Protein AF-0000000068236338 (afdb_homodimer)

Foldseek 3Di:
DPDDPPPDPPDPPPPVVVVVVVVVVVVVVVVVVVVVCCVVCVVVVVVVVVLLVVLLVLVVVLQVLLVVQVCVVPVVQVVLLVLQQVLQQVVVCVVCVVVVNNDPGDRVCVVDQPQQSTFQEFEWEAEFLVVQQVVQLLLVLNQWHWADKADCVLQQAQKIWTKTFHQAPVSCSSYNYIYIYIYGNLVLFDPVLSVLLVVQNVPADLADPLLVVLSVVCVVVVHDDPVSSVVNSVRVSSQAHDDQEWSAAPVSLVVQVLRPLVSSQHRTHRHRHIQEIEREHQDVVSSQVVCVVVPFQKDPDWDDADDALQDAAKIKIWGFFDKDWHWGQYPVRDTDIDIGGGHIYMYMYWGFAFAPQLVVLRLVLVQVLLVVCPPHDPVVSNVSRVVSCVVPDRDPVCCVVVRGTFKFKDFDPPAPLQVAAPAAEDEPVVCVVSSRMDIDGDIHSGHDHDRSRDNPPPSHPPPPPSPPRSVPPPDDDDQVVVCVSNVHHHHHSNVSSVVNRVVSQVVRCVVSNYNHYD/DPPDPPDDPPDPPPPVPVVVVVVVVVVVVVVVVVVVCCVVCVVVVVVVVVLLVVLLVLVVVLQVVLVVQVCVVPVVQVVLLVLQQVLQQVVVCVVCVVVVNNDPRDRVCVVDQVQQSTFQEFEWEAEFLVVQQVVQLLLVLNQWHWADKADCVLLQAQKIWTKTFHQAPVSCSSYNYIYIYIYGNLVLFDPVLSVLQVVQNVPADLADPLLVVLSVVCVVVVHDDPVSSVVNSVRVSSQAHDDQEWSAAPVSLVVQVLRPLVSSQHRTHRHRHIQEIEREHQDVVSSQVVCVVVPFQKDPDWDDADDALADAAKIKIWGFFDKDWHWGQHPVRDTDIDIGGGHIYMYMYWGFAFAPQLVVLRLVLVQVLLVVCPPHDPVVSNVSRVVSCVVPDRDPVCCVVVRGTFKFKDFDPPAPLVVAAPAAEDEPVVCVVSSRMDIDGDIHSGHDHDRSRDNPPPSHPPPPPSPPRSVPPPDDDDQVVVCVSNVHHHHHSNVSSVVNRVVSQVVRCVVSNYNHYD

Organism: Aspergillus fumigatus (strain ATCC MYA-4609 / CBS 101355 / FGSC A1100 / Af293) (NCBI:txid330879)

Radius of gyration: 33.31 Å; Cα contacts (8 Å, |Δi|>4): 1660; chains: 2; bounding box: 136×101×77 Å

pLDDT: mean 82.78, std 21.79, range [19.61, 98.62]

Sequence (1036 aa):
MNLLATGLCLVYSLRLQGVIDDLLAHRVVVARRVSNRLVYMSTVDTVKGKMTQDQDNLRARFCHALSEMYKAEVPLYGDLVDLVWQADAEALQTSQRQHGNTTPIINPDDILPARNRVERHGAIRLGTARELSTIRRMFAVMGMLPVGYYDLSVAGFPMHATAFRPRTREALARHPFRVFTTVLRMELLSERTRALAERALAQREIFTPRLLELLELAETNGSLSCKECDEFIAEGLETFRWHSRAAVTLEEYRILKAEHPLVADIVSFPSCHINHLTPRTIDIDLVQRMMRERGMPVKERIEGPPCRVNPILLRQTSFKALEETVYFRDAGGEYVRGSHTARFGEVEQRGYALTRKGRRLYDQILARVNREAAGLEPVEYERILRKCFEEFPDDLVQLQTQKLAFFCYRVAPYALQRKYQGVESVSLAQLLKDNVLDYEPITYEDFLPLSAGGIFNSNLANMSQSKQPIMEADADADLDGFQRMLGAPVLDEFYLYEQIQQESLETCCQQLGIGSIDMNLLATGLCLVYSLRLQGVIDDLLAHRVVVARRVSNRLVYMSTVDTVKGKMTQDQDNLRARFCHALSEMYKAEVPLYGDLVDLVWQADAEALQTSQRQHGNTTPIINPDDILPARNRVERHGAIRLGTARELSTIRRMFAVMGMLPVGYYDLSVAGFPMHATAFRPRTREALARHPFRVFTTVLRMELLSERTRALAERALAQREIFTPRLLELLELAETNGSLSCKECDEFIAEGLETFRWHSRAAVTLEEYRILKAEHPLVADIVSFPSCHINHLTPRTIDIDLVQRMMRERGMPVKERIEGPPCRVNPILLRQTSFKALEETVYFRDAGGEYVRGSHTARFGEVEQRGYALTRKGRRLYDQILARVNREAAGLEPVEYERILRKCFEEFPDDLVQLQTQKLAFFCYRVAPYALQRKYQGVESVSLAQLLKDNVLDYEPITYEDFLPLSAGGIFNSNLANMSQSKQPIMEADADADLDGFQRMLGAPVLDEFYLYEQIQQESLETCCQQLGIGSID

Nearest PDB structures (foldseek):
  2rjb-assembly2_B  TM=9.260E-01  e=5.428E-50  Shigella flexneri
  6w1h-assembly1_A  TM=8.866E-01  e=2.968E-51  Pseudomonas putida
  2rjb-assembly1_A  TM=9.172E-01  e=5.882E-49  Shigella flexneri
  2rjb-assembly3_C  TM=9.557E-01  e=1.728E-44  Shigella flexneri
  2rjb-assembly4_D  TM=9.381E-01  e=9.534E-43  Shigella flexneri

Solvent-accessible surface area (backbone atoms only — not comparable to full-atom values): 55378 Å² total; per-residue (Å²): 146,82,76,78,87,72,71,86,76,68,75,81,66,63,74,62,54,63,62,52,53,60,54,50,54,59,46,46,58,49,46,52,57,46,48,53,46,46,50,51,49,39,44,54,47,40,50,55,47,50,53,46,51,48,13,41,50,48,36,48,52,39,50,50,54,49,51,54,52,47,30,69,74,35,55,69,42,45,53,48,55,52,46,39,54,51,38,37,23,51,51,50,46,53,53,35,47,74,69,67,46,76,71,79,90,62,58,47,79,77,71,45,60,76,57,52,79,33,59,38,33,34,32,36,43,36,66,46,45,67,55,44,30,49,48,50,55,55,36,42,67,35,53,21,45,50,35,37,80,44,60,35,49,68,58,55,37,58,30,35,32,32,32,31,25,52,78,47,72,68,46,36,62,73,37,53,50,28,36,40,40,34,35,49,39,63,87,65,44,54,70,70,52,33,55,52,41,52,56,46,50,69,72,49,67,45,66,49,73,65,41,55,50,52,50,53,44,27,70,72,66,71,52,67,53,75,68,50,46,54,47,43,44,58,40,50,46,57,28,38,39,84,69,50,52,40,71,38,34,54,70,53,42,52,52,29,35,70,76,31,60,66,52,25,61,38,45,32,33,53,34,50,18,57,38,30,49,20,41,47,38,88,46,54,68,55,36,53,52,52,38,50,74,71,66,48,61,54,54,94,60,72,43,61,62,66,94,54,89,59,46,52,39,41,31,38,42,35,40,49,40,44,79,34,74,26,32,20,31,44,97,85,67,48,74,39,86,46,75,44,67,63,44,38,35,36,40,32,27,68,16,26,26,51,29,74,65,27,45,50,52,50,50,54,44,49,44,50,35,42,63,72,35,57,93,54,51,73,69,56,34,52,51,46,42,50,58,55,48,66,74,50,76,68,39,73,65,53,29,55,75,67,47,28,39,39,42,37,43,40,66,32,90,86,33,72,48,72,81,42,47,73,38,58,68,45,48,49,67,55,37,45,72,67,49,34,40,42,73,46,72,33,68,31,84,75,74,74,78,77,46,85,60,48,82,65,70,67,65,54,80,78,65,86,60,70,74,78,51,62,61,72,54,83,72,68,81,52,65,67,62,48,29,61,34,42,70,46,81,62,40,59,58,62,57,49,52,48,47,53,25,49,52,24,46,51,52,35,22,63,74,34,40,30,66,40,76,87,143,86,78,78,87,76,74,88,73,71,76,82,67,65,76,63,56,64,62,51,52,60,54,51,55,60,47,49,59,50,48,52,55,46,47,53,45,46,49,50,48,39,44,54,48,40,51,53,46,50,53,45,52,48,13,42,50,49,37,48,51,39,51,52,53,49,50,54,52,46,32,70,74,36,54,68,44,45,52,46,56,52,46,40,53,52,38,38,24,52,52,51,46,54,54,34,49,73,69,67,46,76,71,78,90,62,59,47,78,78,71,44,61,77,58,52,79,35,58,38,33,35,33,38,44,35,65,45,44,67,55,43,29,50,48,49,55,55,38,42,66,34,50,22,43,50,35,38,79,43,61,35,50,67,58,54,36,60,29,36,31,32,32,31,26,50,76,46,71,66,47,36,62,74,39,55,51,28,36,39,40,34,35,50,40,61,87,65,45,55,71,71,51,34,54,52,41,52,57,46,51,70,72,48,68,46,67,49,71,66,40,54,51,50,49,51,44,28,70,73,66,70,53,66,54,74,69,51,45,55,48,43,44,60,41,50,47,58,27,39,39,83,69,50,53,40,70,37,35,54,68,54,42,50,51,30,36,69,75,32,60,66,52,26,61,38,45,31,34,53,34,53,17,58,38,29,49,21,42,48,38,90,45,54,68,56,37,53,51,51,38,50,75,70,65,48,62,54,54,93,62,70,42,62,64,65,94,54,90,58,46,53,38,41,31,38,42,32,40,49,40,44,81,36,74,27,31,20,32,44,96,86,66,48,76,41,86,46,73,46,65,65,44,38,35,37,40,32,29,68,16,27,26,53,28,73,64,27,45,50,52,49,50,54,44,50,44,50,34,41,64,72,34,57,93,54,52,72,69,56,35,51,53,45,42,48,60,53,47,64,75,50,76,68,40,72,66,53,30,56,76,66,47,28,39,38,43,38,41,38,65,31,91,84,32,72,48,73,80,43,48,73,37,58,67,45,48,49,68,55,36,44,73,67,49,33,40,43,75,45,70,33,71,31,84,75,75,75,76,76,46,84,60,46,81,66,69,67,64,54,75,81,65,84,59,71,74,80,50,61,62,70,54,84,72,67,83,52,66,67,61,50,29,59,36,42,72,47,81,63,40,61,57,63,57,47,52,50,48,53,25,50,52,24,46,52,52,34,21,63,75,35,41,29,67,40,74,87

InterPro domains:
  IPR009770 2-oxoadipate dioxygenase/decarboxylase [PF07063] (62-459)
  IPR009770 2-oxoadipate dioxygenase/decarboxylase [SM01150] (59-460)
  IPR047869 2-oxoadipate dioxygenase/decarboxylase, bacterial-type [cd16348] (56-369)

Structure (mmCIF, N/CA/C/O backbone):
data_AF-0000000068236338-model_v1
#
loop_
_entity.id
_entity.type
_entity.pdbx_description
1 polymer '2-oxoadipate dioxygenase/decarboxylase'
#
loop_
_atom_site.group_PDB
_atom_site.id
_atom_site.type_symbol
_atom_site.label_atom_id
_atom_site.label_alt_id
_atom_site.label_comp_id
_atom_site.label_asym_id
_atom_site.label_entity_id
_atom_site.label_seq_id
_atom_site.pdbx_PDB_ins_code
_atom_site.Cartn_x
_atom_site.Cartn_y
_atom_site.Cartn_z
_atom_site.occupancy
_atom_site.B_iso_or_equiv
_atom_site.auth_seq_id
_atom_site.auth_comp_id
_atom_site.auth_asym_id
_atom_site.auth_atom_id
_atom_site.pdbx_PDB_model_num
ATOM 1 N N . MET A 1 1 ? 74.188 29.094 33.812 1 21.8 1 MET A N 1
ATOM 2 C CA . MET A 1 1 ? 73.312 29.531 34.906 1 21.8 1 MET A CA 1
ATOM 3 C C . MET A 1 1 ? 71.938 28.938 34.781 1 21.8 1 MET A C 1
ATOM 5 O O . MET A 1 1 ? 71.062 29.469 34.062 1 21.8 1 MET A O 1
ATOM 9 N N . ASN A 1 2 ? 71.688 27.578 34.594 1 20.39 2 ASN A N 1
ATOM 10 C CA . ASN A 1 2 ? 70.938 26.516 33.875 1 20.39 2 ASN A CA 1
ATOM 11 C C . ASN A 1 2 ? 69.688 26.141 34.594 1 20.39 2 ASN A C 1
ATOM 13 O O . ASN A 1 2 ? 68.75 25.594 33.969 1 20.39 2 ASN A O 1
ATOM 17 N N . LEU A 1 3 ? 69.562 26 35.938 1 22.28 3 LEU A N 1
ATOM 18 C CA . LEU A 1 3 ? 68.938 24.953 36.719 1 22.28 3 LEU A CA 1
ATOM 19 C C . LEU A 1 3 ? 67.5 25.234 36.938 1 22.28 3 LEU A C 1
ATOM 21 O O . LEU A 1 3 ? 66.75 24.375 37.375 1 22.28 3 LEU A O 1
ATOM 25 N N . LEU A 1 4 ? 67 26.438 37.094 1 21.3 4 LEU A N 1
ATOM 26 C CA . LEU A 1 4 ? 66 26.891 38 1 21.3 4 LEU A CA 1
ATOM 27 C C . LEU A 1 4 ? 64.625 26.5 37.5 1 21.3 4 LEU A C 1
ATOM 29 O O . LEU A 1 4 ? 63.594 26.828 38.156 1 21.3 4 LEU A O 1
ATOM 33 N N . ALA A 1 5 ? 64.438 26.125 36.219 1 23.14 5 ALA A N 1
ATOM 34 C CA . ALA A 1 5 ? 63.156 26.375 35.562 1 23.14 5 ALA A CA 1
ATOM 35 C C . ALA A 1 5 ? 62.125 25.344 35.969 1 23.14 5 ALA A C 1
ATOM 37 O O . ALA A 1 5 ? 61.094 25.172 35.281 1 23.14 5 ALA A O 1
ATOM 38 N N . THR A 1 6 ? 62.344 24.5 37.125 1 22.7 6 THR A N 1
ATOM 39 C CA . THR A 1 6 ? 61.75 23.203 37.406 1 22.7 6 THR A CA 1
ATOM 40 C C . THR A 1 6 ? 60.281 23.344 37.844 1 22.7 6 THR A C 1
ATOM 42 O O . THR A 1 6 ? 59.5 22.406 37.719 1 22.7 6 THR A O 1
ATOM 45 N N . GLY A 1 7 ? 59.938 24.344 38.625 1 21.58 7 GLY A N 1
ATOM 46 C CA . GLY A 1 7 ? 59 24.172 39.719 1 21.58 7 GLY A CA 1
ATOM 47 C C . GLY A 1 7 ? 57.562 24.047 39.281 1 21.58 7 GLY A C 1
ATOM 48 O O . GLY A 1 7 ? 56.719 23.406 39.938 1 21.58 7 GLY A O 1
ATOM 49 N N . LEU A 1 8 ? 57.031 24.953 38.469 1 22.42 8 LEU A N 1
ATOM 50 C CA . LEU A 1 8 ? 55.688 25.453 38.562 1 22.42 8 LEU A CA 1
ATOM 51 C C . LEU A 1 8 ? 54.688 24.438 38 1 22.42 8 LEU A C 1
ATOM 53 O O . LEU A 1 8 ? 53.625 24.812 37.531 1 22.42 8 LEU A O 1
ATOM 57 N N . CYS A 1 9 ? 55.094 23.188 37.5 1 21.08 9 CYS A N 1
ATOM 58 C CA . CYS A 1 9 ? 54.281 22.391 36.594 1 21.08 9 CYS A CA 1
ATOM 59 C C . CYS A 1 9 ? 53.125 21.703 37.344 1 21.08 9 CYS A C 1
ATOM 61 O O . CYS A 1 9 ? 52.344 20.969 36.75 1 21.08 9 CYS A O 1
ATOM 63 N N . LEU A 1 10 ? 53.125 21.562 38.688 1 22.12 10 LEU A N 1
ATOM 64 C CA . LEU A 1 10 ? 52.469 20.469 39.375 1 22.12 10 LEU A CA 1
ATOM 65 C C . LEU A 1 10 ? 50.969 20.688 39.438 1 22.12 10 LEU A C 1
ATOM 67 O O . LEU A 1 10 ? 50.188 19.734 39.562 1 22.12 10 LEU A O 1
ATOM 71 N N . VAL A 1 11 ? 50.469 21.875 39.688 1 22.98 11 VAL A N 1
ATOM 72 C CA . VAL A 1 11 ? 49.219 22.016 40.438 1 22.98 11 VAL A CA 1
ATOM 73 C C . VAL A 1 11 ? 48.062 21.594 39.562 1 22.98 11 VAL A C 1
ATOM 75 O O . VAL A 1 11 ? 47 21.188 40.062 1 22.98 11 VAL A O 1
ATOM 78 N N . TYR A 1 12 ? 48.062 21.859 38.25 1 21.38 12 TYR A N 1
ATOM 79 C CA . TYR A 1 12 ? 46.781 21.938 37.562 1 21.38 12 TYR A CA 1
ATOM 80 C C . TYR A 1 12 ? 46.156 20.547 37.375 1 21.38 12 TYR A C 1
ATOM 82 O O . TYR A 1 12 ? 45.156 20.391 36.656 1 21.38 12 TYR A O 1
ATOM 90 N N . SER A 1 13 ? 46.719 19.453 37.844 1 22.83 13 SER A N 1
ATOM 91 C CA . SER A 1 13 ? 46.344 18.078 37.469 1 22.83 13 SER A CA 1
ATOM 92 C C . SER A 1 13 ? 45.031 17.672 38.094 1 22.83 13 SER A C 1
ATOM 94 O O . SER A 1 13 ? 44.469 16.625 37.75 1 22.83 13 SER A O 1
ATOM 96 N N . LEU A 1 14 ? 44.656 18.141 39.25 1 24.2 14 LEU A N 1
ATOM 97 C CA . LEU A 1 14 ? 43.656 17.422 40.062 1 24.2 14 LEU A CA 1
ATOM 98 C C . LEU A 1 14 ? 42.281 17.562 39.5 1 24.2 14 LEU A C 1
ATOM 100 O O . LEU A 1 14 ? 41.406 16.703 39.719 1 24.2 14 LEU A O 1
ATOM 104 N N . ARG A 1 15 ? 41.906 18.797 39.094 1 24.98 15 ARG A N 1
ATOM 105 C CA . ARG A 1 15 ? 40.469 19.047 38.875 1 24.98 15 ARG A CA 1
ATOM 106 C C . ARG A 1 15 ? 39.938 18.266 37.688 1 24.98 15 ARG A C 1
ATOM 108 O O . ARG A 1 15 ? 38.781 18.359 37.344 1 24.98 15 ARG A O 1
ATOM 115 N N . LEU A 1 16 ? 40.875 17.766 36.812 1 25.41 16 LEU A N 1
ATOM 116 C CA . LEU A 1 16 ? 40.312 17.109 35.625 1 25.41 16 LEU A CA 1
ATOM 117 C C . LEU A 1 16 ? 39.719 15.758 35.969 1 25.41 16 LEU A C 1
ATOM 119 O O . LEU A 1 16 ? 39.094 15.109 35.125 1 25.41 16 LEU A O 1
ATOM 123 N N . GLN A 1 17 ? 40 15.164 37.125 1 28 17 GLN A N 1
ATOM 124 C CA . GLN A 1 17 ? 39.562 13.797 37.375 1 28 17 GLN A CA 1
ATOM 125 C C . GLN A 1 17 ? 38.062 13.734 37.594 1 28 17 GLN A C 1
ATOM 127 O O . GLN A 1 17 ? 37.438 12.727 37.25 1 28 17 GLN A O 1
ATOM 132 N N . GLY A 1 18 ? 37.469 14.727 38.219 1 28.27 18 GLY A N 1
ATOM 133 C CA . GLY A 1 18 ? 36.062 14.594 38.594 1 28.27 18 GLY A CA 1
ATOM 134 C C . GLY A 1 18 ? 35.156 14.492 37.375 1 28.27 18 GLY A C 1
ATOM 135 O O . GLY A 1 18 ? 34.031 13.953 37.5 1 28.27 18 GLY A O 1
ATOM 136 N N . VAL A 1 19 ? 35.469 15.32 36.344 1 29.52 19 VAL A N 1
ATOM 137 C CA . VAL A 1 19 ? 34.562 15.328 35.219 1 29.52 19 VAL A CA 1
ATOM 138 C C . VAL A 1 19 ? 34.625 13.984 34.5 1 29.52 19 VAL A C 1
ATOM 140 O O . VAL A 1 19 ? 33.688 13.594 33.812 1 29.52 19 VAL A O 1
ATOM 143 N N . ILE A 1 20 ? 35.781 13.266 34.5 1 32.22 20 ILE A N 1
ATOM 144 C CA . ILE A 1 20 ? 35.844 11.977 33.812 1 32.22 20 ILE A CA 1
ATOM 145 C C . ILE A 1 20 ? 34.938 10.977 34.531 1 32.22 20 ILE A C 1
ATOM 147 O O . ILE A 1 20 ? 34.281 10.156 33.844 1 32.22 20 ILE A O 1
ATOM 151 N N . ASP A 1 21 ? 34.875 10.984 35.812 1 31.08 21 ASP A N 1
ATOM 152 C CA . ASP A 1 21 ? 34.094 9.961 36.469 1 31.08 21 ASP A CA 1
ATOM 153 C C . ASP A 1 21 ? 32.594 10.117 36.156 1 31.08 21 ASP A C 1
ATOM 155 O O . ASP A 1 21 ? 31.875 9.125 36.031 1 31.08 21 ASP A O 1
ATOM 159 N N . ASP A 1 22 ? 32.094 11.32 36.094 1 30.88 22 ASP A N 1
ATOM 160 C CA . ASP A 1 22 ? 30.703 11.484 35.781 1 30.88 22 ASP A CA 1
ATOM 161 C C . ASP A 1 22 ? 30.422 11.062 34.344 1 30.88 22 ASP A C 1
ATOM 163 O O . ASP A 1 22 ? 29.266 10.781 33.969 1 30.88 22 ASP A O 1
ATOM 167 N N . LEU A 1 23 ? 31.406 11.273 33.406 1 29.5 23 LEU A N 1
ATOM 168 C CA . LEU A 1 23 ? 31.203 10.75 32.062 1 29.5 23 LEU A CA 1
ATOM 169 C C . LEU A 1 23 ? 31.188 9.227 32.062 1 29.5 23 LEU A C 1
ATOM 171 O O . LEU A 1 23 ? 30.484 8.609 31.266 1 29.5 23 LEU A O 1
ATOM 175 N N . LEU A 1 24 ? 32 8.539 32.844 1 31.47 24 LEU A N 1
ATOM 176 C CA . LEU A 1 24 ? 32 7.078 32.844 1 31.47 24 LEU A CA 1
ATOM 177 C C . LEU A 1 24 ? 30.719 6.547 33.5 1 31.47 24 LEU A C 1
ATOM 179 O O . LEU A 1 24 ? 30.281 5.434 33.188 1 31.47 24 LEU A O 1
ATOM 183 N N . ALA A 1 25 ? 30.188 7.133 34.531 1 31.75 25 ALA A N 1
ATOM 184 C CA . ALA A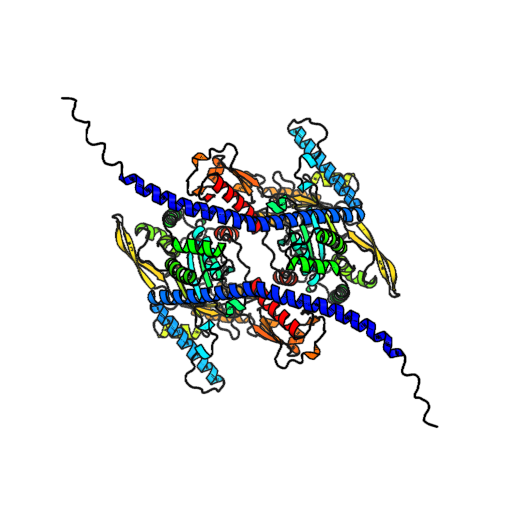 1 25 ? 28.953 6.637 35.156 1 31.75 25 ALA A CA 1
ATOM 185 C C . ALA A 1 25 ? 27.781 6.719 34.188 1 31.75 25 ALA A C 1
ATOM 187 O O . ALA A 1 25 ? 26.859 5.895 34.219 1 31.75 25 ALA A O 1
ATOM 188 N N . HIS A 1 26 ? 27.688 7.809 33.344 1 28.94 26 HIS A N 1
ATOM 189 C CA . HIS A 1 26 ? 26.625 7.828 32.375 1 28.94 26 HIS A CA 1
ATOM 190 C C . HIS A 1 26 ? 26.859 6.793 31.281 1 28.94 26 HIS A C 1
ATOM 192 O O . HIS A 1 26 ? 25.969 6.52 30.469 1 28.94 26 HIS A O 1
ATOM 198 N N . ARG A 1 27 ? 28.078 6.375 31 1 28.78 27 ARG A N 1
ATOM 199 C CA . ARG A 1 27 ? 28.328 5.289 30.062 1 28.78 27 ARG A CA 1
ATOM 200 C C . ARG A 1 27 ? 27.891 3.949 30.641 1 28.78 27 ARG A C 1
ATOM 202 O O . ARG A 1 27 ? 27.547 3.023 29.906 1 28.78 27 ARG A O 1
ATOM 209 N N . VAL A 1 28 ? 28.141 3.693 31.984 1 28.94 28 VAL A N 1
ATOM 210 C CA . VAL A 1 28 ? 27.828 2.379 32.531 1 28.94 28 VAL A CA 1
ATOM 211 C C . VAL A 1 28 ? 26.328 2.168 32.531 1 28.94 28 VAL A C 1
ATOM 213 O O . VAL A 1 28 ? 25.844 1.056 32.312 1 28.94 28 VAL A O 1
ATOM 216 N N . VAL A 1 29 ? 25.547 3.184 33.031 1 27.55 29 VAL A N 1
ATOM 217 C CA . VAL A 1 29 ? 24.109 2.947 33 1 27.55 29 VAL A CA 1
ATOM 218 C C . VAL A 1 29 ? 23.625 2.766 31.562 1 27.55 29 VAL A C 1
ATOM 220 O O . VAL A 1 29 ? 22.641 2.074 31.312 1 27.55 29 VAL A O 1
ATOM 223 N N . VAL A 1 30 ? 24.328 3.447 30.609 1 26.14 30 VAL A N 1
ATOM 224 C CA . VAL A 1 30 ? 23.953 3.156 29.219 1 26.14 30 VAL A CA 1
ATOM 225 C C . VAL A 1 30 ? 24.438 1.764 28.828 1 26.14 30 VAL A C 1
ATOM 227 O O . VAL A 1 30 ? 23.781 1.055 28.078 1 26.14 30 VAL A O 1
ATOM 230 N N . ALA A 1 31 ? 25.578 1.246 29.328 1 28.44 31 ALA A N 1
ATOM 231 C CA . ALA A 1 31 ? 26.047 -0.082 28.938 1 28.44 31 ALA A CA 1
ATOM 232 C C . ALA A 1 31 ? 25.188 -1.174 29.578 1 28.44 31 ALA A C 1
ATOM 234 O O . ALA A 1 31 ? 24.922 -2.201 28.938 1 28.44 31 ALA A O 1
ATOM 235 N N . ARG A 1 32 ? 24.922 -1.09 30.906 1 27.95 32 ARG A N 1
ATOM 236 C CA . ARG A 1 32 ? 24.125 -2.17 31.469 1 27.95 32 ARG A CA 1
ATOM 237 C C . ARG A 1 32 ? 22.719 -2.191 30.844 1 27.95 32 ARG A C 1
ATOM 239 O O . ARG A 1 32 ? 22.109 -3.254 30.719 1 27.95 32 ARG A O 1
ATOM 246 N N . ARG A 1 33 ? 22.109 -1.023 30.672 1 25.95 33 ARG A N 1
ATOM 247 C CA . ARG A 1 33 ? 20.797 -0.982 30.031 1 25.95 33 ARG A CA 1
ATOM 248 C C . ARG A 1 33 ? 20.906 -1.357 28.562 1 25.95 33 ARG A C 1
ATOM 250 O O . ARG A 1 33 ? 19.891 -1.643 27.906 1 25.95 33 ARG A O 1
ATOM 257 N N . VAL A 1 34 ? 22.078 -1.172 27.906 1 29.16 34 VAL A N 1
ATOM 258 C CA . VAL A 1 34 ? 22.328 -1.793 26.609 1 29.16 34 VAL A CA 1
ATOM 259 C C . VAL A 1 34 ? 22.453 -3.307 26.781 1 29.16 34 VAL A C 1
ATOM 261 O O . VAL A 1 34 ? 21.984 -4.066 25.938 1 29.16 34 VAL A O 1
ATOM 264 N N . SER A 1 35 ? 23.031 -3.852 27.859 1 29.23 35 SER A N 1
ATOM 265 C CA . SER A 1 35 ? 23.156 -5.297 28 1 29.23 35 SER A CA 1
ATOM 266 C C . SER A 1 35 ? 21.797 -5.953 28.203 1 29.23 35 SER A C 1
ATOM 268 O O . SER A 1 35 ? 21.516 -7.004 27.625 1 29.23 35 SER A O 1
ATOM 270 N N . ASN A 1 36 ? 21.031 -5.391 29.188 1 27.53 36 ASN A N 1
ATOM 271 C CA . ASN A 1 36 ? 19.734 -6.062 29.375 1 27.53 36 ASN A CA 1
ATOM 272 C C . ASN A 1 36 ? 18.812 -5.824 28.188 1 27.53 36 ASN A C 1
ATOM 274 O O . ASN A 1 36 ? 17.812 -6.52 28.016 1 27.53 36 ASN A O 1
ATOM 278 N N . ARG A 1 37 ? 18.875 -4.75 27.469 1 29.36 37 ARG A N 1
ATOM 279 C CA . ARG A 1 37 ? 18.141 -4.551 26.219 1 29.36 37 ARG A CA 1
ATOM 280 C C . ARG A 1 37 ? 18.688 -5.465 25.125 1 29.36 37 ARG A C 1
ATOM 282 O O . ARG A 1 37 ? 17.953 -5.832 24.203 1 29.36 37 ARG A O 1
ATOM 289 N N . LEU A 1 38 ? 19.953 -5.785 25.062 1 31.31 38 LEU A N 1
ATOM 290 C CA . LEU A 1 38 ? 20.5 -6.82 24.188 1 31.31 38 LEU A CA 1
ATOM 291 C C . LEU A 1 38 ? 19.969 -8.195 24.594 1 31.31 38 LEU A C 1
ATOM 293 O O . LEU A 1 38 ? 19.672 -9.023 23.734 1 31.31 38 LEU A O 1
ATOM 297 N N . VAL A 1 39 ? 19.922 -8.469 25.906 1 31.06 39 VAL A N 1
ATOM 298 C CA . VAL A 1 39 ? 19.406 -9.781 26.266 1 31.06 39 VAL A CA 1
ATOM 299 C C . VAL A 1 39 ? 17.906 -9.859 25.984 1 31.06 39 VAL A C 1
ATOM 301 O O . VAL A 1 39 ? 17.422 -10.859 25.453 1 31.06 39 VAL A O 1
ATOM 304 N N . TYR A 1 40 ? 17.062 -8.922 26.359 1 29.56 40 TYR A N 1
ATOM 305 C CA . TYR A 1 40 ? 15.641 -8.953 26.062 1 29.56 40 TYR A CA 1
ATOM 306 C C . TYR A 1 40 ? 15.383 -8.648 24.594 1 29.56 40 TYR A C 1
ATOM 308 O O . TYR A 1 40 ? 14.484 -9.234 23.984 1 29.56 40 TYR A O 1
ATOM 316 N N . MET A 1 41 ? 16 -7.766 23.938 1 32.06 41 MET A N 1
ATOM 317 C CA . MET A 1 41 ? 15.992 -7.664 22.484 1 32.06 41 MET A CA 1
ATOM 318 C C . MET A 1 41 ? 16.578 -8.922 21.844 1 32.06 41 MET A C 1
ATOM 320 O O . MET A 1 41 ? 16.141 -9.336 20.781 1 32.06 41 MET A O 1
ATOM 324 N N . SER A 1 42 ? 17.469 -9.5 22.469 1 35.19 42 SER A N 1
ATOM 325 C CA . SER A 1 42 ? 18.031 -10.781 22.047 1 35.19 42 SER A CA 1
ATOM 326 C C . SER A 1 42 ? 17.016 -11.914 22.219 1 35.19 42 SER A C 1
ATOM 328 O O . SER A 1 42 ? 16.922 -12.797 21.375 1 35.19 42 SER A O 1
ATOM 330 N N . THR A 1 43 ? 16.266 -11.867 23.312 1 36.69 43 THR A N 1
ATOM 331 C CA . THR A 1 43 ? 15.297 -12.938 23.5 1 36.69 43 THR A CA 1
ATOM 332 C C . THR A 1 43 ? 14.102 -12.742 22.562 1 36.69 43 THR A C 1
ATOM 334 O O . THR A 1 43 ? 13.609 -13.703 21.969 1 36.69 43 THR A O 1
ATOM 337 N N . VAL A 1 44 ? 13.477 -11.594 22.516 1 36.25 44 VAL A N 1
ATOM 338 C CA . VAL A 1 44 ? 12.406 -11.352 21.562 1 36.25 44 VAL A CA 1
ATOM 339 C C . VAL A 1 44 ? 12.953 -11.43 20.141 1 36.25 44 VAL A C 1
ATOM 341 O O . VAL A 1 44 ? 12.312 -11.992 19.25 1 36.25 44 VAL A O 1
ATOM 344 N N . ASP A 1 45 ? 14.078 -10.875 19.891 1 39.97 45 ASP A N 1
ATOM 345 C CA . ASP A 1 45 ? 14.766 -11.047 18.609 1 39.97 45 ASP A CA 1
ATOM 346 C C . ASP A 1 45 ? 15.164 -12.5 18.391 1 39.97 45 ASP A C 1
ATOM 348 O O . ASP A 1 45 ? 15.102 -13 17.266 1 39.97 45 ASP A O 1
ATOM 352 N N . THR A 1 46 ? 15.484 -13.125 19.531 1 38.28 46 THR A N 1
ATOM 353 C CA . THR A 1 46 ? 15.805 -14.547 19.438 1 38.28 46 THR A CA 1
ATOM 354 C C . THR A 1 46 ? 14.547 -15.367 19.188 1 38.28 46 THR A C 1
ATOM 356 O O . THR A 1 46 ? 14.562 -16.297 18.375 1 38.28 46 THR A O 1
ATOM 359 N N . VAL A 1 47 ? 13.5 -15.039 19.984 1 39.03 47 VAL A N 1
ATOM 360 C CA . VAL A 1 47 ? 12.258 -15.773 19.781 1 39.03 47 VAL A CA 1
ATOM 361 C C . VAL A 1 47 ? 11.695 -15.445 18.391 1 39.03 47 VAL A C 1
ATOM 363 O O . VAL A 1 47 ? 11.258 -16.344 17.672 1 39.03 47 VAL A O 1
ATOM 366 N N . LYS A 1 48 ? 11.734 -14.219 18 1 51.16 48 LYS A N 1
ATOM 367 C CA . LYS A 1 48 ? 11.328 -13.836 16.641 1 51.16 48 LYS A CA 1
ATOM 368 C C . LYS A 1 48 ? 12.258 -14.453 15.602 1 51.16 48 LYS A C 1
ATOM 370 O O . LYS A 1 48 ? 11.805 -14.891 14.547 1 51.16 48 LYS A O 1
ATOM 375 N N . GLY A 1 49 ? 13.602 -14.5 16.016 1 49.56 49 GLY A N 1
ATOM 376 C CA . GLY A 1 49 ? 14.562 -15.164 15.141 1 49.56 49 GLY A CA 1
ATOM 377 C C . GLY A 1 49 ? 14.312 -16.656 15 1 49.56 49 GLY A C 1
ATOM 378 O O . GLY A 1 49 ? 14.344 -17.203 13.898 1 49.56 49 GLY A O 1
ATOM 379 N N . LYS A 1 50 ? 13.969 -17.312 16.109 1 48.97 50 LYS A N 1
ATOM 380 C CA . LYS A 1 50 ? 13.711 -18.75 16.109 1 48.97 50 LYS A CA 1
ATOM 381 C C . LYS A 1 50 ? 12.422 -19.078 15.352 1 48.97 50 LYS A C 1
ATOM 383 O O . LYS A 1 50 ? 12.359 -20.062 14.602 1 48.97 50 LYS A O 1
ATOM 388 N N . MET A 1 51 ? 11.469 -18.25 15.586 1 59.12 51 MET A N 1
ATOM 389 C CA . MET A 1 51 ? 10.203 -18.453 14.898 1 59.12 51 MET A CA 1
ATOM 390 C C . MET A 1 51 ? 10.375 -18.312 13.391 1 59.12 51 MET A C 1
ATOM 392 O O . MET A 1 51 ? 9.812 -19.109 12.617 1 59.12 51 MET A O 1
ATOM 396 N N . THR A 1 52 ? 11.203 -17.469 13.039 1 65.69 52 THR A N 1
ATOM 397 C CA . THR A 1 52 ? 11.461 -17.266 11.617 1 65.69 52 THR A CA 1
ATOM 398 C C . THR A 1 52 ? 12.242 -18.438 11.031 1 65.69 52 THR A C 1
ATOM 400 O O . THR A 1 52 ? 11.969 -18.875 9.914 1 65.69 52 THR A O 1
ATOM 403 N N . GLN A 1 53 ? 13.133 -18.938 11.781 1 69.62 53 GLN A N 1
ATOM 404 C CA . GLN A 1 53 ? 13.906 -20.078 11.281 1 69.62 53 GLN A CA 1
ATOM 405 C C . GLN A 1 53 ? 13.016 -21.312 11.109 1 69.62 53 GLN A C 1
ATOM 407 O O . GLN A 1 53 ? 13.203 -22.078 10.164 1 69.62 53 GLN A O 1
ATOM 412 N N . ASP A 1 54 ? 12.133 -21.203 11.891 1 83.62 54 ASP A N 1
ATOM 413 C CA . ASP A 1 54 ? 11.203 -22.328 11.805 1 83.62 54 ASP A CA 1
ATOM 414 C C . ASP A 1 54 ? 10.305 -22.203 10.578 1 83.62 54 ASP A C 1
ATOM 416 O O . ASP A 1 54 ? 10.062 -23.188 9.875 1 83.62 54 ASP A O 1
ATOM 420 N N . GLN A 1 55 ? 9.984 -21.031 10.25 1 92.94 55 GLN A N 1
ATOM 421 C CA . GLN A 1 55 ? 9.141 -20.812 9.086 1 92.94 55 GLN A CA 1
ATOM 422 C C . GLN A 1 55 ? 9.898 -21.094 7.789 1 92.94 55 GLN A C 1
ATOM 424 O O . GLN A 1 55 ? 9.352 -21.688 6.855 1 92.94 55 GLN A O 1
ATOM 429 N N . ASP A 1 56 ? 11.188 -20.75 7.789 1 93.44 56 ASP A N 1
ATOM 430 C CA . ASP A 1 56 ? 12.023 -20.984 6.617 1 93.44 56 ASP A CA 1
ATOM 431 C C . ASP A 1 56 ? 12.227 -22.469 6.375 1 93.44 56 ASP A C 1
ATOM 433 O O . ASP A 1 56 ? 12.195 -22.938 5.23 1 93.44 56 ASP A O 1
ATOM 437 N N . ASN A 1 57 ? 12.438 -23.109 7.445 1 93.31 57 ASN A N 1
ATOM 438 C CA . ASN A 1 57 ? 12.625 -24.547 7.344 1 93.31 57 ASN A CA 1
ATOM 439 C C . ASN A 1 57 ? 11.352 -25.25 6.883 1 93.31 57 ASN A C 1
ATOM 441 O O . ASN A 1 57 ? 11.414 -26.188 6.074 1 93.31 57 ASN A O 1
ATOM 445 N N . LEU A 1 58 ? 10.266 -24.844 7.453 1 96.12 58 LEU A N 1
ATOM 446 C CA . LEU A 1 58 ? 9 -25.438 7.039 1 96.12 58 LEU A CA 1
ATOM 447 C C . LEU A 1 58 ? 8.727 -25.156 5.566 1 96.12 58 LEU A C 1
ATOM 449 O O . LEU A 1 58 ? 8.25 -26.047 4.844 1 96.12 58 LEU A O 1
ATOM 453 N N . ARG A 1 59 ? 9.031 -24 5.16 1 96.38 59 ARG A N 1
ATOM 454 C CA . ARG A 1 59 ? 8.883 -23.609 3.758 1 96.38 59 ARG A CA 1
ATOM 455 C C . ARG A 1 59 ? 9.75 -24.484 2.859 1 96.38 59 ARG A C 1
ATOM 457 O O . ARG A 1 59 ? 9.297 -24.969 1.817 1 96.38 59 ARG A O 1
ATOM 464 N N . ALA A 1 60 ? 10.984 -24.672 3.238 1 94.12 60 ALA A N 1
ATOM 465 C CA . ALA A 1 60 ? 11.914 -25.5 2.479 1 94.12 60 ALA A CA 1
ATOM 466 C C . ALA A 1 60 ? 11.406 -26.938 2.377 1 94.12 60 ALA A C 1
ATOM 468 O O . ALA A 1 60 ? 11.453 -27.547 1.304 1 94.12 60 ALA A O 1
ATOM 469 N N . ARG A 1 61 ? 10.953 -27.453 3.486 1 94.94 61 ARG A N 1
ATOM 470 C CA . ARG A 1 61 ? 10.453 -28.828 3.514 1 94.94 61 ARG A CA 1
ATOM 471 C C . ARG A 1 61 ? 9.195 -28.969 2.662 1 94.94 61 ARG A C 1
ATOM 473 O O . ARG A 1 61 ? 9.016 -29.969 1.967 1 94.94 61 ARG A O 1
ATOM 480 N N . PHE A 1 62 ? 8.359 -28.016 2.777 1 96.81 62 PHE A N 1
ATOM 481 C CA . PHE A 1 62 ? 7.141 -28.031 1.979 1 96.81 62 PHE A CA 1
ATOM 482 C C . PHE A 1 62 ? 7.469 -28 0.491 1 96.81 62 PHE A C 1
ATOM 484 O O . PHE A 1 62 ? 6.891 -28.75 -0.297 1 96.81 62 PHE A O 1
ATOM 491 N N . CYS A 1 63 ? 8.336 -27.078 0.122 1 95.5 63 CYS A N 1
ATOM 492 C CA . CYS A 1 63 ? 8.75 -26.969 -1.272 1 95.5 63 CYS A CA 1
ATOM 493 C C . CYS A 1 63 ? 9.328 -28.266 -1.789 1 95.5 63 CYS A C 1
ATOM 495 O O . CYS A 1 63 ? 9.031 -28.688 -2.91 1 95.5 63 CYS A O 1
ATOM 497 N N . HIS A 1 64 ? 10.102 -28.875 -1.016 1 93.31 64 HIS A N 1
ATOM 498 C CA . HIS A 1 64 ? 10.695 -30.156 -1.399 1 93.31 64 HIS A CA 1
ATOM 499 C C . HIS A 1 64 ? 9.625 -31.203 -1.631 1 93.31 64 HIS A C 1
ATOM 501 O O . HIS A 1 64 ? 9.656 -31.922 -2.637 1 93.31 64 HIS A O 1
ATOM 507 N N . ALA A 1 65 ? 8.727 -31.312 -0.699 1 95.44 65 ALA A N 1
ATOM 508 C CA . ALA A 1 65 ? 7.648 -32.281 -0.813 1 95.44 65 ALA A CA 1
ATOM 509 C C . ALA A 1 65 ? 6.777 -32 -2.035 1 95.44 65 ALA A C 1
ATOM 511 O O . ALA A 1 65 ? 6.352 -32.906 -2.73 1 95.44 65 ALA A O 1
ATOM 512 N N . LEU A 1 66 ? 6.543 -30.781 -2.24 1 95.94 66 LEU A N 1
ATOM 513 C CA . LEU A 1 66 ? 5.754 -30.359 -3.393 1 95.94 66 LEU A CA 1
ATOM 514 C C . LEU A 1 66 ? 6.457 -30.719 -4.695 1 95.94 66 LEU A C 1
ATOM 516 O O . LEU A 1 66 ? 5.82 -31.188 -5.645 1 95.94 66 LEU A O 1
ATOM 520 N N . SER A 1 67 ? 7.711 -30.469 -4.766 1 93.38 67 SER A N 1
ATOM 521 C CA . SER A 1 67 ? 8.516 -30.781 -5.938 1 93.38 67 SER A CA 1
ATOM 522 C C . SER A 1 67 ? 8.484 -32.281 -6.234 1 93.38 67 SER A C 1
ATOM 524 O O . SER A 1 67 ? 8.312 -32.688 -7.387 1 93.38 67 SER A O 1
ATOM 526 N N . GLU A 1 68 ? 8.633 -33.062 -5.223 1 93.62 68 GLU A N 1
ATOM 527 C CA . GLU A 1 68 ? 8.594 -34.5 -5.402 1 93.62 68 GLU A CA 1
ATOM 528 C C . GLU A 1 68 ? 7.234 -34.969 -5.914 1 93.62 68 GLU A C 1
ATOM 530 O O . GLU A 1 68 ? 7.152 -35.812 -6.809 1 93.62 68 GLU A O 1
ATOM 535 N N . MET A 1 69 ? 6.258 -34.406 -5.312 1 94.19 69 MET A N 1
ATOM 536 C CA . MET A 1 69 ? 4.902 -34.75 -5.746 1 94.19 69 MET A CA 1
ATOM 537 C C . MET A 1 69 ? 4.695 -34.375 -7.211 1 94.19 69 MET A C 1
ATOM 539 O O . MET A 1 69 ? 4.18 -35.156 -7.996 1 94.19 69 MET A O 1
ATOM 543 N N . TYR A 1 70 ? 5.121 -33.219 -7.566 1 94.12 70 TYR A N 1
ATOM 544 C CA . TYR A 1 70 ? 4.883 -32.719 -8.914 1 94.12 70 TYR A CA 1
ATOM 545 C C . TYR A 1 70 ? 5.695 -33.5 -9.938 1 94.12 70 TYR A C 1
ATOM 547 O O . TYR A 1 70 ? 5.207 -33.781 -11.039 1 94.12 70 TYR A O 1
ATOM 555 N N . LYS A 1 71 ? 6.871 -33.906 -9.656 1 92.62 71 LYS A N 1
ATOM 556 C CA . LYS A 1 71 ? 7.699 -34.719 -10.531 1 92.62 71 LYS A CA 1
ATOM 557 C C . LYS A 1 71 ? 7.043 -36.062 -10.797 1 92.62 71 LYS A C 1
ATOM 559 O O . LYS A 1 71 ? 7.141 -36.625 -11.898 1 92.62 71 LYS A O 1
ATOM 564 N N . ALA A 1 72 ? 6.457 -36.531 -9.766 1 92.81 72 ALA A N 1
ATOM 565 C CA . ALA A 1 72 ? 5.77 -37.812 -9.906 1 92.81 72 ALA A CA 1
ATOM 566 C C . ALA A 1 72 ? 4.539 -37.688 -10.789 1 92.81 72 ALA A C 1
ATOM 568 O O . ALA A 1 72 ? 4.223 -38.594 -11.57 1 92.81 72 ALA A O 1
ATOM 569 N N . GLU A 1 73 ? 3.916 -36.594 -10.695 1 91.19 73 GLU A N 1
ATOM 570 C CA . GLU A 1 73 ? 2.686 -36.375 -11.445 1 91.19 73 GLU A CA 1
ATOM 571 C C . GLU A 1 73 ? 2.986 -35.938 -12.883 1 91.19 73 GLU A C 1
ATOM 573 O O . GLU A 1 73 ? 2.205 -36.25 -13.797 1 91.19 73 GLU A O 1
ATOM 578 N N . VAL A 1 74 ? 4.023 -35.25 -13.078 1 91.12 74 VAL A N 1
ATOM 579 C CA . VAL A 1 74 ? 4.426 -34.75 -14.383 1 91.12 74 VAL A CA 1
ATOM 580 C C . VAL A 1 74 ? 5.871 -35.125 -14.672 1 91.12 74 VAL A C 1
ATOM 582 O O . VAL A 1 74 ? 6.781 -34.312 -14.547 1 91.12 74 VAL A O 1
ATOM 585 N N . PRO A 1 75 ? 6.086 -36.25 -15.188 1 90.75 75 PRO A N 1
ATOM 586 C CA . PRO A 1 75 ? 7.449 -36.719 -15.406 1 90.75 75 PRO A CA 1
ATOM 587 C C . PRO A 1 75 ? 8.273 -35.781 -16.281 1 90.75 75 PRO A C 1
ATOM 589 O O . PRO A 1 75 ? 9.484 -35.656 -16.094 1 90.75 75 PRO A O 1
ATOM 592 N N . LEU A 1 76 ? 7.609 -35.188 -17.203 1 91.31 76 LEU A N 1
ATOM 593 C CA . LEU A 1 76 ? 8.312 -34.25 -18.078 1 91.31 76 LEU A CA 1
ATOM 594 C C . LEU A 1 76 ? 8.938 -33.094 -17.266 1 91.31 76 LEU A C 1
ATOM 596 O O . LEU A 1 76 ? 9.945 -32.531 -17.688 1 91.31 76 LEU A O 1
ATOM 600 N N . TYR A 1 77 ? 8.359 -32.812 -16.156 1 92.69 77 TYR A N 1
ATOM 601 C CA . TYR A 1 77 ? 8.938 -31.797 -15.289 1 92.69 77 TYR A CA 1
ATOM 602 C C . TYR A 1 77 ? 10.258 -32.25 -14.695 1 92.69 77 TYR A C 1
ATOM 604 O O . TYR A 1 77 ? 11.188 -31.469 -14.531 1 92.69 77 TYR A O 1
ATOM 612 N N . GLY A 1 78 ? 10.281 -33.438 -14.32 1 91.88 78 GLY A N 1
ATOM 613 C CA . GLY A 1 78 ? 11.555 -34 -13.891 1 91.88 78 GLY A CA 1
ATOM 614 C C . GLY A 1 78 ? 12.648 -33.844 -14.93 1 91.88 78 GLY A C 1
ATOM 615 O O . GLY A 1 78 ? 13.789 -33.5 -14.594 1 91.88 78 GLY A O 1
ATOM 616 N N . ASP A 1 79 ? 12.273 -34.156 -16.172 1 93.38 79 ASP A N 1
ATOM 617 C CA . ASP A 1 79 ? 13.211 -33.969 -17.281 1 93.38 79 ASP A CA 1
ATOM 618 C C . ASP A 1 79 ? 13.672 -32.531 -17.391 1 93.38 79 ASP A C 1
ATOM 620 O O . ASP A 1 79 ? 14.844 -32.25 -17.672 1 93.38 79 ASP A O 1
ATOM 624 N N . LEU A 1 80 ? 12.742 -31.703 -17.219 1 93.94 80 LEU A N 1
ATOM 625 C CA . LEU A 1 80 ? 13.047 -30.281 -17.297 1 93.94 80 LEU A CA 1
ATOM 626 C C . LEU A 1 80 ? 14.055 -29.875 -16.219 1 93.94 80 LEU A C 1
ATOM 628 O O . LEU A 1 80 ? 14.992 -29.125 -16.484 1 93.94 80 LEU A O 1
ATOM 632 N N . VAL A 1 81 ? 13.82 -30.328 -15.023 1 92.56 81 VAL A N 1
ATOM 633 C CA . VAL A 1 81 ? 14.703 -30 -13.914 1 92.56 81 VAL A CA 1
ATOM 634 C C . VAL A 1 81 ? 16.109 -30.5 -14.203 1 92.56 81 VAL A C 1
ATOM 636 O O . VAL A 1 81 ? 17.094 -29.812 -13.938 1 92.56 81 VAL A O 1
ATOM 639 N N . ASP A 1 82 ? 16.172 -31.656 -14.758 1 91.81 82 ASP A N 1
ATOM 640 C CA . ASP A 1 82 ? 17.469 -32.219 -15.133 1 91.81 82 ASP A CA 1
ATOM 641 C C . ASP A 1 82 ? 18.125 -31.375 -16.234 1 91.81 82 ASP A C 1
ATOM 643 O O . ASP A 1 82 ? 19.344 -31.141 -16.188 1 91.81 82 ASP A O 1
ATOM 647 N N . LEU A 1 83 ? 17.328 -31.062 -17.125 1 94.5 83 LEU A N 1
ATOM 648 C CA . LEU A 1 83 ? 17.828 -30.266 -18.234 1 94.5 83 LEU A CA 1
ATOM 649 C C . LEU A 1 83 ? 18.375 -28.922 -17.75 1 94.5 83 LEU A C 1
ATOM 651 O O . LEU A 1 83 ? 19.406 -28.453 -18.234 1 94.5 83 LEU A O 1
ATOM 655 N N . VAL A 1 84 ? 17.703 -28.266 -16.844 1 93.88 84 VAL A N 1
ATOM 656 C CA . VAL A 1 84 ? 18.109 -26.984 -16.281 1 93.88 84 VAL A CA 1
ATOM 657 C C . VAL A 1 84 ? 19.469 -27.141 -15.578 1 93.88 84 VAL A C 1
ATOM 659 O O . VAL A 1 84 ? 20.344 -26.297 -15.711 1 93.88 84 VAL A O 1
ATOM 662 N N . TRP A 1 85 ? 19.562 -28.188 -14.852 1 91.06 85 TRP A N 1
ATOM 663 C CA . TRP A 1 85 ? 20.812 -28.469 -14.172 1 91.06 85 TRP A CA 1
ATOM 664 C C . TRP A 1 85 ? 21.953 -28.594 -15.18 1 91.06 85 TRP A C 1
ATOM 666 O O . TRP A 1 85 ? 23.047 -28.078 -14.953 1 91.06 85 TRP A O 1
ATOM 676 N N . GLN A 1 86 ? 21.734 -29.297 -16.25 1 92.19 86 GLN A N 1
ATOM 677 C CA . GLN A 1 86 ? 22.734 -29.484 -17.297 1 92.19 86 GLN A CA 1
ATOM 678 C C . GLN A 1 86 ? 23.109 -28.156 -17.938 1 92.19 86 GLN A C 1
ATOM 680 O O . GLN A 1 86 ? 24.281 -27.891 -18.219 1 92.19 86 GLN A O 1
ATOM 685 N N . ALA A 1 87 ? 22.062 -27.438 -18.203 1 93.56 87 ALA A N 1
ATOM 686 C CA . ALA A 1 87 ? 22.297 -26.141 -18.812 1 93.56 87 ALA A CA 1
ATOM 687 C C . ALA A 1 87 ? 23.172 -25.266 -17.906 1 93.56 87 ALA A C 1
ATOM 689 O O . ALA A 1 87 ? 24.078 -24.578 -18.375 1 93.56 87 ALA A O 1
ATOM 690 N N . ASP A 1 88 ? 22.844 -25.234 -16.656 1 92.12 88 ASP A N 1
ATOM 691 C CA . ASP A 1 88 ? 23.609 -24.438 -15.703 1 92.12 88 ASP A CA 1
ATOM 692 C C . ASP A 1 88 ? 25.062 -24.922 -15.617 1 92.12 88 ASP A C 1
ATOM 694 O O . ASP A 1 88 ? 25.984 -24.109 -15.516 1 92.12 88 ASP A O 1
ATOM 698 N N . ALA A 1 89 ? 25.25 -26.172 -15.617 1 88.75 89 ALA A N 1
ATOM 699 C CA . ALA A 1 89 ? 26.594 -26.75 -15.617 1 88.75 89 ALA A CA 1
ATOM 700 C C . ALA A 1 89 ? 27.391 -26.281 -16.828 1 88.75 89 ALA A C 1
ATOM 702 O O . ALA A 1 89 ? 28.562 -25.906 -16.703 1 88.75 89 ALA A O 1
ATOM 703 N N . GLU A 1 90 ? 26.766 -26.406 -17.906 1 90.62 90 GLU A N 1
ATOM 704 C CA . GLU A 1 90 ? 27.422 -26 -19.156 1 90.62 90 GLU A CA 1
ATOM 705 C C . GLU A 1 90 ? 27.75 -24.5 -19.141 1 90.62 90 GLU A C 1
ATOM 707 O O . GLU A 1 90 ? 28.812 -24.094 -19.594 1 90.62 90 GLU A O 1
ATOM 712 N N . ALA A 1 91 ? 26.797 -23.734 -18.719 1 90.44 91 ALA A N 1
ATOM 713 C CA . ALA A 1 91 ? 27 -22.297 -18.656 1 90.44 91 ALA A CA 1
ATOM 714 C C . ALA A 1 91 ? 28.188 -21.938 -17.75 1 90.44 91 ALA A C 1
ATOM 716 O O . ALA A 1 91 ? 28.969 -21.047 -18.078 1 90.44 91 ALA A O 1
ATOM 717 N N . LEU A 1 92 ? 28.25 -22.547 -16.641 1 87.62 92 LEU A N 1
ATOM 718 C CA . LEU A 1 92 ? 29.344 -22.312 -15.688 1 87.62 92 LEU A CA 1
ATOM 719 C C . LEU A 1 92 ? 30.672 -22.75 -16.281 1 87.62 92 LEU A C 1
ATOM 721 O O . LEU A 1 92 ? 31.703 -22.094 -16.062 1 87.62 92 LEU A O 1
ATOM 725 N N . GLN A 1 93 ? 30.703 -23.797 -16.906 1 86.31 93 GLN A N 1
ATOM 726 C CA . GLN A 1 93 ? 31.906 -24.297 -17.547 1 86.31 93 GLN A CA 1
ATOM 727 C C . GLN A 1 93 ? 32.438 -23.328 -18.609 1 86.31 93 GLN A C 1
ATOM 729 O O . GLN A 1 93 ? 33.625 -23.094 -18.703 1 86.31 93 GLN A O 1
ATOM 734 N N . THR A 1 94 ? 31.531 -22.938 -19.359 1 86.06 94 THR A N 1
ATOM 735 C CA . THR A 1 94 ? 31.891 -21.984 -20.391 1 86.06 94 THR A CA 1
ATOM 736 C C . THR A 1 94 ? 32.469 -20.703 -19.781 1 86.06 94 THR A C 1
ATOM 738 O O . THR A 1 94 ? 33.438 -20.156 -20.297 1 86.06 94 THR A O 1
ATOM 741 N N . SER A 1 95 ? 31.859 -20.281 -18.75 1 81.94 95 SER A N 1
ATOM 742 C CA . SER A 1 95 ? 32.344 -19.078 -18.062 1 81.94 95 SER A CA 1
ATOM 743 C C . SER A 1 95 ? 33.719 -19.297 -17.469 1 81.94 95 SER A C 1
ATOM 745 O O . SER A 1 95 ? 34.562 -18.375 -17.484 1 81.94 95 SER A O 1
ATOM 747 N N . GLN A 1 96 ? 33.938 -20.375 -16.875 1 77.75 96 GLN A N 1
ATOM 748 C CA . GLN A 1 96 ? 35.219 -20.703 -16.281 1 77.75 96 GLN A CA 1
ATOM 749 C C . GLN A 1 96 ? 36.312 -20.812 -17.359 1 77.75 96 GLN A C 1
ATOM 751 O O . GLN A 1 96 ? 37.438 -20.391 -17.141 1 77.75 96 GLN A O 1
ATOM 756 N N . ARG A 1 97 ? 36 -21.391 -18.406 1 78.94 97 ARG A N 1
ATOM 757 C CA . ARG A 1 97 ? 36.969 -21.484 -19.5 1 78.94 97 ARG A CA 1
ATOM 758 C C . ARG A 1 97 ? 37.375 -20.109 -20 1 78.94 97 ARG A C 1
ATOM 760 O O . ARG A 1 97 ? 38.531 -19.875 -20.344 1 78.94 97 ARG A O 1
ATOM 767 N N . GLN A 1 98 ? 36.406 -19.344 -20.062 1 77.69 98 GLN A N 1
ATOM 768 C CA . GLN A 1 98 ? 36.688 -17.984 -20.5 1 77.69 98 GLN A CA 1
ATOM 769 C C . GLN A 1 98 ? 37.625 -17.266 -19.531 1 77.69 98 GLN A C 1
ATOM 771 O O . GLN A 1 98 ? 38.375 -16.375 -19.922 1 77.69 98 GLN A O 1
ATOM 776 N N . HIS A 1 99 ? 37.562 -17.703 -18.281 1 74.31 99 HIS A N 1
ATOM 777 C CA . HIS A 1 99 ? 38.406 -17.078 -17.281 1 74.31 99 HIS A CA 1
ATOM 778 C C . HIS A 1 99 ? 39.688 -17.891 -17.047 1 74.31 99 HIS A C 1
ATOM 780 O O . HIS A 1 99 ? 40.406 -17.656 -16.078 1 74.31 99 HIS A O 1
ATOM 786 N N . GLY A 1 100 ? 39.906 -18.844 -17.906 1 70.94 100 GLY A N 1
ATOM 787 C CA . GLY A 1 100 ? 41.188 -19.547 -17.922 1 70.94 100 GLY A CA 1
ATOM 788 C C . GLY A 1 100 ? 41.219 -20.766 -17 1 70.94 100 GLY A C 1
ATOM 789 O O . GLY A 1 100 ? 42.25 -21.406 -16.844 1 70.94 100 GLY A O 1
ATOM 790 N N . ASN A 1 101 ? 40.188 -20.938 -16.25 1 62.31 101 ASN A N 1
ATOM 791 C CA . ASN A 1 101 ? 40.156 -22.062 -15.336 1 62.31 101 ASN A CA 1
ATOM 792 C C . ASN A 1 101 ? 39.75 -23.344 -16.047 1 62.31 101 ASN A C 1
ATOM 794 O O . ASN A 1 101 ? 38.688 -23.406 -16.672 1 62.31 101 ASN A O 1
ATOM 798 N N . THR A 1 102 ? 40.75 -24.219 -16.312 1 59.62 102 THR A N 1
ATOM 799 C CA . THR A 1 102 ? 40.531 -25.438 -17.062 1 59.62 102 THR A CA 1
ATOM 800 C C . THR A 1 102 ? 40.031 -26.547 -16.156 1 59.62 102 THR A C 1
ATOM 802 O O . THR A 1 102 ? 40.094 -27.734 -16.516 1 59.62 102 THR A O 1
ATOM 805 N N . THR A 1 103 ? 39.531 -26.266 -15.039 1 57.09 103 THR A N 1
ATOM 806 C CA . THR A 1 103 ? 39.125 -27.359 -14.18 1 57.09 103 THR A CA 1
ATOM 807 C C . THR A 1 103 ? 37.969 -28.141 -14.828 1 57.09 103 THR A C 1
ATOM 809 O O . THR A 1 103 ? 37.094 -27.562 -15.445 1 57.09 103 THR A O 1
ATOM 812 N N . PRO A 1 104 ? 38.125 -29.531 -14.781 1 58.22 104 PRO A N 1
ATOM 813 C CA . PRO A 1 104 ? 37.156 -30.422 -15.453 1 58.22 104 PRO A CA 1
ATOM 814 C C . PRO A 1 104 ? 35.719 -30.094 -15.102 1 58.22 104 PRO A C 1
ATOM 816 O O . PRO A 1 104 ? 35.156 -29.141 -15.641 1 58.22 104 PRO A O 1
ATOM 819 N N . ILE A 1 105 ? 34.938 -31.172 -14.539 1 57.25 105 ILE A N 1
ATOM 820 C CA . ILE A 1 105 ? 33.5 -31.297 -14.422 1 57.25 105 ILE A CA 1
ATOM 821 C C . ILE A 1 105 ? 33 -30.406 -13.281 1 57.25 105 ILE A C 1
ATOM 823 O O . ILE A 1 105 ? 33.406 -30.594 -12.125 1 57.25 105 ILE A O 1
ATOM 827 N N . ILE A 1 106 ? 32.344 -29.219 -13.617 1 66.56 106 ILE A N 1
ATOM 828 C CA . ILE A 1 106 ? 31.781 -28.281 -12.641 1 66.56 106 ILE A CA 1
ATOM 829 C C . ILE A 1 106 ? 30.422 -28.766 -12.18 1 66.56 106 ILE A C 1
ATOM 831 O O . ILE A 1 106 ? 29.562 -29.094 -13.008 1 66.56 106 ILE A O 1
ATOM 835 N N . ASN A 1 107 ? 30.344 -29.062 -10.891 1 70.19 107 ASN A N 1
ATOM 836 C CA . ASN A 1 107 ? 29.047 -29.25 -10.273 1 70.19 107 ASN A CA 1
ATOM 837 C C . ASN A 1 107 ? 28.422 -27.922 -9.883 1 70.19 107 ASN A C 1
ATOM 839 O O . ASN A 1 107 ? 28.891 -27.25 -8.961 1 70.19 107 ASN A O 1
ATOM 843 N N . PRO A 1 108 ? 27.344 -27.516 -10.648 1 73.44 108 PRO A N 1
ATOM 844 C CA . PRO A 1 108 ? 26.719 -26.219 -10.367 1 73.44 108 PRO A CA 1
ATOM 845 C C . PRO A 1 108 ? 26.344 -26.062 -8.898 1 73.44 108 PRO A C 1
ATOM 847 O O . PRO A 1 108 ? 26.344 -24.953 -8.375 1 73.44 108 PRO A O 1
ATOM 850 N N . ASP A 1 109 ? 26.047 -27.125 -8.211 1 71.94 109 ASP A N 1
ATOM 851 C CA . ASP A 1 109 ? 25.594 -27.062 -6.832 1 71.94 109 ASP A CA 1
ATOM 852 C C . ASP A 1 109 ? 26.688 -26.578 -5.902 1 71.94 109 ASP A C 1
ATOM 854 O O . ASP A 1 109 ? 26.422 -26.094 -4.797 1 71.94 109 ASP A O 1
ATOM 858 N N . ASP A 1 110 ? 27.859 -26.688 -6.398 1 67.94 110 ASP A N 1
ATOM 859 C CA . ASP A 1 110 ? 29 -26.266 -5.586 1 67.94 110 ASP A CA 1
ATOM 860 C C . ASP A 1 110 ? 29.281 -24.781 -5.77 1 67.94 110 ASP A C 1
ATOM 862 O O . ASP A 1 110 ? 29.953 -24.156 -4.945 1 67.94 110 ASP A O 1
ATOM 866 N N . ILE A 1 111 ? 28.766 -24.297 -6.809 1 66.06 111 ILE A N 1
ATOM 867 C CA . ILE A 1 111 ? 29.125 -22.938 -7.188 1 66.06 111 ILE A CA 1
ATOM 868 C C . ILE A 1 111 ? 27.953 -22 -6.938 1 66.06 111 ILE A C 1
ATOM 870 O O . ILE A 1 111 ? 28.109 -20.922 -6.371 1 66.06 111 ILE A O 1
ATOM 874 N N . LEU A 1 112 ? 26.875 -22.484 -7.301 1 72.12 112 LEU A N 1
ATOM 875 C CA . LEU A 1 112 ? 25.688 -21.641 -7.203 1 72.12 112 LEU A CA 1
ATOM 876 C C . LEU A 1 112 ? 25.125 -21.656 -5.785 1 72.12 112 LEU A C 1
ATOM 878 O O . LEU A 1 112 ? 25.25 -22.656 -5.074 1 72.12 112 LEU A O 1
ATOM 882 N N . PRO A 1 113 ? 24.5 -20.562 -5.414 1 65.38 113 PRO A N 1
ATOM 883 C CA . PRO A 1 113 ? 23.844 -20.578 -4.105 1 65.38 113 PRO A CA 1
ATOM 884 C C . PRO A 1 113 ? 22.797 -21.688 -3.982 1 65.38 113 PRO A C 1
ATOM 886 O O . PRO A 1 113 ? 22.203 -22.094 -4.984 1 65.38 113 PRO A O 1
ATOM 889 N N . ALA A 1 114 ? 22.656 -22.156 -2.791 1 63.41 114 ALA A N 1
ATOM 890 C CA . ALA A 1 114 ? 21.734 -23.234 -2.496 1 63.41 114 ALA A CA 1
ATOM 891 C C . ALA A 1 114 ? 20.328 -22.938 -3.027 1 63.41 114 ALA A C 1
ATOM 893 O O . ALA A 1 114 ? 19.609 -23.844 -3.459 1 63.41 114 ALA A O 1
ATOM 894 N N . ARG A 1 115 ? 20.109 -21.766 -3.139 1 70.81 115 ARG A N 1
ATOM 895 C CA . ARG A 1 115 ? 18.766 -21.375 -3.535 1 70.81 115 ARG A CA 1
ATOM 896 C C . ARG A 1 115 ? 18.547 -21.594 -5.027 1 70.81 115 ARG A C 1
ATOM 898 O O . ARG A 1 115 ? 17.406 -21.562 -5.508 1 70.81 115 ARG A O 1
ATOM 905 N N . ASN A 1 116 ? 19.531 -21.844 -5.762 1 71.69 116 ASN A N 1
ATOM 906 C CA . ASN A 1 116 ? 19.391 -22.031 -7.203 1 71.69 116 ASN A CA 1
ATOM 907 C C . ASN A 1 116 ? 18.953 -23.469 -7.539 1 71.69 116 ASN A C 1
ATOM 909 O O . ASN A 1 116 ? 18.516 -23.734 -8.656 1 71.69 116 ASN A O 1
ATOM 913 N N . ARG A 1 117 ? 18.984 -24.328 -6.629 1 69.5 117 ARG A N 1
ATOM 914 C CA . ARG A 1 117 ? 18.719 -25.734 -6.918 1 69.5 117 ARG A CA 1
ATOM 915 C C . ARG A 1 117 ? 17.281 -26.094 -6.578 1 69.5 117 ARG A C 1
ATOM 917 O O . ARG A 1 117 ? 16.828 -27.219 -6.863 1 69.5 117 ARG A O 1
ATOM 924 N N . VAL A 1 118 ? 16.719 -25.125 -6.09 1 77.38 118 VAL A N 1
ATOM 925 C CA . VAL A 1 118 ? 15.352 -25.438 -5.66 1 77.38 118 VAL A CA 1
ATOM 926 C C . VAL A 1 118 ? 14.352 -24.656 -6.508 1 77.38 118 VAL A C 1
ATOM 928 O O . VAL A 1 118 ? 14.711 -23.688 -7.172 1 77.38 118 VAL A O 1
ATOM 931 N N . GLU A 1 119 ? 13.156 -25.203 -6.512 1 83 119 GLU A N 1
ATOM 932 C CA . GLU A 1 119 ? 12.102 -24.484 -7.215 1 83 119 GLU A CA 1
ATOM 933 C C . GLU A 1 119 ? 11.945 -23.078 -6.672 1 83 119 GLU A C 1
ATOM 935 O O . GLU A 1 119 ? 12.023 -22.844 -5.461 1 83 119 GLU A O 1
ATOM 940 N N . ARG A 1 120 ? 11.75 -22.219 -7.637 1 80 120 ARG A N 1
ATOM 941 C CA . ARG A 1 120 ? 11.625 -20.812 -7.27 1 80 120 ARG A CA 1
ATOM 942 C C . ARG A 1 120 ? 10.172 -20.438 -7.004 1 80 120 ARG A C 1
ATOM 944 O O . ARG A 1 120 ? 9.883 -19.656 -6.09 1 80 120 ARG A O 1
ATOM 951 N N . HIS A 1 121 ? 9.344 -20.953 -7.871 1 90.44 121 HIS A N 1
ATOM 952 C CA . HIS A 1 121 ? 7.961 -20.594 -7.582 1 90.44 121 HIS A CA 1
ATOM 953 C C . HIS A 1 121 ? 6.996 -21.641 -8.141 1 90.44 121 HIS A C 1
ATOM 955 O O . HIS A 1 121 ? 7.383 -22.469 -8.969 1 90.44 121 HIS A O 1
ATOM 961 N N . GLY A 1 122 ? 5.844 -21.75 -7.551 1 95.06 122 GLY A N 1
ATOM 962 C CA . GLY A 1 122 ? 4.668 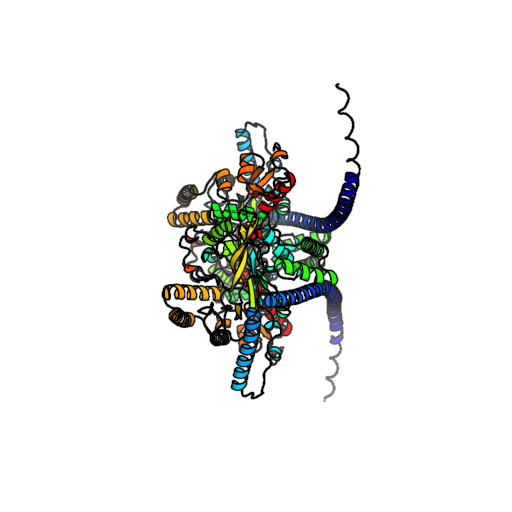-22.422 -8.078 1 95.06 122 GLY A CA 1
ATOM 963 C C . GLY A 1 122 ? 3.518 -21.469 -8.367 1 95.06 122 GLY A C 1
ATOM 964 O O . GLY A 1 122 ? 3.582 -20.281 -8.023 1 95.06 122 GLY A O 1
ATOM 965 N N . ALA A 1 123 ? 2.598 -22.031 -9.086 1 95.19 123 ALA A N 1
ATOM 966 C CA . ALA A 1 123 ? 1.395 -21.25 -9.344 1 95.19 123 ALA A CA 1
ATOM 967 C C . ALA A 1 123 ? 0.135 -22.062 -9.078 1 95.19 123 ALA A C 1
ATOM 969 O O . ALA A 1 123 ? 0.087 -23.266 -9.391 1 95.19 123 ALA A O 1
ATOM 970 N N . ILE A 1 124 ? -0.859 -21.406 -8.508 1 96.56 124 ILE A N 1
ATOM 971 C CA . ILE A 1 124 ? -2.154 -22.047 -8.289 1 96.56 124 ILE A CA 1
ATOM 972 C C . ILE A 1 124 ? -3.273 -21.094 -8.703 1 96.56 124 ILE A C 1
ATOM 974 O O . ILE A 1 124 ? -3.064 -19.875 -8.789 1 96.56 124 ILE A O 1
ATOM 978 N N . ARG A 1 125 ? -4.418 -21.672 -8.992 1 96.25 125 ARG A N 1
ATOM 979 C CA . ARG A 1 125 ? -5.605 -20.922 -9.367 1 96.25 125 ARG A CA 1
ATOM 980 C C . ARG A 1 125 ? -6.789 -21.266 -8.469 1 96.25 125 ARG A C 1
ATOM 982 O O . ARG A 1 125 ? -7.137 -22.438 -8.312 1 96.25 125 ARG A O 1
ATOM 989 N N . LEU A 1 126 ? -7.336 -20.219 -7.895 1 98.06 126 LEU A N 1
ATOM 990 C CA . LEU A 1 126 ? -8.414 -20.406 -6.934 1 98.06 126 LEU A CA 1
ATOM 991 C C . LEU A 1 126 ? -9.734 -19.859 -7.48 1 98.06 126 LEU A C 1
ATOM 993 O O . LEU A 1 126 ? -9.734 -19.078 -8.43 1 98.06 126 LEU A O 1
ATOM 997 N N . GLY A 1 127 ? -10.812 -20.344 -6.801 1 97.19 127 GLY A N 1
ATOM 998 C CA . GLY A 1 127 ? -12.125 -19.969 -7.316 1 97.19 127 GLY A CA 1
ATOM 999 C C . GLY A 1 127 ? -12.891 -19.062 -6.379 1 97.19 127 GLY A C 1
ATOM 1000 O O . GLY A 1 127 ? -13.797 -18.344 -6.809 1 97.19 127 GLY A O 1
ATOM 1001 N N . THR A 1 128 ? -12.57 -19.109 -5.062 1 95.88 128 THR A N 1
ATOM 1002 C CA . THR A 1 128 ? -13.438 -18.406 -4.117 1 95.88 128 THR A CA 1
ATOM 1003 C C . THR A 1 128 ? -12.617 -17.562 -3.146 1 95.88 128 THR A C 1
ATOM 1005 O O . THR A 1 128 ? -11.414 -17.781 -3.004 1 95.88 128 THR A O 1
ATOM 1008 N N . ALA A 1 129 ? -13.352 -16.641 -2.482 1 94.38 129 ALA A N 1
ATOM 1009 C CA . ALA A 1 129 ? -12.742 -15.812 -1.445 1 94.38 129 ALA A CA 1
ATOM 1010 C C . ALA A 1 129 ? -12.242 -16.672 -0.284 1 94.38 129 ALA A C 1
ATOM 1012 O O . ALA A 1 129 ? -11.172 -16.406 0.272 1 94.38 129 ALA A O 1
ATOM 1013 N N . ARG A 1 130 ? -12.992 -17.656 0.091 1 94.25 130 ARG A N 1
ATOM 1014 C CA . ARG A 1 130 ? -12.617 -18.547 1.189 1 94.25 130 ARG A CA 1
ATOM 1015 C C . ARG A 1 130 ? -11.312 -19.266 0.877 1 94.25 130 ARG A C 1
ATOM 1017 O O . ARG A 1 130 ? -10.445 -19.406 1.745 1 94.25 130 ARG A O 1
ATOM 1024 N N . GLU A 1 131 ? -11.234 -19.719 -0.359 1 97.81 131 GLU A N 1
ATOM 1025 C CA . GLU A 1 131 ? -10.008 -20.406 -0.764 1 97.81 131 GLU A CA 1
ATOM 1026 C C . GLU A 1 131 ? -8.805 -19.469 -0.673 1 97.81 131 GLU A C 1
ATOM 1028 O O . GLU A 1 131 ? -7.754 -19.859 -0.149 1 97.81 131 GLU A O 1
ATOM 1033 N N . LEU A 1 132 ? -8.984 -18.281 -1.132 1 98.31 132 LEU A N 1
ATOM 1034 C CA . LEU A 1 132 ? -7.887 -17.328 -1.14 1 98.31 132 LEU A CA 1
ATOM 1035 C C . LEU A 1 132 ? -7.469 -16.969 0.282 1 98.31 132 LEU A C 1
ATOM 1037 O O . LEU A 1 132 ? -6.273 -16.922 0.59 1 98.31 132 LEU A O 1
ATOM 1041 N N . SER A 1 133 ? -8.398 -16.656 1.131 1 97.38 133 SER A N 1
ATOM 1042 C CA . SER A 1 133 ? -8.094 -16.281 2.51 1 97.38 133 SER A CA 1
ATOM 1043 C C . SER A 1 133 ? -7.449 -17.438 3.262 1 97.38 133 SER A C 1
ATOM 1045 O O . SER A 1 133 ? -6.566 -17.234 4.098 1 97.38 133 SER A O 1
ATOM 1047 N N . THR A 1 134 ? -7.883 -18.641 3 1 98.12 134 THR A N 1
ATOM 1048 C CA . THR A 1 134 ? -7.309 -19.812 3.66 1 98.12 134 THR A CA 1
ATOM 1049 C C . THR A 1 134 ? -5.883 -20.062 3.176 1 98.12 134 THR A C 1
ATOM 1051 O O . THR A 1 134 ? -5.004 -20.406 3.969 1 98.12 134 THR A O 1
ATOM 1054 N N . ILE A 1 135 ? -5.699 -19.906 1.868 1 98.62 135 ILE A N 1
ATOM 1055 C CA . ILE A 1 135 ? -4.359 -20.047 1.313 1 98.62 135 ILE A CA 1
ATOM 1056 C C . ILE A 1 135 ? -3.426 -19.016 1.941 1 98.62 135 ILE A C 1
ATOM 1058 O O . ILE A 1 135 ? -2.26 -19.312 2.217 1 98.62 135 ILE A O 1
ATOM 1062 N N . ARG A 1 136 ? -3.926 -17.812 2.096 1 98.5 136 ARG A N 1
ATOM 1063 C CA . ARG A 1 136 ? -3.139 -16.797 2.777 1 98.5 136 ARG A CA 1
ATOM 1064 C C . ARG A 1 136 ? -2.697 -17.266 4.156 1 98.5 136 ARG A C 1
ATOM 1066 O O . ARG A 1 136 ? -1.535 -17.109 4.531 1 98.5 136 ARG A O 1
ATOM 1073 N N . ARG A 1 137 ? -3.631 -17.844 4.918 1 98.06 137 ARG A N 1
ATOM 1074 C CA . ARG A 1 137 ? -3.336 -18.359 6.246 1 98.06 137 ARG A CA 1
ATOM 1075 C C . ARG A 1 137 ? -2.295 -19.469 6.18 1 98.06 137 ARG A C 1
ATOM 1077 O O . ARG A 1 137 ? -1.365 -19.516 6.988 1 98.06 137 ARG A O 1
ATOM 1084 N N . MET A 1 138 ? -2.473 -20.297 5.215 1 98.25 138 MET A N 1
ATOM 1085 C CA . MET A 1 138 ? -1.559 -21.438 5.051 1 98.25 138 MET A CA 1
ATOM 1086 C C . MET A 1 138 ? -0.142 -20.938 4.766 1 98.25 138 MET A C 1
ATOM 1088 O O . MET A 1 138 ? 0.813 -21.391 5.398 1 98.25 138 MET A O 1
ATOM 1092 N N . PHE A 1 139 ? 0.013 -20.062 3.846 1 98.31 139 PHE A N 1
ATOM 1093 C CA . PHE A 1 139 ? 1.331 -19.594 3.434 1 98.31 139 PHE A CA 1
ATOM 1094 C C . PHE A 1 139 ? 1.966 -18.734 4.523 1 98.31 139 PHE A C 1
ATOM 1096 O O . PHE A 1 139 ? 3.191 -18.703 4.656 1 98.31 139 PHE A O 1
ATOM 1103 N N . ALA A 1 140 ? 1.139 -18.109 5.332 1 97.5 140 ALA A N 1
ATOM 1104 C CA . ALA A 1 140 ? 1.661 -17.344 6.457 1 97.5 140 ALA A CA 1
ATOM 1105 C C . ALA A 1 140 ? 2.396 -18.234 7.445 1 97.5 140 ALA A C 1
ATOM 1107 O O . ALA A 1 140 ? 3.381 -17.828 8.062 1 97.5 140 ALA A O 1
ATOM 1108 N N . VAL A 1 141 ? 1.926 -19.438 7.625 1 97.31 141 VAL A N 1
ATOM 1109 C CA . VAL A 1 141 ? 2.57 -20.391 8.516 1 97.31 141 VAL A CA 1
ATOM 1110 C C . VAL A 1 141 ? 4.008 -20.641 8.062 1 97.31 141 VAL A C 1
ATOM 1112 O O . VAL A 1 141 ? 4.887 -20.906 8.883 1 97.31 141 VAL A O 1
ATOM 1115 N N . MET A 1 142 ? 4.238 -20.453 6.809 1 97.06 142 MET A N 1
ATOM 1116 C CA . MET A 1 142 ? 5.555 -20.688 6.219 1 97.06 142 MET A CA 1
ATOM 1117 C C . MET A 1 142 ? 6.301 -19.375 5.996 1 97.06 142 MET A C 1
ATOM 1119 O O . MET A 1 142 ? 7.281 -19.328 5.258 1 97.06 142 MET A O 1
ATOM 1123 N N . GLY A 1 143 ? 5.797 -18.344 6.484 1 96.62 143 GLY A N 1
ATOM 1124 C CA . GLY A 1 143 ? 6.461 -17.062 6.43 1 96.62 143 GLY A CA 1
ATOM 1125 C C . GLY A 1 143 ? 6.312 -16.359 5.09 1 96.62 143 GLY A C 1
ATOM 1126 O O . GLY A 1 143 ? 7.145 -15.539 4.715 1 96.62 143 GLY A O 1
ATOM 1127 N N . MET A 1 144 ? 5.312 -16.75 4.348 1 97.88 144 MET A N 1
ATOM 1128 C CA . MET A 1 144 ? 5.055 -16.125 3.057 1 97.88 144 MET A CA 1
ATOM 1129 C C . MET A 1 144 ? 3.869 -15.164 3.145 1 97.88 144 MET A C 1
ATOM 1131 O O . MET A 1 144 ? 2.814 -15.516 3.672 1 97.88 144 MET A O 1
ATOM 1135 N N . LEU A 1 145 ? 4.066 -13.953 2.645 1 97.69 145 LEU A N 1
ATOM 1136 C CA . LEU A 1 145 ? 3.039 -12.922 2.682 1 97.69 145 LEU A CA 1
ATOM 1137 C C . LEU A 1 145 ? 2.686 -12.453 1.272 1 97.69 145 LEU A C 1
ATOM 1139 O O . LEU A 1 145 ? 3.496 -12.578 0.351 1 97.69 145 LEU A O 1
ATOM 1143 N N . PRO A 1 146 ? 1.444 -11.984 1.082 1 98.06 146 PRO A N 1
ATOM 1144 C CA . PRO A 1 146 ? 1.043 -11.508 -0.247 1 98.06 146 PRO A CA 1
ATOM 1145 C C . PRO A 1 146 ? 1.751 -10.219 -0.655 1 98.06 146 PRO A C 1
ATOM 1147 O O . PRO A 1 146 ? 1.649 -9.211 0.043 1 98.06 146 PRO A O 1
ATOM 1150 N N . VAL A 1 147 ? 2.463 -10.258 -1.76 1 97.06 147 VAL A N 1
ATOM 1151 C CA . VAL A 1 147 ? 3.225 -9.117 -2.252 1 97.06 147 VAL A CA 1
ATOM 1152 C C . VAL A 1 147 ? 2.795 -8.781 -3.68 1 97.06 147 VAL A C 1
ATOM 1154 O O . VAL A 1 147 ? 2.898 -9.625 -4.578 1 97.06 147 VAL A O 1
ATOM 1157 N N . GLY A 1 148 ? 2.295 -7.59 -3.857 1 93.56 148 GLY A N 1
ATOM 1158 C CA . GLY A 1 148 ? 1.929 -7.133 -5.188 1 93.56 148 GLY A CA 1
ATOM 1159 C C . GLY A 1 148 ? 0.522 -7.535 -5.59 1 93.56 148 GLY A C 1
ATOM 1160 O O . GLY A 1 148 ? -0.022 -8.508 -5.074 1 93.56 148 GLY A O 1
ATOM 1161 N N . TYR A 1 149 ? -0.083 -6.766 -6.438 1 94 149 TYR A N 1
ATOM 1162 C CA . TYR A 1 149 ? -1.369 -7.016 -7.074 1 94 149 TYR A CA 1
ATOM 1163 C C . TYR A 1 149 ? -1.215 -7.121 -8.586 1 94 149 TYR A C 1
ATOM 1165 O O . TYR A 1 149 ? -0.615 -6.25 -9.219 1 94 149 TYR A O 1
ATOM 1173 N N . TYR A 1 150 ? -1.686 -8.203 -9.141 1 92.81 150 TYR A N 1
ATOM 1174 C CA . TYR A 1 150 ? -1.601 -8.453 -10.57 1 92.81 150 TYR A CA 1
ATOM 1175 C C . TYR A 1 150 ? -2.99 -8.531 -11.195 1 92.81 150 TYR A C 1
ATOM 1177 O O . TYR A 1 150 ? -3.727 -9.492 -10.969 1 92.81 150 TYR A O 1
ATOM 1185 N N . ASP A 1 151 ? -3.359 -7.516 -11.93 1 90.69 151 ASP A N 1
ATOM 1186 C CA . ASP A 1 151 ? -4.617 -7.523 -12.672 1 90.69 151 ASP A CA 1
ATOM 1187 C C . ASP A 1 151 ? -4.473 -8.273 -13.992 1 90.69 151 ASP A C 1
ATOM 1189 O O . ASP A 1 151 ? -3.941 -7.734 -14.961 1 90.69 151 ASP A O 1
ATOM 1193 N N . LEU A 1 152 ? -4.996 -9.422 -14.039 1 90.75 152 LEU A N 1
ATOM 1194 C CA . LEU A 1 152 ? -4.824 -10.25 -15.227 1 90.75 152 LEU A CA 1
ATOM 1195 C C . LEU A 1 152 ? -5.938 -9.992 -16.234 1 90.75 152 LEU A C 1
ATOM 1197 O O . LEU A 1 152 ? -5.863 -10.445 -17.375 1 90.75 152 LEU A O 1
ATOM 1201 N N . SER A 1 153 ? -6.934 -9.227 -15.828 1 88.31 153 SER A N 1
ATOM 1202 C CA . SER A 1 153 ? -8.023 -8.906 -16.75 1 88.31 153 SER A CA 1
ATOM 1203 C C . SER A 1 153 ? -7.531 -8.086 -17.938 1 88.31 153 SER A C 1
ATOM 1205 O O . SER A 1 153 ? -8.102 -8.156 -19.016 1 88.31 153 SER A O 1
ATOM 1207 N N . VAL A 1 154 ? -6.488 -7.395 -17.75 1 81.5 154 VAL A N 1
ATOM 1208 C CA . VAL A 1 154 ? -5.914 -6.578 -18.812 1 81.5 154 VAL A CA 1
ATOM 1209 C C . VAL A 1 154 ? -5.445 -7.473 -19.953 1 81.5 154 VAL A C 1
ATOM 1211 O O . VAL A 1 154 ? -5.406 -7.047 -21.109 1 81.5 154 VAL A O 1
ATOM 1214 N N . ALA A 1 155 ? -5.133 -8.711 -19.578 1 80.31 155 ALA A N 1
ATOM 1215 C CA . ALA A 1 155 ? -4.688 -9.672 -20.578 1 80.31 155 ALA A CA 1
ATOM 1216 C C . ALA A 1 155 ? -5.836 -10.578 -21.031 1 80.31 155 ALA A C 1
ATOM 1218 O O . ALA A 1 155 ? -5.617 -11.586 -21.703 1 80.31 155 ALA A O 1
ATOM 1219 N N . GLY A 1 156 ? -7.004 -10.289 -20.578 1 83.31 156 GLY A N 1
ATOM 1220 C CA . GLY A 1 156 ? -8.172 -11.047 -21 1 83.31 156 GLY A CA 1
ATOM 1221 C C . GLY A 1 156 ? -8.461 -12.234 -20.094 1 83.31 156 GLY A C 1
ATOM 1222 O O . GLY A 1 156 ? -9.305 -13.07 -20.422 1 83.31 156 GLY A O 1
ATOM 1223 N N . PHE A 1 157 ? -7.773 -12.359 -19.016 1 88.5 157 PHE A N 1
ATOM 1224 C CA . PHE A 1 157 ? -8.023 -13.438 -18.078 1 88.5 157 PHE A CA 1
ATOM 1225 C C . PHE A 1 157 ? -8.977 -12.977 -16.969 1 88.5 157 PHE A C 1
ATOM 1227 O O . PHE A 1 157 ? -8.766 -11.93 -16.359 1 88.5 157 PHE A O 1
ATOM 1234 N N . PRO A 1 158 ? -9.984 -13.727 -16.766 1 93.12 158 PRO A N 1
ATOM 1235 C CA . PRO A 1 158 ? -10.961 -13.297 -15.766 1 93.12 158 PRO A CA 1
ATOM 1236 C C . PRO A 1 158 ? -10.508 -13.586 -14.336 1 93.12 158 PRO A C 1
ATOM 1238 O O . PRO A 1 158 ? -11.242 -14.211 -13.57 1 93.12 158 PRO A O 1
ATOM 1241 N N . MET A 1 159 ? -9.281 -13.109 -13.984 1 94.31 159 MET A N 1
ATOM 1242 C CA . MET A 1 159 ? -8.695 -13.375 -12.672 1 94.31 159 MET A CA 1
ATOM 1243 C C . MET A 1 159 ? -7.77 -12.242 -12.25 1 94.31 159 MET A C 1
ATOM 1245 O O . MET A 1 159 ? -7.402 -11.391 -13.07 1 94.31 159 MET A O 1
ATOM 1249 N N . HIS A 1 160 ? -7.5 -12.156 -11.047 1 94.44 160 HIS A N 1
ATOM 1250 C CA . HIS A 1 160 ? -6.418 -11.359 -10.484 1 94.44 160 HIS A CA 1
ATOM 1251 C C . HIS A 1 160 ? -5.605 -12.148 -9.477 1 94.44 160 HIS A C 1
ATOM 1253 O O . HIS A 1 160 ? -5.961 -13.281 -9.133 1 94.44 160 HIS A O 1
ATOM 1259 N N . ALA A 1 161 ? -4.391 -11.539 -9.117 1 96.12 161 ALA A N 1
ATOM 1260 C CA . ALA A 1 161 ? -3.451 -12.414 -8.414 1 96.12 161 ALA A CA 1
ATOM 1261 C C . ALA A 1 161 ? -2.568 -11.609 -7.461 1 96.12 161 ALA A C 1
ATOM 1263 O O . ALA A 1 161 ? -2.605 -10.375 -7.461 1 96.12 161 ALA A O 1
ATOM 1264 N N . THR A 1 162 ? -1.915 -12.312 -6.613 1 97 162 THR A N 1
ATOM 1265 C CA . THR A 1 162 ? -0.792 -11.844 -5.809 1 97 162 THR A CA 1
ATOM 1266 C C . THR A 1 162 ? 0.315 -12.898 -5.766 1 97 162 THR A C 1
ATOM 1268 O O . THR A 1 162 ? 0.163 -13.984 -6.316 1 97 162 THR A O 1
ATOM 1271 N N . ALA A 1 163 ? 1.455 -12.5 -5.258 1 97.44 163 ALA A N 1
ATOM 1272 C CA . ALA A 1 163 ? 2.58 -13.406 -5.055 1 97.44 163 ALA A CA 1
ATOM 1273 C C . ALA A 1 163 ? 2.848 -13.625 -3.566 1 97.44 163 ALA A C 1
ATOM 1275 O O . ALA A 1 163 ? 3.236 -12.688 -2.857 1 97.44 163 ALA A O 1
ATOM 1276 N N . PHE A 1 164 ? 2.598 -14.82 -3.088 1 98.38 164 PHE A N 1
ATOM 1277 C CA . PHE A 1 164 ? 2.986 -15.125 -1.717 1 98.38 164 PHE A CA 1
ATOM 1278 C C . PHE A 1 164 ? 4.469 -15.469 -1.637 1 98.38 164 PHE A C 1
ATOM 1280 O O . PHE A 1 164 ? 4.922 -16.438 -2.242 1 98.38 164 PHE A O 1
ATOM 1287 N N . ARG A 1 165 ? 5.25 -14.688 -0.882 1 97.94 165 ARG A N 1
ATOM 1288 C CA . ARG A 1 165 ? 6.691 -14.906 -0.802 1 97.94 165 ARG A CA 1
ATOM 1289 C C . ARG A 1 165 ? 7.262 -14.305 0.479 1 97.94 165 ARG A C 1
ATOM 1291 O O . ARG A 1 165 ? 6.59 -13.531 1.162 1 97.94 165 ARG A O 1
ATOM 1298 N N . PRO A 1 166 ? 8.5 -14.711 0.815 1 96 166 PRO A N 1
ATOM 1299 C CA . PRO A 1 166 ? 9.172 -14.086 1.954 1 96 166 PRO A CA 1
ATOM 1300 C C . PRO A 1 166 ? 9.43 -12.594 1.733 1 96 166 PRO A C 1
ATOM 1302 O O . PRO A 1 166 ? 9.57 -12.148 0.59 1 96 166 PRO A O 1
ATOM 1305 N N . ARG A 1 167 ? 9.586 -11.922 2.836 1 92.81 167 ARG A N 1
ATOM 1306 C CA . ARG A 1 167 ? 9.695 -10.469 2.738 1 92.81 167 ARG A CA 1
ATOM 1307 C C . ARG A 1 167 ? 11.141 -10.023 2.889 1 92.81 167 ARG A C 1
ATOM 1309 O O . ARG A 1 167 ? 11.586 -9.094 2.209 1 92.81 167 ARG A O 1
ATOM 1316 N N . THR A 1 168 ? 11.898 -10.703 3.748 1 91.81 168 THR A N 1
ATOM 1317 C CA . THR A 1 168 ? 13.211 -10.188 4.129 1 91.81 168 THR A CA 1
ATOM 1318 C C . THR A 1 168 ? 14.312 -10.828 3.291 1 91.81 168 THR A C 1
ATOM 1320 O O . THR A 1 168 ? 14.141 -11.938 2.773 1 91.81 168 THR A O 1
ATOM 1323 N N . ARG A 1 169 ? 15.375 -10.125 3.232 1 90.75 169 ARG A N 1
ATOM 1324 C CA . ARG A 1 169 ? 16.531 -10.641 2.525 1 90.75 169 ARG A CA 1
ATOM 1325 C C . ARG A 1 169 ? 17 -11.961 3.137 1 90.75 169 ARG A C 1
ATOM 1327 O O . ARG A 1 169 ? 17.375 -12.883 2.416 1 90.75 169 ARG A O 1
ATOM 1334 N N . GLU A 1 170 ? 16.984 -12.016 4.426 1 90.5 170 GLU A N 1
ATOM 1335 C CA . GLU A 1 170 ? 17.438 -13.203 5.141 1 90.5 170 GLU A CA 1
ATOM 1336 C C . GLU A 1 170 ? 16.547 -14.406 4.836 1 90.5 170 GLU A C 1
ATOM 1338 O O . GLU A 1 170 ? 17.047 -15.5 4.574 1 90.5 170 GLU A O 1
ATOM 1343 N N . ALA A 1 171 ? 15.289 -14.203 4.895 1 93.06 171 ALA A N 1
ATOM 1344 C CA . ALA A 1 171 ? 14.352 -15.289 4.617 1 93.06 171 ALA A CA 1
ATOM 1345 C C . ALA A 1 171 ? 14.484 -15.773 3.176 1 93.06 171 ALA A C 1
ATOM 1347 O O . ALA A 1 171 ? 14.445 -16.984 2.91 1 93.06 171 ALA A O 1
ATOM 1348 N N . LEU A 1 172 ? 14.656 -14.836 2.262 1 92.06 172 LEU A N 1
ATOM 1349 C CA . LEU A 1 172 ? 14.82 -15.164 0.849 1 92.06 172 LEU A CA 1
ATOM 1350 C C . LEU A 1 172 ? 16.109 -15.945 0.617 1 92.06 172 LEU A C 1
ATOM 1352 O O . LEU A 1 172 ? 16.156 -16.828 -0.245 1 92.06 172 LEU A O 1
ATOM 1356 N N . ALA A 1 173 ? 17.094 -15.594 1.338 1 89.31 173 ALA A N 1
ATOM 1357 C CA . ALA A 1 173 ? 18.375 -16.281 1.211 1 89.31 173 ALA A CA 1
ATOM 1358 C C . ALA A 1 173 ? 18.281 -17.703 1.742 1 89.31 173 ALA A C 1
ATOM 1360 O O . ALA A 1 173 ? 18.938 -18.625 1.21 1 89.31 173 ALA A O 1
ATOM 1361 N N . ARG A 1 174 ? 17.562 -17.906 2.754 1 90 174 ARG A N 1
ATOM 1362 C CA . ARG A 1 174 ? 17.406 -19.234 3.336 1 90 174 ARG A CA 1
ATOM 1363 C C . ARG A 1 174 ? 16.594 -20.141 2.42 1 90 174 ARG A C 1
ATOM 1365 O O . ARG A 1 174 ? 16.969 -21.297 2.201 1 90 174 ARG A O 1
ATOM 1372 N N . HIS A 1 175 ? 15.516 -19.609 1.984 1 92.56 175 HIS A N 1
ATOM 1373 C CA . HIS A 1 175 ? 14.734 -20.344 1.001 1 92.56 175 HIS A CA 1
ATOM 1374 C C . HIS A 1 175 ? 13.812 -19.422 0.215 1 92.56 175 HIS A C 1
ATOM 1376 O O . HIS A 1 175 ? 12.938 -18.766 0.793 1 92.56 175 HIS A O 1
ATOM 1382 N N . PRO A 1 176 ? 13.859 -19.422 -1.049 1 93.5 176 PRO A N 1
ATOM 1383 C CA . PRO A 1 176 ? 13.227 -18.391 -1.863 1 93.5 176 PRO A CA 1
ATOM 1384 C C . PRO A 1 176 ? 11.852 -18.797 -2.387 1 93.5 176 PRO A C 1
ATOM 1386 O O . PRO A 1 176 ? 11.234 -18.062 -3.164 1 93.5 176 PRO A O 1
ATOM 1389 N N . PHE A 1 177 ? 11.328 -19.891 -2.002 1 95.88 177 PHE A N 1
ATOM 1390 C CA . PHE A 1 177 ? 10.094 -20.422 -2.578 1 95.88 177 PHE A CA 1
ATOM 1391 C C . PHE A 1 177 ? 8.961 -19.406 -2.455 1 95.88 177 PHE A C 1
ATOM 1393 O O . PHE A 1 177 ? 8.844 -18.719 -1.438 1 95.88 177 PHE A O 1
ATOM 1400 N N . ARG A 1 178 ? 8.172 -19.281 -3.506 1 97.06 178 ARG A N 1
ATOM 1401 C CA . ARG A 1 178 ? 7.008 -18.406 -3.57 1 97.06 178 ARG A CA 1
ATOM 1402 C C . ARG A 1 178 ? 5.914 -19 -4.449 1 97.06 178 ARG A C 1
ATOM 1404 O O . ARG A 1 178 ? 6.168 -19.938 -5.219 1 97.06 178 ARG A O 1
ATOM 1411 N N . VAL A 1 179 ? 4.723 -18.547 -4.285 1 97.75 179 VAL A N 1
ATOM 1412 C CA . VAL A 1 179 ? 3.6 -19.094 -5.039 1 97.75 179 VAL A CA 1
ATOM 1413 C C . VAL A 1 179 ? 2.764 -17.969 -5.625 1 97.75 179 VAL A C 1
ATOM 1415 O O . VAL A 1 179 ? 2.258 -17.109 -4.891 1 97.75 179 VAL A O 1
ATOM 1418 N N . PHE A 1 180 ? 2.717 -17.953 -6.941 1 96.44 180 PHE A N 1
ATOM 1419 C CA . PHE A 1 180 ? 1.794 -17.062 -7.633 1 96.44 180 PHE A CA 1
ATOM 1420 C C . PHE A 1 180 ? 0.362 -17.562 -7.527 1 96.44 180 PHE A C 1
ATOM 1422 O O . PHE A 1 180 ? 0.056 -18.672 -7.98 1 96.44 180 PHE A O 1
ATOM 1429 N N . THR A 1 181 ? -0.515 -16.812 -6.957 1 97.88 181 THR A N 1
ATOM 1430 C CA . THR A 1 181 ? -1.859 -17.281 -6.656 1 97.88 181 THR A CA 1
ATOM 1431 C C . THR A 1 181 ? -2.91 -16.406 -7.324 1 97.88 181 THR A C 1
ATOM 1433 O O . THR A 1 181 ? -2.992 -15.203 -7.047 1 97.88 181 THR A O 1
ATOM 1436 N N . THR A 1 182 ? -3.672 -17.016 -8.203 1 96.31 182 THR A N 1
ATOM 1437 C CA . THR A 1 182 ? -4.754 -16.312 -8.875 1 96.31 182 THR A CA 1
ATOM 1438 C C . THR A 1 182 ? -6.105 -16.703 -8.289 1 96.31 182 THR A C 1
ATOM 1440 O O . THR A 1 182 ? -6.242 -17.781 -7.703 1 96.31 182 THR A O 1
ATOM 1443 N N . VAL A 1 183 ? -7.055 -15.82 -8.367 1 97.81 183 VAL A N 1
ATOM 1444 C CA . VAL A 1 183 ? -8.43 -16.125 -7.973 1 97.81 183 VAL A CA 1
ATOM 1445 C C . VAL A 1 183 ? -9.398 -15.578 -9.023 1 97.81 183 VAL A C 1
ATOM 1447 O O . VAL A 1 183 ? -9.172 -14.508 -9.586 1 97.81 183 VAL A O 1
ATOM 1450 N N . LEU A 1 184 ? -10.398 -16.344 -9.227 1 96.75 184 LEU A N 1
ATOM 1451 C CA . LEU A 1 184 ? -11.391 -16.062 -10.258 1 96.75 184 LEU A CA 1
ATOM 1452 C C . LEU A 1 184 ? -12.164 -14.789 -9.922 1 96.75 184 LEU A C 1
ATOM 1454 O O . LEU A 1 184 ? -12.547 -14.57 -8.773 1 96.75 184 LEU A O 1
ATOM 1458 N N . ARG A 1 185 ? -12.359 -13.945 -10.898 1 95.25 185 ARG A N 1
ATOM 1459 C CA . ARG A 1 185 ? -13.258 -12.805 -10.836 1 95.25 185 ARG A CA 1
ATOM 1460 C C . ARG A 1 185 ? -14.617 -13.141 -11.438 1 95.25 185 ARG A C 1
ATOM 1462 O O . ARG A 1 185 ? -14.797 -13.062 -12.656 1 95.25 185 ARG A O 1
ATOM 1469 N N . MET A 1 186 ? -15.578 -13.422 -10.633 1 93.81 186 MET A N 1
ATOM 1470 C CA . MET A 1 186 ? -16.875 -13.953 -11.047 1 93.81 186 MET A CA 1
ATOM 1471 C C . MET A 1 186 ? -17.625 -12.938 -11.898 1 93.81 186 MET A C 1
ATOM 1473 O O . MET A 1 186 ? -18.375 -13.32 -12.797 1 93.81 186 MET A O 1
ATOM 1477 N N . GLU A 1 187 ? -17.422 -11.688 -11.594 1 90.12 187 GLU A N 1
ATOM 1478 C CA . GLU A 1 187 ? -18.188 -10.633 -12.266 1 90.12 187 GLU A CA 1
ATOM 1479 C C . GLU A 1 187 ? -17.781 -10.508 -13.734 1 90.12 187 GLU A C 1
ATOM 1481 O O . GLU A 1 187 ? -18.484 -9.883 -14.523 1 90.12 187 GLU A O 1
ATOM 1486 N N . LEU A 1 188 ? -16.703 -11.133 -14.094 1 92.88 188 LEU A N 1
ATOM 1487 C CA . LEU A 1 188 ? -16.219 -11.039 -15.469 1 92.88 188 LEU A CA 1
ATOM 1488 C C . LEU A 1 188 ? -16.75 -12.203 -16.312 1 92.88 188 LEU A C 1
ATOM 1490 O O . LEU A 1 188 ? -16.516 -12.258 -17.516 1 92.88 188 LEU A O 1
ATOM 1494 N N . LEU A 1 189 ? -17.516 -13.094 -15.703 1 95.19 189 LEU A N 1
ATOM 1495 C CA . LEU A 1 189 ? -18.062 -14.25 -16.391 1 95.19 189 LEU A CA 1
ATOM 1496 C C . LEU A 1 189 ? -19.469 -13.961 -16.906 1 95.19 189 LEU A C 1
ATOM 1498 O O . LEU A 1 189 ? -20.188 -13.125 -16.344 1 95.19 189 LEU A O 1
ATOM 1502 N N . SER A 1 190 ? -19.828 -14.672 -18 1 94.81 190 SER A N 1
ATOM 1503 C CA . SER A 1 190 ? -21.219 -14.609 -18.453 1 94.81 190 SER A CA 1
ATOM 1504 C C . SER A 1 190 ? -22.156 -15.133 -17.375 1 94.81 190 SER A C 1
ATOM 1506 O O . SER A 1 190 ? -21.75 -15.891 -16.484 1 94.81 190 SER A O 1
ATOM 1508 N N . GLU A 1 191 ? -23.375 -14.773 -17.469 1 93.88 191 GLU A N 1
ATOM 1509 C CA . GLU A 1 191 ? -24.375 -15.141 -16.453 1 93.88 191 GLU A CA 1
ATOM 1510 C C . GLU A 1 191 ? -24.484 -16.656 -16.328 1 93.88 191 GLU A C 1
ATOM 1512 O O . GLU A 1 191 ? -24.531 -17.188 -15.219 1 93.88 191 GLU A O 1
ATOM 1517 N N . ARG A 1 192 ? -24.578 -17.281 -17.453 1 94.5 192 ARG A N 1
ATOM 1518 C CA . ARG A 1 192 ? -24.719 -18.734 -17.469 1 94.5 192 ARG A CA 1
ATOM 1519 C C . ARG A 1 192 ? -23.5 -19.406 -16.844 1 94.5 192 ARG A C 1
ATOM 1521 O O . ARG A 1 192 ? -23.641 -20.297 -16 1 94.5 192 ARG A O 1
ATOM 1528 N N . THR A 1 193 ? -22.328 -19 -17.203 1 96.31 193 THR A N 1
ATOM 1529 C CA . THR A 1 193 ? -21.094 -19.562 -16.672 1 96.31 193 THR A CA 1
ATOM 1530 C C . THR A 1 193 ? -20.938 -19.234 -15.195 1 96.31 193 THR A C 1
ATOM 1532 O O . THR A 1 193 ? -20.469 -20.062 -14.414 1 96.31 193 THR A O 1
ATOM 1535 N N . ARG A 1 194 ? -21.312 -18.109 -14.875 1 95.69 194 ARG A N 1
ATOM 1536 C CA . ARG A 1 194 ? -21.234 -17.672 -13.484 1 95.69 194 ARG A CA 1
ATOM 1537 C C . ARG A 1 194 ? -22.078 -18.547 -12.578 1 95.69 194 ARG A C 1
ATOM 1539 O O . ARG A 1 194 ? -21.625 -19 -11.531 1 95.69 194 ARG A O 1
ATOM 1546 N N . ALA A 1 195 ? -23.266 -18.766 -12.961 1 94.88 195 ALA A N 1
ATOM 1547 C CA . ALA A 1 195 ? -24.172 -19.594 -12.18 1 94.88 195 ALA A CA 1
ATOM 1548 C C . ALA A 1 195 ? -23.609 -21.016 -12.023 1 94.88 195 ALA A C 1
ATOM 1550 O O . ALA A 1 195 ? -23.656 -21.594 -10.938 1 94.88 195 ALA A O 1
ATOM 1551 N N . LEU A 1 196 ? -23.141 -21.516 -13.117 1 95.94 196 LEU A N 1
ATOM 1552 C CA . LEU A 1 196 ? -22.562 -22.844 -13.102 1 95.94 196 LEU A CA 1
ATOM 1553 C C . LEU A 1 196 ? -21.328 -22.891 -12.203 1 95.94 196 LEU A C 1
ATOM 1555 O O . LEU A 1 196 ? -21.156 -23.828 -11.422 1 95.94 196 LEU A O 1
ATOM 1559 N N . ALA A 1 197 ? -20.469 -21.906 -12.297 1 96.94 197 ALA A N 1
ATOM 1560 C CA . ALA A 1 197 ? -19.25 -21.844 -11.5 1 96.94 197 ALA A CA 1
ATOM 1561 C C . ALA A 1 197 ? -19.578 -21.734 -10.008 1 96.94 197 ALA A C 1
ATOM 1563 O O . ALA A 1 197 ? -18.953 -22.406 -9.188 1 96.94 197 ALA A O 1
ATOM 1564 N N . GLU A 1 198 ? -20.516 -20.891 -9.703 1 94 198 GLU A N 1
ATOM 1565 C CA . GLU A 1 198 ? -20.906 -20.719 -8.312 1 94 198 GLU A CA 1
ATOM 1566 C C . GLU A 1 198 ? -21.422 -22.031 -7.711 1 94 198 GLU A C 1
ATOM 1568 O O . GLU A 1 198 ? -21.047 -22.391 -6.59 1 94 198 GLU A O 1
ATOM 1573 N N . ARG A 1 199 ? -22.219 -22.672 -8.445 1 93.5 199 ARG A N 1
ATOM 1574 C CA . ARG A 1 199 ? -22.766 -23.953 -7.984 1 93.5 199 ARG A CA 1
ATOM 1575 C C . ARG A 1 199 ? -21.656 -24.984 -7.793 1 93.5 199 ARG A C 1
ATOM 1577 O O . ARG A 1 199 ? -21.609 -25.672 -6.77 1 93.5 199 ARG A O 1
ATOM 1584 N N . ALA A 1 200 ? -20.812 -25.141 -8.758 1 94.5 200 ALA A N 1
ATOM 1585 C CA . ALA A 1 200 ? -19.734 -26.125 -8.727 1 94.5 200 ALA A CA 1
ATOM 1586 C C . ALA A 1 200 ? -18.75 -25.844 -7.598 1 94.5 200 ALA A C 1
ATOM 1588 O O . ALA A 1 200 ? -18.359 -26.75 -6.867 1 94.5 200 ALA A O 1
ATOM 1589 N N . LEU A 1 201 ? -18.391 -24.594 -7.414 1 95.5 201 LEU A N 1
ATOM 1590 C CA . LEU A 1 201 ? -17.391 -24.203 -6.426 1 95.5 201 LEU A CA 1
ATOM 1591 C C . LEU A 1 201 ? -17.953 -24.312 -5.012 1 95.5 201 LEU A C 1
ATOM 1593 O O . LEU A 1 201 ? -17.203 -24.547 -4.059 1 95.5 201 LEU A O 1
ATOM 1597 N N . ALA A 1 202 ? -19.219 -24.109 -4.887 1 89.88 202 ALA A N 1
ATOM 1598 C CA . ALA A 1 202 ? -19.859 -24.219 -3.576 1 89.88 202 ALA A CA 1
ATOM 1599 C C . ALA A 1 202 ? -19.812 -25.641 -3.053 1 89.88 202 ALA A C 1
ATOM 1601 O O . ALA A 1 202 ? -19.859 -25.875 -1.843 1 89.88 202 ALA A O 1
ATOM 1602 N N . GLN A 1 203 ? -19.656 -26.562 -3.932 1 89 203 GLN A N 1
ATOM 1603 C CA . GLN A 1 203 ? -19.719 -27.984 -3.561 1 89 203 GLN A CA 1
ATOM 1604 C C . GLN A 1 203 ? -18.344 -28.547 -3.277 1 89 203 GLN A C 1
ATOM 1606 O O . GLN A 1 203 ? -18.219 -29.641 -2.713 1 89 203 GLN A O 1
ATOM 1611 N N . ARG A 1 204 ? -17.297 -27.781 -3.576 1 90.62 204 ARG A N 1
ATOM 1612 C CA . ARG A 1 204 ? -15.977 -28.391 -3.406 1 90.62 204 ARG A CA 1
ATOM 1613 C C . ARG A 1 204 ? -15.312 -27.891 -2.131 1 90.62 204 ARG A C 1
ATOM 1615 O O . ARG A 1 204 ? -15.633 -26.797 -1.639 1 90.62 204 ARG A O 1
ATOM 1622 N N . GLU A 1 205 ? -14.484 -28.734 -1.561 1 92.38 205 GLU A N 1
ATOM 1623 C CA . GLU A 1 205 ? -13.609 -28.422 -0.438 1 92.38 205 GLU A CA 1
ATOM 1624 C C . GLU A 1 205 ? -12.164 -28.797 -0.747 1 92.38 205 GLU A C 1
ATOM 1626 O O . GLU A 1 205 ? -11.805 -29.969 -0.746 1 92.38 205 GLU A O 1
ATOM 1631 N N . ILE A 1 206 ? -11.352 -27.766 -0.861 1 95.44 206 ILE A N 1
ATOM 1632 C CA . ILE A 1 206 ? -10.016 -28.078 -1.346 1 95.44 206 ILE A CA 1
ATOM 1633 C C . ILE A 1 206 ? -9.062 -28.234 -0.164 1 95.44 206 ILE A C 1
ATOM 1635 O O . ILE A 1 206 ? -7.906 -28.641 -0.335 1 95.44 206 ILE A O 1
ATOM 1639 N N . PHE A 1 207 ? -9.523 -27.906 1.031 1 97.75 207 PHE A N 1
ATOM 1640 C CA . PHE A 1 207 ? -8.695 -28.047 2.223 1 97.75 207 PHE A CA 1
ATOM 1641 C C . PHE A 1 207 ? -9.188 -29.203 3.092 1 97.75 207 PHE A C 1
ATOM 1643 O O . PHE A 1 207 ? -10.391 -29.312 3.359 1 97.75 207 PHE A O 1
ATOM 1650 N N . THR A 1 208 ? -8.297 -30.047 3.564 1 97.25 208 THR A N 1
ATOM 1651 C CA . THR A 1 208 ? -8.688 -31.094 4.488 1 97.25 208 THR A CA 1
ATOM 1652 C C . THR A 1 208 ? -9.07 -30.516 5.848 1 97.25 208 THR A C 1
ATOM 1654 O O . THR A 1 208 ? -8.531 -29.484 6.258 1 97.25 208 THR A O 1
ATOM 1657 N N . PRO A 1 209 ? -9.984 -31.219 6.52 1 97.56 209 PRO A N 1
ATOM 1658 C CA . PRO A 1 209 ? -10.336 -30.766 7.863 1 97.56 209 PRO A CA 1
ATOM 1659 C C . PRO A 1 209 ? -9.125 -30.656 8.789 1 97.56 209 PRO A C 1
ATOM 1661 O O . PRO A 1 209 ? -9.031 -29.719 9.586 1 97.56 209 PRO A O 1
ATOM 1664 N N . ARG A 1 210 ? -8.266 -31.547 8.648 1 98 210 ARG A N 1
ATOM 1665 C CA . ARG A 1 210 ? -7.086 -31.547 9.5 1 98 210 ARG A CA 1
ATOM 1666 C C . ARG A 1 210 ? -6.191 -30.344 9.195 1 98 210 ARG A C 1
ATOM 1668 O O . ARG A 1 210 ? -5.594 -29.766 10.109 1 98 210 ARG A O 1
ATOM 1675 N N . LEU A 1 211 ? -6.012 -30 7.98 1 98.19 211 LEU A N 1
ATOM 1676 C CA . LEU A 1 211 ? -5.234 -28.828 7.633 1 98.19 211 LEU A CA 1
ATOM 1677 C C . LEU A 1 211 ? -5.805 -27.578 8.305 1 98.19 211 LEU A C 1
ATOM 1679 O O . LEU A 1 211 ? -5.055 -26.75 8.828 1 98.19 211 LEU A O 1
ATOM 1683 N N . LEU A 1 212 ? -7.098 -27.484 8.258 1 98.19 212 LEU A N 1
ATOM 1684 C CA . LEU A 1 212 ? -7.762 -26.328 8.859 1 98.19 212 LEU A CA 1
ATOM 1685 C C . LEU A 1 212 ? -7.516 -26.281 10.367 1 98.19 212 LEU A C 1
ATOM 1687 O O . LEU A 1 212 ? -7.312 -25.203 10.93 1 98.19 212 LEU A O 1
ATOM 1691 N N . GLU A 1 213 ? -7.523 -27.406 10.953 1 97.81 213 GLU A N 1
ATOM 1692 C CA . GLU A 1 213 ? -7.211 -27.484 12.383 1 97.81 213 GLU A CA 1
ATOM 1693 C C . GLU A 1 213 ? -5.785 -27.031 12.664 1 97.81 213 GLU A C 1
ATOM 1695 O O . GLU A 1 213 ? -5.535 -26.328 13.641 1 97.81 213 GLU A O 1
ATOM 1700 N N . LEU A 1 214 ? -4.914 -27.484 11.852 1 97.88 214 LEU A N 1
ATOM 1701 C CA . LEU A 1 214 ? -3.508 -27.141 12.023 1 97.88 214 LEU A CA 1
ATOM 1702 C C . LEU A 1 214 ? -3.299 -25.625 11.859 1 97.88 214 LEU A C 1
ATOM 1704 O O . LEU A 1 214 ? -2.457 -25.047 12.539 1 97.88 214 LEU A O 1
ATOM 1708 N N . LEU A 1 215 ? -4.039 -25.031 10.961 1 97.88 215 LEU A N 1
ATOM 1709 C CA . LEU A 1 215 ? -3.959 -23.594 10.773 1 97.88 215 LEU A CA 1
ATOM 1710 C C . LEU A 1 215 ? -4.406 -22.859 12.031 1 97.88 215 LEU A C 1
ATOM 1712 O O . LEU A 1 215 ? -3.76 -21.891 12.453 1 97.88 215 LEU A O 1
ATOM 1716 N N . GLU A 1 216 ? -5.445 -23.297 12.586 1 96.69 216 GLU A N 1
ATOM 1717 C CA . GLU A 1 216 ? -5.938 -22.703 13.82 1 96.69 216 GLU A CA 1
ATOM 1718 C C . GLU A 1 216 ? -4.91 -22.828 14.945 1 96.69 216 GLU A C 1
ATOM 1720 O O . GLU A 1 216 ? -4.707 -21.891 15.719 1 96.69 216 GLU A O 1
ATOM 1725 N N . LEU A 1 217 ? -4.336 -23.969 15.008 1 95.31 217 LEU A N 1
ATOM 1726 C CA . LEU A 1 217 ? -3.314 -24.203 16.016 1 95.31 217 LEU A CA 1
ATOM 1727 C C . LEU A 1 217 ? -2.127 -23.266 15.836 1 95.31 217 LEU A C 1
ATOM 1729 O O . LEU A 1 217 ? -1.608 -22.719 16.812 1 95.31 217 LEU A O 1
ATOM 1733 N N . ALA A 1 218 ? -1.704 -23.141 14.609 1 95.62 218 ALA A N 1
ATOM 1734 C CA . ALA A 1 218 ? -0.576 -22.25 14.312 1 95.62 218 ALA A CA 1
ATOM 1735 C C . ALA A 1 218 ? -0.89 -20.812 14.695 1 95.62 218 ALA A C 1
ATOM 1737 O O . ALA A 1 218 ? -0.027 -20.094 15.211 1 95.62 218 ALA A O 1
ATOM 1738 N N . GLU A 1 219 ? -2.088 -20.406 14.383 1 93.69 219 GLU A N 1
ATOM 1739 C CA . GLU A 1 219 ? -2.508 -19.031 14.648 1 93.69 219 GLU A CA 1
ATOM 1740 C C . GLU A 1 219 ? -2.65 -18.781 16.156 1 93.69 219 GLU A C 1
ATOM 1742 O O . GLU A 1 219 ? -2.348 -17.688 16.641 1 93.69 219 GLU A O 1
ATOM 1747 N N . THR A 1 220 ? -3.023 -19.734 16.875 1 92.25 220 THR A N 1
ATOM 1748 C CA . THR A 1 220 ? -3.24 -19.594 18.312 1 92.25 220 THR A CA 1
ATOM 1749 C C . THR A 1 220 ? -1.919 -19.688 19.078 1 92.25 220 THR A C 1
ATOM 1751 O O . THR A 1 220 ? -1.668 -18.906 20 1 92.25 220 THR A O 1
ATOM 1754 N N . ASN A 1 221 ? -1.118 -20.641 18.656 1 89.44 221 ASN A N 1
ATOM 1755 C CA . ASN A 1 221 ? 0.106 -20.938 19.391 1 89.44 221 ASN A CA 1
ATOM 1756 C C . ASN A 1 221 ? 1.298 -20.172 18.828 1 89.44 221 ASN A C 1
ATOM 1758 O O . ASN A 1 221 ? 2.346 -20.078 19.469 1 89.44 221 ASN A O 1
ATOM 1762 N N . GLY A 1 222 ? 1.116 -19.719 17.656 1 86.69 222 GLY A N 1
ATOM 1763 C CA . GLY A 1 222 ? 2.209 -19.016 17 1 86.69 222 GLY A CA 1
ATOM 1764 C C . GLY A 1 222 ? 3.15 -19.938 16.25 1 86.69 222 GLY A C 1
ATOM 1765 O O . GLY A 1 222 ? 3.961 -19.469 15.445 1 86.69 222 GLY A O 1
ATOM 1766 N N . SER A 1 223 ? 3.109 -21.234 16.641 1 87.75 223 SER A N 1
ATOM 1767 C CA . SER A 1 223 ? 3.967 -22.203 15.984 1 87.75 223 SER A CA 1
ATOM 1768 C C . SER A 1 223 ? 3.357 -23.609 16.031 1 87.75 223 SER A C 1
ATOM 1770 O O . SER A 1 223 ? 2.389 -23.844 16.766 1 87.75 223 SER A O 1
ATOM 1772 N N . LEU A 1 224 ? 3.955 -24.469 15.195 1 94.44 224 LEU A N 1
ATOM 1773 C CA . LEU A 1 224 ? 3.578 -25.875 15.172 1 94.44 224 LEU A CA 1
ATOM 1774 C C . LEU A 1 224 ? 4.703 -26.75 15.727 1 94.44 224 LEU A C 1
ATOM 1776 O O . LEU A 1 224 ? 5.883 -26.422 15.562 1 94.44 224 LEU A O 1
ATOM 1780 N N . SER A 1 225 ? 4.32 -27.797 16.406 1 93.12 225 SER A N 1
ATOM 1781 C CA . SER A 1 225 ? 5.316 -28.781 16.797 1 93.12 225 SER A CA 1
ATOM 1782 C C . SER A 1 225 ? 5.895 -29.516 15.594 1 93.12 225 SER A C 1
ATOM 1784 O O . SER A 1 225 ? 5.363 -29.406 14.484 1 93.12 225 SER A O 1
ATOM 1786 N N . CYS A 1 226 ? 6.98 -30.266 15.789 1 92.81 226 CYS A N 1
ATOM 1787 C CA . CYS A 1 226 ? 7.621 -31 14.703 1 92.81 226 CYS A CA 1
ATOM 1788 C C . CYS A 1 226 ? 6.648 -31.969 14.055 1 92.81 226 CYS A C 1
ATOM 1790 O O . CYS A 1 226 ? 6.582 -32.062 12.828 1 92.81 226 CYS A O 1
ATOM 1792 N N . LYS A 1 227 ? 5.934 -32.625 14.898 1 95 227 LYS A N 1
ATOM 1793 C CA . LYS A 1 227 ? 4.953 -33.594 14.391 1 95 227 LYS A CA 1
ATOM 1794 C C . LYS A 1 227 ? 3.842 -32.875 13.617 1 95 227 LYS A C 1
ATOM 1796 O O . LYS A 1 227 ? 3.4 -33.344 12.578 1 95 227 LYS A O 1
ATOM 1801 N N . GLU A 1 228 ? 3.416 -31.781 14.172 1 95.94 228 GLU A N 1
ATOM 1802 C CA . GLU A 1 228 ? 2.371 -31 13.516 1 95.94 228 GLU A CA 1
ATOM 1803 C C . GLU A 1 228 ? 2.855 -30.438 12.188 1 95.94 228 GLU A C 1
ATOM 1805 O O . GLU A 1 228 ? 2.078 -30.312 11.234 1 95.94 228 GLU A O 1
ATOM 1810 N N . CYS A 1 229 ? 4.113 -30.109 12.094 1 96.81 229 CYS A N 1
ATOM 1811 C CA . CYS A 1 229 ? 4.695 -29.641 10.836 1 96.81 229 CYS A CA 1
ATOM 1812 C C . CYS A 1 229 ? 4.641 -30.734 9.773 1 96.81 229 CYS A C 1
ATOM 1814 O O . CYS A 1 229 ? 4.328 -30.453 8.617 1 96.81 229 CYS A O 1
ATOM 1816 N N . ASP A 1 230 ? 4.988 -31.938 10.164 1 97 230 ASP A N 1
ATOM 1817 C CA . ASP A 1 230 ? 4.91 -33.062 9.234 1 97 230 ASP A CA 1
ATOM 1818 C C . ASP A 1 230 ? 3.484 -33.25 8.711 1 97 230 ASP A C 1
ATOM 1820 O O . ASP A 1 230 ? 3.279 -33.469 7.52 1 97 230 ASP A O 1
ATOM 1824 N N . GLU A 1 231 ? 2.549 -33.125 9.625 1 97.94 231 GLU A N 1
ATOM 1825 C CA . GLU A 1 231 ? 1.145 -33.25 9.242 1 97.94 231 GLU A CA 1
ATOM 1826 C C . GLU A 1 231 ? 0.725 -32.094 8.328 1 97.94 231 GLU A C 1
ATOM 1828 O O . GLU A 1 231 ? -0.03 -32.312 7.375 1 97.94 231 GLU A O 1
ATOM 1833 N N . PHE A 1 232 ? 1.215 -30.984 8.688 1 98.06 232 PHE A N 1
ATOM 1834 C CA . PHE A 1 232 ? 0.915 -29.797 7.902 1 98.06 232 PHE A CA 1
ATOM 1835 C C . PHE A 1 232 ? 1.354 -29.969 6.453 1 98.06 232 PHE A C 1
ATOM 1837 O O . PHE A 1 232 ? 0.612 -29.625 5.527 1 98.06 232 PHE A O 1
ATOM 1844 N N . ILE A 1 233 ? 2.527 -30.469 6.273 1 97.88 233 ILE A N 1
ATOM 1845 C CA . ILE A 1 233 ? 3.064 -30.688 4.934 1 97.88 233 ILE A CA 1
ATOM 1846 C C . ILE A 1 233 ? 2.217 -31.734 4.207 1 97.88 233 ILE A C 1
ATOM 1848 O O . ILE A 1 233 ? 1.786 -31.5 3.072 1 97.88 233 ILE A O 1
ATOM 1852 N N . ALA A 1 234 ? 1.936 -32.781 4.852 1 97.75 234 ALA A N 1
ATOM 1853 C CA . ALA A 1 234 ? 1.186 -33.875 4.238 1 97.75 234 ALA A CA 1
ATOM 1854 C C . ALA A 1 234 ? -0.217 -33.438 3.842 1 97.75 234 ALA A C 1
ATOM 1856 O O . ALA A 1 234 ? -0.671 -33.688 2.727 1 97.75 234 ALA A O 1
ATOM 1857 N N . GLU A 1 235 ? -0.888 -32.75 4.773 1 97.81 235 GLU A N 1
ATOM 1858 C CA . GLU A 1 235 ? -2.248 -32.281 4.523 1 97.81 235 GLU A CA 1
ATOM 1859 C C . GLU A 1 235 ? -2.262 -31.172 3.486 1 97.81 235 GLU A C 1
ATOM 1861 O O . GLU A 1 235 ? -3.188 -31.078 2.676 1 97.81 235 GLU A O 1
ATOM 1866 N N . GLY A 1 236 ? -1.238 -30.344 3.574 1 97.5 236 GLY A N 1
ATOM 1867 C CA . GLY A 1 236 ? -1.145 -29.266 2.605 1 97.5 236 GLY A CA 1
ATOM 1868 C C . GLY A 1 236 ? -0.992 -29.75 1.178 1 97.5 236 GLY A C 1
ATOM 1869 O O . GLY A 1 236 ? -1.555 -29.172 0.25 1 97.5 236 GLY A O 1
ATOM 1870 N N . LEU A 1 237 ? -0.256 -30.781 0.986 1 97.25 237 LEU A N 1
ATOM 1871 C CA . LEU A 1 237 ? -0.009 -31.328 -0.341 1 97.25 237 LEU A CA 1
ATOM 1872 C C . LEU A 1 237 ? -1.306 -31.812 -0.976 1 97.25 237 LEU A C 1
ATOM 1874 O O . LEU A 1 237 ? -1.444 -31.812 -2.201 1 97.25 237 LEU A O 1
ATOM 1878 N N . GLU A 1 238 ? -2.27 -32.156 -0.175 1 96.19 238 GLU A N 1
ATOM 1879 C CA . GLU A 1 238 ? -3.545 -32.625 -0.703 1 96.19 238 GLU A CA 1
ATOM 1880 C C . GLU A 1 238 ? -4.289 -31.531 -1.439 1 96.19 238 GLU A C 1
ATOM 1882 O O . GLU A 1 238 ? -5.012 -31.797 -2.402 1 96.19 238 GLU A O 1
ATOM 1887 N N . THR A 1 239 ? -4.098 -30.328 -0.999 1 96.38 239 THR A N 1
ATOM 1888 C CA . THR A 1 239 ? -4.711 -29.172 -1.64 1 96.38 239 THR A CA 1
ATOM 1889 C C . THR A 1 239 ? -4.164 -28.984 -3.053 1 96.38 239 THR A C 1
ATOM 1891 O O . THR A 1 239 ? -4.883 -28.516 -3.945 1 96.38 239 THR A O 1
ATOM 1894 N N . PHE A 1 240 ? -2.93 -29.438 -3.262 1 96 240 PHE A N 1
ATOM 1895 C CA . PHE A 1 240 ? -2.219 -29.109 -4.488 1 96 240 PHE A CA 1
ATOM 1896 C C . PHE A 1 240 ? -2.105 -30.312 -5.402 1 96 240 PHE A C 1
ATOM 1898 O O . PHE A 1 240 ? -1.581 -30.219 -6.512 1 96 240 PHE A O 1
ATOM 1905 N N . ARG A 1 241 ? -2.631 -31.391 -4.969 1 94 241 ARG A N 1
ATOM 1906 C CA . ARG A 1 241 ? -2.539 -32.625 -5.715 1 94 241 ARG A CA 1
ATOM 1907 C C . ARG A 1 241 ? -3.508 -32.656 -6.891 1 94 241 ARG A C 1
ATOM 1909 O O . ARG A 1 241 ? -4.637 -32.156 -6.777 1 94 241 ARG A O 1
ATOM 1916 N N . TRP A 1 242 ? -3.115 -33.25 -7.973 1 91.69 242 TRP A N 1
ATOM 1917 C CA . TRP A 1 242 ? -3.938 -33.406 -9.172 1 91.69 242 TRP A CA 1
ATOM 1918 C C . TRP A 1 242 ? -4.938 -34.531 -9.008 1 91.69 242 TRP A C 1
ATOM 1920 O O . TRP A 1 242 ? -4.605 -35.594 -8.461 1 91.69 242 TRP A O 1
ATOM 1930 N N . HIS A 1 243 ? -6.164 -34.25 -9.422 1 88.94 243 HIS A N 1
ATOM 1931 C CA . HIS A 1 243 ? -7.207 -35.281 -9.484 1 88.94 243 HIS A CA 1
ATOM 1932 C C . HIS A 1 243 ? -7.777 -35.406 -10.891 1 88.94 243 HIS A C 1
ATOM 1934 O O . HIS A 1 243 ? -8.219 -34.406 -11.477 1 88.94 243 HIS A O 1
ATOM 1940 N N . SER A 1 244 ? -7.91 -36.625 -11.352 1 89.62 244 SER A N 1
ATOM 1941 C CA . SER A 1 244 ? -8.336 -36.844 -12.727 1 89.62 244 SER A CA 1
ATOM 1942 C C . SER A 1 244 ? -9.859 -36.906 -12.828 1 89.62 244 SER A C 1
ATOM 1944 O O . SER A 1 244 ? -10.406 -36.906 -13.938 1 89.62 244 SER A O 1
ATOM 1946 N N . ARG A 1 245 ? -10.516 -36.906 -11.789 1 90.69 245 ARG A N 1
ATOM 1947 C CA . ARG A 1 245 ? -11.969 -36.906 -11.82 1 90.69 245 ARG A CA 1
ATOM 1948 C C . ARG A 1 245 ? -12.523 -35.5 -11.625 1 90.69 245 ARG A C 1
ATOM 1950 O O . ARG A 1 245 ? -12.266 -34.875 -10.602 1 90.69 245 ARG A O 1
ATOM 1957 N N . ALA A 1 246 ? -13.273 -35.188 -12.602 1 92.25 246 ALA A N 1
ATOM 1958 C CA . ALA A 1 246 ? -13.844 -33.844 -12.555 1 92.25 246 ALA A CA 1
ATOM 1959 C C . ALA A 1 246 ? -15.039 -33.781 -11.602 1 92.25 246 ALA A C 1
ATOM 1961 O O . ALA A 1 246 ? -15.641 -34.812 -11.297 1 92.25 246 ALA A O 1
ATOM 1962 N N . ALA A 1 247 ? -15.336 -32.625 -11.141 1 91.31 247 ALA A N 1
ATOM 1963 C CA . ALA A 1 247 ? -16.469 -32.375 -10.242 1 91.31 247 ALA A CA 1
ATOM 1964 C C . ALA A 1 247 ? -17.703 -31.938 -11.016 1 91.31 247 ALA A C 1
ATOM 1966 O O . ALA A 1 247 ? -18.766 -31.75 -10.438 1 91.31 247 ALA A O 1
ATOM 1967 N N . VAL A 1 248 ? -17.562 -31.781 -12.352 1 92.88 248 VAL A N 1
ATOM 1968 C CA . VAL A 1 248 ? -18.656 -31.344 -13.195 1 92.88 248 VAL A CA 1
ATOM 1969 C C . VAL A 1 248 ? -18.906 -32.375 -14.305 1 92.88 248 VAL A C 1
ATOM 1971 O O . VAL A 1 248 ? -18.062 -33.25 -14.539 1 92.88 248 VAL A O 1
ATOM 1974 N N . THR A 1 249 ? -20.062 -32.188 -14.961 1 92.94 249 THR A N 1
ATOM 1975 C CA . THR A 1 249 ? -20.359 -33.062 -16.094 1 92.94 249 THR A CA 1
ATOM 1976 C C . THR A 1 249 ? -19.578 -32.594 -17.344 1 92.94 249 THR A C 1
ATOM 1978 O O . THR A 1 249 ? -19.062 -31.484 -17.375 1 92.94 249 THR A O 1
ATOM 1981 N N . LEU A 1 250 ? -19.562 -33.5 -18.297 1 92.94 250 LEU A N 1
ATOM 1982 C CA . LEU A 1 250 ? -18.891 -33.156 -19.547 1 92.94 250 LEU A CA 1
ATOM 1983 C C . LEU A 1 250 ? -19.562 -31.953 -20.203 1 92.94 250 LEU A C 1
ATOM 1985 O O . LEU A 1 250 ? -18.891 -31.094 -20.781 1 92.94 250 LEU A O 1
ATOM 1989 N N . GLU A 1 251 ? -20.859 -31.906 -20.125 1 92.38 251 GLU A N 1
ATOM 1990 C CA . GLU A 1 251 ? -21.594 -30.781 -20.703 1 92.38 251 GLU A CA 1
ATOM 1991 C C . GLU A 1 251 ? -21.25 -29.484 -20 1 92.38 251 GLU A C 1
ATOM 1993 O O . GLU A 1 251 ? -21.047 -28.453 -20.641 1 92.38 251 GLU A O 1
ATOM 1998 N N . GLU A 1 252 ? -21.188 -29.547 -18.734 1 94.56 252 GLU A N 1
ATOM 1999 C CA . GLU A 1 252 ? -20.812 -28.375 -17.953 1 94.56 252 GLU A CA 1
ATOM 2000 C C . GLU A 1 252 ? -19.391 -27.938 -18.25 1 94.56 252 GLU A C 1
ATOM 2002 O O . GLU A 1 252 ? -19.109 -26.75 -18.375 1 94.56 252 GLU A O 1
ATOM 2007 N N . TYR A 1 253 ? -18.578 -28.906 -18.359 1 94.94 253 TYR A N 1
ATOM 2008 C CA . TYR A 1 253 ? -17.188 -28.641 -18.688 1 94.94 253 TYR A CA 1
ATOM 2009 C C . TYR A 1 253 ? -17.078 -27.891 -20.016 1 94.94 253 TYR A C 1
ATOM 2011 O O . TYR A 1 253 ? -16.297 -26.938 -20.141 1 94.94 253 TYR A O 1
ATOM 2019 N N . ARG A 1 254 ? -17.812 -28.297 -20.953 1 93.81 254 ARG A N 1
ATOM 2020 C CA . ARG A 1 254 ? -17.781 -27.656 -22.266 1 93.81 254 ARG A CA 1
ATOM 2021 C C . ARG A 1 254 ? -18.25 -26.203 -22.188 1 93.81 254 ARG A C 1
ATOM 2023 O O . ARG A 1 254 ? -17.703 -25.344 -22.875 1 93.81 254 ARG A O 1
ATOM 2030 N N . ILE A 1 255 ? -19.172 -25.984 -21.344 1 94.81 255 ILE A N 1
ATOM 2031 C CA . ILE A 1 255 ? -19.672 -24.625 -21.141 1 94.81 255 ILE A CA 1
ATOM 2032 C C . ILE A 1 255 ? -18.578 -23.766 -20.516 1 94.81 255 ILE A C 1
ATOM 2034 O O . ILE A 1 255 ? -18.328 -22.641 -20.984 1 94.81 255 ILE A O 1
ATOM 2038 N N . LEU A 1 256 ? -17.953 -24.266 -19.531 1 96.12 256 LEU A N 1
ATOM 2039 C CA . LEU A 1 256 ? -16.906 -23.547 -18.828 1 96.12 256 LEU A CA 1
ATOM 2040 C C . LEU A 1 256 ? -15.711 -23.281 -19.734 1 96.12 256 LEU A C 1
ATOM 2042 O O . LEU A 1 256 ? -15.172 -22.172 -19.766 1 96.12 256 LEU A O 1
ATOM 2046 N N . LYS A 1 257 ? -15.312 -24.266 -20.438 1 93.69 257 LYS A N 1
ATOM 2047 C CA . LYS A 1 257 ? -14.172 -24.156 -21.344 1 93.69 257 LYS A CA 1
ATOM 2048 C C . LYS A 1 257 ? -14.445 -23.156 -22.469 1 93.69 257 LYS A C 1
ATOM 2050 O O . LYS A 1 257 ? -13.539 -22.438 -22.906 1 93.69 257 LYS A O 1
ATOM 2055 N N . ALA A 1 258 ? -15.711 -23.188 -22.922 1 93.38 258 ALA A N 1
ATOM 2056 C CA . ALA A 1 258 ? -16.094 -22.25 -23.984 1 93.38 258 ALA A CA 1
ATOM 2057 C C . ALA A 1 258 ? -15.977 -20.797 -23.5 1 93.38 258 ALA A C 1
ATOM 2059 O O . ALA A 1 258 ? -15.648 -19.906 -24.281 1 93.38 258 ALA A O 1
ATOM 2060 N N . GLU A 1 259 ? -16.281 -20.594 -22.188 1 93.5 259 GLU A N 1
ATOM 2061 C CA . GLU A 1 259 ? -16.062 -19.281 -21.609 1 93.5 259 GLU A CA 1
ATOM 2062 C C . GLU A 1 259 ? -14.578 -18.922 -21.594 1 93.5 259 GLU A C 1
ATOM 2064 O O . GLU A 1 259 ? -14.18 -17.844 -22.062 1 93.5 259 GLU A O 1
ATOM 2069 N N . HIS A 1 260 ? -13.852 -19.781 -21.062 1 91.31 260 HIS A N 1
ATOM 2070 C CA . HIS A 1 260 ? -12.398 -19.672 -21 1 91.31 260 HIS A CA 1
ATOM 2071 C C . HIS A 1 260 ? -11.766 -20.953 -20.453 1 91.31 260 HIS A C 1
ATOM 2073 O O . HIS A 1 260 ? -12.219 -21.5 -19.453 1 91.31 260 HIS A O 1
ATOM 2079 N N . PRO A 1 261 ? -10.672 -21.375 -21.031 1 90.31 261 PRO A N 1
ATOM 2080 C CA . PRO A 1 261 ? -10.031 -22.594 -20.547 1 90.31 261 PRO A CA 1
ATOM 2081 C C . PRO A 1 261 ? -9.617 -22.516 -19.078 1 90.31 261 PRO A C 1
ATOM 2083 O O . PRO A 1 261 ? -9.68 -23.516 -18.359 1 90.31 261 PRO A O 1
ATOM 2086 N N . LEU A 1 262 ? -9.227 -21.375 -18.656 1 91.62 262 LEU A N 1
ATOM 2087 C CA . LEU A 1 262 ? -8.805 -21.203 -17.266 1 91.62 262 LEU A CA 1
ATOM 2088 C C . LEU A 1 262 ? -9.992 -21.344 -16.328 1 91.62 262 LEU A C 1
ATOM 2090 O O . LEU A 1 262 ? -9.836 -21.797 -15.188 1 91.62 262 LEU A O 1
ATOM 2094 N N . VAL A 1 263 ? -11.109 -20.906 -16.781 1 94.62 263 VAL A N 1
ATOM 2095 C CA . VAL A 1 263 ? -12.312 -21.062 -15.969 1 94.62 263 VAL A CA 1
ATOM 2096 C C . VAL A 1 263 ? -12.625 -22.547 -15.789 1 94.62 263 VAL A C 1
ATOM 2098 O O . VAL A 1 263 ? -12.961 -22.984 -14.688 1 94.62 263 VAL A O 1
ATOM 2101 N N . ALA A 1 264 ? -12.5 -23.25 -16.906 1 94.31 264 ALA A N 1
ATOM 2102 C CA . ALA A 1 264 ? -12.703 -24.688 -16.828 1 94.31 264 ALA A CA 1
ATOM 2103 C C . ALA A 1 264 ? -11.703 -25.344 -15.875 1 94.31 264 ALA A C 1
ATOM 2105 O O . ALA A 1 264 ? -12.07 -26.234 -15.102 1 94.31 264 ALA A O 1
ATOM 2106 N N . ASP A 1 265 ? -10.484 -24.906 -15.898 1 92.94 265 ASP A N 1
ATOM 2107 C CA . ASP A 1 265 ? -9.438 -25.438 -15.039 1 92.94 265 ASP A CA 1
ATOM 2108 C C . ASP A 1 265 ? -9.742 -25.188 -13.57 1 92.94 265 ASP A C 1
ATOM 2110 O O . ASP A 1 265 ? -9.453 -26.031 -12.711 1 92.94 265 ASP A O 1
ATOM 2114 N N . ILE A 1 266 ? -10.25 -24.062 -13.266 1 95.19 266 ILE A N 1
ATOM 2115 C CA . ILE A 1 266 ? -10.477 -23.641 -11.883 1 95.19 266 ILE A CA 1
ATOM 2116 C C . ILE A 1 266 ? -11.711 -24.359 -11.328 1 95.19 266 ILE A C 1
ATOM 2118 O O . ILE A 1 266 ? -11.695 -24.859 -10.203 1 95.19 266 ILE A O 1
ATOM 2122 N N . VAL A 1 267 ? -12.727 -24.469 -12.109 1 96.25 267 VAL A N 1
ATOM 2123 C CA . VAL A 1 267 ? -14.055 -24.797 -11.602 1 96.25 267 VAL A CA 1
ATOM 2124 C C . VAL A 1 267 ? -14.297 -26.297 -11.688 1 96.25 267 VAL A C 1
ATOM 2126 O O . VAL A 1 267 ? -15.023 -26.875 -10.867 1 96.25 267 VAL A O 1
ATOM 2129 N N . SER A 1 268 ? -13.672 -26.953 -12.57 1 94.38 268 SER A N 1
ATOM 2130 C CA . SER A 1 268 ? -14.109 -28.297 -12.969 1 94.38 268 SER A CA 1
ATOM 2131 C C . SER A 1 268 ? -13.523 -29.359 -12.055 1 94.38 268 SER A C 1
ATOM 2133 O O . SER A 1 268 ? -13.906 -30.531 -12.133 1 94.38 268 SER A O 1
ATOM 2135 N N . PHE A 1 269 ? -12.648 -29.031 -11.164 1 92.31 269 PHE A N 1
ATOM 2136 C CA . PHE A 1 269 ? -11.922 -30.078 -10.438 1 92.31 269 PHE A CA 1
ATOM 2137 C C . PHE A 1 269 ? -12.07 -29.875 -8.93 1 92.31 269 PHE A C 1
ATOM 2139 O O . PHE A 1 269 ? -12.344 -28.766 -8.461 1 92.31 269 PHE A O 1
ATOM 2146 N N . PRO A 1 270 ? -11.867 -30.938 -8.164 1 90.62 270 PRO A N 1
ATOM 2147 C CA . PRO A 1 270 ? -12.117 -30.891 -6.727 1 90.62 270 PRO A CA 1
ATOM 2148 C C . PRO A 1 270 ? -10.984 -30.203 -5.953 1 90.62 270 PRO A C 1
ATOM 2150 O O . PRO A 1 270 ? -11.156 -29.859 -4.781 1 90.62 270 PRO A O 1
ATOM 2153 N N . SER A 1 271 ? -9.852 -30.078 -6.539 1 87.94 271 SER A N 1
ATOM 2154 C CA . SER A 1 271 ? -8.719 -29.391 -5.91 1 87.94 271 SER A CA 1
ATOM 2155 C C . SER A 1 271 ? -8.188 -28.281 -6.793 1 87.94 271 SER A C 1
ATOM 2157 O O . SER A 1 271 ? -8.562 -28.172 -7.965 1 87.94 271 SER A O 1
ATOM 2159 N N . CYS A 1 272 ? -7.43 -27.359 -6.293 1 89 272 CYS A N 1
ATOM 2160 C CA . CYS A 1 272 ? -6.824 -26.297 -7.094 1 89 272 CYS A CA 1
ATOM 2161 C C . CYS A 1 272 ? -5.57 -26.797 -7.801 1 89 272 CYS A C 1
ATOM 2163 O O . CYS A 1 272 ? -5.215 -26.297 -8.867 1 89 272 CYS A O 1
ATOM 2165 N N . HIS A 1 273 ? -4.953 -27.844 -7.297 1 88.94 273 HIS A N 1
ATOM 2166 C CA . HIS A 1 273 ? -3.73 -28.469 -7.781 1 88.94 273 HIS A CA 1
ATOM 2167 C C . HIS A 1 273 ? -2.672 -27.438 -8.125 1 88.94 273 HIS A C 1
ATOM 2169 O O . HIS A 1 273 ? -2.998 -26.266 -8.359 1 88.94 273 HIS A O 1
ATOM 2175 N N . ILE A 1 274 ? -1.46 -27.766 -8.172 1 93.88 274 ILE A N 1
ATOM 2176 C CA . ILE A 1 274 ? -0.352 -26.922 -8.617 1 93.88 274 ILE A CA 1
ATOM 2177 C C . ILE A 1 274 ? -0.289 -26.922 -10.148 1 93.88 274 ILE A C 1
ATOM 2179 O O . ILE A 1 274 ? -0.185 -27.984 -10.766 1 93.88 274 ILE A O 1
ATOM 2183 N N . ASN A 1 275 ? -0.354 -25.766 -10.773 1 92 275 ASN A N 1
ATOM 2184 C CA . ASN A 1 275 ? -0.328 -25.641 -12.227 1 92 275 ASN A CA 1
ATOM 2185 C C . ASN A 1 275 ? 1.065 -25.906 -12.789 1 92 275 ASN A C 1
ATOM 2187 O O . ASN A 1 275 ? 1.205 -26.484 -13.867 1 92 275 ASN A O 1
ATOM 2191 N N . HIS A 1 276 ? 2.006 -25.328 -12.133 1 92.25 276 HIS A N 1
ATOM 2192 C CA . HIS A 1 276 ? 3.391 -25.578 -12.516 1 92.25 276 HIS A CA 1
ATOM 2193 C C . HIS A 1 276 ? 4.348 -25.234 -11.383 1 92.25 276 HIS A C 1
ATOM 2195 O O . HIS A 1 276 ? 3.973 -24.547 -10.438 1 92.25 276 HIS A O 1
ATOM 2201 N N . LEU A 1 277 ? 5.43 -25.781 -11.414 1 94.12 277 LEU A N 1
ATOM 2202 C CA . LEU A 1 277 ? 6.598 -25.375 -10.641 1 94.12 277 LEU A CA 1
ATOM 2203 C C . LEU A 1 277 ? 7.691 -24.844 -11.562 1 94.12 277 LEU A C 1
ATOM 2205 O O . LEU A 1 277 ? 7.688 -25.109 -12.766 1 94.12 277 LEU A O 1
ATOM 2209 N N . THR A 1 278 ? 8.547 -24.016 -11.031 1 94.69 278 THR A N 1
ATOM 2210 C CA . THR A 1 278 ? 9.484 -23.297 -11.875 1 94.69 278 THR A CA 1
ATOM 2211 C C . THR A 1 278 ? 10.883 -23.312 -11.273 1 94.69 278 THR A C 1
ATOM 2213 O O . THR A 1 278 ? 11.156 -22.578 -10.312 1 94.69 278 THR A O 1
ATOM 2216 N N . PRO A 1 279 ? 11.789 -24.109 -11.844 1 93.19 279 PRO A N 1
ATOM 2217 C CA . PRO A 1 279 ? 13.188 -23.969 -11.445 1 93.19 279 PRO A CA 1
ATOM 2218 C C . PRO A 1 279 ? 13.828 -22.688 -11.984 1 93.19 279 PRO A C 1
ATOM 2220 O O . PRO A 1 279 ? 13.305 -22.078 -12.922 1 93.19 279 PRO A O 1
ATOM 2223 N N . ARG A 1 280 ? 14.891 -22.328 -11.336 1 93.75 280 ARG A N 1
ATOM 2224 C CA . ARG A 1 280 ? 15.656 -21.156 -11.766 1 93.75 280 ARG A CA 1
ATOM 2225 C C . ARG A 1 280 ? 16.906 -21.562 -12.531 1 93.75 280 ARG A C 1
ATOM 2227 O O . ARG A 1 280 ? 17.531 -22.578 -12.211 1 93.75 280 ARG A O 1
ATOM 2234 N N . THR A 1 281 ? 17.266 -20.812 -13.555 1 94.5 281 THR A N 1
ATOM 2235 C CA . THR A 1 281 ? 18.484 -21.047 -14.32 1 94.5 281 THR A CA 1
ATOM 2236 C C . THR A 1 281 ? 19.297 -19.766 -14.438 1 94.5 281 THR A C 1
ATOM 2238 O O . THR A 1 281 ? 18.797 -18.672 -14.211 1 94.5 281 THR A O 1
ATOM 2241 N N . ILE A 1 282 ? 20.562 -19.922 -14.648 1 92.44 282 ILE A N 1
ATOM 2242 C CA . ILE A 1 282 ? 21.438 -18.766 -14.844 1 92.44 282 ILE A CA 1
ATOM 2243 C C . ILE A 1 282 ? 21.516 -18.438 -16.328 1 92.44 282 ILE A C 1
ATOM 2245 O O . ILE A 1 282 ? 22 -17.359 -16.703 1 92.44 282 ILE A O 1
ATOM 2249 N N . ASP A 1 283 ? 20.969 -19.359 -17.188 1 94.75 283 ASP A N 1
ATOM 2250 C CA . ASP A 1 283 ? 21 -19.141 -18.641 1 94.75 283 ASP A CA 1
ATOM 2251 C C . ASP A 1 283 ? 19.75 -19.703 -19.297 1 94.75 283 ASP A C 1
ATOM 2253 O O . ASP A 1 283 ? 19.781 -20.797 -19.875 1 94.75 283 ASP A O 1
ATOM 2257 N N . ILE A 1 284 ? 18.797 -18.891 -19.406 1 96.75 284 ILE A N 1
ATOM 2258 C CA . ILE A 1 284 ? 17.5 -19.344 -19.891 1 96.75 284 ILE A CA 1
ATOM 2259 C C . ILE A 1 284 ? 17.531 -19.547 -21.406 1 96.75 284 ILE A C 1
ATOM 2261 O O . ILE A 1 284 ? 16.781 -20.344 -21.953 1 96.75 284 ILE A O 1
ATOM 2265 N N . ASP A 1 285 ? 18.375 -18.797 -22.109 1 96.56 285 ASP A N 1
ATOM 2266 C CA . ASP A 1 285 ? 18.516 -18.984 -23.547 1 96.56 285 ASP A CA 1
ATOM 2267 C C . ASP A 1 285 ? 19.047 -20.375 -23.875 1 96.56 285 ASP A C 1
ATOM 2269 O O . ASP A 1 285 ? 18.594 -21.016 -24.828 1 96.56 285 ASP A O 1
ATOM 2273 N N . LEU A 1 286 ? 20.016 -20.766 -23.078 1 96.31 286 LEU A N 1
ATOM 2274 C CA . LEU A 1 286 ? 20.562 -22.109 -23.25 1 96.31 286 LEU A CA 1
ATOM 2275 C C . LEU A 1 286 ? 19.5 -23.156 -22.953 1 96.31 286 LEU A C 1
ATOM 2277 O O . LEU A 1 286 ? 19.406 -24.156 -23.656 1 96.31 286 LEU A O 1
ATOM 2281 N N . VAL A 1 287 ? 18.719 -23 -21.922 1 96.56 287 VAL A N 1
ATOM 2282 C CA . VAL A 1 287 ? 17.656 -23.938 -21.562 1 96.56 287 VAL A CA 1
ATOM 2283 C C . VAL A 1 287 ? 16.656 -24.031 -22.719 1 96.56 287 VAL A C 1
ATOM 2285 O O . VAL A 1 287 ? 16.234 -25.141 -23.078 1 96.56 287 VAL A O 1
ATOM 2288 N N . GLN A 1 288 ? 16.312 -22.891 -23.219 1 95.94 288 GLN A N 1
ATOM 2289 C CA . GLN A 1 288 ? 15.375 -22.844 -24.328 1 95.94 288 GLN A CA 1
ATOM 2290 C C . GLN A 1 288 ? 15.891 -23.672 -25.516 1 95.94 288 GLN A C 1
ATOM 2292 O O . GLN A 1 288 ? 15.141 -24.453 -26.109 1 95.94 288 GLN A O 1
ATOM 2297 N N . ARG A 1 289 ? 17.094 -23.484 -25.875 1 96.06 289 ARG A N 1
ATOM 2298 C CA . ARG A 1 289 ? 17.703 -24.203 -26.984 1 96.06 289 ARG A CA 1
ATOM 2299 C C . ARG A 1 289 ? 17.734 -25.703 -26.703 1 96.06 289 ARG A C 1
ATOM 2301 O O . ARG A 1 289 ? 17.406 -26.516 -27.562 1 96.06 289 ARG A O 1
ATOM 2308 N N . MET A 1 290 ? 18.125 -26.047 -25.516 1 96.75 290 MET A N 1
ATOM 2309 C CA . MET A 1 290 ? 18.25 -27.453 -25.156 1 96.75 290 MET A CA 1
ATOM 2310 C C . MET A 1 290 ? 16.891 -28.141 -25.125 1 96.75 290 MET A C 1
ATOM 2312 O O . MET A 1 290 ? 16.781 -29.312 -25.5 1 96.75 290 MET A O 1
ATOM 2316 N N . MET A 1 291 ? 15.891 -27.453 -24.656 1 96.31 291 MET A N 1
ATOM 2317 C CA . MET A 1 291 ? 14.539 -28.016 -24.688 1 96.31 291 MET A CA 1
ATOM 2318 C C . MET A 1 291 ? 14.117 -28.344 -26.109 1 96.31 291 MET A C 1
ATOM 2320 O O . MET A 1 291 ? 13.578 -29.422 -26.375 1 96.31 291 MET A O 1
ATOM 2324 N N . ARG A 1 292 ? 14.383 -27.438 -27 1 94.31 292 ARG A N 1
ATOM 2325 C CA . ARG A 1 292 ? 14.039 -27.625 -28.406 1 94.31 292 ARG A CA 1
ATOM 2326 C C . ARG A 1 292 ? 14.797 -28.812 -29 1 94.31 292 ARG A C 1
ATOM 2328 O O . ARG A 1 292 ? 14.219 -29.625 -29.719 1 94.31 292 ARG A O 1
ATOM 2335 N N . GLU A 1 293 ? 15.992 -28.859 -28.719 1 95.88 293 GLU A N 1
ATOM 2336 C CA . GLU A 1 293 ? 16.859 -29.922 -29.25 1 95.88 293 GLU A CA 1
ATOM 2337 C C . GLU A 1 293 ? 16.406 -31.297 -28.734 1 95.88 293 GLU A C 1
ATOM 2339 O O . GLU A 1 293 ? 16.578 -32.312 -29.422 1 95.88 293 GLU A O 1
ATOM 2344 N N . ARG A 1 294 ? 15.883 -31.297 -27.625 1 94.06 294 ARG A N 1
ATOM 2345 C CA . ARG A 1 294 ? 15.453 -32.562 -27.016 1 94.06 294 ARG A CA 1
ATOM 2346 C C . ARG A 1 294 ? 14.008 -32.875 -27.391 1 94.06 294 ARG A C 1
ATOM 2348 O O . ARG A 1 294 ? 13.438 -33.844 -26.891 1 94.06 294 ARG A O 1
ATOM 2355 N N . GLY A 1 295 ? 13.359 -32 -28.125 1 91.19 295 GLY A N 1
ATOM 2356 C CA . GLY A 1 295 ? 12.039 -32.281 -28.656 1 91.19 295 GLY A CA 1
ATOM 2357 C C . GLY A 1 295 ? 10.922 -31.906 -27.703 1 91.19 295 GLY A C 1
ATOM 2358 O O . GLY A 1 295 ? 9.789 -32.375 -27.859 1 91.19 295 GLY A O 1
ATOM 2359 N N . MET A 1 296 ? 11.188 -31.188 -26.656 1 90.06 296 MET A N 1
ATOM 2360 C CA . MET A 1 296 ? 10.125 -30.719 -25.766 1 90.06 296 MET A CA 1
ATOM 2361 C C . MET A 1 296 ? 9.242 -29.688 -26.484 1 90.06 296 MET A C 1
ATOM 2363 O O . MET A 1 296 ? 9.711 -28.938 -27.328 1 90.06 296 MET A O 1
ATOM 2367 N N . PRO A 1 297 ? 7.926 -29.688 -26.219 1 89.19 297 PRO A N 1
ATOM 2368 C CA . PRO A 1 297 ? 7.047 -28.656 -26.781 1 89.19 297 PRO A CA 1
ATOM 2369 C C . PRO A 1 297 ? 7.219 -27.297 -26.125 1 89.19 297 PRO A C 1
ATOM 2371 O O . PRO A 1 297 ? 6.379 -26.891 -25.312 1 89.19 297 PRO A O 1
ATOM 2374 N N . VAL A 1 298 ? 8.164 -26.578 -26.531 1 89.38 298 VAL A N 1
ATOM 2375 C CA . VAL A 1 298 ? 8.586 -25.359 -25.875 1 89.38 298 VAL A CA 1
ATOM 2376 C C . VAL A 1 298 ? 7.824 -24.172 -26.438 1 89.38 298 VAL A C 1
ATOM 2378 O O . VAL A 1 298 ? 7.461 -24.156 -27.625 1 89.38 298 VAL A O 1
ATOM 2381 N N . LYS A 1 299 ? 7.598 -23.188 -25.578 1 87.19 299 LYS A N 1
ATOM 2382 C CA . LYS A 1 299 ? 7.031 -21.906 -26 1 87.19 299 LYS A CA 1
ATOM 2383 C C . LYS A 1 299 ? 7.879 -21.281 -27.109 1 87.19 299 LYS A C 1
ATOM 2385 O O . LYS A 1 299 ? 9.094 -21.484 -27.156 1 87.19 299 LYS A O 1
ATOM 2390 N N . GLU A 1 300 ? 7.242 -20.453 -27.859 1 83.5 300 GLU A N 1
ATOM 2391 C CA . GLU A 1 300 ? 7.887 -19.906 -29.047 1 83.5 300 GLU A CA 1
ATOM 2392 C C . GLU A 1 300 ? 8.984 -18.906 -28.672 1 83.5 300 GLU A C 1
ATOM 2394 O O . GLU A 1 300 ? 10.016 -18.828 -29.344 1 83.5 300 GLU A O 1
ATOM 2399 N N . ARG A 1 301 ? 8.664 -18.219 -27.609 1 88.5 301 ARG A N 1
ATOM 2400 C CA . ARG A 1 301 ? 9.656 -17.219 -27.234 1 88.5 301 ARG A CA 1
ATOM 2401 C C . ARG A 1 301 ? 9.75 -17.094 -25.719 1 88.5 301 ARG A C 1
ATOM 2403 O O . ARG A 1 301 ? 8.789 -17.406 -25 1 88.5 301 ARG A O 1
ATOM 2410 N N . ILE A 1 302 ? 10.883 -16.609 -25.281 1 92.25 302 ILE A N 1
ATOM 2411 C CA . ILE A 1 302 ? 11.078 -16.281 -23.875 1 92.25 302 ILE A CA 1
ATOM 2412 C C . ILE A 1 302 ? 10.375 -14.969 -23.547 1 92.25 302 ILE A C 1
ATOM 2414 O O . ILE A 1 302 ? 10.508 -13.984 -24.281 1 92.25 302 ILE A O 1
ATOM 2418 N N . GLU A 1 303 ? 9.625 -14.953 -22.516 1 90.69 303 GLU A N 1
ATOM 2419 C CA . GLU A 1 303 ? 8.914 -13.75 -22.094 1 90.69 303 GLU A CA 1
ATOM 2420 C C . GLU A 1 303 ? 9.773 -12.891 -21.172 1 90.69 303 GLU A C 1
ATOM 2422 O O . GLU A 1 303 ? 10.578 -13.414 -20.391 1 90.69 303 GLU A O 1
ATOM 2427 N N . GLY A 1 304 ? 9.555 -11.586 -21.219 1 93.12 304 GLY A N 1
ATOM 2428 C CA . GLY A 1 304 ? 10.312 -10.656 -20.391 1 93.12 304 GLY A CA 1
ATOM 2429 C C . GLY A 1 304 ? 11.312 -9.836 -21.172 1 93.12 304 GLY A C 1
ATOM 2430 O O . GLY A 1 304 ? 11.234 -9.773 -22.406 1 93.12 304 GLY A O 1
ATOM 2431 N N . PRO A 1 305 ? 12.219 -9.164 -20.484 1 95.12 305 PRO A N 1
ATOM 2432 C CA . PRO A 1 305 ? 13.242 -8.383 -21.172 1 95.12 305 PRO A CA 1
ATOM 2433 C C . PRO A 1 305 ? 14.188 -9.242 -22.016 1 95.12 305 PRO A C 1
ATOM 2435 O O . PRO A 1 305 ? 14.312 -10.445 -21.766 1 95.12 305 PRO A O 1
ATOM 2438 N N . PRO A 1 306 ? 14.781 -8.609 -23.047 1 96.19 306 PRO A N 1
ATOM 2439 C CA . PRO A 1 306 ? 15.75 -9.367 -23.828 1 96.19 306 PRO A CA 1
ATOM 2440 C C . PRO A 1 306 ? 17 -9.734 -23.031 1 96.19 306 PRO A C 1
ATOM 2442 O O . PRO A 1 306 ? 17.172 -9.273 -21.906 1 96.19 306 PRO A O 1
ATOM 2445 N N . CYS A 1 307 ? 17.766 -10.609 -23.578 1 95.88 307 CYS A N 1
ATOM 2446 C CA . CYS A 1 307 ? 19.062 -10.914 -22.969 1 95.88 307 CYS A CA 1
ATOM 2447 C C . CYS A 1 307 ? 19.922 -9.664 -22.844 1 95.88 307 CYS A C 1
ATOM 2449 O O . CYS A 1 307 ? 20.047 -8.898 -23.812 1 95.88 307 CYS A O 1
ATOM 2451 N N . ARG A 1 308 ? 20.469 -9.508 -21.688 1 95.94 308 ARG A N 1
ATOM 2452 C CA . ARG A 1 308 ? 21.266 -8.328 -21.375 1 95.94 308 ARG A CA 1
ATOM 2453 C C . ARG A 1 308 ? 22.5 -8.719 -20.562 1 95.94 308 ARG A C 1
ATOM 2455 O O . ARG A 1 308 ? 22.531 -9.789 -19.953 1 95.94 308 ARG A O 1
ATOM 2462 N N . VAL A 1 309 ? 23.484 -7.816 -20.578 1 95.62 309 VAL A N 1
ATOM 2463 C CA . VAL A 1 309 ? 24.641 -8.008 -19.719 1 95.62 309 VAL A CA 1
ATOM 2464 C C . VAL A 1 309 ? 24.219 -7.891 -18.25 1 95.62 309 VAL A C 1
ATOM 2466 O O . VAL A 1 309 ? 24.641 -8.688 -17.422 1 95.62 309 VAL A O 1
ATOM 2469 N N . ASN A 1 310 ? 23.406 -6.957 -17.969 1 97.75 310 ASN A N 1
ATOM 2470 C CA . ASN A 1 310 ? 22.781 -6.762 -16.656 1 97.75 310 ASN A CA 1
ATOM 2471 C C . ASN A 1 310 ? 21.281 -7.047 -16.703 1 97.75 310 ASN A C 1
ATOM 2473 O O . ASN A 1 310 ? 20.484 -6.141 -16.938 1 97.75 310 ASN A O 1
ATOM 2477 N N . PRO A 1 311 ? 21.016 -8.32 -16.406 1 97.5 311 PRO A N 1
ATOM 2478 C CA . PRO A 1 311 ? 19.609 -8.719 -16.547 1 97.5 311 PRO A CA 1
ATOM 2479 C C . PRO A 1 311 ? 18.688 -7.961 -15.586 1 97.5 311 PRO A C 1
ATOM 2481 O O . PRO A 1 311 ? 19.062 -7.668 -14.453 1 97.5 311 PRO A O 1
ATOM 2484 N N . ILE A 1 312 ? 17.453 -7.652 -16.062 1 97.69 312 ILE A N 1
ATOM 2485 C CA . ILE A 1 312 ? 16.484 -6.953 -15.227 1 97.69 312 ILE A CA 1
ATOM 2486 C C . ILE A 1 312 ? 15.195 -7.762 -15.156 1 97.69 312 ILE A C 1
ATOM 2488 O O . ILE A 1 312 ? 14.82 -8.438 -16.109 1 97.69 312 ILE A O 1
ATOM 2492 N N . LEU A 1 313 ? 14.531 -7.707 -14.023 1 96.75 313 LEU A N 1
ATOM 2493 C CA . LEU A 1 313 ? 13.234 -8.305 -13.75 1 96.75 313 LEU A CA 1
ATOM 2494 C C . LEU A 1 313 ? 13.273 -9.812 -13.953 1 96.75 313 LEU A C 1
ATOM 2496 O O . LEU A 1 313 ? 14.047 -10.516 -13.297 1 96.75 313 LEU A O 1
ATOM 2500 N N . LEU A 1 314 ? 12.391 -10.281 -14.805 1 95.62 314 LEU A N 1
ATOM 2501 C CA . LEU A 1 314 ? 12.203 -11.727 -14.93 1 95.62 314 LEU A CA 1
ATOM 2502 C C . LEU A 1 314 ? 12.086 -12.133 -16.391 1 95.62 314 LEU A C 1
ATOM 2504 O O . LEU A 1 314 ? 11.422 -11.453 -17.188 1 95.62 314 LEU A O 1
ATOM 2508 N N . ARG A 1 315 ? 12.828 -13.195 -16.766 1 94.56 315 ARG A N 1
ATOM 2509 C CA . ARG A 1 315 ? 12.617 -13.898 -18.031 1 94.56 315 ARG A CA 1
ATOM 2510 C C . ARG A 1 315 ? 12.102 -15.312 -17.781 1 94.56 315 ARG A C 1
ATOM 2512 O O . ARG A 1 315 ? 12.531 -15.984 -16.844 1 94.56 315 ARG A O 1
ATOM 2519 N N . GLN A 1 316 ? 11.109 -15.711 -18.609 1 93.56 316 GLN A N 1
ATOM 2520 C CA . GLN A 1 316 ? 10.523 -17.031 -18.344 1 93.56 316 GLN A CA 1
ATOM 2521 C C . GLN A 1 316 ? 10.117 -17.719 -19.641 1 93.56 316 GLN A C 1
ATOM 2523 O O . GLN A 1 316 ? 9.875 -17.062 -20.656 1 93.56 316 GLN A O 1
ATOM 2528 N N . THR A 1 317 ? 10.227 -18.969 -19.656 1 93.12 317 THR A N 1
ATOM 2529 C CA . THR A 1 317 ? 9.75 -19.844 -20.719 1 93.12 317 THR A CA 1
ATOM 2530 C C . THR A 1 317 ? 9.172 -21.125 -20.141 1 93.12 317 THR A C 1
ATOM 2532 O O . THR A 1 317 ? 9.109 -21.297 -18.906 1 93.12 317 THR A O 1
ATOM 2535 N N . SER A 1 318 ? 8.578 -21.938 -20.984 1 91.56 318 SER A N 1
ATOM 2536 C CA . SER A 1 318 ? 7.938 -23.156 -20.5 1 91.56 318 SER A CA 1
ATOM 2537 C C . SER A 1 318 ? 7.75 -24.156 -21.641 1 91.56 318 SER A C 1
ATOM 2539 O O . SER A 1 318 ? 7.871 -23.812 -22.812 1 91.56 318 SER A O 1
ATOM 2541 N N . PHE A 1 319 ? 7.602 -25.375 -21.266 1 90.06 319 PHE A N 1
ATOM 2542 C CA . PHE A 1 319 ? 6.965 -26.266 -22.234 1 90.06 319 PHE A CA 1
ATOM 2543 C C . PHE A 1 319 ? 5.445 -26.172 -22.141 1 90.06 319 PHE A C 1
ATOM 2545 O O . PHE A 1 319 ? 4.906 -25.797 -21.094 1 90.06 319 PHE A O 1
ATOM 2552 N N . LYS A 1 320 ? 4.84 -26.422 -23.156 1 82.75 320 LYS A N 1
ATOM 2553 C CA . LYS A 1 320 ? 3.387 -26.312 -23.234 1 82.75 320 LYS A CA 1
ATOM 2554 C C . LYS A 1 320 ? 2.703 -27.375 -22.391 1 82.75 320 LYS A C 1
ATOM 2556 O O . LYS A 1 320 ? 3.254 -28.453 -22.188 1 82.75 320 LYS A O 1
ATOM 2561 N N . ALA A 1 321 ? 1.518 -27 -21.953 1 81.19 321 ALA A N 1
ATOM 2562 C CA . ALA A 1 321 ? 0.752 -27.906 -21.109 1 81.19 321 ALA A CA 1
ATOM 2563 C C . ALA A 1 321 ? 0.403 -29.188 -21.859 1 81.19 321 ALA A C 1
ATOM 2565 O O . ALA A 1 321 ? 0.104 -29.156 -23.062 1 81.19 321 ALA A O 1
ATOM 2566 N N . LEU A 1 322 ? 0.459 -30.219 -21.094 1 77.94 322 LEU A N 1
ATOM 2567 C CA . LEU A 1 322 ? 0.152 -31.547 -21.625 1 77.94 322 LEU A CA 1
ATOM 2568 C C . LEU A 1 322 ? -1.343 -31.828 -21.531 1 77.94 322 LEU A C 1
ATOM 2570 O O . LEU A 1 322 ? -2.008 -31.391 -20.594 1 77.94 322 LEU A O 1
ATOM 2574 N N . GLU A 1 323 ? -1.789 -32.469 -22.562 1 82.25 323 GLU A N 1
ATOM 2575 C CA . GLU A 1 323 ? -3.164 -32.938 -22.484 1 82.25 323 GLU A CA 1
ATOM 2576 C C . GLU A 1 323 ? -3.275 -34.156 -21.531 1 82.25 323 GLU A C 1
ATOM 2578 O O . GLU A 1 323 ? -2.602 -35.156 -21.719 1 82.25 323 GLU A O 1
ATOM 2583 N N . GLU A 1 324 ? -4.117 -33.969 -20.516 1 85.12 324 GLU A N 1
ATOM 2584 C CA . GLU A 1 324 ? -4.305 -35.031 -19.516 1 85.12 324 GLU A CA 1
ATOM 2585 C C . GLU A 1 324 ? -5.672 -35.688 -19.656 1 85.12 324 GLU A C 1
ATOM 2587 O O . GLU A 1 324 ? -6.66 -35.031 -19.984 1 85.12 324 GLU A O 1
ATOM 2592 N N . THR A 1 325 ? -5.617 -36.969 -19.406 1 89.62 325 THR A N 1
ATOM 2593 C CA . THR A 1 325 ? -6.883 -37.688 -19.375 1 89.62 325 THR A CA 1
ATOM 2594 C C . THR A 1 325 ? -7.672 -37.344 -18.109 1 89.62 325 THR A C 1
ATOM 2596 O O . THR A 1 325 ? -7.141 -37.438 -17 1 89.62 325 THR A O 1
ATOM 2599 N N . VAL A 1 326 ? -8.883 -36.969 -18.328 1 92.81 326 VAL A N 1
ATOM 2600 C CA . VAL A 1 326 ? -9.773 -36.625 -17.219 1 92.81 326 VAL A CA 1
ATOM 2601 C C . VAL A 1 326 ? -11.109 -37.344 -17.406 1 92.81 326 VAL A C 1
ATOM 2603 O O . VAL A 1 326 ? -11.516 -37.656 -18.531 1 92.81 326 VAL A O 1
ATOM 2606 N N . TYR A 1 327 ? -11.711 -37.594 -16.281 1 93.69 327 TYR A N 1
ATOM 2607 C CA . TYR A 1 327 ? -13 -38.281 -16.297 1 93.69 327 TYR A CA 1
ATOM 2608 C C . TYR A 1 327 ? -14.109 -37.375 -15.812 1 93.69 327 TYR A C 1
ATOM 2610 O O . TYR A 1 327 ? -13.992 -36.75 -14.75 1 93.69 327 TYR A O 1
ATOM 2618 N N . PHE A 1 328 ? -15.156 -37.375 -16.594 1 93.38 328 PHE A N 1
ATOM 2619 C CA . PHE A 1 328 ? -16.312 -36.531 -16.281 1 93.38 328 PHE A CA 1
ATOM 2620 C C . PHE A 1 328 ? -17.547 -37.406 -16 1 93.38 328 PHE A C 1
ATOM 2622 O O . PHE A 1 328 ? -17.656 -38.5 -16.562 1 93.38 328 PHE A O 1
ATOM 2629 N N . ARG A 1 329 ? -18.359 -36.844 -15.219 1 86.5 329 ARG A N 1
ATOM 2630 C CA . ARG A 1 329 ? -19.625 -37.562 -15.016 1 86.5 329 ARG A CA 1
ATOM 2631 C C . ARG A 1 329 ? -20.609 -37.281 -16.141 1 86.5 329 ARG A C 1
ATOM 2633 O O . ARG A 1 329 ? -20.719 -36.125 -16.594 1 86.5 329 ARG A O 1
ATOM 2640 N N . ASP A 1 330 ? -21.266 -38.312 -16.625 1 83.44 330 ASP A N 1
ATOM 2641 C CA . ASP A 1 330 ? -22.312 -38.125 -17.625 1 83.44 330 ASP A CA 1
ATOM 2642 C C . ASP A 1 330 ? -23.688 -38.062 -16.984 1 83.44 330 ASP A C 1
ATOM 2644 O O . ASP A 1 330 ? -23.812 -38.031 -15.758 1 83.44 330 ASP A O 1
ATOM 2648 N N . ALA A 1 331 ? -24.719 -37.875 -17.781 1 76.81 331 ALA A N 1
ATOM 2649 C CA . ALA A 1 331 ? -26.109 -37.719 -17.312 1 76.81 331 ALA A CA 1
ATOM 2650 C C . ALA A 1 331 ? -26.531 -38.938 -16.5 1 76.81 331 ALA A C 1
ATOM 2652 O O . ALA A 1 331 ? -27.359 -38.844 -15.594 1 76.81 331 ALA A O 1
ATOM 2653 N N . GLY A 1 332 ? -25.984 -40.062 -16.797 1 78.94 332 GLY A N 1
ATOM 2654 C CA . GLY A 1 332 ? -26.328 -41.281 -16.094 1 78.94 332 GLY A CA 1
ATOM 2655 C C . GLY A 1 332 ? -25.5 -41.5 -14.852 1 78.94 332 GLY A C 1
ATOM 2656 O O . GLY A 1 332 ? -25.688 -42.5 -14.148 1 78.94 332 GLY A O 1
ATOM 2657 N N . GLY A 1 333 ? -24.562 -40.625 -14.617 1 79.88 333 GLY A N 1
ATOM 2658 C CA . GLY A 1 333 ? -23.719 -40.75 -13.438 1 79.88 333 GLY A CA 1
ATOM 2659 C C . GLY A 1 333 ? -22.453 -41.531 -13.672 1 79.88 333 GLY A C 1
ATOM 2660 O O . GLY A 1 333 ? -21.641 -41.688 -12.766 1 79.88 333 GLY A O 1
ATOM 2661 N N . GLU A 1 334 ? -22.312 -42.062 -14.906 1 86.06 334 GLU A N 1
ATOM 2662 C CA . GLU A 1 334 ? -21.109 -42.812 -15.242 1 86.06 334 GLU A CA 1
ATOM 2663 C C . GLU A 1 334 ? -19.984 -41.906 -15.711 1 86.06 334 GLU A C 1
ATOM 2665 O O . GLU A 1 334 ? -20.25 -40.812 -16.281 1 86.06 334 GLU A O 1
ATOM 2670 N N . TYR A 1 335 ? -18.75 -42.344 -15.453 1 90 335 TYR A N 1
ATOM 2671 C CA . TYR A 1 335 ? -17.609 -41.531 -15.852 1 90 335 TYR A CA 1
ATOM 2672 C C . TYR A 1 335 ? -17.266 -41.781 -17.312 1 90 335 TYR A C 1
ATOM 2674 O O . TYR A 1 335 ? -17.219 -42.906 -17.766 1 90 335 TYR A O 1
ATOM 2682 N N . VAL A 1 336 ? -17.125 -40.656 -18 1 91.75 336 VAL A N 1
ATOM 2683 C CA . VAL A 1 336 ? -16.703 -40.688 -19.391 1 91.75 336 VAL A CA 1
ATOM 2684 C C . VAL A 1 336 ? -15.32 -40.031 -19.516 1 91.75 336 VAL A C 1
ATOM 2686 O O . VAL A 1 336 ? -15.039 -39.062 -18.859 1 91.75 336 VAL A O 1
ATOM 2689 N N . ARG A 1 337 ? -14.594 -40.656 -20.406 1 91 337 ARG A N 1
ATOM 2690 C CA . ARG A 1 337 ? -13.227 -40.188 -20.609 1 91 337 ARG A CA 1
ATOM 2691 C C . ARG A 1 337 ? -13.203 -38.906 -21.422 1 91 337 ARG A C 1
ATOM 2693 O O . ARG A 1 337 ? -13.945 -38.75 -22.406 1 91 337 ARG A O 1
ATOM 2700 N N . GLY A 1 338 ? -12.461 -37.906 -20.922 1 90.38 338 GLY A N 1
ATOM 2701 C CA . GLY A 1 338 ? -12.164 -36.688 -21.625 1 90.38 338 GLY A CA 1
ATOM 2702 C C . GLY A 1 338 ? -10.734 -36.219 -21.438 1 90.38 338 GLY A C 1
ATOM 2703 O O . GLY A 1 338 ? -9.844 -37.031 -21.172 1 90.38 338 GLY A O 1
ATOM 2704 N N . SER A 1 339 ? -10.539 -34.969 -21.891 1 89.06 339 SER A N 1
ATOM 2705 C CA . SER A 1 339 ? -9.188 -34.469 -21.781 1 89.06 339 SER A CA 1
ATOM 2706 C C . SER A 1 339 ? -9.195 -33.031 -21.25 1 89.06 339 SER A C 1
ATOM 2708 O O . SER A 1 339 ? -10.188 -32.312 -21.422 1 89.06 339 SER A O 1
ATOM 2710 N N . HIS A 1 340 ? -8.141 -32.719 -20.547 1 88.12 340 HIS A N 1
ATOM 2711 C CA . HIS A 1 340 ? -7.922 -31.359 -20.047 1 88.12 340 HIS A CA 1
ATOM 2712 C C . HIS A 1 340 ? -6.441 -31 -20.062 1 88.12 340 HIS A C 1
ATOM 2714 O O . HIS A 1 340 ? -5.586 -31.844 -19.766 1 88.12 340 HIS A O 1
ATOM 2720 N N . THR A 1 341 ? -6.133 -29.797 -20.531 1 80.25 341 THR A N 1
ATOM 2721 C CA . THR A 1 341 ? -4.766 -29.297 -20.531 1 80.25 341 THR A CA 1
ATOM 2722 C C . THR A 1 341 ? -4.512 -28.438 -19.297 1 80.25 341 THR A C 1
ATOM 2724 O O . THR A 1 341 ? -5.113 -27.375 -19.125 1 80.25 341 THR A O 1
ATOM 2727 N N . ALA A 1 342 ? -3.73 -28.938 -18.438 1 76.06 342 ALA A N 1
ATOM 2728 C CA . ALA A 1 342 ? -3.678 -28.234 -17.156 1 76.06 342 ALA A CA 1
ATOM 2729 C C . ALA A 1 342 ? -2.236 -27.938 -16.75 1 76.06 342 ALA A C 1
ATOM 2731 O O . ALA A 1 342 ? -1.874 -26.781 -16.516 1 76.06 342 ALA A O 1
ATOM 2732 N N . ARG A 1 343 ? -1.346 -28.938 -16.672 1 83 343 ARG A N 1
ATOM 2733 C CA . ARG A 1 343 ? -0.072 -28.844 -15.961 1 83 343 ARG A CA 1
ATOM 2734 C C . ARG A 1 343 ? 1.09 -28.734 -16.938 1 83 343 ARG A C 1
ATOM 2736 O O . ARG A 1 343 ? 1.037 -29.297 -18.047 1 83 343 ARG A O 1
ATOM 2743 N N . PHE A 1 344 ? 1.977 -27.953 -16.625 1 87.75 344 PHE A N 1
ATOM 2744 C CA . PHE A 1 344 ? 3.176 -27.734 -17.422 1 87.75 344 PHE A CA 1
ATOM 2745 C C . PHE A 1 344 ? 4.375 -27.438 -16.531 1 87.75 344 PHE A C 1
ATOM 2747 O O . PHE A 1 344 ? 4.359 -27.734 -15.336 1 87.75 344 PHE A O 1
ATOM 2754 N N . GLY A 1 345 ? 5.488 -27.109 -17.109 1 89.25 345 GLY A N 1
ATOM 2755 C CA . GLY A 1 345 ? 6.695 -26.688 -16.406 1 89.25 345 GLY A CA 1
ATOM 2756 C C . GLY A 1 345 ? 7.277 -25.391 -16.953 1 89.25 345 GLY A C 1
ATOM 2757 O O . GLY A 1 345 ? 7.242 -25.141 -18.156 1 89.25 345 GLY A O 1
ATOM 2758 N N . GLU A 1 346 ? 7.762 -24.641 -15.992 1 91.5 346 GLU A N 1
ATOM 2759 C CA . GLU A 1 346 ? 8.305 -23.328 -16.344 1 91.5 346 GLU A CA 1
ATOM 2760 C C . GLU A 1 346 ? 9.75 -23.188 -15.867 1 91.5 346 GLU A C 1
ATOM 2762 O O . GLU A 1 346 ? 10.188 -23.906 -14.969 1 91.5 346 GLU A O 1
ATOM 2767 N N . VAL A 1 347 ? 10.5 -22.422 -16.578 1 94.88 347 VAL A N 1
ATOM 2768 C CA . VAL A 1 347 ? 11.852 -22.062 -16.172 1 94.88 347 VAL A CA 1
ATOM 2769 C C . VAL A 1 347 ? 11.992 -20.547 -16.125 1 94.88 347 VAL A C 1
ATOM 2771 O O . VAL A 1 347 ? 11.406 -19.844 -16.953 1 94.88 347 VAL A O 1
ATOM 2774 N N . GLU A 1 348 ? 12.75 -20.125 -15.102 1 95.19 348 GLU A N 1
ATOM 2775 C CA . GLU A 1 348 ? 12.891 -18.672 -14.977 1 95.19 348 GLU A CA 1
ATOM 2776 C C . GLU A 1 348 ? 14.352 -18.281 -14.789 1 95.19 348 GLU A C 1
ATOM 2778 O O . GLU A 1 348 ? 15.164 -19.078 -14.312 1 95.19 348 GLU A O 1
ATOM 2783 N N . GLN A 1 349 ? 14.68 -17.125 -15.273 1 95.56 349 GLN A N 1
ATOM 2784 C CA . GLN A 1 349 ? 15.922 -16.406 -14.969 1 95.56 349 GLN A CA 1
ATOM 2785 C C . GLN A 1 349 ? 15.633 -15.031 -14.383 1 95.56 349 GLN A C 1
ATOM 2787 O O . GLN A 1 349 ? 14.922 -14.227 -14.992 1 95.56 349 GLN A O 1
ATOM 2792 N N . ARG A 1 350 ? 16.141 -14.805 -13.234 1 95.06 350 ARG A N 1
ATOM 2793 C CA . ARG A 1 350 ? 15.82 -13.562 -12.531 1 95.06 350 ARG A CA 1
ATOM 2794 C C . ARG A 1 350 ? 16.953 -12.555 -12.656 1 95.06 350 ARG A C 1
ATOM 2796 O O . ARG A 1 350 ? 18.125 -12.922 -12.602 1 95.06 350 ARG A O 1
ATOM 2803 N N . GLY A 1 351 ? 16.578 -11.336 -12.898 1 96.94 351 GLY A N 1
ATOM 2804 C CA . GLY A 1 351 ? 17.5 -10.219 -12.945 1 96.94 351 GLY A CA 1
ATOM 2805 C C . GLY A 1 351 ? 17.359 -9.273 -11.773 1 96.94 351 GLY A C 1
ATOM 2806 O O . GLY A 1 351 ? 17.078 -9.703 -10.648 1 96.94 351 GLY A O 1
ATOM 2807 N N . TYR A 1 352 ? 17.594 -8.055 -12.055 1 98.25 352 TYR A N 1
ATOM 2808 C CA . TYR A 1 352 ? 17.641 -7.055 -11 1 98.25 352 TYR A CA 1
ATOM 2809 C C . TYR A 1 352 ? 16.266 -6.469 -10.727 1 98.25 352 TYR A C 1
ATOM 2811 O O . TYR A 1 352 ? 15.477 -6.266 -11.648 1 98.25 352 TYR A O 1
ATOM 2819 N N . ALA A 1 353 ? 16.031 -6.227 -9.398 1 98.06 353 ALA A N 1
ATOM 2820 C CA . ALA A 1 353 ? 14.844 -5.473 -9.016 1 98.06 353 ALA A CA 1
ATOM 2821 C C . ALA A 1 353 ? 14.961 -4.012 -9.438 1 98.06 353 ALA A C 1
ATOM 2823 O O . ALA A 1 353 ? 15.977 -3.361 -9.18 1 98.06 353 ALA A O 1
ATOM 2824 N N . LEU A 1 354 ? 13.938 -3.549 -10.094 1 97.56 354 LEU A N 1
ATOM 2825 C CA . LEU A 1 354 ? 13.938 -2.172 -10.57 1 97.56 354 LEU A CA 1
ATOM 2826 C C . LEU A 1 354 ? 13.211 -1.256 -9.594 1 97.56 354 LEU A C 1
ATOM 2828 O O . LEU A 1 354 ? 12.266 -1.68 -8.922 1 97.56 354 LEU A O 1
ATOM 2832 N N . THR A 1 355 ? 13.688 -0.007 -9.555 1 96 355 THR A N 1
ATOM 2833 C CA . THR A 1 355 ? 12.938 1.034 -8.859 1 96 355 THR A CA 1
ATOM 2834 C C . THR A 1 355 ? 11.664 1.385 -9.617 1 96 355 THR A C 1
ATOM 2836 O O . THR A 1 355 ? 11.453 0.913 -10.734 1 96 355 THR A O 1
ATOM 2839 N N . ARG A 1 356 ? 10.836 2.207 -8.969 1 92.56 356 ARG A N 1
ATOM 2840 C CA . ARG A 1 356 ? 9.648 2.658 -9.68 1 92.56 356 ARG A CA 1
ATOM 2841 C C . ARG A 1 356 ? 10.023 3.393 -10.961 1 92.56 356 ARG A C 1
ATOM 2843 O O . ARG A 1 356 ? 9.312 3.303 -11.961 1 92.56 356 ARG A O 1
ATOM 2850 N N . LYS A 1 357 ? 11.094 4.184 -10.898 1 92.38 357 LYS A N 1
ATOM 2851 C CA . LYS A 1 357 ? 11.602 4.875 -12.078 1 92.38 357 LYS A CA 1
ATOM 2852 C C . LYS A 1 357 ? 12.039 3.881 -13.148 1 92.38 357 LYS A C 1
ATOM 2854 O O . LYS A 1 357 ? 11.695 4.035 -14.32 1 92.38 357 LYS A O 1
ATOM 2859 N N . GLY A 1 358 ? 12.789 2.91 -12.727 1 96.25 358 GLY A N 1
ATOM 2860 C CA . GLY A 1 358 ? 13.219 1.879 -13.656 1 96.25 358 GLY A CA 1
ATOM 2861 C C . GLY A 1 358 ? 12.062 1.092 -14.25 1 96.25 358 GLY A C 1
ATOM 2862 O O . GLY A 1 358 ? 12.07 0.771 -15.438 1 96.25 358 GLY A O 1
ATOM 2863 N N . ARG A 1 359 ? 11.094 0.785 -13.477 1 94.94 359 ARG A N 1
ATOM 2864 C CA . ARG A 1 359 ? 9.922 0.039 -13.93 1 94.94 359 ARG A CA 1
ATOM 2865 C C . ARG A 1 359 ? 9.117 0.849 -14.945 1 94.94 359 ARG A C 1
ATOM 2867 O O . ARG A 1 359 ? 8.617 0.299 -15.93 1 94.94 359 ARG A O 1
ATOM 2874 N N . ARG A 1 360 ? 8.977 2.123 -14.68 1 91.75 360 ARG A N 1
ATOM 2875 C CA . ARG A 1 360 ? 8.273 2.992 -15.617 1 91.75 360 ARG A CA 1
ATOM 2876 C C . ARG A 1 360 ? 8.969 3.002 -16.984 1 91.75 360 ARG A C 1
ATOM 2878 O O . ARG A 1 360 ? 8.312 2.947 -18.016 1 91.75 360 ARG A O 1
ATOM 2885 N N . LEU A 1 361 ? 10.273 3.111 -16.922 1 95.38 361 LEU A N 1
ATOM 2886 C CA . LEU A 1 361 ? 11.039 3.082 -18.156 1 95.38 361 LEU A CA 1
ATOM 2887 C C . LEU A 1 361 ? 10.844 1.759 -18.891 1 95.38 361 LEU A C 1
ATOM 2889 O O . LEU A 1 361 ? 10.641 1.742 -20.109 1 95.38 361 LEU A O 1
ATOM 2893 N N . TYR A 1 362 ? 10.914 0.691 -18.172 1 95.25 362 TYR A N 1
ATOM 2894 C CA . TYR A 1 362 ? 10.68 -0.631 -18.75 1 95.25 362 TYR A CA 1
ATOM 2895 C C . TYR A 1 362 ? 9.312 -0.7 -19.422 1 95.25 362 TYR A C 1
ATOM 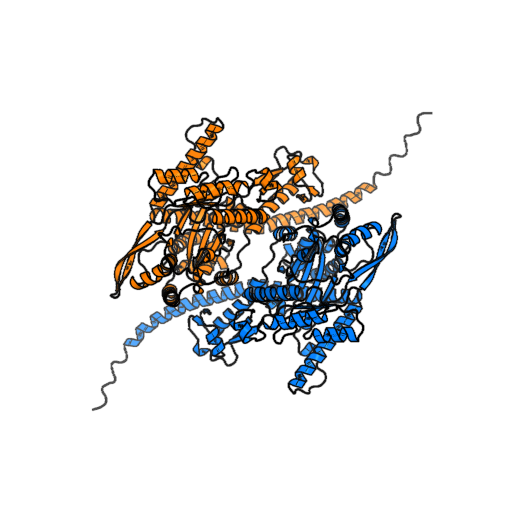2897 O O . TYR A 1 362 ? 9.203 -1.155 -20.562 1 95.25 362 TYR A O 1
ATOM 2905 N N . ASP A 1 363 ? 8.312 -0.266 -18.719 1 91.62 363 ASP A N 1
ATOM 2906 C CA . ASP A 1 363 ? 6.949 -0.338 -19.234 1 91.62 363 ASP A CA 1
ATOM 2907 C C . ASP A 1 363 ? 6.785 0.518 -20.484 1 91.62 363 ASP A C 1
ATOM 2909 O O . ASP A 1 363 ? 6.07 0.135 -21.406 1 91.62 363 ASP A O 1
ATOM 2913 N N . GLN A 1 364 ? 7.371 1.667 -20.438 1 92.94 364 GLN A N 1
ATOM 2914 C CA . GLN A 1 364 ? 7.309 2.551 -21.609 1 92.94 364 GLN A CA 1
ATOM 2915 C C . GLN A 1 364 ? 7.941 1.897 -22.828 1 92.94 364 GLN A C 1
ATOM 2917 O O . GLN A 1 364 ? 7.391 1.963 -23.922 1 92.94 364 GLN A O 1
ATOM 2922 N N . ILE A 1 365 ? 9.062 1.302 -22.609 1 95.38 365 ILE A N 1
ATOM 2923 C CA . ILE A 1 365 ? 9.766 0.641 -23.703 1 95.38 365 ILE A CA 1
ATOM 2924 C C . ILE A 1 365 ? 8.945 -0.545 -24.203 1 95.38 365 ILE A C 1
ATOM 2926 O O . ILE A 1 365 ? 8.781 -0.732 -25.422 1 95.38 365 ILE A O 1
ATOM 2930 N N . LEU A 1 366 ? 8.43 -1.321 -23.297 1 92.38 366 LEU A N 1
ATOM 2931 C CA . LEU A 1 366 ? 7.645 -2.492 -23.656 1 92.38 366 LEU A CA 1
ATOM 2932 C C . LEU A 1 366 ? 6.398 -2.082 -24.438 1 92.38 366 LEU A C 1
ATOM 2934 O O . LEU A 1 366 ? 5.988 -2.771 -25.375 1 92.38 366 LEU A O 1
ATOM 2938 N N . ALA A 1 367 ? 5.781 -1.021 -24.016 1 88.81 367 ALA A N 1
ATOM 2939 C CA . ALA A 1 367 ? 4.613 -0.516 -24.734 1 88.81 367 ALA A CA 1
ATOM 2940 C C . ALA A 1 367 ? 4.957 -0.181 -26.188 1 88.81 367 ALA A C 1
ATOM 2942 O O . ALA A 1 367 ? 4.168 -0.447 -27.094 1 88.81 367 ALA A O 1
ATOM 2943 N N . ARG A 1 368 ? 6.062 0.388 -26.406 1 92.25 368 ARG A N 1
ATOM 2944 C CA . ARG A 1 368 ? 6.52 0.705 -27.766 1 92.25 368 ARG A CA 1
ATOM 2945 C C . ARG A 1 368 ? 6.777 -0.566 -28.562 1 92.25 368 ARG A C 1
ATOM 2947 O O . ARG A 1 368 ? 6.418 -0.645 -29.734 1 92.25 368 ARG A O 1
ATOM 2954 N N . VAL A 1 369 ? 7.41 -1.521 -27.953 1 92.38 369 VAL A N 1
ATOM 2955 C CA . VAL A 1 369 ? 7.664 -2.801 -28.609 1 92.38 369 VAL A CA 1
ATOM 2956 C C . VAL A 1 369 ? 6.344 -3.416 -29.078 1 92.38 369 VAL A C 1
ATOM 2958 O O . VAL A 1 369 ? 6.23 -3.865 -30.219 1 92.38 369 VAL A O 1
ATOM 2961 N N . ASN A 1 370 ? 5.406 -3.42 -28.156 1 87.25 370 ASN A N 1
ATOM 2962 C CA . ASN A 1 370 ? 4.117 -4.035 -28.469 1 87.25 370 ASN A CA 1
ATOM 2963 C C . ASN A 1 370 ? 3.408 -3.318 -29.609 1 87.25 370 ASN A C 1
ATOM 2965 O O . ASN A 1 370 ? 2.727 -3.951 -30.422 1 87.25 370 ASN A O 1
ATOM 2969 N N . ARG A 1 371 ? 3.594 -2.051 -29.688 1 89.94 371 ARG A N 1
ATOM 2970 C CA . ARG A 1 371 ? 3.002 -1.277 -30.766 1 89.94 371 ARG A CA 1
ATOM 2971 C C . ARG A 1 371 ? 3.713 -1.558 -32.094 1 89.94 371 ARG A C 1
ATOM 2973 O O . ARG A 1 371 ? 3.066 -1.784 -33.125 1 89.94 371 ARG A O 1
ATOM 2980 N N . GLU A 1 372 ? 4.938 -1.609 -32.062 1 91.62 372 GLU A N 1
ATOM 2981 C CA . GLU A 1 372 ? 5.742 -1.747 -33.25 1 91.62 372 GLU A CA 1
ATOM 2982 C C . GLU A 1 372 ? 5.723 -3.184 -33.781 1 91.62 372 GLU A C 1
ATOM 2984 O O . GLU A 1 372 ? 5.816 -3.416 -35 1 91.62 372 GLU A O 1
ATOM 2989 N N . ALA A 1 373 ? 5.645 -4.078 -32.875 1 90 373 ALA A N 1
ATOM 2990 C CA . ALA A 1 373 ? 5.746 -5.484 -33.25 1 90 373 ALA A CA 1
ATOM 2991 C C . ALA A 1 373 ? 4.363 -6.109 -33.406 1 90 373 ALA A C 1
ATOM 2993 O O . ALA A 1 373 ? 4.238 -7.324 -33.594 1 90 373 ALA A O 1
ATOM 2994 N N . ALA A 1 374 ? 3.412 -5.305 -33.375 1 83.88 374 ALA A N 1
ATOM 2995 C CA . ALA A 1 374 ? 2.053 -5.832 -33.469 1 83.88 374 ALA A CA 1
ATOM 2996 C C . ALA A 1 374 ? 1.856 -6.625 -34.75 1 83.88 374 ALA A C 1
ATOM 2998 O O . ALA A 1 374 ? 2.125 -6.117 -35.844 1 83.88 374 ALA A O 1
ATOM 2999 N N . GLY A 1 375 ? 1.447 -7.871 -34.625 1 80.81 375 GLY A N 1
ATOM 3000 C CA . GLY A 1 375 ? 1.108 -8.68 -35.781 1 80.81 375 GLY A CA 1
ATOM 3001 C C . GLY A 1 375 ? 2.318 -9.312 -36.469 1 80.81 375 GLY A C 1
ATOM 3002 O O . GLY A 1 375 ? 2.188 -10.023 -37.438 1 80.81 375 GLY A O 1
ATOM 3003 N N . LEU A 1 376 ? 3.447 -9.109 -35.906 1 85.75 376 LEU A N 1
ATOM 3004 C CA . LEU A 1 376 ? 4.656 -9.641 -36.531 1 85.75 376 LEU A CA 1
ATOM 3005 C C . LEU A 1 376 ? 5 -11.016 -35.938 1 85.75 376 LEU A C 1
ATOM 3007 O O . LEU A 1 376 ? 4.457 -11.414 -34.906 1 85.75 376 LEU A O 1
ATOM 3011 N N . GLU A 1 377 ? 5.883 -11.664 -36.625 1 86.25 377 GLU A N 1
ATOM 3012 C CA . GLU A 1 377 ? 6.34 -12.984 -36.188 1 86.25 377 GLU A CA 1
ATOM 3013 C C . GLU A 1 377 ? 7.258 -12.891 -35 1 86.25 377 GLU A C 1
ATOM 3015 O O . GLU A 1 377 ? 7.875 -11.852 -34.75 1 86.25 377 GLU A O 1
ATOM 3020 N N . PRO A 1 378 ? 7.395 -14.008 -34.312 1 85.31 378 PRO A N 1
ATOM 3021 C CA . PRO A 1 378 ? 8.195 -14.023 -33.062 1 85.31 378 PRO A CA 1
ATOM 3022 C C . PRO A 1 378 ? 9.633 -13.57 -33.312 1 85.31 378 PRO A C 1
ATOM 3024 O O . PRO A 1 378 ? 10.219 -12.883 -32.469 1 85.31 378 PRO A O 1
ATOM 3027 N N . VAL A 1 379 ? 10.125 -13.922 -34.344 1 88.56 379 VAL A N 1
ATOM 3028 C CA . VAL A 1 379 ? 11.516 -13.578 -34.625 1 88.56 379 VAL A CA 1
ATOM 3029 C C . VAL A 1 379 ? 11.648 -12.062 -34.781 1 88.56 379 VAL A C 1
ATOM 3031 O O . VAL A 1 379 ? 12.617 -11.469 -34.312 1 88.56 379 VAL A O 1
ATOM 3034 N N . GLU A 1 380 ? 10.727 -11.477 -35.469 1 91.69 380 GLU A N 1
ATOM 3035 C CA . GLU A 1 380 ? 10.742 -10.031 -35.656 1 91.69 380 GLU A CA 1
ATOM 3036 C C . GLU A 1 380 ? 10.469 -9.305 -34.344 1 91.69 380 GLU A C 1
ATOM 3038 O O . GLU A 1 380 ? 10.984 -8.211 -34.125 1 91.69 380 GLU A O 1
ATOM 3043 N N . TYR A 1 381 ? 9.617 -9.891 -33.594 1 91.75 381 TYR A N 1
ATOM 3044 C CA . TYR A 1 381 ? 9.352 -9.328 -32.281 1 91.75 381 TYR A CA 1
ATOM 3045 C C . TYR A 1 381 ? 10.633 -9.227 -31.453 1 91.75 381 TYR A C 1
ATOM 3047 O O . TYR A 1 381 ? 10.898 -8.188 -30.828 1 91.75 381 TYR A O 1
ATOM 3055 N N . GLU A 1 382 ? 11.367 -10.266 -31.453 1 92.56 382 GLU A N 1
ATOM 3056 C CA . GLU A 1 382 ? 12.594 -10.305 -30.688 1 92.56 382 GLU A CA 1
ATOM 3057 C C . GLU A 1 382 ? 13.586 -9.25 -31.156 1 92.56 382 GLU A C 1
ATOM 3059 O O . GLU A 1 382 ? 14.336 -8.68 -30.359 1 92.56 382 GLU A O 1
ATOM 3064 N N . ARG A 1 383 ? 13.602 -9.133 -32.438 1 94.88 383 ARG A N 1
ATOM 3065 C CA . ARG A 1 383 ? 14.492 -8.125 -33 1 94.88 383 ARG A CA 1
ATOM 3066 C C . ARG A 1 383 ? 14.102 -6.727 -32.531 1 94.88 383 ARG A C 1
ATOM 3068 O O . ARG A 1 383 ? 14.953 -5.938 -32.125 1 94.88 383 ARG A O 1
ATOM 3075 N N . ILE A 1 384 ? 12.836 -6.438 -32.594 1 95.81 384 ILE A N 1
ATOM 3076 C CA . ILE A 1 384 ? 12.328 -5.133 -32.188 1 95.81 384 ILE A CA 1
ATOM 3077 C C . ILE A 1 384 ? 12.531 -4.938 -30.688 1 95.81 384 ILE A C 1
ATOM 3079 O O . ILE A 1 384 ? 12.898 -3.85 -30.25 1 95.81 384 ILE A O 1
ATOM 3083 N N . LEU A 1 385 ? 12.312 -6.004 -29.922 1 95.75 385 LEU A N 1
ATOM 3084 C CA . LEU A 1 385 ? 12.523 -5.973 -28.484 1 95.75 385 LEU A CA 1
ATOM 3085 C C . LEU A 1 385 ? 13.953 -5.566 -28.141 1 95.75 385 LEU A C 1
ATOM 3087 O O . LEU A 1 385 ? 14.172 -4.648 -27.359 1 95.75 385 LEU A O 1
ATOM 3091 N N . ARG A 1 386 ? 14.883 -6.164 -28.75 1 96.56 386 ARG A N 1
ATOM 3092 C CA . ARG A 1 386 ? 16.297 -5.887 -28.5 1 96.56 386 ARG A CA 1
ATOM 3093 C C . ARG A 1 386 ? 16.656 -4.453 -28.875 1 96.56 386 ARG A C 1
ATOM 3095 O O . ARG A 1 386 ? 17.359 -3.766 -28.141 1 96.56 386 ARG A O 1
ATOM 3102 N N . LYS A 1 387 ? 16.141 -4.078 -29.969 1 97.06 387 LYS A N 1
ATOM 3103 C CA . LYS A 1 387 ? 16.438 -2.734 -30.453 1 97.06 387 LYS A CA 1
ATOM 3104 C C . LYS A 1 387 ? 15.883 -1.672 -29.5 1 97.06 387 LYS A C 1
ATOM 3106 O O . LYS A 1 387 ? 16.594 -0.733 -29.141 1 97.06 387 LYS A O 1
ATOM 3111 N N . CYS A 1 388 ? 14.633 -1.843 -29.141 1 96.94 388 CYS A N 1
ATOM 3112 C CA . CYS A 1 388 ? 13.992 -0.854 -28.281 1 96.94 388 CYS A CA 1
ATOM 3113 C C . CYS A 1 388 ? 14.656 -0.809 -26.906 1 96.94 388 CYS A C 1
ATOM 3115 O O . CYS A 1 388 ? 14.781 0.261 -26.312 1 96.94 388 CYS A O 1
ATOM 3117 N N . PHE A 1 389 ? 15.109 -1.923 -26.438 1 97.31 389 PHE A N 1
ATOM 3118 C CA . PHE A 1 389 ? 15.648 -1.997 -25.078 1 97.31 389 PHE A CA 1
ATOM 3119 C C . PHE A 1 389 ? 17.062 -1.429 -25.031 1 97.31 389 PHE A C 1
ATOM 3121 O O . PHE A 1 389 ? 17.641 -1.293 -23.953 1 97.31 389 PHE A O 1
ATOM 3128 N N . GLU A 1 390 ? 17.609 -1.04 -26.188 1 97 390 GLU A N 1
ATOM 3129 C CA . GLU A 1 390 ? 18.859 -0.288 -26.188 1 97 390 GLU A CA 1
ATOM 3130 C C . GLU A 1 390 ? 18.703 1.021 -25.406 1 97 390 GLU A C 1
ATOM 3132 O O . GLU A 1 390 ? 19.703 1.579 -24.938 1 97 390 GLU A O 1
ATOM 3137 N N . GLU A 1 391 ? 17.516 1.406 -25.281 1 96.94 391 GLU A N 1
ATOM 3138 C CA . GLU A 1 391 ? 17.234 2.639 -24.547 1 96.94 391 GLU A CA 1
ATOM 3139 C C . GLU A 1 391 ? 17.391 2.441 -23.047 1 96.94 391 GLU A C 1
ATOM 3141 O O . GLU A 1 391 ? 17.562 3.41 -22.297 1 96.94 391 GLU A O 1
ATOM 3146 N N . PHE A 1 392 ? 17.281 1.259 -22.594 1 98.06 392 PHE A N 1
ATOM 3147 C CA . PHE A 1 392 ? 17.484 0.964 -21.172 1 98.06 392 PHE A CA 1
ATOM 3148 C C . PHE A 1 392 ? 18.953 0.71 -20.875 1 98.06 392 PHE A C 1
ATOM 3150 O O . PHE A 1 392 ? 19.562 -0.197 -21.453 1 98.06 392 PHE A O 1
ATOM 3157 N N . PRO A 1 393 ? 19.547 1.437 -20 1 98 393 PRO A N 1
ATOM 3158 C CA . PRO A 1 393 ? 20.984 1.25 -19.734 1 98 393 PRO A CA 1
ATOM 3159 C C . PRO A 1 393 ? 21.328 -0.194 -19.391 1 98 393 PRO A C 1
ATOM 3161 O O . PRO A 1 393 ? 20.625 -0.839 -18.609 1 98 393 PRO A O 1
ATOM 3164 N N . ASP A 1 394 ? 22.359 -0.715 -20 1 98.12 394 ASP A N 1
ATOM 3165 C CA . ASP A 1 394 ? 22.875 -2.053 -19.719 1 98.12 394 ASP A CA 1
ATOM 3166 C C . ASP A 1 394 ? 24.281 -1.99 -19.109 1 98.12 394 ASP A C 1
ATOM 3168 O O . ASP A 1 394 ? 25.203 -2.656 -19.594 1 98.12 394 ASP A O 1
ATOM 3172 N N . ASP A 1 395 ? 24.359 -1.095 -18.188 1 97.56 395 ASP A N 1
ATOM 3173 C CA . ASP A 1 395 ? 25.578 -0.8 -17.438 1 97.56 395 ASP A CA 1
ATOM 3174 C C . ASP A 1 395 ? 25.281 -0.604 -15.945 1 97.56 395 ASP A C 1
ATOM 3176 O O . ASP A 1 395 ? 24.406 0.183 -15.586 1 97.56 395 ASP A O 1
ATOM 3180 N N . LEU A 1 396 ? 26.078 -1.323 -15.188 1 97 396 LEU A N 1
ATOM 3181 C CA . LEU A 1 396 ? 25.797 -1.355 -13.758 1 97 396 LEU A CA 1
ATOM 3182 C C . LEU A 1 396 ? 25.922 0.038 -13.148 1 97 396 LEU A C 1
ATOM 3184 O O . LEU A 1 396 ? 25.125 0.413 -12.281 1 97 396 LEU A O 1
ATOM 3188 N N . VAL A 1 397 ? 26.891 0.772 -13.555 1 96.69 397 VAL A N 1
ATOM 3189 C CA . VAL A 1 397 ? 27.125 2.109 -13.023 1 96.69 397 VAL A CA 1
ATOM 3190 C C . VAL A 1 397 ? 25.969 3.033 -13.398 1 96.69 397 VAL A C 1
ATOM 3192 O O . VAL A 1 397 ? 25.5 3.82 -12.57 1 96.69 397 VAL A O 1
ATOM 3195 N N . GLN A 1 398 ? 25.531 2.883 -14.578 1 97.44 398 GLN A N 1
ATOM 3196 C CA . GLN A 1 398 ? 24.422 3.719 -15.039 1 97.44 398 GLN A CA 1
ATOM 3197 C C . GLN A 1 398 ? 23.125 3.369 -14.305 1 97.44 398 GLN A C 1
ATOM 3199 O O . GLN A 1 398 ? 22.344 4.258 -13.961 1 97.44 398 GLN A O 1
ATOM 3204 N N . LEU A 1 399 ? 22.906 2.041 -14.117 1 98.25 399 LEU A N 1
ATOM 3205 C CA . LEU A 1 399 ? 21.719 1.617 -13.383 1 98.25 399 LEU A CA 1
ATOM 3206 C C . LEU A 1 399 ? 21.734 2.193 -11.969 1 98.25 399 LEU A C 1
ATOM 3208 O O . LEU A 1 399 ? 20.688 2.604 -11.461 1 98.25 399 LEU A O 1
ATOM 3212 N N . GLN A 1 400 ? 22.875 2.211 -11.367 1 97.38 400 GLN A N 1
ATOM 3213 C CA . GLN A 1 400 ? 23.031 2.693 -9.992 1 97.38 400 GLN A CA 1
ATOM 3214 C C . GLN A 1 400 ? 22.922 4.215 -9.938 1 97.38 400 GLN A C 1
ATOM 3216 O O . GLN A 1 400 ? 22.188 4.758 -9.109 1 97.38 400 GLN A O 1
ATOM 3221 N N . THR A 1 401 ? 23.609 4.945 -10.859 1 95.81 401 THR A N 1
ATOM 3222 C CA . THR A 1 401 ? 23.688 6.398 -10.812 1 95.81 401 THR A CA 1
ATOM 3223 C C . THR A 1 401 ? 22.344 7.02 -11.203 1 95.81 401 THR A C 1
ATOM 3225 O O . THR A 1 401 ? 21.969 8.07 -10.688 1 95.81 401 THR A O 1
ATOM 3228 N N . GLN A 1 402 ? 21.672 6.309 -12.102 1 95.62 402 GLN A N 1
ATOM 3229 C CA . GLN A 1 402 ? 20.391 6.824 -12.555 1 95.62 402 GLN A CA 1
ATOM 3230 C C . GLN A 1 402 ? 19.25 6.309 -11.68 1 95.62 402 GLN A C 1
ATOM 3232 O O . GLN A 1 402 ? 18.078 6.625 -11.914 1 95.62 402 GLN A O 1
ATOM 3237 N N . LYS A 1 403 ? 19.547 5.512 -10.695 1 95.19 403 LYS A N 1
ATOM 3238 C CA . LYS A 1 403 ? 18.578 4.988 -9.734 1 95.19 403 LYS A CA 1
ATOM 3239 C C . LYS A 1 403 ? 17.469 4.203 -10.438 1 95.19 403 LYS A C 1
ATOM 3241 O O . LYS A 1 403 ? 16.297 4.414 -10.172 1 95.19 403 LYS A O 1
ATOM 3246 N N . LEU A 1 404 ? 17.875 3.297 -11.312 1 97.62 404 LEU A N 1
ATOM 3247 C CA . LEU A 1 404 ? 16.922 2.518 -12.094 1 97.62 404 LEU A CA 1
ATOM 3248 C C . LEU A 1 404 ? 16.703 1.14 -11.469 1 97.62 404 LEU A C 1
ATOM 3250 O O . LEU A 1 404 ? 15.727 0.457 -11.781 1 97.62 404 LEU A O 1
ATOM 3254 N N . ALA A 1 405 ? 17.625 0.748 -10.594 1 98.5 405 ALA A N 1
ATOM 3255 C CA . ALA A 1 405 ? 17.562 -0.538 -9.906 1 98.5 405 ALA A CA 1
ATOM 3256 C C . ALA A 1 405 ? 17.922 -0.393 -8.43 1 98.5 405 ALA A C 1
ATOM 3258 O O . ALA A 1 405 ? 18.422 0.65 -8.016 1 98.5 405 ALA A O 1
ATOM 3259 N N . PHE A 1 406 ? 17.562 -1.378 -7.668 1 98 406 PHE A N 1
ATOM 3260 C CA . PHE A 1 406 ? 17.938 -1.405 -6.258 1 98 406 PHE A CA 1
ATOM 3261 C C . PHE A 1 406 ? 19.25 -2.131 -6.055 1 98 406 PHE A C 1
ATOM 3263 O O . PHE A 1 406 ? 19.562 -3.096 -6.762 1 98 406 PHE A O 1
ATOM 3270 N N . PHE A 1 407 ? 20 -1.703 -5.023 1 98 407 PHE A N 1
ATOM 3271 C CA . PHE A 1 407 ? 21.312 -2.275 -4.773 1 98 407 PHE A CA 1
ATOM 3272 C C . PHE A 1 407 ? 21.531 -2.531 -3.287 1 98 407 PHE A C 1
ATOM 3274 O O . PHE A 1 407 ? 20.953 -1.839 -2.445 1 98 407 PHE A O 1
ATOM 3281 N N . CYS A 1 408 ? 22.266 -3.521 -3.021 1 97.19 408 CYS A N 1
ATOM 3282 C CA . CYS A 1 408 ? 22.828 -3.721 -1.69 1 97.19 408 CYS A CA 1
ATOM 3283 C C . CYS A 1 408 ? 24.25 -3.188 -1.614 1 97.19 408 CYS A C 1
ATOM 3285 O O . CYS A 1 408 ? 25.078 -3.465 -2.492 1 97.19 408 CYS A O 1
ATOM 3287 N N . TYR A 1 409 ? 24.484 -2.428 -0.602 1 96.38 409 TYR A N 1
ATOM 3288 C CA . TYR A 1 409 ? 25.797 -1.825 -0.403 1 96.38 409 TYR A CA 1
ATOM 3289 C C . TYR A 1 409 ? 26.547 -2.508 0.737 1 96.38 409 TYR A C 1
ATOM 3291 O O . TYR A 1 409 ? 25.938 -3.004 1.683 1 96.38 409 TYR A O 1
ATOM 3299 N N . ARG A 1 410 ? 27.875 -2.568 0.587 1 95.81 410 ARG A N 1
ATOM 3300 C CA . ARG A 1 410 ? 28.766 -3.119 1.614 1 95.81 410 ARG A CA 1
ATOM 3301 C C . ARG A 1 410 ? 30.078 -2.354 1.678 1 95.81 410 ARG A C 1
ATOM 3303 O O . 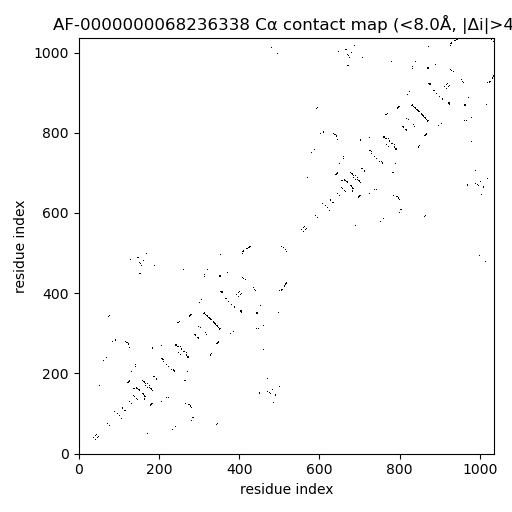ARG A 1 410 ? 30.516 -1.782 0.678 1 95.81 410 ARG A O 1
ATOM 3310 N N . VAL A 1 411 ? 30.578 -2.328 2.867 1 94.94 411 VAL A N 1
ATOM 3311 C CA . VAL A 1 411 ? 31.891 -1.707 3.016 1 94.94 411 VAL A CA 1
ATOM 3312 C C . VAL A 1 411 ? 32.938 -2.541 2.289 1 94.94 411 VAL A C 1
ATOM 3314 O O . VAL A 1 411 ? 33 -3.76 2.465 1 94.94 411 VAL A O 1
ATOM 3317 N N . ALA A 1 412 ? 33.719 -1.818 1.491 1 93.12 412 ALA A N 1
ATOM 3318 C CA . ALA A 1 412 ? 34.781 -2.512 0.746 1 93.12 412 ALA A CA 1
ATOM 3319 C C . ALA A 1 412 ? 35.844 -3.061 1.687 1 93.12 412 ALA A C 1
ATOM 3321 O O . ALA A 1 412 ? 36.156 -2.439 2.701 1 93.12 412 ALA A O 1
ATOM 3322 N N . PRO A 1 413 ? 36.406 -4.273 1.465 1 86.06 413 PRO A N 1
ATOM 3323 C CA . PRO A 1 413 ? 37.406 -4.906 2.348 1 86.06 413 PRO A CA 1
ATOM 3324 C C . PRO A 1 413 ? 38.594 -4.008 2.627 1 86.06 413 PRO A C 1
ATOM 3326 O O . PRO A 1 413 ? 39.125 -3.992 3.746 1 86.06 413 PRO A O 1
ATOM 3329 N N . TYR A 1 414 ? 39.125 -3.24 1.709 1 77.75 414 TYR A N 1
ATOM 3330 C CA . TYR A 1 414 ? 40.344 -2.465 1.911 1 77.75 414 TYR A CA 1
ATOM 3331 C C . TYR A 1 414 ? 40 -0.986 2.094 1 77.75 414 TYR A C 1
ATOM 3333 O O . TYR A 1 414 ? 40.906 -0.134 1.948 1 77.75 414 TYR A O 1
ATOM 3341 N N . ALA A 1 415 ? 38.812 -0.81 2.533 1 73.44 415 ALA A N 1
ATOM 3342 C CA . ALA A 1 415 ? 38.406 0.584 2.666 1 73.44 415 ALA A CA 1
ATOM 3343 C C . ALA A 1 415 ? 39.062 1.241 3.875 1 73.44 415 ALA A C 1
ATOM 3345 O O . ALA A 1 415 ? 39.25 0.6 4.91 1 73.44 415 ALA A O 1
ATOM 3346 N N . LEU A 1 416 ? 39.594 2.377 3.604 1 67.5 416 LEU A N 1
ATOM 3347 C CA . LEU A 1 416 ? 40.156 3.176 4.695 1 67.5 416 LEU A CA 1
ATOM 3348 C C . LEU A 1 416 ? 39.031 3.727 5.578 1 67.5 416 LEU A C 1
ATOM 3350 O O . LEU A 1 416 ? 38.531 4.824 5.332 1 67.5 416 LEU A O 1
ATOM 3354 N N . GLN A 1 417 ? 38.594 3.045 6.527 1 66.75 417 GLN A N 1
ATOM 3355 C CA . GLN A 1 417 ? 37.438 3.326 7.391 1 66.75 417 GLN A CA 1
ATOM 3356 C C . GLN A 1 417 ? 37.688 4.547 8.266 1 66.75 417 GLN A C 1
ATOM 3358 O O . GLN A 1 417 ? 36.781 5.316 8.562 1 66.75 417 GLN A O 1
ATOM 3363 N N . ARG A 1 418 ? 38.875 4.773 8.477 1 75.44 418 ARG A N 1
ATOM 3364 C CA . ARG A 1 418 ? 39.219 5.805 9.438 1 75.44 418 ARG A CA 1
ATOM 3365 C C . ARG A 1 418 ? 38.938 7.199 8.891 1 75.44 418 ARG A C 1
ATOM 3367 O O . ARG A 1 418 ? 38.625 8.117 9.648 1 75.44 418 ARG A O 1
ATOM 3374 N N . LYS A 1 419 ? 38.938 7.258 7.609 1 80.81 419 LYS A N 1
ATOM 3375 C CA . LYS A 1 419 ? 38.75 8.555 6.973 1 80.81 419 LYS A CA 1
ATOM 3376 C C . LYS A 1 419 ? 37.344 9.117 7.258 1 80.81 419 LYS A C 1
ATOM 3378 O O . LYS A 1 419 ? 37.188 10.336 7.355 1 80.81 419 LYS A O 1
ATOM 3383 N N . TYR A 1 420 ? 36.438 8.281 7.492 1 84.69 420 TYR A N 1
ATOM 3384 C CA . TYR A 1 420 ? 35.094 8.766 7.562 1 84.69 420 TYR A CA 1
ATOM 3385 C C . TYR A 1 420 ? 34.5 8.602 8.969 1 84.69 420 TYR A C 1
ATOM 3387 O O . TYR A 1 420 ? 33.375 8.984 9.234 1 84.69 420 TYR A O 1
ATOM 3395 N N . GLN A 1 421 ? 35.281 8.188 9.797 1 85 421 GLN A N 1
ATOM 3396 C CA . GLN A 1 421 ? 34.812 7.969 11.164 1 85 421 GLN A CA 1
ATOM 3397 C C . GLN A 1 421 ? 34.406 9.281 11.82 1 85 421 GLN A C 1
ATOM 3399 O O . GLN A 1 421 ? 35.156 10.25 11.836 1 85 421 GLN A O 1
ATOM 3404 N N . GLY A 1 422 ? 33.219 9.32 12.281 1 83.19 422 GLY A N 1
ATOM 3405 C CA . GLY A 1 422 ? 32.75 10.477 13.016 1 83.19 422 GLY A CA 1
ATOM 3406 C C . GLY A 1 422 ? 32.062 11.508 12.141 1 83.19 422 GLY A C 1
ATOM 3407 O O . GLY A 1 422 ? 31.5 12.492 12.641 1 83.19 422 GLY A O 1
ATOM 3408 N N . VAL A 1 423 ? 32.188 11.273 10.82 1 83.06 423 VAL A N 1
ATOM 3409 C CA . VAL A 1 423 ? 31.531 12.211 9.914 1 83.06 423 VAL A CA 1
ATOM 3410 C C . VAL A 1 423 ? 30.016 12.07 10.016 1 83.06 423 VAL A C 1
ATOM 3412 O O . VAL A 1 423 ? 29.5 10.953 10.117 1 83.06 423 VAL A O 1
ATOM 3415 N N . GLU A 1 424 ? 29.312 13.148 10.023 1 80.56 424 GLU A N 1
ATOM 3416 C CA . GLU A 1 424 ? 27.875 13.141 10.234 1 80.56 424 GLU A CA 1
ATOM 3417 C C . GLU A 1 424 ? 27.141 12.641 9 1 80.56 424 GLU A C 1
ATOM 3419 O O . GLU A 1 424 ? 26.188 11.852 9.102 1 80.56 424 GLU A O 1
ATOM 3424 N N . SER A 1 425 ? 27.516 13.172 7.871 1 85.75 425 SER A N 1
ATOM 3425 C CA . SER A 1 425 ? 26.844 12.789 6.637 1 85.75 425 SER A CA 1
ATOM 3426 C C . SER A 1 425 ? 27.812 12.766 5.461 1 85.75 425 SER A C 1
ATOM 3428 O O . SER A 1 425 ? 28.688 13.633 5.355 1 85.75 425 SER A O 1
ATOM 3430 N N . VAL A 1 426 ? 27.812 11.711 4.75 1 87.88 426 VAL A N 1
ATOM 3431 C CA . VAL A 1 426 ? 28.641 11.578 3.555 1 87.88 426 VAL A CA 1
ATOM 3432 C C . VAL A 1 426 ? 27.781 11.164 2.367 1 87.88 426 VAL A C 1
ATOM 3434 O O . VAL A 1 426 ? 26.812 10.422 2.525 1 87.88 426 VAL A O 1
ATOM 3437 N N . SER A 1 427 ? 28.078 11.672 1.251 1 89.94 427 SER A N 1
ATOM 3438 C CA . SER A 1 427 ? 27.344 11.297 0.053 1 89.94 427 SER A CA 1
ATOM 3439 C C . SER A 1 427 ? 27.688 9.891 -0.404 1 89.94 427 SER A C 1
ATOM 3441 O O . SER A 1 427 ? 28.859 9.484 -0.338 1 89.94 427 SER A O 1
ATOM 3443 N N . LEU A 1 428 ? 26.703 9.219 -0.881 1 92.88 428 LEU A N 1
ATOM 3444 C CA . LEU A 1 428 ? 26.906 7.879 -1.422 1 92.88 428 LEU A CA 1
ATOM 3445 C C . LEU A 1 428 ? 27.875 7.91 -2.602 1 92.88 428 LEU A C 1
ATOM 3447 O O . LEU A 1 428 ? 28.75 7.039 -2.725 1 92.88 428 LEU A O 1
ATOM 3451 N N . ALA A 1 429 ? 27.703 8.922 -3.422 1 92.06 429 ALA A N 1
ATOM 3452 C CA . ALA A 1 429 ? 28.547 9.062 -4.605 1 92.06 429 ALA A CA 1
ATOM 3453 C C . ALA A 1 429 ? 30.016 9.164 -4.223 1 92.06 429 ALA A C 1
ATOM 3455 O O . ALA A 1 429 ? 30.875 8.586 -4.891 1 92.06 429 ALA A O 1
ATOM 3456 N N . GLN A 1 430 ? 30.234 9.859 -3.154 1 91.44 430 GLN A N 1
ATOM 3457 C CA . GLN A 1 430 ? 31.594 10.039 -2.697 1 91.44 430 GLN A CA 1
ATOM 3458 C C . GLN A 1 430 ? 32.188 8.727 -2.178 1 91.44 430 GLN A C 1
ATOM 3460 O O . GLN A 1 430 ? 33.344 8.406 -2.459 1 91.44 430 GLN A O 1
ATOM 3465 N N . LEU A 1 431 ? 31.391 8.039 -1.413 1 93.69 431 LEU A N 1
ATOM 3466 C CA . LEU A 1 431 ? 31.859 6.773 -0.856 1 93.69 431 LEU A CA 1
ATOM 3467 C C . LEU A 1 431 ? 32.156 5.766 -1.964 1 93.69 431 LEU A C 1
ATOM 3469 O O . LEU A 1 431 ? 33.094 4.961 -1.848 1 93.69 431 LEU A O 1
ATOM 3473 N N . LEU A 1 432 ? 31.391 5.805 -3.035 1 93.69 432 LEU A N 1
ATOM 3474 C CA . LEU A 1 432 ? 31.609 4.91 -4.168 1 93.69 432 LEU A CA 1
ATOM 3475 C C . LEU A 1 432 ? 32.844 5.324 -4.973 1 93.69 432 LEU A C 1
ATOM 3477 O O . LEU A 1 432 ? 33.625 4.477 -5.391 1 93.69 432 LEU A O 1
ATOM 3481 N N . LYS A 1 433 ? 32.969 6.609 -5.129 1 91.56 433 LYS A N 1
ATOM 3482 C CA . LYS A 1 433 ? 34.125 7.137 -5.852 1 91.56 433 LYS A CA 1
ATOM 3483 C C . LYS A 1 433 ? 35.406 6.801 -5.133 1 91.56 433 LYS A C 1
ATOM 3485 O O . LYS A 1 433 ? 36.438 6.5 -5.773 1 91.56 433 LYS A O 1
ATOM 3490 N N . ASP A 1 434 ? 35.344 6.852 -3.83 1 91.62 434 ASP A N 1
ATOM 3491 C CA . ASP A 1 434 ? 36.531 6.594 -3.01 1 91.62 434 ASP A CA 1
ATOM 3492 C C . ASP A 1 434 ? 36.719 5.094 -2.795 1 91.62 434 ASP A C 1
ATOM 3494 O O . ASP A 1 434 ? 37.625 4.684 -2.061 1 91.62 434 ASP A O 1
ATOM 3498 N N . ASN A 1 435 ? 35.906 4.293 -3.33 1 92.06 435 ASN A N 1
ATOM 3499 C CA . ASN A 1 435 ? 35.969 2.84 -3.236 1 92.06 435 ASN A CA 1
ATOM 3500 C C . ASN A 1 435 ? 35.844 2.365 -1.791 1 92.06 435 ASN A C 1
ATOM 3502 O O . ASN A 1 435 ? 36.531 1.424 -1.383 1 92.06 435 ASN A O 1
ATOM 3506 N N . VAL A 1 436 ? 35.094 3.086 -1.062 1 93.56 436 VAL A N 1
ATOM 3507 C CA . VAL A 1 436 ? 34.812 2.709 0.323 1 93.56 436 VAL A CA 1
ATOM 3508 C C . VAL A 1 436 ? 33.656 1.714 0.375 1 93.56 436 VAL A C 1
ATOM 3510 O O . VAL A 1 436 ? 33.625 0.832 1.236 1 93.56 436 VAL A O 1
ATOM 3513 N N . LEU A 1 437 ? 32.719 1.91 -0.514 1 95.25 437 LEU A N 1
ATOM 3514 C CA . LEU A 1 437 ? 31.562 1.014 -0.61 1 95.25 437 LEU A CA 1
ATOM 3515 C C . LEU A 1 437 ? 31.578 0.263 -1.938 1 95.25 437 LEU A C 1
ATOM 3517 O O . LEU A 1 437 ? 31.953 0.823 -2.971 1 95.25 437 LEU A O 1
ATOM 3521 N N . ASP A 1 438 ? 31.203 -0.966 -1.844 1 95.19 438 ASP A N 1
ATOM 3522 C CA . ASP A 1 438 ? 30.828 -1.77 -3.002 1 95.19 438 ASP A CA 1
ATOM 3523 C C . ASP A 1 438 ? 29.312 -1.974 -3.061 1 95.19 438 ASP A C 1
ATOM 3525 O O . ASP A 1 438 ? 28.609 -1.734 -2.076 1 95.19 438 ASP A O 1
ATOM 3529 N N . TYR A 1 439 ? 28.828 -2.244 -4.238 1 96.31 439 TYR A N 1
ATOM 3530 C CA . TYR A 1 439 ? 27.391 -2.482 -4.352 1 96.31 439 TYR A CA 1
ATOM 3531 C C . TYR A 1 439 ? 27.109 -3.619 -5.324 1 96.31 439 TYR A C 1
ATOM 3533 O O . TYR A 1 439 ? 27.906 -3.889 -6.227 1 96.31 439 TYR A O 1
ATOM 3541 N N . GLU A 1 440 ? 26.062 -4.332 -5.074 1 96.81 440 GLU A N 1
ATOM 3542 C CA . GLU A 1 440 ? 25.531 -5.391 -5.934 1 96.81 440 GLU A CA 1
ATOM 3543 C C . GLU A 1 440 ? 24.031 -5.258 -6.109 1 96.81 440 GLU A C 1
ATOM 3545 O O . GLU A 1 440 ? 23.312 -4.871 -5.18 1 96.81 440 GLU A O 1
ATOM 3550 N N . PRO A 1 441 ? 23.547 -5.52 -7.324 1 97.62 441 PRO A N 1
ATOM 3551 C CA . PRO A 1 441 ? 22.109 -5.391 -7.551 1 97.62 441 PRO A CA 1
ATOM 3552 C C . PRO A 1 441 ? 21.297 -6.395 -6.738 1 97.62 441 PRO A C 1
ATOM 3554 O O . PRO A 1 441 ? 21.75 -7.512 -6.492 1 97.62 441 PRO A O 1
ATOM 3557 N N . ILE A 1 442 ? 20.109 -5.949 -6.336 1 97.44 442 ILE A N 1
ATOM 3558 C CA . ILE A 1 442 ? 19.172 -6.82 -5.633 1 97.44 442 ILE A CA 1
ATOM 3559 C C . ILE A 1 442 ? 18.391 -7.652 -6.641 1 97.44 442 ILE A C 1
ATOM 3561 O O . ILE A 1 442 ? 17.922 -7.133 -7.656 1 97.44 442 ILE A O 1
ATOM 3565 N N . THR A 1 443 ? 18.281 -8.922 -6.379 1 96 443 THR A N 1
ATOM 3566 C CA . THR A 1 443 ? 17.547 -9.82 -7.258 1 96 443 THR A CA 1
ATOM 3567 C C . THR A 1 443 ? 16.047 -9.516 -7.238 1 96 443 THR A C 1
ATOM 3569 O O . THR A 1 443 ? 15.484 -9.258 -6.176 1 96 443 THR A O 1
ATOM 3572 N N . TYR A 1 444 ? 15.477 -9.477 -8.414 1 96.75 444 TYR A N 1
ATOM 3573 C CA . TYR A 1 444 ? 14.031 -9.32 -8.523 1 96.75 444 TYR A CA 1
ATOM 3574 C C . TYR A 1 444 ? 13.312 -10.578 -8.047 1 96.75 444 TYR A C 1
ATOM 3576 O O . TYR A 1 444 ? 13.531 -11.672 -8.578 1 96.75 444 TYR A O 1
ATOM 3584 N N . GLU A 1 445 ? 12.391 -10.445 -7.074 1 95.94 445 GLU A N 1
ATOM 3585 C CA . GLU A 1 445 ? 11.797 -11.609 -6.426 1 95.94 445 GLU A CA 1
ATOM 3586 C C . GLU A 1 445 ? 10.336 -11.781 -6.82 1 95.94 445 GLU A C 1
ATOM 3588 O O . GLU A 1 445 ? 9.688 -12.742 -6.418 1 95.94 445 GLU A O 1
ATOM 3593 N N . ASP A 1 446 ? 9.812 -10.922 -7.613 1 95.25 446 ASP A N 1
ATOM 3594 C CA . ASP A 1 446 ? 8.391 -10.938 -7.934 1 95.25 446 ASP A CA 1
ATOM 3595 C C . ASP A 1 446 ? 8.156 -11.391 -9.367 1 95.25 446 ASP A C 1
ATOM 3597 O O . ASP A 1 446 ? 8.961 -12.133 -9.93 1 95.25 446 ASP A O 1
ATOM 3601 N N . PHE A 1 447 ? 6.922 -11.156 -9.852 1 94.25 447 PHE A N 1
ATOM 3602 C CA . PHE A 1 447 ? 6.551 -11.758 -11.133 1 94.25 447 PHE A CA 1
ATOM 3603 C C . PHE A 1 447 ? 6.422 -10.688 -12.211 1 94.25 447 PHE A C 1
ATOM 3605 O O . PHE A 1 447 ? 6.398 -9.492 -11.914 1 94.25 447 PHE A O 1
ATOM 3612 N N . LEU A 1 448 ? 6.441 -11.141 -13.461 1 88.31 448 LEU A N 1
ATOM 3613 C CA . LEU A 1 448 ? 6.414 -10.203 -14.578 1 88.31 448 LEU A CA 1
ATOM 3614 C C . LEU A 1 448 ? 5.184 -9.305 -14.508 1 88.31 448 LEU A C 1
ATOM 3616 O O . LEU A 1 448 ? 4.066 -9.797 -14.328 1 88.31 448 LEU A O 1
ATOM 3620 N N . PRO A 1 449 ? 5.441 -8.055 -14.578 1 76.62 449 PRO A N 1
ATOM 3621 C CA . PRO A 1 449 ? 4.305 -7.137 -14.609 1 76.62 449 PRO A CA 1
ATOM 3622 C C . PRO A 1 449 ? 3.473 -7.27 -15.883 1 76.62 449 PRO A C 1
ATOM 3624 O O . PRO A 1 449 ? 4.012 -7.594 -16.953 1 76.62 449 PRO A O 1
ATOM 3627 N N . LEU A 1 450 ? 2.154 -7.387 -15.688 1 67.38 450 LEU A N 1
ATOM 3628 C CA . LEU A 1 450 ? 1.294 -7.449 -16.859 1 67.38 450 LEU A CA 1
ATOM 3629 C C . LEU A 1 450 ? 1.032 -6.055 -17.422 1 67.38 450 LEU A C 1
ATOM 3631 O O . LEU A 1 450 ? 0.706 -5.133 -16.672 1 67.38 450 LEU A O 1
ATOM 3635 N N . SER A 1 451 ? 1.932 -5.578 -18.281 1 53.38 451 SER A N 1
ATOM 3636 C CA . SER A 1 451 ? 1.657 -4.254 -18.828 1 53.38 451 SER A CA 1
ATOM 3637 C C . SER A 1 451 ? 0.542 -4.301 -19.859 1 53.38 451 SER A C 1
ATOM 3639 O O . SER A 1 451 ? 0.275 -5.355 -20.453 1 53.38 451 SER A O 1
ATOM 3641 N N . ALA A 1 452 ? -0.477 -3.375 -19.797 1 42.06 452 ALA A N 1
ATOM 3642 C CA . ALA A 1 452 ? -1.637 -3.225 -20.672 1 42.06 452 ALA A CA 1
ATOM 3643 C C . ALA A 1 452 ? -1.325 -3.709 -22.078 1 42.06 452 ALA A C 1
ATOM 3645 O O . ALA A 1 452 ? -2.225 -4.125 -22.812 1 42.06 452 ALA A O 1
ATOM 3646 N N . GLY A 1 453 ? -0.069 -3.691 -22.391 1 39.94 453 GLY A N 1
ATOM 3647 C CA . GLY A 1 453 ? 0.238 -4.027 -23.766 1 39.94 453 GLY A CA 1
ATOM 3648 C C . GLY A 1 453 ? 0.918 -5.375 -23.922 1 39.94 453 GLY A C 1
ATOM 3649 O O . GLY A 1 453 ? 1.273 -5.781 -25.031 1 39.94 453 GLY A O 1
ATOM 3650 N N . GLY A 1 454 ? 1.173 -6.102 -22.797 1 44.88 454 GLY A N 1
ATOM 3651 C CA . GLY A 1 454 ? 2.002 -7.285 -22.953 1 44.88 454 GLY A CA 1
ATOM 3652 C C . GLY A 1 454 ? 1.198 -8.57 -23.031 1 44.88 454 GLY A C 1
ATOM 3653 O O . GLY A 1 454 ? 0.119 -8.664 -22.438 1 44.88 454 GLY A O 1
ATOM 3654 N N . ILE A 1 455 ? 1.331 -9.227 -24.156 1 41.47 455 ILE A N 1
ATOM 3655 C CA . ILE A 1 455 ? 0.699 -10.477 -24.547 1 41.47 455 ILE A CA 1
ATOM 3656 C C . ILE A 1 455 ? 1.068 -11.578 -23.547 1 41.47 455 ILE A C 1
ATOM 3658 O O . ILE A 1 455 ? 2.246 -11.906 -23.391 1 41.47 455 ILE A O 1
ATOM 3662 N N . PHE A 1 456 ? 0.531 -11.562 -22.344 1 44.41 456 PHE A N 1
ATOM 3663 C CA . PHE A 1 456 ? 0.611 -12.797 -21.562 1 44.41 456 PHE A CA 1
ATOM 3664 C C . PHE A 1 456 ? -0.151 -13.914 -22.266 1 44.41 456 PHE A C 1
ATOM 3666 O O . PHE A 1 456 ? -1.342 -13.781 -22.547 1 44.41 456 PHE A O 1
ATOM 3673 N N . ASN A 1 457 ? 0.574 -14.633 -23.125 1 48.75 457 ASN A N 1
ATOM 3674 C CA . ASN A 1 457 ? -0.072 -15.797 -23.734 1 48.75 457 ASN A CA 1
ATOM 3675 C C . ASN A 1 457 ? -0.171 -16.953 -22.734 1 48.75 457 ASN A C 1
ATOM 3677 O O . ASN A 1 457 ? 0.809 -17.297 -22.078 1 48.75 457 ASN A O 1
ATOM 3681 N N . SER A 1 458 ? -1.383 -17.188 -22.312 1 51.81 458 SER A N 1
ATOM 3682 C CA . SER A 1 458 ? -1.56 -18.344 -21.438 1 51.81 458 SER A CA 1
ATOM 3683 C C . SER A 1 458 ? -0.937 -19.594 -22.047 1 51.81 458 SER A C 1
ATOM 3685 O O . SER A 1 458 ? -0.928 -19.75 -23.281 1 51.81 458 SER A O 1
ATOM 3687 N N . ASN A 1 459 ? -0.028 -20.25 -21.297 1 47.75 459 ASN A N 1
ATOM 3688 C CA . ASN A 1 459 ? 0.592 -21.516 -21.672 1 47.75 459 ASN A CA 1
ATOM 3689 C C . ASN A 1 459 ? -0.455 -22.578 -22.016 1 47.75 459 ASN A C 1
ATOM 3691 O O . ASN A 1 459 ? -0.111 -23.688 -22.422 1 47.75 459 ASN A O 1
ATOM 3695 N N . LEU A 1 460 ? -1.769 -22.125 -21.719 1 45.59 460 LEU A N 1
ATOM 3696 C CA . LEU A 1 460 ? -2.793 -23.078 -22.109 1 45.59 460 LEU A CA 1
ATOM 3697 C C . LEU A 1 460 ? -3.047 -23.047 -23.609 1 45.59 460 LEU A C 1
ATOM 3699 O O . LEU A 1 460 ? -2.865 -22.016 -24.25 1 45.59 460 LEU A O 1
ATOM 3703 N N . ALA A 1 461 ? -3.084 -23.969 -24.281 1 46.34 461 ALA A N 1
ATOM 3704 C CA . ALA A 1 461 ? -3.211 -24.188 -25.719 1 46.34 461 ALA A CA 1
ATOM 3705 C C . ALA A 1 461 ? -4.254 -23.25 -26.328 1 46.34 461 ALA A C 1
ATOM 3707 O O . ALA A 1 461 ? -5.293 -23 -25.719 1 46.34 461 ALA A O 1
ATOM 3708 N N . ASN A 1 462 ? -4.129 -22.672 -27.625 1 44.84 462 ASN A N 1
ATOM 3709 C CA . ASN A 1 462 ? -4.879 -22.062 -28.719 1 44.84 462 ASN A CA 1
ATOM 3710 C C . ASN A 1 462 ? -5.738 -20.906 -28.219 1 44.84 462 ASN A C 1
ATOM 3712 O O . ASN A 1 462 ? -6.816 -20.641 -28.766 1 44.84 462 ASN A O 1
ATOM 3716 N N . MET A 1 463 ? -5.434 -20.375 -27.328 1 44.62 463 MET A N 1
ATOM 3717 C CA . MET A 1 463 ? -6.367 -19.422 -26.75 1 44.62 463 MET A CA 1
ATOM 3718 C C . MET A 1 463 ? -6.516 -18.188 -27.641 1 44.62 463 MET A C 1
ATOM 3720 O O . MET A 1 463 ? -7.18 -17.219 -27.266 1 44.62 463 MET A O 1
ATOM 3724 N N . SER A 1 464 ? -5.836 -18.109 -28.719 1 39.19 464 SER A N 1
ATOM 3725 C CA . SER A 1 464 ? -6.035 -16.922 -29.531 1 39.19 464 SER A CA 1
ATOM 3726 C C . SER A 1 464 ? -7.5 -16.766 -29.938 1 39.19 464 SER A C 1
ATOM 3728 O O . SER A 1 464 ? -7.898 -15.719 -30.453 1 39.19 464 SER A O 1
ATOM 3730 N N . GLN A 1 465 ? -8.305 -17.891 -29.969 1 35.22 465 GLN A N 1
ATOM 3731 C CA . GLN A 1 465 ? -9.562 -17.812 -30.703 1 35.22 465 GLN A CA 1
ATOM 3732 C C . GLN A 1 465 ? -10.703 -17.359 -29.797 1 35.22 465 GLN A C 1
ATOM 3734 O O . GLN A 1 465 ? -11.859 -17.281 -30.219 1 35.22 465 GLN A O 1
ATOM 3739 N N . SER A 1 466 ? -10.641 -17.516 -28.641 1 34.22 466 SER A N 1
ATOM 3740 C CA . SER A 1 466 ? -11.938 -17.188 -28.062 1 34.22 466 SER A CA 1
ATOM 3741 C C . SER A 1 466 ? -12.32 -15.734 -28.344 1 34.22 466 SER A C 1
ATOM 3743 O O . SER A 1 466 ? -11.57 -14.812 -28 1 34.22 466 SER A O 1
ATOM 3745 N N . LYS A 1 467 ? -13.117 -15.539 -29.359 1 36.31 467 LYS A N 1
ATOM 3746 C CA . LYS A 1 467 ? -13.617 -14.336 -30.016 1 36.31 467 LYS A CA 1
ATOM 3747 C C . LYS A 1 467 ? -14.055 -13.289 -28.984 1 36.31 467 LYS A C 1
ATOM 3749 O O . LYS A 1 467 ? -14.258 -12.125 -29.328 1 36.31 467 LYS A O 1
ATOM 3754 N N . GLN A 1 468 ? -15.109 -13.742 -28.203 1 32.75 468 GLN A N 1
ATOM 3755 C CA . GLN A 1 468 ? -15.789 -12.656 -27.516 1 32.75 468 GLN A CA 1
ATOM 3756 C C . GLN A 1 468 ? -14.961 -12.133 -26.344 1 32.75 468 GLN A C 1
ATOM 3758 O O . GLN A 1 468 ? -14.797 -12.82 -25.344 1 32.75 468 GLN A O 1
ATOM 3763 N N . PRO A 1 469 ? -14.086 -11.438 -26.562 1 35.16 469 PRO A N 1
ATOM 3764 C CA . PRO A 1 469 ? -13.109 -10.875 -25.625 1 35.16 469 PRO A CA 1
ATOM 3765 C C . PRO A 1 469 ? -13.742 -10.398 -24.328 1 35.16 469 PRO A C 1
ATOM 3767 O O . PRO A 1 469 ? -14.82 -9.797 -24.344 1 35.16 469 PRO A O 1
ATOM 3770 N N . ILE A 1 470 ? -13.625 -11.133 -23.234 1 37.25 470 ILE A N 1
ATOM 3771 C CA . ILE A 1 470 ? -13.742 -10.492 -21.938 1 37.25 470 ILE A CA 1
ATOM 3772 C C . ILE A 1 470 ? -13.336 -9.023 -22.031 1 37.25 470 ILE A C 1
ATOM 3774 O O . ILE A 1 470 ? -13.438 -8.273 -21.062 1 37.25 470 ILE A O 1
ATOM 3778 N N . MET A 1 471 ? -12.852 -8.641 -23.219 1 37 471 MET A N 1
ATOM 3779 C CA . MET A 1 471 ? -12.336 -7.297 -23.484 1 37 471 MET A CA 1
ATOM 3780 C C . MET A 1 471 ? -13.438 -6.254 -23.359 1 37 471 MET A C 1
ATOM 3782 O O . MET A 1 471 ? -13.156 -5.055 -23.312 1 37 471 MET A O 1
ATOM 3786 N N . GLU A 1 472 ? -14.695 -6.75 -23.625 1 37 472 GLU A N 1
ATOM 3787 C CA . GLU A 1 472 ? -15.633 -5.629 -23.688 1 37 472 GLU A CA 1
ATOM 3788 C C . GLU A 1 472 ? -15.844 -5.023 -22.297 1 37 472 GLU A C 1
ATOM 3790 O O . GLU A 1 472 ? -16.391 -3.926 -22.172 1 37 472 GLU A O 1
ATOM 3795 N N . ALA A 1 473 ? -15.688 -5.816 -21.312 1 39.22 473 ALA A N 1
ATOM 3796 C CA . ALA A 1 473 ? -15.977 -5.125 -20.062 1 39.22 473 ALA A CA 1
ATOM 3797 C C . ALA A 1 473 ? -14.805 -4.25 -19.625 1 39.22 473 ALA A C 1
ATOM 3799 O O . ALA A 1 473 ? -13.664 -4.711 -19.578 1 39.22 473 ALA A O 1
ATOM 3800 N N . ASP A 1 474 ? -14.688 -3.135 -20.078 1 44.41 474 ASP A N 1
ATOM 3801 C CA . ASP A 1 474 ? -13.805 -2.127 -19.5 1 44.41 474 ASP A CA 1
ATOM 3802 C C . ASP A 1 474 ? -13.469 -2.459 -18.047 1 44.41 474 ASP A C 1
ATOM 3804 O O . ASP A 1 474 ? -13.961 -1.803 -17.125 1 44.41 474 ASP A O 1
ATOM 3808 N N . ALA A 1 475 ? -12.961 -3.744 -17.828 1 53.72 475 ALA A N 1
ATOM 3809 C CA . ALA A 1 475 ? -12.766 -4.125 -16.438 1 53.72 475 ALA A CA 1
ATOM 3810 C C . ALA A 1 475 ? -11.594 -3.369 -15.82 1 53.72 475 ALA A C 1
ATOM 3812 O O . ALA A 1 475 ? -10.477 -3.4 -16.344 1 53.72 475 ALA A O 1
ATOM 3813 N N . ASP A 1 476 ? -11.773 -2.51 -14.875 1 69.56 476 ASP A N 1
ATOM 3814 C CA . ASP A 1 476 ? -10.797 -1.755 -14.102 1 69.56 476 ASP A CA 1
ATOM 3815 C C . ASP A 1 476 ? -10.188 -2.619 -13 1 69.56 476 ASP A C 1
ATOM 3817 O O . ASP A 1 476 ? -10.781 -3.609 -12.578 1 69.56 476 ASP A O 1
ATOM 3821 N N . ALA A 1 477 ? -8.906 -2.502 -12.828 1 81.69 477 ALA A N 1
ATOM 3822 C CA . ALA A 1 477 ? -8.266 -3.102 -11.664 1 81.69 477 ALA A CA 1
ATOM 3823 C C . ALA A 1 477 ? -9.156 -2.984 -10.422 1 81.69 477 ALA A C 1
ATOM 3825 O O . ALA A 1 477 ? -9.805 -1.961 -10.219 1 81.69 477 ALA A O 1
ATOM 3826 N N . ASP A 1 478 ? -9.281 -4.18 -9.75 1 89.81 478 ASP A N 1
ATOM 3827 C CA . ASP A 1 478 ? -10.102 -4.203 -8.547 1 89.81 478 ASP A CA 1
ATOM 3828 C C . ASP A 1 478 ? -9.273 -4.605 -7.32 1 89.81 478 ASP A C 1
ATOM 3830 O O . ASP A 1 478 ? -9.602 -5.582 -6.641 1 89.81 478 ASP A O 1
ATOM 3834 N N . LEU A 1 479 ? -8.305 -3.756 -7.012 1 91.62 479 LEU A N 1
ATOM 3835 C CA . LEU A 1 479 ? -7.438 -3.998 -5.863 1 91.62 479 LEU A CA 1
ATOM 3836 C C . LEU A 1 479 ? -8.258 -4.156 -4.586 1 91.62 479 LEU A C 1
ATOM 3838 O O . LEU A 1 479 ? -7.996 -5.059 -3.783 1 91.62 479 LEU A O 1
ATOM 3842 N N . ASP A 1 480 ? -9.242 -3.352 -4.383 1 88.44 480 ASP A N 1
ATOM 3843 C CA . ASP A 1 480 ? -10.055 -3.393 -3.168 1 88.44 480 ASP A CA 1
ATOM 3844 C C . ASP A 1 480 ? -10.828 -4.703 -3.07 1 88.44 480 ASP A C 1
ATOM 3846 O O . ASP A 1 480 ? -10.906 -5.309 -1.998 1 88.44 480 ASP A O 1
ATOM 3850 N N . GLY A 1 481 ? -11.43 -5.074 -4.242 1 91.62 481 GLY A N 1
ATOM 3851 C CA . GLY A 1 481 ? -12.117 -6.359 -4.266 1 91.62 481 GLY A CA 1
ATOM 3852 C C . GLY A 1 481 ? -11.195 -7.527 -3.961 1 91.62 481 GLY A C 1
ATOM 3853 O O . GLY A 1 481 ? -11.578 -8.453 -3.244 1 91.62 481 GLY A O 1
ATOM 3854 N N . PHE A 1 482 ? -10.031 -7.449 -4.492 1 96 482 PHE A N 1
ATOM 3855 C CA . PHE A 1 482 ? -9.062 -8.508 -4.262 1 96 482 PHE A CA 1
ATOM 3856 C C . PHE A 1 482 ? -8.695 -8.594 -2.787 1 96 482 PHE A C 1
ATOM 3858 O O . PHE A 1 482 ? -8.648 -9.688 -2.215 1 96 482 PHE A O 1
ATOM 3865 N N . GLN A 1 483 ? -8.367 -7.461 -2.197 1 94.56 483 GLN A N 1
ATOM 3866 C CA . GLN A 1 483 ? -7.961 -7.414 -0.797 1 94.56 483 GLN A CA 1
ATOM 3867 C C . GLN A 1 483 ? -9.102 -7.855 0.121 1 94.56 483 GLN A C 1
ATOM 3869 O O . GLN A 1 483 ? -8.859 -8.461 1.168 1 94.56 483 GLN A O 1
ATOM 3874 N N . ARG A 1 484 ? -10.328 -7.562 -0.262 1 91.75 484 ARG A N 1
ATOM 3875 C CA . ARG A 1 484 ? -11.477 -8.055 0.487 1 91.75 484 ARG A CA 1
ATOM 3876 C C . ARG A 1 484 ? -11.516 -9.578 0.492 1 91.75 484 ARG A C 1
ATOM 3878 O O . ARG A 1 484 ? -11.742 -10.195 1.534 1 91.75 484 ARG A O 1
ATOM 3885 N N . MET A 1 485 ? -11.25 -10.148 -0.689 1 94.62 485 MET A N 1
ATOM 3886 C CA . MET A 1 485 ? -11.219 -11.609 -0.792 1 94.62 485 MET A CA 1
ATOM 3887 C C . MET A 1 485 ? -10.078 -12.188 0.025 1 94.62 485 MET A C 1
ATOM 3889 O O . MET A 1 485 ? -10.242 -13.211 0.69 1 94.62 485 MET A O 1
ATOM 3893 N N . LEU A 1 486 ? -8.992 -11.477 -0.084 1 97 486 LEU A N 1
ATOM 3894 C CA . LEU A 1 486 ? -7.77 -11.914 0.589 1 97 486 LEU A CA 1
ATOM 3895 C C . LEU A 1 486 ? -7.918 -11.805 2.104 1 97 486 LEU A C 1
ATOM 3897 O O . LEU A 1 486 ? -7.352 -12.609 2.844 1 97 486 LEU A O 1
ATOM 3901 N N . GLY A 1 487 ? -8.68 -10.797 2.566 1 93.12 487 GLY A N 1
ATOM 3902 C CA . GLY A 1 487 ? -8.836 -10.516 3.984 1 93.12 487 GLY A CA 1
ATOM 3903 C C . GLY A 1 487 ? -7.656 -9.766 4.578 1 93.12 487 GLY A C 1
ATOM 3904 O O . GLY A 1 487 ? -7.496 -9.727 5.801 1 93.12 487 GLY A O 1
ATOM 3905 N N . ALA A 1 488 ? -6.785 -9.258 3.779 1 93.94 488 ALA A N 1
ATOM 3906 C CA . ALA A 1 488 ? -5.594 -8.523 4.199 1 93.94 488 ALA A CA 1
ATOM 3907 C C . ALA A 1 488 ? -5.082 -7.625 3.078 1 93.94 488 ALA A C 1
ATOM 3909 O O . ALA A 1 488 ? -5.406 -7.836 1.906 1 93.94 488 ALA A O 1
ATOM 3910 N N . PRO A 1 489 ? -4.363 -6.609 3.449 1 90.62 489 PRO A N 1
ATOM 3911 C CA . PRO A 1 489 ? -3.732 -5.824 2.385 1 90.62 489 PRO A CA 1
ATOM 3912 C C . PRO A 1 489 ? -2.549 -6.543 1.741 1 90.62 489 PRO A C 1
ATOM 3914 O O . PRO A 1 489 ? -1.911 -7.383 2.379 1 90.62 489 PRO A O 1
ATOM 3917 N N . VAL A 1 490 ? -2.291 -6.219 0.474 1 94.38 490 VAL A N 1
ATOM 3918 C CA . VAL A 1 490 ? -1.079 -6.711 -0.172 1 94.38 490 VAL A CA 1
ATOM 3919 C C . VAL A 1 490 ? 0.085 -5.77 0.126 1 94.38 490 VAL A C 1
ATOM 3921 O O . VAL A 1 490 ? -0.111 -4.562 0.284 1 94.38 490 VAL A O 1
ATOM 3924 N N . LEU A 1 491 ? 1.3 -6.293 0.212 1 94 491 LEU A N 1
ATOM 3925 C CA . LEU A 1 491 ? 2.496 -5.488 0.432 1 94 491 LEU A CA 1
ATOM 3926 C C . LEU A 1 491 ? 3.004 -4.898 -0.88 1 94 491 LEU A C 1
ATOM 3928 O O . LEU A 1 491 ? 2.814 -5.492 -1.945 1 94 491 LEU A O 1
ATOM 3932 N N . ASP A 1 492 ? 3.561 -3.713 -0.79 1 91.56 492 ASP A N 1
ATOM 3933 C CA . ASP A 1 492 ? 4.18 -3.059 -1.938 1 91.56 492 ASP A CA 1
ATOM 3934 C C . ASP A 1 492 ? 5.574 -3.617 -2.203 1 91.56 492 ASP A C 1
ATOM 3936 O O . ASP A 1 492 ? 6.48 -3.447 -1.386 1 91.56 492 ASP A O 1
ATOM 3940 N N . GLU A 1 493 ? 5.777 -4.199 -3.318 1 95.31 493 GLU A N 1
ATOM 3941 C CA . GLU A 1 493 ? 7.059 -4.84 -3.619 1 95.31 493 GLU A CA 1
ATOM 3942 C C . GLU A 1 493 ? 8.195 -3.82 -3.645 1 95.31 493 GLU A C 1
ATOM 3944 O O . GLU A 1 493 ? 9.312 -4.121 -3.236 1 95.31 493 GLU A O 1
ATOM 3949 N N . PHE A 1 494 ? 7.977 -2.623 -4.125 1 93.62 494 PHE A N 1
ATOM 3950 C CA . PHE A 1 494 ? 9.016 -1.606 -4.223 1 93.62 494 PHE A CA 1
ATOM 3951 C C . PHE A 1 494 ? 9.508 -1.2 -2.84 1 93.62 494 PHE A C 1
ATOM 3953 O O . PHE A 1 494 ? 10.711 -0.995 -2.639 1 93.62 494 PHE A O 1
ATOM 3960 N N . TYR A 1 495 ? 8.57 -1.093 -1.962 1 92.31 495 TYR A N 1
ATOM 3961 C CA . TYR A 1 495 ? 8.938 -0.759 -0.592 1 92.31 495 TYR A CA 1
ATOM 3962 C C . TYR A 1 495 ? 9.867 -1.819 -0.005 1 92.31 495 TYR A C 1
ATOM 3964 O O . TYR A 1 495 ? 10.805 -1.496 0.723 1 92.31 495 TYR A O 1
ATOM 3972 N N . LEU A 1 496 ? 9.555 -3.068 -0.266 1 95.12 496 LEU A N 1
ATOM 3973 C CA . LEU A 1 496 ? 10.367 -4.156 0.272 1 95.12 496 LEU A CA 1
ATOM 3974 C C . LEU A 1 496 ? 11.797 -4.078 -0.252 1 95.12 496 LEU A C 1
ATOM 3976 O O . LEU A 1 496 ? 12.75 -4.258 0.508 1 95.12 496 LEU A O 1
ATOM 3980 N N . TYR A 1 497 ? 11.984 -3.826 -1.561 1 96.69 497 TYR A N 1
ATOM 3981 C CA . TYR A 1 497 ? 13.32 -3.703 -2.129 1 96.69 497 TYR A CA 1
ATOM 3982 C C . TYR A 1 497 ? 14.047 -2.488 -1.561 1 96.69 497 TYR A C 1
ATOM 3984 O O . TYR A 1 497 ? 15.25 -2.543 -1.296 1 96.69 497 TYR A O 1
ATOM 3992 N N . GLU A 1 498 ? 13.305 -1.396 -1.416 1 94.81 498 GLU A N 1
ATOM 3993 C CA . GLU A 1 498 ? 13.875 -0.192 -0.819 1 94.81 498 GLU A CA 1
ATOM 3994 C C . GLU A 1 498 ? 14.383 -0.463 0.594 1 94.81 498 GLU A C 1
ATOM 3996 O O . GLU A 1 498 ? 15.43 0.051 0.993 1 94.81 498 GLU A O 1
ATOM 4001 N N . GLN A 1 499 ? 13.617 -1.185 1.304 1 93.38 499 GLN A N 1
ATOM 4002 C CA . GLN A 1 499 ? 14.008 -1.53 2.668 1 93.38 499 GLN A CA 1
ATOM 4003 C C . GLN A 1 499 ? 15.305 -2.328 2.688 1 93.38 499 GLN A C 1
ATOM 4005 O O . GLN A 1 499 ? 16.172 -2.104 3.543 1 93.38 499 GLN A O 1
ATOM 4010 N N . ILE A 1 500 ? 15.398 -3.256 1.819 1 95.5 500 ILE A N 1
ATOM 4011 C CA . ILE A 1 500 ? 16.625 -4.055 1.729 1 95.5 500 ILE A CA 1
ATOM 4012 C C . ILE A 1 500 ? 17.812 -3.146 1.433 1 95.5 500 ILE A C 1
ATOM 4014 O O . ILE A 1 500 ? 18.859 -3.264 2.068 1 95.5 500 ILE A O 1
ATOM 4018 N N . GLN A 1 501 ? 17.656 -2.279 0.503 1 96 501 GLN A N 1
ATOM 4019 C CA . GLN A 1 501 ? 18.719 -1.344 0.148 1 96 501 GLN A CA 1
ATOM 4020 C C . GLN A 1 501 ? 19.078 -0.448 1.329 1 96 501 GLN A C 1
ATOM 4022 O O . GLN A 1 501 ? 20.25 -0.273 1.646 1 96 501 GLN A O 1
ATOM 4027 N N . GLN A 1 502 ? 18.078 0.102 1.972 1 93.31 502 GLN A N 1
ATOM 4028 C CA . GLN A 1 502 ? 18.312 1.025 3.078 1 93.31 502 GLN A CA 1
ATOM 4029 C C . GLN A 1 502 ? 19 0.326 4.25 1 93.31 502 GLN A C 1
ATOM 4031 O O . GLN A 1 502 ? 19.844 0.918 4.922 1 93.31 502 GLN A O 1
ATOM 4036 N N . GLU A 1 503 ? 18.562 -0.848 4.508 1 93.5 503 GLU A N 1
ATOM 4037 C CA . GLU A 1 503 ? 19.188 -1.616 5.582 1 93.5 503 GLU A CA 1
ATOM 4038 C C . GLU A 1 503 ? 20.672 -1.854 5.309 1 93.5 503 GLU A C 1
ATOM 4040 O O . GLU A 1 503 ? 21.484 -1.838 6.234 1 93.5 503 GLU A O 1
ATOM 4045 N N . SER A 1 504 ? 20.953 -2.098 4.07 1 95.44 504 SER A N 1
ATOM 4046 C CA . SER A 1 504 ? 22.359 -2.285 3.713 1 95.44 504 SER A CA 1
ATOM 4047 C C . SER A 1 504 ? 23.172 -1.009 3.938 1 95.44 504 SER A C 1
ATOM 4049 O O . SER A 1 504 ? 24.312 -1.061 4.391 1 95.44 504 SER A O 1
ATOM 4051 N N . LEU A 1 505 ? 22.625 0.104 3.68 1 94.44 505 LEU A N 1
ATOM 4052 C CA . LEU A 1 505 ? 23.297 1.386 3.877 1 94.44 505 LEU A CA 1
ATOM 4053 C C . LEU A 1 505 ? 23.453 1.688 5.363 1 94.44 505 LEU A C 1
ATOM 4055 O O . LEU A 1 505 ? 24.484 2.215 5.781 1 94.44 505 LEU A O 1
ATOM 4059 N N . GLU A 1 506 ? 22.469 1.387 6.086 1 92.19 506 GLU A N 1
ATOM 4060 C CA . GLU A 1 506 ? 22.547 1.586 7.527 1 92.19 506 GLU A CA 1
ATOM 4061 C C . GLU A 1 506 ? 23.656 0.739 8.141 1 92.19 506 GLU A C 1
ATOM 4063 O O . GLU A 1 506 ? 24.375 1.193 9.039 1 92.19 506 GLU A O 1
ATOM 4068 N N . THR A 1 507 ? 23.734 -0.478 7.664 1 93.69 507 THR A N 1
ATOM 4069 C CA . THR A 1 507 ? 24.812 -1.355 8.117 1 93.69 507 THR A CA 1
ATOM 4070 C C . THR A 1 507 ? 26.172 -0.755 7.785 1 93.69 507 THR A C 1
ATOM 4072 O O . THR A 1 507 ? 27.094 -0.814 8.594 1 93.69 507 THR A O 1
ATOM 4075 N N . CYS A 1 508 ? 26.281 -0.181 6.621 1 94.62 508 CYS A N 1
ATOM 4076 C CA . CYS A 1 508 ? 27.516 0.471 6.219 1 94.62 508 CYS A CA 1
ATOM 4077 C C . CYS A 1 508 ? 27.828 1.66 7.121 1 94.62 508 CYS A C 1
ATOM 4079 O O . CYS A 1 508 ? 28.984 1.875 7.5 1 94.62 508 CYS A O 1
ATOM 4081 N N . CYS A 1 509 ? 26.812 2.432 7.426 1 93.44 509 CYS A N 1
ATOM 4082 C CA . CYS A 1 509 ? 26.984 3.57 8.32 1 93.44 509 CYS A CA 1
ATOM 4083 C C . CYS A 1 509 ? 27.547 3.127 9.664 1 93.44 509 CYS A C 1
ATOM 4085 O O . CYS A 1 509 ? 28.469 3.748 10.195 1 93.44 509 CYS A O 1
ATOM 4087 N N . GLN A 1 510 ? 27.062 2.08 10.18 1 91.5 510 GLN A N 1
ATOM 4088 C CA . GLN A 1 510 ? 27.5 1.558 11.469 1 91.5 510 GLN A CA 1
ATOM 4089 C C . GLN A 1 510 ? 28.953 1.088 11.406 1 91.5 510 GLN A C 1
ATOM 4091 O O . GLN A 1 510 ? 29.734 1.361 12.32 1 91.5 510 GLN A O 1
ATOM 4096 N N . GLN A 1 511 ? 29.266 0.454 10.375 1 91.5 511 GLN A N 1
ATOM 4097 C CA . GLN A 1 511 ? 30.609 -0.091 10.219 1 91.5 511 GLN A CA 1
ATOM 4098 C C . GLN A 1 511 ? 31.641 1.023 10.039 1 91.5 511 GLN A C 1
ATOM 4100 O O . GLN A 1 511 ? 32.75 0.928 10.547 1 91.5 511 GLN A O 1
ATOM 4105 N N . LEU A 1 512 ? 31.25 2.061 9.367 1 92.69 512 LEU A N 1
ATOM 4106 C CA . LEU A 1 512 ? 32.156 3.146 9.055 1 92.69 512 LEU A CA 1
ATOM 4107 C C . LEU A 1 512 ? 32.156 4.207 10.148 1 92.69 512 LEU A C 1
ATOM 4109 O O . LEU A 1 512 ? 33.031 5.059 10.203 1 92.69 512 LEU A O 1
ATOM 4113 N N . GLY A 1 513 ? 31.094 4.109 10.992 1 90 513 GLY A N 1
ATOM 4114 C CA . GLY A 1 513 ? 30.953 5.121 12.023 1 90 513 GLY A CA 1
ATOM 4115 C C . GLY A 1 513 ? 30.484 6.457 11.492 1 90 513 GLY A C 1
ATOM 4116 O O . GLY A 1 513 ? 30.969 7.508 11.906 1 90 513 GLY A O 1
ATOM 4117 N N . ILE A 1 514 ? 29.75 6.402 10.453 1 89.38 514 ILE A N 1
ATOM 4118 C CA . ILE A 1 514 ? 29.172 7.598 9.852 1 89.38 514 ILE A CA 1
ATOM 4119 C C . ILE A 1 514 ? 27.719 7.75 10.297 1 89.38 514 ILE A C 1
ATOM 4121 O O . ILE A 1 514 ? 27.062 6.762 10.609 1 89.38 514 ILE A O 1
ATOM 4125 N N . GLY A 1 515 ? 27.25 8.984 10.398 1 84.31 515 GLY A N 1
ATOM 4126 C CA . GLY A 1 515 ? 25.875 9.242 10.789 1 84.31 515 GLY A CA 1
ATOM 4127 C C . GLY A 1 515 ? 24.875 8.797 9.734 1 84.31 515 GLY A C 1
ATOM 4128 O O . GLY A 1 515 ? 23.938 8.055 10.039 1 84.31 515 GLY A O 1
ATOM 4129 N N . SER A 1 516 ? 25.062 9.344 8.562 1 86.44 516 SER A N 1
ATOM 4130 C CA . SER A 1 516 ? 24.125 9 7.496 1 86.44 516 SER A CA 1
ATOM 4131 C C . SER A 1 516 ? 24.797 9.062 6.129 1 86.44 516 SER A C 1
ATOM 4133 O O . SER A 1 516 ? 25.828 9.719 5.965 1 86.44 516 SER A O 1
ATOM 4135 N N . ILE A 1 517 ? 24.219 8.289 5.246 1 87.19 517 ILE A N 1
ATOM 4136 C CA . ILE A 1 517 ? 24.656 8.312 3.855 1 87.19 517 ILE A CA 1
ATOM 4137 C C . ILE A 1 517 ? 23.562 8.922 2.984 1 87.19 517 ILE A C 1
ATOM 4139 O O . ILE A 1 517 ? 22.406 8.469 3.01 1 87.19 517 ILE A O 1
ATOM 4143 N N . ASP A 1 518 ? 23.859 9.992 2.328 1 79.5 518 ASP A N 1
ATOM 4144 C CA . ASP A 1 518 ? 22.875 10.688 1.505 1 79.5 518 ASP A CA 1
ATOM 4145 C C . ASP A 1 518 ? 23.141 10.469 0.019 1 79.5 518 ASP A C 1
ATOM 4147 O O . ASP A 1 518 ? 24.297 10.352 -0.394 1 79.5 518 ASP A O 1
ATOM 4151 N N . MET B 1 1 ? -64 -57.438 12.305 1 20.25 1 MET B N 1
ATOM 4152 C CA . MET B 1 1 ? -62.719 -58 11.969 1 20.25 1 MET B CA 1
ATOM 4153 C C . MET B 1 1 ? -61.625 -56.969 12.172 1 20.25 1 MET B C 1
ATOM 4155 O O . MET B 1 1 ? -60.719 -56.875 11.359 1 20.25 1 MET B O 1
ATOM 4159 N N . ASN B 1 2 ? -61.688 -55.875 12.953 1 19.61 2 ASN B N 1
ATOM 4160 C CA . ASN B 1 2 ? -61.281 -54.531 13.281 1 19.61 2 ASN B CA 1
ATOM 4161 C C . ASN B 1 2 ? -59.938 -54.5 13.992 1 19.61 2 ASN B C 1
ATOM 4163 O O . ASN B 1 2 ? -59.375 -53.438 14.273 1 19.61 2 ASN B O 1
ATOM 4167 N N . LEU B 1 3 ? -59.469 -55.531 14.758 1 21.94 3 LEU B N 1
ATOM 4168 C CA . LEU B 1 3 ? -58.625 -55.562 15.953 1 21.94 3 LEU B CA 1
ATOM 4169 C C . LEU B 1 3 ? -57.156 -55.438 15.594 1 21.94 3 LEU B C 1
ATOM 4171 O O . LEU B 1 3 ? -56.312 -55.281 16.469 1 21.94 3 LEU B O 1
ATOM 4175 N N . LEU B 1 4 ? -56.625 -55.875 14.477 1 21 4 LEU B N 1
ATOM 4176 C CA . LEU B 1 4 ? -55.375 -56.594 14.328 1 21 4 LEU B CA 1
ATOM 4177 C C . LEU B 1 4 ? -54.188 -55.625 14.336 1 21 4 LEU B C 1
ATOM 4179 O O . LEU B 1 4 ? -53.031 -56.062 14.258 1 21 4 LEU B O 1
ATOM 4183 N N . ALA B 1 5 ? -54.312 -54.281 14.039 1 22.17 5 ALA B N 1
ATOM 4184 C CA . ALA B 1 5 ? -53.281 -53.5 13.367 1 22.17 5 ALA B CA 1
ATOM 4185 C C . ALA B 1 5 ? -52.188 -53.094 14.352 1 22.17 5 ALA B C 1
ATOM 4187 O O . ALA B 1 5 ? -51.312 -52.25 14.023 1 22.17 5 ALA B O 1
ATOM 4188 N N . THR B 1 6 ? -52.125 -53.469 15.688 1 22.28 6 THR B N 1
ATOM 4189 C CA . THR B 1 6 ? -51.562 -52.781 16.828 1 22.28 6 THR B CA 1
ATOM 4190 C C . THR B 1 6 ? -50.031 -52.969 16.891 1 22.28 6 THR B C 1
ATOM 4192 O O . THR B 1 6 ? -49.344 -52.312 17.656 1 22.28 6 THR B O 1
ATOM 4195 N N . GLY B 1 7 ? -49.469 -54.062 16.391 1 20.91 7 GLY B N 1
ATOM 4196 C CA . GLY B 1 7 ? -48.312 -54.688 17.047 1 20.91 7 GLY B CA 1
ATOM 4197 C C . GLY B 1 7 ? -47.031 -53.906 16.859 1 20.91 7 GLY B C 1
ATOM 4198 O O . GLY B 1 7 ? -46.188 -53.906 17.75 1 20.91 7 GLY B O 1
ATOM 4199 N N . LEU B 1 8 ? -46.5 -53.625 15.617 1 22 8 LEU B N 1
ATOM 4200 C CA . LEU B 1 8 ? -45.094 -53.75 15.211 1 22 8 LEU B CA 1
ATOM 4201 C C . LEU B 1 8 ? -44.312 -52.5 15.648 1 22 8 LEU B C 1
ATOM 4203 O O . LEU B 1 8 ? -44.062 -51.625 14.844 1 22 8 LEU B O 1
ATOM 4207 N N . CYS B 1 9 ? -44.75 -51.531 16.484 1 20.92 9 CYS B N 1
ATOM 4208 C CA . CYS B 1 9 ? -44.25 -50.188 16.609 1 20.92 9 CYS B CA 1
ATOM 4209 C C . CYS B 1 9 ? -42.938 -50.156 17.406 1 20.92 9 CYS B C 1
ATOM 4211 O O . CYS B 1 9 ? -42.344 -49.125 17.594 1 20.92 9 CYS B O 1
ATOM 4213 N N . LEU B 1 10 ? -42.625 -51.125 18.25 1 22.23 10 LEU B N 1
ATOM 4214 C CA . LEU B 1 10 ? -41.844 -50.906 19.453 1 22.23 10 LEU B CA 1
ATOM 4215 C C . LEU B 1 10 ? -40.344 -50.781 19.125 1 22.23 10 LEU B C 1
ATOM 4217 O O . LEU B 1 10 ? -39.594 -50.156 19.875 1 22.23 10 LEU B O 1
ATOM 4221 N N . VAL B 1 11 ? -39.781 -51.562 18.25 1 22.81 11 VAL B N 1
ATOM 4222 C CA . VAL B 1 11 ? -38.375 -52 18.438 1 22.81 11 VAL B CA 1
ATOM 4223 C C . VAL B 1 11 ? -37.438 -50.844 18.094 1 22.81 11 VAL B C 1
ATOM 4225 O O . VAL B 1 11 ? -36.281 -50.844 18.5 1 22.81 11 VAL B O 1
ATOM 4228 N N . TYR B 1 12 ? -37.75 -49.906 17.156 1 20.94 12 TYR B N 1
ATOM 4229 C CA . TYR B 1 12 ? -36.656 -49.219 16.5 1 20.94 12 TYR B CA 1
ATOM 4230 C C . TYR B 1 12 ? -36.062 -48.156 17.422 1 20.94 12 TYR B C 1
ATOM 4232 O O . TYR B 1 12 ? -35.281 -47.312 16.984 1 20.94 12 TYR B O 1
ATOM 4240 N N . SER B 1 13 ? -36.406 -48 18.656 1 22.8 13 SER B N 1
ATOM 4241 C CA . SER B 1 13 ? -36.125 -46.812 19.484 1 22.8 13 SER B CA 1
ATOM 4242 C C . SER B 1 13 ? -34.656 -46.812 19.922 1 22.8 13 SER B C 1
ATOM 4244 O O . SER B 1 13 ? -34.156 -45.781 20.422 1 22.8 13 SER B O 1
ATOM 4246 N N . LEU B 1 14 ? -34.031 -47.906 20.172 1 24.28 14 LEU B N 1
ATOM 4247 C CA . LEU B 1 14 ? -32.875 -47.906 21.062 1 24.28 14 LEU B CA 1
ATOM 4248 C C . LEU B 1 14 ? -31.656 -47.312 20.375 1 24.28 14 LEU B C 1
ATOM 4250 O O . LEU B 1 14 ? -30.719 -46.844 21.047 1 24.28 14 LEU B O 1
ATOM 4254 N N . ARG B 1 15 ? -31.422 -47.688 19.109 1 24.77 15 ARG B N 1
ATOM 4255 C CA . ARG B 1 15 ? -30.094 -47.469 18.547 1 24.77 15 ARG B CA 1
ATOM 4256 C C . ARG B 1 15 ? -29.812 -45.969 18.375 1 24.77 15 ARG B C 1
ATOM 4258 O O . ARG B 1 15 ? -28.75 -45.594 17.891 1 24.77 15 ARG B O 1
ATOM 4265 N N . LEU B 1 16 ? -30.828 -45.094 18.438 1 25.19 16 LEU B N 1
ATOM 4266 C CA . LEU B 1 16 ? -30.578 -43.688 18.172 1 25.19 16 LEU B CA 1
ATOM 4267 C C . LEU B 1 16 ? -29.781 -43.062 19.297 1 25.19 16 LEU B C 1
ATOM 4269 O O . LEU B 1 16 ? -29.359 -41.906 19.203 1 25.19 16 LEU B O 1
ATOM 4273 N N . GLN B 1 17 ? -29.719 -43.625 20.5 1 27.73 17 GLN B N 1
ATOM 4274 C CA . GLN B 1 17 ? -29.156 -42.906 21.625 1 27.73 17 GLN B CA 1
ATOM 4275 C C . GLN B 1 17 ? -27.641 -42.781 21.484 1 27.73 17 GLN B C 1
ATOM 4277 O O . GLN B 1 17 ? -27.047 -41.781 21.922 1 27.73 17 GLN B O 1
ATOM 4282 N N . GLY B 1 18 ? -26.984 -43.781 20.953 1 28.06 18 GLY B N 1
ATOM 4283 C CA . GLY B 1 18 ? -25.531 -43.75 20.984 1 28.06 18 GLY B CA 1
ATOM 4284 C C . GLY B 1 18 ? -24.938 -42.625 20.172 1 28.06 18 GLY B C 1
ATOM 4285 O O . GLY B 1 18 ? -23.781 -42.25 20.391 1 28.06 18 GLY B O 1
ATOM 4286 N N . VAL B 1 19 ? -25.578 -42.375 19 1 29.11 19 VAL B N 1
ATOM 4287 C CA . VAL B 1 19 ? -25 -41.375 18.125 1 29.11 19 VAL B CA 1
ATOM 4288 C C . VAL B 1 19 ? -25.109 -40 18.781 1 29.11 19 VAL B C 1
ATOM 4290 O O . VAL B 1 19 ? -24.297 -39.094 18.5 1 29.11 19 VAL B O 1
ATOM 4293 N N . ILE B 1 20 ? -26.141 -39.75 19.609 1 32.09 20 ILE B N 1
ATOM 4294 C CA . ILE B 1 20 ? -26.266 -38.438 20.203 1 32.09 20 ILE B CA 1
ATOM 4295 C C . ILE B 1 20 ? -25.125 -38.188 21.188 1 32.09 20 ILE B C 1
ATOM 4297 O O . ILE B 1 20 ? -24.594 -37.094 21.281 1 32.09 20 ILE B O 1
ATOM 4301 N N . ASP B 1 21 ? -24.75 -39.188 21.922 1 30.78 21 ASP B N 1
ATOM 4302 C CA . ASP B 1 21 ? -23.734 -38.938 22.938 1 30.78 21 ASP B CA 1
ATOM 4303 C C . ASP B 1 21 ? -22.391 -38.562 22.312 1 30.78 21 ASP B C 1
ATOM 4305 O O . ASP B 1 21 ? -21.656 -37.719 22.828 1 30.78 21 ASP B O 1
ATOM 4309 N N . ASP B 1 22 ? -22.031 -39.219 21.234 1 30.33 22 ASP B N 1
ATOM 4310 C CA . ASP B 1 22 ? -20.766 -38.875 20.609 1 30.33 22 ASP B CA 1
ATOM 4311 C C . ASP B 1 22 ? -20.812 -37.469 20.031 1 30.33 22 ASP B C 1
ATOM 4313 O O . ASP B 1 22 ? -19.781 -36.875 19.75 1 30.33 22 ASP B O 1
ATOM 4317 N N . LEU B 1 23 ? -22.016 -37.031 19.578 1 29.22 23 LEU B N 1
ATOM 4318 C CA . LEU B 1 23 ? -22.094 -35.625 19.141 1 29.22 23 LEU B CA 1
ATOM 4319 C C . LEU B 1 23 ? -21.922 -34.688 20.312 1 29.22 23 LEU B C 1
ATOM 4321 O O . LEU B 1 23 ? -21.406 -33.562 20.156 1 29.22 23 LEU B O 1
ATOM 4325 N N . LEU B 1 24 ? -22.422 -34.969 21.5 1 31.41 24 LEU B N 1
ATOM 4326 C CA . LEU B 1 24 ? -22.281 -34.062 22.625 1 31.41 24 LEU B CA 1
ATOM 4327 C C . LEU B 1 24 ? -20.828 -34.031 23.109 1 31.41 24 LEU B C 1
ATOM 4329 O O . LEU B 1 24 ? -20.375 -33 23.656 1 31.41 24 LEU B O 1
ATOM 4333 N N . ALA B 1 25 ? -20.109 -35.094 23.141 1 30.59 25 ALA B N 1
ATOM 4334 C CA . ALA B 1 25 ? -18.734 -35.094 23.609 1 30.59 25 ALA B CA 1
ATOM 4335 C C . ALA B 1 25 ? -17.844 -34.25 22.688 1 30.59 25 ALA B C 1
ATOM 4337 O O . ALA B 1 25 ? -16.875 -33.625 23.141 1 30.59 25 ALA B O 1
ATOM 4338 N N . HIS B 1 26 ? -18.062 -34.312 21.344 1 28.09 26 HIS B N 1
ATOM 4339 C CA . HIS B 1 26 ? -17.281 -33.438 20.484 1 28.09 26 HIS B CA 1
ATOM 4340 C C . HIS B 1 26 ? -17.703 -31.984 20.656 1 28.09 26 HIS B C 1
ATOM 4342 O O . HIS B 1 26 ? -17.047 -31.094 20.125 1 28.09 26 HIS B O 1
ATOM 4348 N N . ARG B 1 27 ? -18.891 -31.672 21.078 1 28.25 27 ARG B N 1
ATOM 4349 C CA . ARG B 1 27 ? -19.297 -30.297 21.375 1 28.25 27 ARG B CA 1
ATOM 4350 C C . ARG B 1 27 ? -18.594 -29.781 22.625 1 28.25 27 ARG B C 1
ATOM 4352 O O . ARG B 1 27 ? -18.438 -28.578 22.812 1 28.25 27 ARG B O 1
ATOM 4359 N N . VAL B 1 28 ? -18.422 -30.641 23.703 1 28.69 28 VAL B N 1
ATOM 4360 C CA . VAL B 1 28 ? -17.844 -30.141 24.938 1 28.69 28 VAL B CA 1
ATOM 4361 C C . VAL B 1 28 ? -16.375 -29.797 24.719 1 28.69 28 VAL B C 1
ATOM 4363 O O . VAL B 1 28 ? -15.852 -28.844 25.312 1 28.69 28 VAL B O 1
ATOM 4366 N N . VAL B 1 29 ? -15.609 -30.672 23.984 1 26.52 29 VAL B N 1
ATOM 4367 C CA . VAL B 1 29 ? -14.219 -30.297 23.75 1 26.52 29 VAL B CA 1
ATOM 4368 C C . VAL B 1 29 ? -14.148 -29.031 22.891 1 26.52 29 VAL B C 1
ATOM 4370 O O . VAL B 1 29 ? -13.227 -28.234 23.016 1 26.52 29 VAL B O 1
ATOM 4373 N N . VAL B 1 30 ? -15.141 -28.875 21.953 1 26.17 30 VAL B N 1
ATOM 4374 C CA . VAL B 1 30 ? -15.148 -27.594 21.234 1 26.17 30 VAL B CA 1
ATOM 4375 C C . VAL B 1 30 ? -15.57 -26.484 22.188 1 26.17 30 VAL B C 1
ATOM 4377 O O . VAL B 1 30 ? -15.117 -25.344 22.047 1 26.17 30 VAL B O 1
ATOM 4380 N N . ALA B 1 31 ? -16.453 -26.672 23.125 1 27.33 31 ALA B N 1
ATOM 4381 C CA . ALA B 1 31 ? -16.875 -25.594 24.031 1 27.33 31 ALA B CA 1
ATOM 4382 C C . ALA B 1 31 ? -15.758 -25.219 25 1 27.33 31 ALA B C 1
ATOM 4384 O O . ALA B 1 31 ? -15.633 -24.062 25.391 1 27.33 31 ALA B O 1
ATOM 4385 N N . ARG B 1 32 ? -15.109 -26.188 25.672 1 27.8 32 ARG B N 1
ATOM 4386 C CA . ARG B 1 32 ? -14.07 -25.812 26.609 1 27.8 32 ARG B CA 1
ATOM 4387 C C . ARG B 1 32 ? -12.922 -25.094 25.906 1 27.8 32 ARG B C 1
ATOM 4389 O O . ARG B 1 32 ? -12.266 -24.234 26.484 1 27.8 32 ARG B O 1
ATOM 4396 N N . ARG B 1 33 ? -12.516 -25.641 24.75 1 26.06 33 ARG B N 1
ATOM 4397 C CA . ARG B 1 33 ? -11.453 -24.984 24 1 26.06 33 ARG B CA 1
ATOM 4398 C C . ARG B 1 33 ? -11.93 -23.641 23.438 1 26.06 33 ARG B C 1
ATOM 4400 O O . ARG B 1 33 ? -11.117 -22.828 23 1 26.06 33 ARG B O 1
ATOM 4407 N N . VAL B 1 34 ? -13.258 -23.438 23.219 1 29.09 34 VAL B N 1
ATOM 4408 C CA . VAL B 1 34 ? -13.773 -22.094 23 1 29.09 34 VAL B CA 1
ATOM 4409 C C . VAL B 1 34 ? -13.648 -21.281 24.281 1 29.09 34 VAL B C 1
ATOM 4411 O O . VAL B 1 34 ? -13.383 -20.078 24.219 1 29.09 34 VAL B O 1
ATOM 4414 N N . SER B 1 35 ? -13.836 -21.859 25.469 1 29.11 35 SER B N 1
ATOM 4415 C CA . SER B 1 35 ? -13.75 -21.062 26.688 1 29.11 35 SER B CA 1
ATOM 4416 C C . SER B 1 35 ? -12.328 -20.594 26.938 1 29.11 35 SER B C 1
ATOM 4418 O O . SER B 1 35 ? -12.102 -19.438 27.312 1 29.11 35 SER B O 1
ATOM 4420 N N . ASN B 1 36 ? -11.398 -21.578 26.891 1 27.52 36 ASN B N 1
ATOM 4421 C CA . ASN B 1 36 ? -10.047 -21.109 27.172 1 27.52 36 ASN B CA 1
ATOM 4422 C C . ASN B 1 36 ? -9.516 -20.25 26.016 1 27.52 36 ASN B C 1
ATOM 4424 O O . ASN B 1 36 ? -8.523 -19.531 26.188 1 27.52 36 ASN B O 1
ATOM 4428 N N . ARG B 1 37 ? -9.891 -20.438 24.781 1 29.77 37 ARG B N 1
ATOM 4429 C CA . ARG B 1 37 ? -9.562 -19.531 23.688 1 29.77 37 ARG B CA 1
ATOM 4430 C C . ARG B 1 37 ? -10.258 -18.188 23.859 1 29.77 37 ARG B C 1
ATOM 4432 O O . ARG B 1 37 ? -9.766 -17.156 23.391 1 29.77 37 ARG B O 1
ATOM 4439 N N . LEU B 1 38 ? -11.453 -18.094 24.406 1 31.23 38 LEU B N 1
ATOM 4440 C CA . LEU B 1 38 ? -12.078 -16.828 24.812 1 31.23 38 LEU B CA 1
ATOM 4441 C C . LEU B 1 38 ? -11.289 -16.172 25.938 1 31.23 38 LEU B C 1
ATOM 4443 O O . LEU B 1 38 ? -11.133 -14.953 25.953 1 31.23 38 LEU B O 1
ATOM 4447 N N . VAL B 1 39 ? -10.844 -17 26.891 1 30.88 39 VAL B N 1
ATOM 4448 C CA . VAL B 1 39 ? -10.086 -16.359 27.969 1 30.88 39 VAL B CA 1
ATOM 4449 C C . VAL B 1 39 ? -8.734 -15.898 27.438 1 30.88 39 VAL B C 1
ATOM 4451 O O . VAL B 1 39 ? -8.289 -14.789 27.734 1 30.88 39 VAL B O 1
ATOM 4454 N N . TYR B 1 40 ? -7.969 -16.672 26.719 1 29.5 40 TYR B N 1
ATOM 4455 C CA . TYR B 1 40 ? -6.684 -16.25 26.188 1 29.5 40 TYR B CA 1
ATOM 4456 C C . TYR B 1 40 ? -6.879 -15.289 25.016 1 29.5 40 TYR B C 1
ATOM 4458 O O . TYR B 1 40 ? -6.133 -14.32 24.859 1 29.5 40 TYR B O 1
ATOM 4466 N N . MET B 1 41 ? -7.77 -15.461 24.109 1 31.92 41 MET B N 1
ATOM 4467 C CA . MET B 1 41 ? -8.164 -14.422 23.172 1 31.92 41 MET B CA 1
ATOM 4468 C C . MET B 1 41 ? -8.75 -13.211 23.891 1 31.92 41 MET B C 1
ATOM 4470 O O . MET B 1 41 ? -8.594 -12.078 23.438 1 31.92 41 MET B O 1
ATOM 4474 N N . SER B 1 42 ? -9.359 -13.422 24.938 1 35.16 42 SER B N 1
ATOM 4475 C CA . SER B 1 42 ? -9.844 -12.352 25.812 1 35.16 42 SER B CA 1
ATOM 4476 C C . SER B 1 42 ? -8.695 -11.633 26.5 1 35.16 42 SER B C 1
ATOM 4478 O O . SER B 1 42 ? -8.719 -10.414 26.656 1 35.16 42 SER B O 1
ATOM 4480 N N . THR B 1 43 ? -7.695 -12.391 26.922 1 36.5 43 THR B N 1
ATOM 4481 C CA . THR B 1 43 ? -6.582 -11.719 27.578 1 36.5 43 THR B CA 1
ATOM 4482 C C . THR B 1 43 ? -5.711 -10.977 26.578 1 36.5 43 THR B C 1
ATOM 4484 O O . THR B 1 43 ? -5.277 -9.852 26.828 1 36.5 43 THR B O 1
ATOM 4487 N N . VAL B 1 44 ? -5.277 -11.578 25.5 1 36.44 44 VAL B N 1
ATOM 4488 C CA . VAL B 1 44 ? -4.539 -10.859 24.469 1 36.44 44 VAL B CA 1
ATOM 4489 C C . VAL B 1 44 ? -5.434 -9.789 23.844 1 36.44 44 VAL B C 1
ATOM 4491 O O . VAL B 1 44 ? -4.98 -8.672 23.594 1 36.44 44 VAL B O 1
ATOM 4494 N N . ASP B 1 45 ? -6.645 -10.102 23.578 1 39.94 45 ASP B N 1
ATOM 4495 C CA . ASP B 1 45 ? -7.621 -9.109 23.141 1 39.94 45 ASP B CA 1
ATOM 4496 C C . ASP B 1 45 ? -7.867 -8.07 24.234 1 39.94 45 ASP B C 1
ATOM 4498 O O . ASP B 1 45 ? -8.039 -6.883 23.938 1 39.94 45 ASP B O 1
ATOM 4502 N N . THR B 1 46 ? -7.789 -8.586 25.469 1 38.34 46 THR B N 1
ATOM 4503 C CA . THR B 1 46 ? -7.938 -7.652 26.578 1 38.34 46 THR B CA 1
ATOM 4504 C C . THR B 1 46 ? -6.695 -6.781 26.734 1 38.34 46 THR B C 1
ATOM 4506 O O . THR B 1 46 ? -6.805 -5.574 26.969 1 38.34 46 THR B O 1
ATOM 4509 N N . VAL B 1 47 ? -5.523 -7.48 26.672 1 38.78 47 VAL B N 1
ATOM 4510 C CA . VAL B 1 47 ? -4.297 -6.695 26.781 1 38.78 47 VAL B CA 1
ATOM 4511 C C . VAL B 1 47 ? -4.172 -5.773 25.562 1 38.78 47 VAL B C 1
ATOM 4513 O O . VAL B 1 47 ? -3.82 -4.602 25.703 1 38.78 47 VAL B O 1
ATOM 4516 N N . LYS B 1 48 ? -4.477 -6.242 24.391 1 51.22 48 LYS B N 1
ATOM 4517 C CA . LYS B 1 48 ? -4.5 -5.398 23.203 1 51.22 48 LYS B CA 1
ATOM 4518 C C . LYS B 1 48 ? -5.578 -4.324 23.312 1 51.22 48 LYS B C 1
ATOM 4520 O O . LYS B 1 48 ? -5.367 -3.18 22.906 1 51.22 48 LYS B O 1
ATOM 4525 N N . GLY B 1 49 ? -6.734 -4.773 23.953 1 49.31 49 GLY B N 1
ATOM 4526 C CA . GLY B 1 49 ? -7.797 -3.811 24.203 1 49.31 49 GLY B CA 1
ATOM 4527 C C . GLY B 1 49 ? -7.402 -2.732 25.188 1 49.31 49 GLY B C 1
ATOM 4528 O O . GLY B 1 49 ? -7.66 -1.548 24.969 1 49.31 49 GLY B O 1
ATOM 4529 N N . LYS B 1 50 ? -6.715 -3.107 26.266 1 49.75 50 LYS B N 1
ATOM 4530 C CA . LYS B 1 50 ? -6.281 -2.162 27.281 1 49.75 50 LYS B CA 1
ATOM 4531 C C . LYS B 1 50 ? -5.199 -1.227 26.75 1 49.75 50 LYS B C 1
ATOM 4533 O O . LYS B 1 50 ? -5.215 -0.027 27.031 1 49.75 50 LYS B O 1
ATOM 4538 N N . MET B 1 51 ? -4.34 -1.821 26.016 1 58.56 51 MET B N 1
ATOM 4539 C CA . MET B 1 51 ? -3.277 -1.01 25.438 1 58.56 51 MET B CA 1
ATOM 4540 C C . MET B 1 51 ? -3.852 0.031 24.484 1 58.56 51 MET B C 1
ATOM 4542 O O . MET B 1 51 ? -3.408 1.181 24.469 1 58.56 51 MET B O 1
ATOM 4546 N N . THR B 1 52 ? -4.852 -0.345 23.859 1 65.06 52 THR B N 1
ATOM 4547 C CA . THR B 1 52 ? -5.496 0.568 22.922 1 65.06 52 THR B CA 1
ATOM 4548 C C . THR B 1 52 ? -6.25 1.666 23.656 1 65.06 52 THR B C 1
ATOM 4550 O O . THR B 1 52 ? -6.219 2.83 23.266 1 65.06 52 THR B O 1
ATOM 4553 N N . GLN B 1 53 ? -6.84 1.304 24.734 1 69.25 53 GLN B N 1
ATOM 4554 C CA . GLN B 1 53 ? -7.566 2.309 25.5 1 69.25 53 GLN B CA 1
ATOM 4555 C C . GLN B 1 53 ? -6.609 3.334 26.094 1 69.25 53 GLN B C 1
ATOM 4557 O O . GLN B 1 53 ? -6.934 4.52 26.188 1 69.25 53 GLN B O 1
ATOM 4562 N N . ASP B 1 54 ? -5.574 2.785 26.25 1 83.69 54 ASP B N 1
ATOM 4563 C CA . ASP B 1 54 ? -4.562 3.678 26.797 1 83.69 54 ASP B CA 1
ATOM 4564 C C . ASP B 1 54 ? -4.039 4.645 25.75 1 83.69 54 ASP B C 1
ATOM 4566 O O . ASP B 1 54 ? -3.877 5.836 26.016 1 83.69 54 ASP B O 1
ATOM 4570 N N . GLN B 1 55 ? -3.963 4.191 24.578 1 93 55 GLN B N 1
ATOM 4571 C CA . GLN B 1 55 ? -3.48 5.043 23.5 1 93 55 GLN B CA 1
ATOM 4572 C C . GLN B 1 55 ? -4.508 6.113 23.141 1 93 55 GLN B C 1
ATOM 4574 O O . GLN B 1 55 ? -4.152 7.266 22.891 1 93 55 GLN B O 1
ATOM 4579 N N . ASP B 1 56 ? -5.781 5.734 23.219 1 93.5 56 ASP B N 1
ATOM 4580 C CA . ASP B 1 56 ? -6.863 6.672 22.922 1 93.5 56 ASP B CA 1
ATOM 4581 C C . ASP B 1 56 ? -6.934 7.781 23.969 1 93.5 56 ASP B C 1
ATOM 4583 O O . ASP B 1 56 ? -7.145 8.945 23.625 1 93.5 56 ASP B O 1
ATOM 4587 N N . ASN B 1 57 ? -6.777 7.352 25.125 1 93.25 57 ASN B N 1
ATOM 4588 C CA . ASN B 1 57 ? -6.809 8.32 26.219 1 93.25 57 ASN B CA 1
ATOM 4589 C C . ASN B 1 57 ? -5.621 9.281 26.156 1 93.25 57 ASN B C 1
ATOM 4591 O O . ASN B 1 57 ? -5.77 10.477 26.391 1 93.25 57 ASN B O 1
ATOM 4595 N N . LEU B 1 58 ? -4.484 8.727 25.906 1 96.12 58 LEU B N 1
ATOM 4596 C CA . LEU B 1 58 ? -3.301 9.562 25.766 1 96.12 58 LEU B CA 1
ATOM 4597 C C . LEU B 1 58 ? -3.455 10.547 24.609 1 96.12 58 LEU B C 1
ATOM 4599 O O . LEU B 1 58 ? -3.074 11.711 24.734 1 96.12 58 LEU B O 1
ATOM 4603 N N . ARG B 1 59 ? -4 10.078 23.562 1 96.44 59 ARG B N 1
ATOM 4604 C CA . ARG B 1 59 ? -4.27 10.922 22.406 1 96.44 59 ARG B CA 1
ATOM 4605 C C . ARG B 1 59 ? -5.227 12.055 22.766 1 96.44 59 ARG B C 1
ATOM 4607 O O . ARG B 1 59 ? -5 13.211 22.375 1 96.44 59 ARG B O 1
ATOM 4614 N N . ALA B 1 60 ? -6.285 11.734 23.453 1 94.19 60 ALA B N 1
ATOM 4615 C CA . ALA B 1 60 ? -7.27 12.734 23.875 1 94.19 60 ALA B CA 1
ATOM 4616 C C . ALA B 1 60 ? -6.629 13.781 24.766 1 94.19 60 ALA B C 1
ATOM 4618 O O . ALA B 1 60 ? -6.883 14.984 24.609 1 94.19 60 ALA B O 1
ATOM 4619 N N . ARG B 1 61 ? -5.84 13.32 25.703 1 95 61 ARG B N 1
ATOM 4620 C CA . ARG B 1 61 ? -5.184 14.234 26.625 1 95 61 ARG B CA 1
ATOM 4621 C C . ARG B 1 61 ? -4.18 15.125 25.906 1 95 61 ARG B C 1
ATOM 4623 O O . ARG B 1 61 ? -4.066 16.312 26.203 1 95 61 ARG B O 1
ATOM 4630 N N . PHE B 1 62 ? -3.471 14.547 25.031 1 96.88 62 PHE B N 1
ATOM 4631 C CA . PHE B 1 62 ? -2.51 15.32 24.266 1 96.88 62 PHE B CA 1
ATOM 4632 C C . PHE B 1 62 ? -3.215 16.391 23.438 1 96.88 62 PHE B C 1
ATOM 4634 O O . PHE B 1 62 ? -2.775 17.531 23.391 1 96.88 62 PHE B O 1
ATOM 4641 N N . CYS B 1 63 ? -4.258 15.977 22.75 1 95.62 63 CYS B N 1
ATOM 4642 C CA . CYS B 1 63 ? -5.031 16.906 21.938 1 95.62 63 CYS B CA 1
ATOM 4643 C C . CYS B 1 63 ? -5.559 18.062 22.781 1 95.62 63 CYS B C 1
ATOM 4645 O O . CYS B 1 63 ? -5.512 19.219 22.344 1 95.62 63 CYS B O 1
ATOM 4647 N N . HIS B 1 64 ? -6.027 17.766 23.891 1 93.38 64 HIS B N 1
ATOM 4648 C CA . HIS B 1 64 ? -6.535 18.797 24.797 1 93.38 64 HIS B CA 1
ATOM 4649 C C . HIS B 1 64 ? -5.438 19.781 25.188 1 93.38 64 HIS B C 1
ATOM 4651 O O . HIS B 1 64 ? -5.641 21 25.141 1 93.38 64 HIS B O 1
ATOM 4657 N N . ALA B 1 65 ? -4.32 19.234 25.578 1 95.44 65 ALA B N 1
ATOM 4658 C CA . ALA B 1 65 ? -3.191 20.078 25.969 1 95.44 65 ALA B CA 1
ATOM 4659 C C . ALA B 1 65 ? -2.713 20.938 24.797 1 95.44 65 ALA B C 1
ATOM 4661 O O . ALA B 1 65 ? -2.371 22.109 24.984 1 95.44 65 ALA B O 1
ATOM 4662 N N . LEU B 1 66 ? -2.691 20.344 23.688 1 96.06 66 LEU B N 1
ATOM 4663 C CA . LEU B 1 66 ? -2.287 21.047 22.484 1 96.06 66 LEU B CA 1
ATOM 4664 C C . LEU B 1 66 ? -3.256 22.188 22.156 1 96.06 66 LEU B C 1
ATOM 4666 O O . LEU B 1 66 ? -2.834 23.281 21.781 1 96.06 66 LEU B O 1
ATOM 4670 N N . SER B 1 67 ? -4.504 21.922 22.25 1 93.44 67 SER B N 1
ATOM 4671 C CA . SER B 1 67 ? -5.539 22.922 22.016 1 93.44 67 SER B CA 1
ATOM 4672 C C . SER B 1 67 ? -5.398 24.109 22.969 1 93.44 67 SER B C 1
ATOM 4674 O O . SER B 1 67 ? -5.48 25.266 22.547 1 93.44 67 SER B O 1
ATOM 4676 N N . GLU B 1 68 ? -5.188 23.828 24.203 1 93.69 68 GLU B N 1
ATOM 4677 C CA . GLU B 1 68 ? -5.02 24.891 25.188 1 93.69 68 GLU B CA 1
ATOM 4678 C C . GLU B 1 68 ? -3.789 25.734 24.875 1 93.69 68 GLU B C 1
ATOM 4680 O O . GLU B 1 68 ? -3.838 26.969 24.969 1 93.69 68 GLU B O 1
ATOM 4685 N N . MET B 1 69 ? -2.762 25.031 24.562 1 94.25 69 MET B N 1
ATOM 4686 C CA . MET B 1 69 ? -1.537 25.75 24.203 1 94.25 69 MET B CA 1
ATOM 4687 C C . MET B 1 69 ? -1.764 26.641 22.984 1 94.25 69 MET B C 1
ATOM 4689 O O . MET B 1 69 ? -1.371 27.812 23 1 94.25 69 MET B O 1
ATOM 4693 N N . TYR B 1 70 ? -2.412 26.141 22.031 1 94.25 70 TYR B N 1
ATOM 4694 C CA . TYR B 1 70 ? -2.598 26.875 20.781 1 94.25 70 TYR B CA 1
ATOM 4695 C C . TYR B 1 70 ? -3.541 28.062 20.984 1 94.25 70 TYR B C 1
ATOM 4697 O O . TYR B 1 70 ? -3.328 29.141 20.422 1 94.25 70 TYR B O 1
ATOM 4705 N N . LYS B 1 71 ? -4.547 27.938 21.75 1 92.75 71 LYS B N 1
ATOM 4706 C CA . LYS B 1 71 ? -5.469 29.031 22.062 1 92.75 71 LYS B CA 1
ATOM 4707 C C . LYS B 1 71 ? -4.742 30.172 22.781 1 92.75 71 LYS B C 1
ATOM 4709 O O . LYS B 1 71 ? -5.059 31.344 22.562 1 92.75 71 LYS B O 1
ATOM 4714 N N . ALA B 1 72 ? -3.85 29.766 23.594 1 92.88 72 ALA B N 1
ATOM 4715 C CA . ALA B 1 72 ? -3.068 30.766 24.297 1 92.88 72 ALA B CA 1
ATOM 4716 C C . ALA B 1 72 ? -2.133 31.516 23.359 1 92.88 72 ALA B C 1
ATOM 4718 O O . ALA B 1 72 ? -1.922 32.719 23.5 1 92.88 72 ALA B O 1
ATOM 4719 N N . GLU B 1 73 ? -1.647 30.812 22.422 1 91.19 73 GLU B N 1
ATOM 4720 C CA . GLU B 1 73 ? -0.693 31.391 21.469 1 91.19 73 GLU B CA 1
ATOM 4721 C C . GLU B 1 73 ? -1.405 32.188 20.375 1 91.19 73 GLU B C 1
ATOM 4723 O O . GLU B 1 73 ? -0.858 33.156 19.859 1 91.19 73 GLU B O 1
ATOM 4728 N N . VAL B 1 74 ? -2.529 31.766 20 1 91.12 74 VAL B N 1
ATOM 4729 C CA . VAL B 1 74 ? -3.318 32.375 18.938 1 91.12 74 VAL B CA 1
ATOM 4730 C C . VAL B 1 74 ? -4.73 32.656 19.438 1 91.12 74 VAL B C 1
ATOM 4732 O O . VAL B 1 74 ? -5.672 31.938 19.109 1 91.12 74 VAL B O 1
ATOM 4735 N N . PRO B 1 75 ? -4.93 33.75 20.047 1 90.88 75 PRO B N 1
ATOM 4736 C CA . PRO B 1 75 ? -6.234 34.031 20.625 1 90.88 75 PRO B CA 1
ATOM 4737 C C . PRO B 1 75 ? -7.367 34 19.609 1 90.88 75 PRO B C 1
ATOM 4739 O O . PRO B 1 75 ? -8.492 33.625 19.938 1 90.88 75 PRO B O 1
ATOM 4742 N N . LEU B 1 76 ? -7.047 34.406 18.422 1 91.44 76 LEU B N 1
ATOM 4743 C CA . LEU B 1 76 ? -8.062 34.375 17.375 1 91.44 76 LEU B CA 1
ATOM 4744 C C . LEU B 1 76 ? -8.594 32.969 17.156 1 91.44 76 LEU B C 1
ATOM 4746 O O . LEU B 1 76 ? -9.734 32.781 16.734 1 91.44 76 LEU B O 1
ATOM 4750 N N . TYR B 1 77 ? -7.793 32 17.438 1 92.75 77 T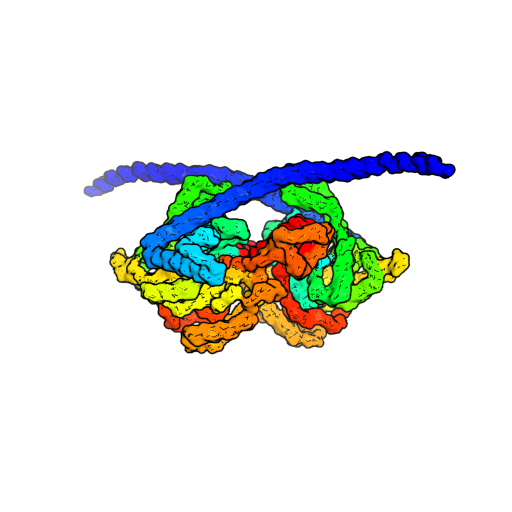YR B N 1
ATOM 4751 C CA . TYR B 1 77 ? -8.25 30.625 17.328 1 92.75 77 TYR B CA 1
ATOM 4752 C C . TYR B 1 77 ? -9.297 30.312 18.375 1 92.75 77 TYR B C 1
ATOM 4754 O O . TYR B 1 77 ? -10.242 29.562 18.125 1 92.75 77 TYR B O 1
ATOM 4762 N N . GLY B 1 78 ? -9.07 30.781 19.531 1 92 78 GLY B N 1
ATOM 4763 C CA . GLY B 1 78 ? -10.109 30.656 20.531 1 92 78 GLY B CA 1
ATOM 4764 C C . GLY B 1 78 ? -11.445 31.219 20.094 1 92 78 GLY B C 1
ATOM 4765 O O . GLY B 1 78 ? -12.492 30.594 20.328 1 92 78 GLY B O 1
ATOM 4766 N N . ASP B 1 79 ? -11.383 32.406 19.484 1 93.44 79 ASP B N 1
ATOM 4767 C CA . ASP B 1 79 ? -12.586 33 18.938 1 93.44 79 ASP B CA 1
ATOM 4768 C C . ASP B 1 79 ? -13.234 32.125 17.891 1 93.44 79 ASP B C 1
ATOM 4770 O O . ASP B 1 79 ? -14.461 32 17.828 1 93.44 79 ASP B O 1
ATOM 4774 N N . LEU B 1 80 ? -12.398 31.562 17.109 1 94 80 LEU B N 1
ATOM 4775 C CA . LEU B 1 80 ? -12.898 30.688 16.062 1 94 80 LEU B CA 1
ATOM 4776 C C . LEU B 1 80 ? -13.625 29.484 16.656 1 94 80 LEU B C 1
ATOM 4778 O O . LEU B 1 80 ? -14.695 29.094 16.172 1 94 80 LEU B O 1
ATOM 4782 N N . VAL B 1 81 ? -13.031 28.891 17.656 1 92.62 81 VAL B N 1
ATOM 4783 C CA . VAL B 1 81 ? -13.633 27.719 18.297 1 92.62 81 VAL B CA 1
ATOM 4784 C C . VAL B 1 81 ? -14.992 28.078 18.875 1 92.62 81 VAL B C 1
ATOM 4786 O O . VAL B 1 81 ? -15.953 27.312 18.75 1 92.62 81 VAL B O 1
ATOM 4789 N N . ASP B 1 82 ? -15.055 29.234 19.438 1 91.75 82 ASP B N 1
ATOM 4790 C CA . ASP B 1 82 ? -16.312 29.719 19.969 1 91.75 82 ASP B CA 1
ATOM 4791 C C . ASP B 1 82 ? -17.344 29.938 18.859 1 91.75 82 ASP B C 1
ATOM 4793 O O . ASP B 1 82 ? -18.516 29.625 19.016 1 91.75 82 ASP B O 1
ATOM 4797 N N . LEU B 1 83 ? -16.859 30.516 17.875 1 94.44 83 LEU B N 1
ATOM 4798 C CA . LEU B 1 83 ? -17.719 30.797 16.734 1 94.44 83 LEU B CA 1
ATOM 4799 C C . LEU B 1 83 ? -18.281 29.516 16.141 1 94.44 83 LEU B C 1
ATOM 4801 O O . LEU B 1 83 ? -19.453 29.453 15.766 1 94.44 83 LEU B O 1
ATOM 4805 N N . VAL B 1 84 ? -17.469 28.484 16 1 93.88 84 VAL B N 1
ATOM 4806 C CA . VAL B 1 84 ? -17.891 27.188 15.477 1 93.88 84 VAL B CA 1
ATOM 4807 C C . VAL B 1 84 ? -18.984 26.594 16.359 1 93.88 84 VAL B C 1
ATOM 4809 O O . VAL B 1 84 ? -19.969 26.047 15.859 1 93.88 84 VAL B O 1
ATOM 4812 N N . TRP B 1 85 ? -18.75 26.672 17.609 1 91.06 85 TRP B N 1
ATOM 4813 C CA . TRP B 1 85 ? -19.75 26.188 18.562 1 91.06 85 TRP B CA 1
ATOM 4814 C C . TRP B 1 85 ? -21.078 26.891 18.359 1 91.06 85 TRP B C 1
ATOM 4816 O O . TRP B 1 85 ? -22.141 26.25 18.391 1 91.06 85 TRP B O 1
ATOM 4826 N N . GLN B 1 86 ? -21.062 28.188 18.203 1 92.19 86 GLN B N 1
ATOM 4827 C CA . GLN B 1 86 ? -22.266 28.984 17.984 1 92.19 86 GLN B CA 1
ATOM 4828 C C . GLN B 1 86 ? -22.953 28.578 16.672 1 92.19 86 GLN B C 1
ATOM 4830 O O . GLN B 1 86 ? -24.188 28.484 16.609 1 92.19 86 GLN B O 1
ATOM 4835 N N . ALA B 1 87 ? -22.125 28.453 15.703 1 93.56 87 ALA B N 1
ATOM 4836 C CA . ALA B 1 87 ? -22.672 28.047 14.406 1 93.56 87 ALA B CA 1
ATOM 4837 C C . ALA B 1 87 ? -23.375 26.703 14.5 1 93.56 87 ALA B C 1
ATOM 4839 O O . ALA B 1 87 ? -24.453 26.516 13.945 1 93.56 87 ALA B O 1
ATOM 4840 N N . ASP B 1 88 ? -22.734 25.766 15.148 1 92.12 88 ASP B N 1
ATOM 4841 C CA . ASP B 1 88 ? -23.328 24.453 15.305 1 92.12 88 ASP B CA 1
ATOM 4842 C C . ASP B 1 88 ? -24.625 24.516 16.094 1 92.12 88 ASP B C 1
ATOM 4844 O O . ASP B 1 88 ? -25.578 23.797 15.789 1 92.12 88 ASP B O 1
ATOM 4848 N N . ALA B 1 89 ? -24.656 25.297 17.125 1 88.75 89 ALA B N 1
ATOM 4849 C CA . ALA B 1 89 ? -25.875 25.484 17.906 1 88.75 89 ALA B CA 1
ATOM 4850 C C . ALA B 1 89 ? -27.016 26.016 17.047 1 88.75 89 ALA B C 1
ATOM 4852 O O . ALA B 1 89 ? -28.141 25.531 17.125 1 88.75 89 ALA B O 1
ATOM 4853 N N . GLU B 1 90 ? -26.672 27 16.328 1 90.69 90 GLU B N 1
ATOM 4854 C CA . GLU B 1 90 ? -27.672 27.609 15.445 1 90.69 90 GLU B CA 1
ATOM 4855 C C . GLU B 1 90 ? -28.172 26.609 14.398 1 90.69 90 GLU B C 1
ATOM 4857 O O . GLU B 1 90 ? -29.359 26.547 14.102 1 90.69 90 GLU B O 1
ATOM 4862 N N . ALA B 1 91 ? -27.25 25.906 13.82 1 90.44 91 ALA B N 1
ATOM 4863 C CA . ALA B 1 91 ? -27.609 24.922 12.812 1 90.44 91 ALA B CA 1
ATOM 4864 C C . ALA B 1 91 ? -28.547 23.859 13.383 1 90.44 91 ALA B C 1
ATOM 4866 O O . ALA B 1 91 ? -29.5 23.453 12.719 1 90.44 91 ALA B O 1
ATOM 4867 N N . LEU B 1 92 ? -28.25 23.391 14.539 1 87.69 92 LEU B N 1
ATOM 4868 C CA . LEU B 1 92 ? -29.078 22.375 15.195 1 87.69 92 LEU B CA 1
ATOM 4869 C C . LEU B 1 92 ? -30.453 22.938 15.531 1 87.69 92 LEU B C 1
ATOM 4871 O O . LEU B 1 92 ? -31.453 22.234 15.422 1 87.69 92 LEU B O 1
ATOM 4875 N N . GLN B 1 93 ? -30.5 24.094 15.953 1 86.25 93 GLN B N 1
ATOM 4876 C CA . GLN B 1 93 ? -31.766 24.75 16.281 1 86.25 93 GLN B CA 1
ATOM 4877 C C . GLN B 1 93 ? -32.656 24.875 15.039 1 86.25 93 GLN B C 1
ATOM 4879 O O . GLN B 1 93 ? -33.875 24.641 15.109 1 86.25 93 GLN B O 1
ATOM 4884 N N . THR B 1 94 ? -32.031 25.297 14.062 1 85.94 94 THR B N 1
ATOM 4885 C CA . THR B 1 94 ? -32.781 25.438 12.812 1 85.94 94 THR B CA 1
ATOM 4886 C C . THR B 1 94 ? -33.344 24.094 12.359 1 85.94 94 THR B C 1
ATOM 4888 O O . THR B 1 94 ? -34.469 24.016 11.875 1 85.94 94 THR B O 1
ATOM 4891 N N . SER B 1 95 ? -32.531 23.109 12.477 1 81.88 95 SER B N 1
ATOM 4892 C CA . SER B 1 95 ? -32.969 21.766 12.094 1 81.88 95 SER B CA 1
ATOM 4893 C C . SER B 1 95 ? -34.094 21.281 12.969 1 81.88 95 SER B C 1
ATOM 4895 O O . SER B 1 95 ? -35.031 20.609 12.492 1 81.88 95 SER B O 1
ATOM 4897 N N . GLN B 1 96 ? -34 21.5 14.211 1 77.56 96 GLN B N 1
ATOM 4898 C CA . GLN B 1 96 ? -35.062 21.078 15.141 1 77.56 96 GLN B CA 1
ATOM 4899 C C . GLN B 1 96 ? -36.344 21.828 14.875 1 77.56 96 GLN B C 1
ATOM 4901 O O . GLN B 1 96 ? -37.438 21.25 14.977 1 77.56 96 GLN B O 1
ATOM 4906 N N . ARG B 1 97 ? -36.281 23.031 14.617 1 78.62 97 ARG B N 1
ATOM 4907 C CA . ARG B 1 97 ? -37.469 23.828 14.289 1 78.62 97 ARG B CA 1
ATOM 4908 C C . ARG B 1 97 ? -38.156 23.281 13.047 1 78.62 97 ARG B C 1
ATOM 4910 O O . ARG B 1 97 ? -39.406 23.25 12.977 1 78.62 97 ARG B O 1
ATOM 4917 N N . GLN B 1 98 ? -37.344 22.938 12.18 1 77.69 98 GLN B N 1
ATOM 4918 C CA . GLN B 1 98 ? -37.906 22.391 10.945 1 77.69 98 GLN B CA 1
ATOM 4919 C C . GLN B 1 98 ? -38.625 21.062 11.211 1 77.69 98 GLN B C 1
ATOM 4921 O O . GLN B 1 98 ? -39.562 20.719 10.508 1 77.69 98 GLN B O 1
ATOM 4926 N N . HIS B 1 99 ? -38.188 20.406 12.273 1 74.44 99 HIS B N 1
ATOM 4927 C CA . HIS B 1 99 ? -38.844 19.141 12.609 1 74.44 99 HIS B CA 1
ATOM 4928 C C . HIS B 1 99 ? -39.875 19.328 13.703 1 74.44 99 HIS B C 1
ATOM 4930 O O . HIS B 1 99 ? -40.344 18.344 14.289 1 74.44 99 HIS B O 1
ATOM 4936 N N . GLY B 1 100 ? -40.219 20.547 13.984 1 70.62 100 GLY B N 1
ATOM 4937 C CA . GLY B 1 100 ? -41.344 20.844 14.844 1 70.62 100 GLY B CA 1
ATOM 4938 C C . GLY B 1 100 ? -40.969 20.922 16.312 1 70.62 100 GLY B C 1
ATOM 4939 O O . GLY B 1 100 ? -41.844 21.078 17.172 1 70.62 100 GLY B O 1
ATOM 4940 N N . ASN B 1 101 ? -39.781 20.578 16.625 1 62.28 101 ASN B N 1
ATOM 4941 C CA . ASN B 1 101 ? -39.375 20.625 18.031 1 62.28 101 ASN B CA 1
ATOM 4942 C C . ASN B 1 101 ? -39 22.031 18.453 1 62.28 101 ASN B C 1
ATOM 4944 O O . ASN B 1 101 ? -38.156 22.672 17.844 1 62.28 101 ASN B O 1
ATOM 4948 N N . THR B 1 102 ? -39.906 22.656 19.203 1 59.41 102 THR B N 1
ATOM 4949 C CA . THR B 1 102 ? -39.75 24.047 19.625 1 59.41 102 THR B CA 1
ATOM 4950 C C . THR B 1 102 ? -38.906 24.125 20.891 1 59.41 102 THR B C 1
ATOM 4952 O O . THR B 1 102 ? -38.906 25.141 21.594 1 59.41 102 THR B O 1
ATOM 4955 N N . THR B 1 103 ? -38.188 23.125 21.234 1 56.38 103 THR B N 1
ATOM 4956 C CA . THR B 1 103 ? -37.438 23.203 22.469 1 56.38 103 THR B CA 1
ATOM 4957 C C . THR B 1 103 ? -36.406 24.328 22.406 1 56.38 103 THR B C 1
ATOM 4959 O O . THR B 1 103 ? -35.812 24.578 21.359 1 56.38 103 THR B O 1
ATOM 4962 N N . PRO B 1 104 ? -36.344 25.141 23.562 1 57.53 104 PRO B N 1
ATOM 4963 C CA . PRO B 1 104 ? -35.469 26.312 23.641 1 57.53 104 PRO B CA 1
ATOM 4964 C C . PRO B 1 104 ? -34.031 26.016 23.188 1 57.53 104 PRO B C 1
ATOM 4966 O O . PRO B 1 104 ? -33.781 25.797 22 1 57.53 104 PRO B O 1
ATOM 4969 N N . ILE B 1 105 ? -33 26.438 24.094 1 56.94 105 ILE B N 1
ATOM 4970 C CA . ILE B 1 105 ? -31.562 26.609 23.875 1 56.94 105 ILE B CA 1
ATOM 4971 C C . ILE B 1 105 ? -30.906 25.234 23.75 1 56.94 105 ILE B C 1
ATOM 4973 O O . ILE B 1 105 ? -30.938 24.422 24.688 1 56.94 105 ILE B O 1
ATOM 4977 N N . ILE B 1 106 ? -30.531 24.812 22.469 1 66.19 106 ILE B N 1
ATOM 4978 C CA . ILE B 1 106 ? -29.859 23.531 22.188 1 66.19 106 ILE B CA 1
ATOM 4979 C C . ILE B 1 106 ? -28.375 23.656 22.469 1 66.19 106 ILE B C 1
ATOM 4981 O O . ILE B 1 106 ? -27.719 24.594 22 1 66.19 106 ILE B O 1
ATOM 4985 N N . ASN B 1 107 ? -27.938 22.891 23.453 1 69.75 107 ASN B N 1
ATOM 4986 C CA . ASN B 1 107 ? -26.5 22.703 23.625 1 69.75 107 ASN B CA 1
ATOM 4987 C C . ASN B 1 107 ? -25.969 21.625 22.672 1 69.75 107 ASN B C 1
ATOM 4989 O O . ASN B 1 107 ? -26.266 20.438 22.844 1 69.75 107 ASN B O 1
ATOM 4993 N N . PRO B 1 108 ? -25.203 22.078 21.625 1 72.88 108 PRO B N 1
ATOM 4994 C CA . PRO B 1 108 ? -24.703 21.125 20.656 1 72.88 108 PRO B CA 1
ATOM 4995 C C . PRO B 1 108 ? -23.984 19.938 21.297 1 72.88 108 PRO B C 1
ATOM 4997 O O . PRO B 1 108 ? -23.984 18.828 20.766 1 72.88 108 PRO B O 1
ATOM 5000 N N . ASP B 1 109 ? -23.375 20.141 22.422 1 71.69 109 ASP B N 1
ATOM 5001 C CA . ASP B 1 109 ? -22.578 19.109 23.078 1 71.69 109 ASP B CA 1
ATOM 5002 C C . ASP B 1 109 ? -23.469 17.953 23.547 1 71.69 109 ASP B C 1
ATOM 5004 O O . ASP B 1 109 ? -22.969 16.844 23.766 1 71.69 109 ASP B O 1
ATOM 5008 N N . ASP B 1 110 ? -24.688 18.25 23.641 1 67.12 110 ASP B N 1
ATOM 5009 C CA . ASP B 1 110 ? -25.625 17.219 24.094 1 67.12 110 ASP B CA 1
ATOM 5010 C C . ASP B 1 110 ? -26.125 16.375 22.938 1 67.12 110 ASP B C 1
ATOM 5012 O O . ASP B 1 110 ? -26.656 15.281 23.125 1 67.12 110 ASP B O 1
ATOM 5016 N N . ILE B 1 111 ? -25.953 16.938 21.812 1 65.5 111 ILE B N 1
ATOM 5017 C CA . ILE B 1 111 ? -26.578 16.312 20.641 1 65.5 111 ILE B CA 1
ATOM 5018 C C . ILE B 1 111 ? -25.5 15.672 19.766 1 65.5 111 ILE B C 1
ATOM 5020 O O . ILE B 1 111 ? -25.656 14.531 19.312 1 65.5 111 ILE B O 1
ATOM 5024 N N . LEU B 1 112 ? -24.5 16.391 19.641 1 71.5 112 LEU B N 1
ATOM 5025 C CA . LEU B 1 112 ? -23.453 15.922 18.75 1 71.5 112 LEU B CA 1
ATOM 5026 C C . LEU B 1 112 ? -22.547 14.922 19.453 1 71.5 112 LEU B C 1
ATOM 5028 O O . LEU B 1 112 ? -22.359 15 20.672 1 71.5 112 LEU B O 1
ATOM 5032 N N . PRO B 1 113 ? -21.984 14.023 18.672 1 65.31 113 PRO B N 1
ATOM 5033 C CA . PRO B 1 113 ? -21.016 13.117 19.297 1 65.31 113 PRO B CA 1
ATOM 5034 C C . PRO B 1 113 ? -19.844 13.852 19.938 1 65.31 113 PRO B C 1
ATOM 5036 O O . PRO B 1 113 ? -19.469 14.945 19.5 1 65.31 113 PRO B O 1
ATOM 5039 N N . ALA B 1 114 ? -19.344 13.258 20.969 1 63.09 114 ALA B N 1
ATOM 5040 C CA . ALA B 1 114 ? -18.234 13.844 21.734 1 63.09 114 ALA B CA 1
ATOM 5041 C C . ALA B 1 114 ? -17.078 14.227 20.828 1 63.09 114 ALA B C 1
ATOM 5043 O O . ALA B 1 114 ? -16.391 15.219 21.078 1 63.09 114 ALA B O 1
ATOM 5044 N N . ARG B 1 115 ? -17.047 13.602 19.812 1 71 115 ARG B N 1
ATOM 5045 C CA . ARG B 1 115 ? -15.898 13.828 18.938 1 71 115 ARG B CA 1
ATOM 5046 C C . ARG B 1 115 ? -16.062 15.125 18.156 1 71 115 ARG B C 1
ATOM 5048 O O . ARG B 1 115 ? -15.094 15.617 17.562 1 71 115 ARG B O 1
ATOM 5055 N N . ASN B 1 116 ? -17.141 15.727 18.172 1 71.38 116 ASN B N 1
ATOM 5056 C CA . ASN B 1 116 ? -17.359 16.969 17.422 1 71.38 116 ASN B CA 1
ATOM 5057 C C . ASN B 1 116 ? -16.859 18.172 18.203 1 71.38 116 ASN B C 1
ATOM 5059 O O . ASN B 1 116 ? -16.703 19.266 17.641 1 71.38 116 ASN B O 1
ATOM 5063 N N . ARG B 1 117 ? -16.547 18.031 19.406 1 69.56 117 ARG B N 1
ATOM 5064 C CA . ARG B 1 117 ? -16.188 19.172 20.25 1 69.56 117 ARG B CA 1
ATOM 5065 C C . ARG B 1 117 ? -14.672 19.328 20.344 1 69.56 117 ARG B C 1
ATOM 5067 O O . ARG B 1 117 ? -14.18 20.312 20.906 1 69.56 117 ARG B O 1
ATOM 5074 N N . VAL B 1 118 ? -14.125 18.422 19.75 1 77.62 118 VAL B N 1
ATOM 5075 C CA . VAL B 1 118 ? -12.672 18.453 19.891 1 77.62 118 VAL B CA 1
ATOM 5076 C C . VAL B 1 118 ? -12.031 18.734 18.531 1 77.62 118 VAL B C 1
ATOM 5078 O O . VAL B 1 118 ? -12.672 18.578 17.484 1 77.62 118 VAL B O 1
ATOM 5081 N N . GLU B 1 119 ? -10.82 19.219 18.625 1 83.12 119 GLU B N 1
ATOM 5082 C CA . GLU B 1 119 ? -10.086 19.422 17.391 1 83.12 119 GLU B CA 1
ATOM 5083 C C . GLU B 1 119 ? -9.984 18.141 16.578 1 83.12 119 GLU B C 1
ATOM 5085 O O . GLU B 1 119 ? -9.781 17.062 17.156 1 83.12 119 GLU B O 1
ATOM 5090 N N . ARG B 1 120 ? -10.156 18.359 15.312 1 80.06 120 ARG B N 1
ATOM 5091 C CA . ARG B 1 120 ? -10.117 17.203 14.422 1 80.06 120 ARG B CA 1
ATOM 5092 C C . ARG B 1 120 ? -8.703 16.938 13.922 1 80.06 120 ARG B C 1
ATOM 5094 O O . ARG B 1 120 ? -8.273 15.789 13.812 1 80.06 120 ARG B O 1
ATOM 5101 N N . HIS B 1 121 ? -8.07 18.016 13.586 1 90.44 121 HIS B N 1
ATOM 5102 C CA . HIS B 1 121 ? -6.707 17.75 13.133 1 90.44 121 HIS B CA 1
ATOM 5103 C C . HIS B 1 121 ? -5.801 18.953 13.352 1 90.44 121 HIS B C 1
ATOM 5105 O O . HIS B 1 121 ? -6.285 20.062 13.586 1 90.44 121 HIS B O 1
ATOM 5111 N N . GLY B 1 122 ? -4.523 18.734 13.484 1 95.06 122 GLY B N 1
ATOM 5112 C CA . GLY B 1 122 ? -3.453 19.703 13.375 1 95.06 122 GLY B CA 1
ATOM 5113 C C . GLY B 1 122 ? -2.545 19.469 12.18 1 95.06 122 GLY B C 1
ATOM 5114 O O . GLY B 1 122 ? -2.666 18.453 11.5 1 95.06 122 GLY B O 1
ATOM 5115 N N . ALA B 1 123 ? -1.78 20.484 11.938 1 95.19 123 ALA B N 1
ATOM 5116 C CA . ALA B 1 123 ? -0.796 20.328 10.867 1 95.19 123 ALA B CA 1
ATOM 5117 C C . ALA B 1 123 ? 0.581 20.797 11.32 1 95.19 123 ALA B C 1
ATOM 5119 O O . ALA B 1 123 ? 0.696 21.797 12.039 1 95.19 123 ALA B O 1
ATOM 5120 N N . ILE B 1 124 ? 1.602 20.078 10.906 1 96.56 124 ILE B N 1
ATOM 5121 C CA . ILE B 1 124 ? 2.979 20.469 11.188 1 96.56 124 ILE B CA 1
ATOM 5122 C C . ILE B 1 124 ? 3.822 20.312 9.922 1 96.56 124 ILE B C 1
ATOM 5124 O O . ILE B 1 124 ? 3.449 19.578 9 1 96.56 124 ILE B O 1
ATOM 5128 N N . ARG B 1 125 ? 4.918 21.047 9.891 1 96.25 125 ARG B N 1
ATOM 5129 C CA . ARG B 1 125 ? 5.863 21 8.781 1 96.25 125 ARG B CA 1
ATOM 5130 C C . ARG B 1 125 ? 7.27 20.688 9.273 1 96.25 125 ARG B C 1
ATOM 5132 O O . ARG B 1 125 ? 7.785 21.359 10.164 1 96.25 125 ARG B O 1
ATOM 5139 N N . LEU B 1 126 ? 7.816 19.656 8.688 1 98.06 126 LEU B N 1
ATOM 5140 C CA . LEU B 1 126 ? 9.125 19.188 9.117 1 98.06 126 LEU B CA 1
ATOM 5141 C C . LEU B 1 126 ? 10.172 19.422 8.039 1 98.06 126 LEU B C 1
ATOM 5143 O O . LEU B 1 126 ? 9.836 19.641 6.875 1 98.06 126 LEU B O 1
ATOM 5147 N N . GLY B 1 127 ? 11.445 19.328 8.523 1 97.19 127 GLY B N 1
ATOM 5148 C CA . GLY B 1 127 ? 12.523 19.641 7.598 1 97.19 127 GLY B CA 1
ATOM 5149 C C . GLY B 1 127 ? 13.391 18.438 7.258 1 97.19 127 GLY B C 1
ATOM 5150 O O . GLY B 1 127 ? 14.055 18.422 6.223 1 97.19 127 GLY B O 1
ATOM 5151 N N . THR B 1 128 ? 13.43 17.438 8.156 1 95.94 128 THR B N 1
ATOM 5152 C CA . THR B 1 128 ? 14.414 16.375 7.957 1 95.94 128 THR B CA 1
ATOM 5153 C C . THR B 1 128 ? 13.773 15 8.109 1 95.94 128 THR B C 1
ATOM 5155 O O . THR B 1 128 ? 12.68 14.875 8.664 1 95.94 128 THR B O 1
ATOM 5158 N N . ALA B 1 129 ? 14.523 13.992 7.602 1 94.44 129 ALA B N 1
ATOM 5159 C CA . ALA B 1 129 ? 14.102 12.602 7.746 1 94.44 129 ALA B CA 1
ATOM 5160 C C . ALA B 1 129 ? 14.039 12.195 9.219 1 94.44 129 ALA B C 1
ATOM 5162 O O . ALA B 1 129 ? 13.125 11.477 9.633 1 94.44 129 ALA B O 1
ATOM 5163 N N . ARG B 1 130 ? 14.984 12.641 10 1 94.31 130 ARG B N 1
ATOM 5164 C CA . ARG B 1 130 ? 15.016 12.312 11.422 1 94.31 130 ARG B CA 1
ATOM 5165 C C . ARG B 1 130 ? 13.781 12.859 12.133 1 94.31 130 ARG B C 1
ATOM 5167 O O . ARG B 1 130 ? 13.195 12.18 12.977 1 94.31 130 ARG B O 1
ATOM 5174 N N . GLU B 1 131 ? 13.445 14.078 11.766 1 97.81 131 GLU B N 1
ATOM 5175 C CA . GLU B 1 131 ? 12.25 14.664 12.359 1 97.81 131 GLU B CA 1
ATOM 5176 C C . GLU B 1 131 ? 11 13.852 12.023 1 97.81 131 GLU B C 1
ATOM 5178 O O . GLU B 1 131 ? 10.18 13.57 12.898 1 97.81 131 GLU B O 1
ATOM 5183 N N . LEU B 1 132 ? 10.906 13.469 10.797 1 98.31 132 LEU B N 1
ATOM 5184 C CA . LEU B 1 132 ? 9.734 12.727 10.344 1 98.31 132 LEU B CA 1
ATOM 5185 C C . LEU B 1 132 ? 9.656 11.367 11.031 1 98.31 132 LEU B C 1
ATOM 5187 O O . LEU B 1 132 ? 8.594 10.961 11.492 1 98.31 132 LEU B O 1
ATOM 5191 N N . SER B 1 133 ? 10.734 10.633 11.047 1 97.44 133 SER B N 1
ATOM 5192 C CA . SER B 1 133 ? 10.75 9.312 11.664 1 97.44 133 SER B CA 1
ATOM 5193 C C . SER B 1 133 ? 10.477 9.398 13.164 1 97.44 133 SER B C 1
ATOM 5195 O O . SER B 1 133 ? 9.82 8.516 13.727 1 97.44 133 SER B O 1
ATOM 5197 N N . THR B 1 134 ? 10.969 10.414 13.82 1 98.12 134 THR B N 1
ATOM 5198 C CA . THR B 1 134 ? 10.734 10.586 15.25 1 98.12 134 THR B CA 1
ATOM 5199 C C . THR B 1 134 ? 9.273 10.938 15.523 1 98.12 134 THR B C 1
ATOM 5201 O O . THR B 1 134 ? 8.68 10.438 16.484 1 98.12 134 THR B O 1
ATOM 5204 N N . ILE B 1 135 ? 8.742 11.805 14.664 1 98.62 135 ILE B N 1
ATOM 5205 C CA . ILE B 1 135 ? 7.332 12.156 14.789 1 98.62 135 ILE B CA 1
ATOM 5206 C C . ILE B 1 135 ? 6.473 10.898 14.617 1 98.62 135 ILE B C 1
ATOM 5208 O O . ILE B 1 135 ? 5.469 10.734 15.312 1 98.62 135 ILE B O 1
ATOM 5212 N N . ARG B 1 136 ? 6.84 10.086 13.664 1 98.5 136 ARG B N 1
ATOM 5213 C CA . ARG B 1 136 ? 6.137 8.82 13.5 1 98.5 136 ARG B CA 1
ATOM 5214 C C . ARG B 1 136 ? 6.133 8.016 14.797 1 98.5 136 ARG B C 1
ATOM 5216 O O . ARG B 1 136 ? 5.098 7.48 15.195 1 98.5 136 ARG B O 1
ATOM 5223 N N . ARG B 1 137 ? 7.297 7.914 15.445 1 98.06 137 ARG B N 1
ATOM 5224 C CA . ARG B 1 137 ? 7.422 7.199 16.703 1 98.06 137 ARG B CA 1
ATOM 5225 C C . ARG B 1 137 ? 6.547 7.828 17.781 1 98.06 137 ARG B C 1
ATOM 5227 O O . ARG B 1 137 ? 5.875 7.121 18.531 1 98.06 137 ARG B O 1
ATOM 5234 N N . MET B 1 138 ? 6.57 9.117 17.797 1 98.25 138 MET B N 1
ATOM 5235 C CA . MET B 1 138 ? 5.793 9.844 18.797 1 98.25 138 MET B CA 1
ATOM 5236 C C . MET B 1 138 ? 4.301 9.578 18.625 1 98.25 138 MET B C 1
ATOM 5238 O O . MET B 1 138 ? 3.605 9.258 19.594 1 98.25 138 MET B O 1
ATOM 5242 N N . PHE B 1 139 ? 3.803 9.695 17.438 1 98.38 139 PHE B N 1
ATOM 5243 C CA . PHE B 1 139 ? 2.375 9.547 17.188 1 98.38 139 PHE B CA 1
ATOM 5244 C C . PHE B 1 139 ? 1.944 8.094 17.344 1 98.38 139 PHE B C 1
ATOM 5246 O O . PHE B 1 139 ? 0.8 7.816 17.703 1 98.38 139 PHE B O 1
ATOM 5253 N N . ALA B 1 140 ? 2.867 7.188 17.125 1 97.56 140 ALA B N 1
ATOM 5254 C CA . ALA B 1 140 ? 2.562 5.773 17.344 1 97.56 140 ALA B CA 1
ATOM 5255 C C . ALA B 1 140 ? 2.227 5.504 18.812 1 97.56 140 ALA B C 1
ATOM 5257 O O . ALA B 1 140 ? 1.391 4.648 19.109 1 97.56 140 ALA B O 1
ATOM 5258 N N . VAL B 1 141 ? 2.879 6.18 19.703 1 97.38 141 VAL B N 1
ATOM 5259 C CA . VAL B 1 141 ? 2.611 6.023 21.125 1 97.38 141 VAL B CA 1
ATOM 5260 C C . VAL B 1 141 ? 1.149 6.352 21.422 1 97.38 141 VAL B C 1
ATOM 5262 O O . VAL B 1 141 ? 0.553 5.789 22.344 1 97.38 141 VAL B O 1
ATOM 5265 N N . MET B 1 142 ? 0.572 7.16 20.609 1 97.12 142 MET B N 1
ATOM 5266 C CA . MET B 1 142 ? -0.81 7.598 20.781 1 97.12 142 MET B CA 1
ATOM 5267 C C . MET B 1 142 ? -1.743 6.84 19.844 1 97.12 142 MET B C 1
ATOM 5269 O O . MET B 1 142 ? -2.883 7.254 19.625 1 97.12 142 MET B O 1
ATOM 5273 N N . GLY B 1 143 ? -1.266 5.879 19.219 1 96.69 143 GLY B N 1
ATOM 5274 C CA . GLY B 1 143 ? -2.08 5.02 18.375 1 96.69 143 GLY B CA 1
ATOM 5275 C C . GLY B 1 143 ? -2.365 5.617 17 1 96.69 143 GLY B C 1
ATOM 5276 O O . GLY B 1 143 ? -3.361 5.273 16.359 1 96.69 143 GLY B O 1
ATOM 5277 N N . MET B 1 144 ? -1.555 6.547 16.594 1 97.88 144 MET B N 1
ATOM 5278 C CA . MET B 1 144 ? -1.72 7.164 15.281 1 97.88 144 MET B CA 1
ATOM 5279 C C . MET B 1 144 ? -0.682 6.633 14.297 1 97.88 144 MET B C 1
ATOM 5281 O O . MET B 1 144 ? 0.51 6.594 14.609 1 97.88 144 MET B O 1
ATOM 5285 N N . LEU B 1 145 ? -1.144 6.23 13.141 1 97.75 145 LEU B N 1
ATOM 5286 C CA . LEU B 1 145 ? -0.279 5.672 12.102 1 97.75 145 LEU B CA 1
ATOM 5287 C C . LEU B 1 145 ? -0.363 6.492 10.82 1 97.75 145 LEU B C 1
ATOM 5289 O O . LEU B 1 145 ? -1.359 7.176 10.586 1 97.75 145 LEU B O 1
ATOM 5293 N N . PRO B 1 146 ? 0.714 6.477 10.023 1 98.06 146 PRO B N 1
ATOM 5294 C CA . PRO B 1 146 ? 0.694 7.238 8.773 1 98.06 146 PRO B CA 1
ATOM 5295 C C . PRO B 1 146 ? -0.252 6.645 7.73 1 98.06 146 PRO B C 1
ATOM 5297 O O . PRO B 1 146 ? -0.099 5.48 7.348 1 98.06 146 PRO B O 1
ATOM 5300 N N . VAL B 1 147 ? -1.216 7.426 7.293 1 97.12 147 VAL B N 1
ATOM 5301 C CA . VAL B 1 147 ? -2.217 6.98 6.332 1 97.12 147 VAL B CA 1
ATOM 5302 C C . VAL B 1 147 ? -2.219 7.91 5.121 1 97.12 147 VAL B C 1
ATOM 5304 O O . VAL B 1 147 ? -2.447 9.117 5.254 1 97.12 147 VAL B O 1
ATOM 5307 N N . GLY B 1 148 ? -1.925 7.344 3.973 1 93.62 148 GLY B N 1
ATOM 5308 C CA . GLY B 1 148 ? -1.978 8.109 2.738 1 93.62 148 GLY B CA 1
ATOM 5309 C C . GLY B 1 148 ? -0.686 8.852 2.439 1 93.62 148 GLY B C 1
ATOM 5310 O O . GLY B 1 148 ? 0.092 9.148 3.348 1 93.62 148 GLY B O 1
ATOM 5311 N N . TYR B 1 149 ? -0.419 9.086 1.194 1 94.12 149 TYR B N 1
ATOM 5312 C CA . TYR B 1 149 ? 0.678 9.891 0.669 1 94.12 149 TYR B CA 1
ATOM 5313 C C . TYR B 1 149 ? 0.15 11.086 -0.108 1 94.12 149 TYR B C 1
ATOM 5315 O O . TYR B 1 149 ? -0.698 10.938 -0.992 1 94.12 149 TYR B O 1
ATOM 5323 N N . TYR B 1 150 ? 0.592 12.25 0.263 1 92.88 150 TYR B N 1
ATOM 5324 C CA . TYR B 1 150 ? 0.17 13.484 -0.377 1 92.88 150 TYR B CA 1
ATOM 5325 C C . TYR B 1 150 ? 1.349 14.18 -1.051 1 92.88 150 TYR B C 1
ATOM 5327 O O . TYR B 1 150 ? 2.234 14.711 -0.375 1 92.88 150 TYR B O 1
ATOM 5335 N N . ASP B 1 151 ? 1.39 14.133 -2.355 1 90.69 151 ASP B N 1
ATOM 5336 C CA . ASP B 1 151 ? 2.402 14.859 -3.119 1 90.69 151 ASP B CA 1
ATOM 5337 C C . ASP B 1 151 ? 2.014 16.328 -3.291 1 90.69 151 ASP B C 1
ATOM 5339 O O . ASP B 1 151 ? 1.185 16.656 -4.141 1 90.69 151 ASP B O 1
ATOM 5343 N N . LEU B 1 152 ? 2.641 17.156 -2.58 1 90.69 152 LEU B N 1
ATOM 5344 C CA . LEU B 1 152 ? 2.27 18.578 -2.605 1 90.69 152 LEU B CA 1
ATOM 5345 C C . LEU B 1 152 ? 3.041 19.312 -3.689 1 90.69 152 LEU B C 1
ATOM 5347 O O . LEU B 1 152 ? 2.729 20.469 -4 1 90.69 152 LEU B O 1
ATOM 5351 N N . SER B 1 153 ? 4.004 18.656 -4.297 1 88.31 153 SER B N 1
ATOM 5352 C CA . SER B 1 153 ? 4.773 19.281 -5.363 1 88.31 153 SER B CA 1
ATOM 5353 C C . SER B 1 153 ? 3.889 19.609 -6.562 1 88.31 153 SER B C 1
ATOM 5355 O O . SER B 1 153 ? 4.16 20.562 -7.301 1 88.31 153 SER B O 1
ATOM 5357 N N . VAL B 1 154 ? 2.854 18.891 -6.715 1 81.5 154 VAL B N 1
ATOM 5358 C CA . VAL B 1 154 ? 1.927 19.125 -7.82 1 81.5 154 VAL B CA 1
ATOM 5359 C C . VAL B 1 154 ? 1.292 20.5 -7.688 1 81.5 154 VAL B C 1
ATOM 5361 O O . VAL B 1 154 ? 0.905 21.109 -8.688 1 81.5 154 VAL B O 1
ATOM 5364 N N . ALA B 1 155 ? 1.254 20.969 -6.449 1 80.25 155 ALA B N 1
ATOM 5365 C CA . ALA B 1 155 ? 0.688 22.281 -6.191 1 80.25 155 ALA B CA 1
ATOM 5366 C C . ALA B 1 155 ? 1.785 23.344 -6.066 1 80.25 155 ALA B C 1
ATOM 5368 O O . ALA B 1 155 ? 1.528 24.469 -5.633 1 80.25 155 ALA B O 1
ATOM 5369 N N . GLY B 1 156 ? 2.982 22.953 -6.324 1 83.38 156 GLY B N 1
ATOM 5370 C CA . GLY B 1 156 ? 4.086 23.891 -6.293 1 83.38 156 GLY B CA 1
ATOM 5371 C C . GLY B 1 156 ? 4.742 24.016 -4.934 1 83.38 156 GLY B C 1
ATOM 5372 O O . GLY B 1 156 ? 5.566 24.891 -4.703 1 83.38 156 GLY B O 1
ATOM 5373 N N . PHE B 1 157 ? 4.379 23.172 -4.02 1 88.44 157 PHE B N 1
ATOM 5374 C CA . PHE B 1 157 ? 5.004 23.156 -2.699 1 88.44 157 PHE B CA 1
ATOM 5375 C C . PHE B 1 157 ? 6.141 22.156 -2.646 1 88.44 157 PHE B C 1
ATOM 5377 O O . PHE B 1 157 ? 5.973 21 -3.049 1 88.44 157 PHE B O 1
ATOM 5384 N N . PRO B 1 158 ? 7.246 22.609 -2.227 1 93.19 158 PRO B N 1
ATOM 5385 C CA . PRO B 1 158 ? 8.391 21.688 -2.215 1 93.19 158 PRO B CA 1
ATOM 5386 C C . PRO B 1 158 ? 8.359 20.719 -1.031 1 93.19 158 PRO B C 1
ATOM 5388 O O . PRO B 1 158 ? 9.344 20.625 -0.29 1 93.19 158 PRO B O 1
ATOM 5391 N N . MET B 1 159 ? 7.215 20 -0.865 1 94.31 159 MET B N 1
ATOM 5392 C CA . MET B 1 159 ? 7.023 19.094 0.27 1 94.31 159 MET B CA 1
ATOM 5393 C C . MET B 1 159 ? 6.105 17.938 -0.103 1 94.31 159 MET B C 1
ATOM 5395 O O . MET B 1 159 ? 5.434 17.984 -1.136 1 94.31 159 MET B O 1
ATOM 5399 N N . HIS B 1 160 ? 6.152 16.938 0.63 1 94.5 160 HIS B N 1
ATOM 5400 C CA . HIS B 1 160 ? 5.16 15.867 0.63 1 94.5 160 HIS B CA 1
ATOM 5401 C C . HIS B 1 160 ? 4.742 15.5 2.051 1 94.5 160 HIS B C 1
ATOM 5403 O O . HIS B 1 160 ? 5.312 16 3.02 1 94.5 160 HIS B O 1
ATOM 5409 N N . ALA B 1 161 ? 3.6 14.688 2.113 1 96.19 161 ALA B N 1
ATOM 5410 C CA . ALA B 1 161 ? 2.988 14.586 3.438 1 96.19 161 ALA B CA 1
ATOM 5411 C C . ALA B 1 161 ? 2.287 13.25 3.623 1 96.19 161 ALA B C 1
ATOM 5413 O O . ALA B 1 161 ? 2.168 12.469 2.676 1 96.19 161 ALA B O 1
ATOM 5414 N N . THR B 1 162 ? 1.97 12.969 4.828 1 96.94 162 THR B N 1
ATOM 5415 C CA . THR B 1 162 ? 1.044 11.922 5.246 1 96.94 162 THR B CA 1
ATOM 5416 C C . THR B 1 162 ? 0.127 12.422 6.359 1 96.94 162 THR B C 1
ATOM 5418 O O . THR B 1 162 ? 0.265 13.555 6.82 1 96.94 162 THR B O 1
ATOM 5421 N N . ALA B 1 163 ? -0.88 11.648 6.656 1 97.44 163 ALA B N 1
ATOM 5422 C CA . ALA B 1 163 ? -1.791 11.93 7.762 1 97.44 163 ALA B CA 1
ATOM 5423 C C . ALA B 1 163 ? -1.637 10.898 8.875 1 97.44 163 ALA B C 1
ATOM 5425 O O . ALA B 1 163 ? -1.943 9.719 8.688 1 97.44 163 ALA B O 1
ATOM 5426 N N . PHE B 1 164 ? -1.122 11.32 10.008 1 98.38 164 PHE B N 1
ATOM 5427 C CA . PHE B 1 164 ? -1.098 10.422 11.156 1 98.38 164 PHE B CA 1
ATOM 5428 C C . PHE B 1 164 ? -2.455 10.391 11.844 1 98.38 164 PHE B C 1
ATOM 5430 O O . PHE B 1 164 ? -2.924 11.414 12.344 1 98.38 164 PHE B O 1
ATOM 5437 N N . ARG B 1 165 ? -3.1 9.227 11.906 1 97.94 165 ARG B N 1
ATOM 5438 C CA . ARG B 1 165 ? -4.43 9.125 12.5 1 97.94 165 ARG B CA 1
ATOM 5439 C C . ARG B 1 165 ? -4.719 7.695 12.945 1 97.94 165 ARG B C 1
ATOM 5441 O O . ARG B 1 165 ? -3.996 6.766 12.586 1 97.94 165 ARG B O 1
ATOM 5448 N N . PRO B 1 166 ? -5.766 7.547 13.789 1 96.06 166 PRO B N 1
ATOM 5449 C CA . PRO B 1 166 ? -6.195 6.195 14.148 1 96.06 166 PRO B CA 1
ATOM 5450 C C . PRO B 1 166 ? -6.695 5.391 12.953 1 96.06 166 PRO B C 1
ATOM 5452 O O . PRO B 1 166 ? -7.176 5.969 11.977 1 96.06 166 PRO B O 1
ATOM 5455 N N . ARG B 1 167 ? -6.645 4.105 13.133 1 93 167 ARG B N 1
ATOM 5456 C CA . ARG B 1 167 ? -6.961 3.252 11.992 1 93 167 ARG B CA 1
ATOM 5457 C C . ARG B 1 167 ? -8.359 2.67 12.117 1 93 167 ARG B C 1
ATOM 5459 O O . ARG B 1 167 ? -9.078 2.537 11.117 1 93 167 ARG B O 1
ATOM 5466 N N . THR B 1 168 ? -8.773 2.357 13.344 1 92.06 168 THR B N 1
ATOM 5467 C CA . THR B 1 168 ? -9.992 1.575 13.516 1 92.06 168 THR B CA 1
ATOM 5468 C C . THR B 1 168 ? -11.188 2.486 13.797 1 92.06 168 THR B C 1
ATOM 5470 O O . THR B 1 168 ? -11.016 3.605 14.281 1 92.06 168 THR B O 1
ATOM 5473 N N . ARG B 1 169 ? -12.305 1.951 13.508 1 90.81 169 ARG B N 1
ATOM 5474 C CA . ARG B 1 169 ? -13.539 2.678 13.789 1 90.81 169 ARG B CA 1
ATOM 5475 C C . ARG B 1 169 ? -13.664 2.99 15.273 1 90.81 169 ARG B C 1
ATOM 5477 O O . ARG B 1 169 ? -14.094 4.082 15.648 1 90.81 169 ARG B O 1
ATOM 5484 N N . GLU B 1 170 ? -13.305 2.053 16.078 1 90.62 170 GLU B N 1
ATOM 5485 C CA . GLU B 1 170 ? -13.406 2.205 17.516 1 90.62 170 GLU B CA 1
ATOM 5486 C C . GLU B 1 170 ? -12.484 3.311 18.031 1 90.62 170 GLU B C 1
ATOM 5488 O O . GLU B 1 170 ? -12.891 4.145 18.828 1 90.62 170 GLU B O 1
ATOM 5493 N N . ALA B 1 171 ? -11.281 3.283 17.578 1 93.19 171 ALA B N 1
ATOM 5494 C CA . ALA B 1 171 ? -10.32 4.301 18 1 93.19 171 ALA B CA 1
ATOM 5495 C C . ALA B 1 171 ? -10.766 5.691 17.547 1 93.19 171 ALA B C 1
ATOM 5497 O O . ALA B 1 171 ? -10.641 6.66 18.297 1 93.19 171 ALA B O 1
ATOM 5498 N N . LEU B 1 172 ? -11.281 5.777 16.344 1 92.31 172 LEU B N 1
ATOM 5499 C CA . LEU B 1 172 ? -11.766 7.039 15.789 1 92.31 172 LEU B CA 1
ATOM 5500 C C . LEU B 1 172 ? -12.953 7.559 16.594 1 92.31 172 LEU B C 1
ATOM 5502 O O . LEU B 1 172 ? -13.117 8.773 16.766 1 92.31 172 LEU B O 1
ATOM 5506 N N . ALA B 1 173 ? -13.758 6.664 17 1 89.38 173 ALA B N 1
ATOM 5507 C CA . ALA B 1 173 ? -14.938 7.039 17.781 1 89.38 173 ALA B CA 1
ATOM 5508 C C . ALA B 1 173 ? -14.539 7.547 19.156 1 89.38 173 ALA B C 1
ATOM 5510 O O . ALA B 1 173 ? -15.18 8.445 19.703 1 89.38 173 ALA B O 1
ATOM 5511 N N . ARG B 1 174 ? -13.555 6.988 19.719 1 90.06 174 ARG B N 1
ATOM 5512 C CA . ARG B 1 174 ? -13.094 7.406 21.031 1 90.06 174 ARG B CA 1
ATOM 5513 C C . ARG B 1 174 ? -12.438 8.781 20.984 1 90.06 174 ARG B C 1
ATOM 5515 O O . ARG B 1 174 ? -12.695 9.641 21.828 1 90.06 174 ARG B O 1
ATOM 5522 N N . HIS B 1 175 ? -11.578 8.906 20.031 1 92.62 175 HIS B N 1
ATOM 5523 C CA . HIS B 1 175 ? -10.992 10.227 19.797 1 92.62 175 HIS B CA 1
ATOM 5524 C C . HIS B 1 175 ? -10.43 10.344 18.391 1 92.62 175 HIS B C 1
ATOM 5526 O O . HIS B 1 175 ? -9.523 9.602 18.016 1 92.62 175 HIS B O 1
ATOM 5532 N N . PRO B 1 176 ? -10.805 11.305 17.656 1 93.62 176 PRO B N 1
ATOM 5533 C CA . PRO B 1 176 ? -10.539 11.344 16.219 1 93.62 176 PRO B CA 1
ATOM 5534 C C . PRO B 1 176 ? -9.305 12.172 15.859 1 93.62 176 PRO B C 1
ATOM 5536 O O . PRO B 1 176 ? -9 12.367 14.68 1 93.62 176 PRO B O 1
ATOM 5539 N N . PHE B 1 177 ? -8.57 12.641 16.781 1 95.94 177 PHE B N 1
ATOM 5540 C CA . PHE B 1 177 ? -7.469 13.57 16.516 1 95.94 177 PHE B CA 1
ATOM 5541 C C . PHE B 1 177 ? -6.484 12.969 15.523 1 95.94 177 PHE B C 1
ATOM 5543 O O . PHE B 1 177 ? -6.191 11.773 15.586 1 95.94 177 PHE B O 1
ATOM 5550 N N . ARG B 1 178 ? -6.012 13.789 14.602 1 97.06 178 ARG B N 1
ATOM 5551 C CA . ARG B 1 178 ? -5.023 13.43 13.594 1 97.06 178 ARG B CA 1
ATOM 5552 C C . ARG B 1 178 ? -4.129 14.609 13.242 1 97.06 178 ARG B C 1
ATOM 5554 O O . ARG B 1 178 ? -4.457 15.758 13.562 1 97.06 178 ARG B O 1
ATOM 5561 N N . VAL B 1 179 ? -2.996 14.344 12.688 1 97.75 179 VAL B N 1
ATOM 5562 C CA . VAL B 1 179 ? -2.049 15.406 12.367 1 97.75 179 VAL B CA 1
ATOM 5563 C C . VAL B 1 179 ? -1.543 15.234 10.938 1 97.75 179 VAL B C 1
ATOM 5565 O O . VAL B 1 179 ? -0.974 14.195 10.594 1 97.75 179 VAL B O 1
ATOM 5568 N N . PHE B 1 180 ? -1.847 16.234 10.133 1 96.44 180 PHE B N 1
ATOM 5569 C CA . PHE B 1 180 ? -1.255 16.297 8.797 1 96.44 180 PHE B CA 1
ATOM 5570 C C . PHE B 1 180 ? 0.208 16.719 8.883 1 96.44 180 PHE B C 1
ATOM 5572 O O . PHE B 1 180 ? 0.521 17.812 9.375 1 96.44 180 PHE B O 1
ATOM 5579 N N . THR B 1 181 ? 1.104 15.914 8.406 1 97.88 181 THR B N 1
ATOM 5580 C CA . THR B 1 181 ? 2.529 16.156 8.602 1 97.88 181 THR B CA 1
ATOM 5581 C C . THR B 1 181 ? 3.252 16.234 7.262 1 97.88 181 THR B C 1
ATOM 5583 O O . THR B 1 181 ? 3.254 15.273 6.492 1 97.88 181 THR B O 1
ATOM 5586 N N . THR B 1 182 ? 3.83 17.391 7.016 1 96.38 182 THR B N 1
ATOM 5587 C CA . THR B 1 182 ? 4.602 17.578 5.793 1 96.38 182 THR B CA 1
ATOM 5588 C C . THR B 1 182 ? 6.102 17.562 6.09 1 96.38 182 THR B C 1
ATOM 5590 O O . THR B 1 182 ? 6.52 17.812 7.219 1 96.38 182 THR B O 1
ATOM 5593 N N . VAL B 1 183 ? 6.887 17.172 5.125 1 97.81 183 VAL B N 1
ATOM 5594 C CA . VAL B 1 183 ? 8.344 17.234 5.234 1 97.81 183 VAL B CA 1
ATOM 5595 C C . VAL B 1 183 ? 8.93 17.812 3.943 1 97.81 183 VAL B C 1
ATOM 5597 O O . VAL B 1 183 ? 8.43 17.531 2.852 1 97.81 183 VAL B O 1
ATOM 5600 N N . LEU B 1 184 ? 9.93 18.578 4.145 1 96.81 184 LEU B N 1
ATOM 5601 C CA . LEU B 1 184 ? 10.586 19.297 3.057 1 96.81 184 LEU B CA 1
ATOM 5602 C C . LEU B 1 184 ? 11.258 18.328 2.088 1 96.81 184 LEU B C 1
ATOM 5604 O O . LEU B 1 184 ? 11.891 17.359 2.512 1 96.81 184 LEU B O 1
ATOM 5608 N N . ARG B 1 185 ? 11.07 18.547 0.816 1 95.31 185 ARG B N 1
ATOM 5609 C CA . ARG B 1 185 ? 11.812 17.891 -0.25 1 95.31 185 ARG B CA 1
ATOM 5610 C C . ARG B 1 185 ? 13 18.734 -0.705 1 95.31 185 ARG B C 1
ATOM 5612 O O . ARG B 1 185 ? 12.844 19.625 -1.541 1 95.31 185 ARG B O 1
ATOM 5619 N N . MET B 1 186 ? 14.156 18.422 -0.26 1 93.81 186 MET B N 1
ATOM 5620 C CA . MET B 1 186 ? 15.352 19.219 -0.437 1 93.81 186 MET B CA 1
ATOM 5621 C C . MET B 1 186 ? 15.734 19.328 -1.911 1 93.81 186 MET B C 1
ATOM 5623 O O . MET B 1 186 ? 16.266 20.344 -2.354 1 93.81 186 MET B O 1
ATOM 5627 N N . GLU B 1 187 ? 15.461 18.281 -2.633 1 90.25 187 GLU B N 1
ATOM 5628 C CA . GLU B 1 187 ? 15.883 18.219 -4.027 1 90.25 187 GLU B CA 1
ATOM 5629 C C . GLU B 1 187 ? 15.094 19.203 -4.891 1 90.25 187 GLU B C 1
ATOM 5631 O O . GLU B 1 187 ? 15.484 19.484 -6.02 1 90.25 187 GLU B O 1
ATOM 5636 N N . LEU B 1 188 ? 14.062 19.734 -4.352 1 93 188 LEU B N 1
ATOM 5637 C CA . LEU B 1 188 ? 13.227 20.656 -5.105 1 93 188 LEU B CA 1
ATOM 5638 C C . LEU B 1 188 ? 13.656 22.109 -4.859 1 93 188 LEU B C 1
ATOM 5640 O O . LEU B 1 188 ? 13.117 23.031 -5.473 1 93 188 LEU B O 1
ATOM 5644 N N . LEU B 1 189 ? 14.656 22.312 -4.023 1 95.25 189 LEU B N 1
ATOM 5645 C CA . LEU B 1 189 ? 15.148 23.641 -3.699 1 95.25 189 LEU B CA 1
ATOM 5646 C C . LEU B 1 189 ? 16.328 24.016 -4.586 1 95.25 189 LEU B C 1
ATOM 5648 O O . LEU B 1 189 ? 17.047 23.141 -5.074 1 95.25 189 LEU B O 1
ATOM 5652 N N . SER B 1 190 ? 16.469 25.344 -4.797 1 94.88 190 SER B N 1
ATOM 5653 C CA . SER B 1 190 ? 17.672 25.812 -5.465 1 94.88 190 SER B CA 1
ATOM 5654 C C . SER B 1 190 ? 18.922 25.438 -4.676 1 94.88 190 SER B C 1
ATOM 5656 O O . SER B 1 190 ? 18.859 25.203 -3.467 1 94.88 190 SER B O 1
ATOM 5658 N N . GLU B 1 191 ? 20.031 25.438 -5.324 1 93.94 191 GLU B N 1
ATOM 5659 C CA . GLU B 1 191 ? 21.281 25.031 -4.695 1 93.94 191 GLU B CA 1
ATOM 5660 C C . GLU B 1 191 ? 21.609 25.922 -3.498 1 93.94 191 GLU B C 1
ATOM 5662 O O . GLU B 1 191 ? 22.016 25.422 -2.445 1 93.94 191 GLU B O 1
ATOM 5667 N N . ARG B 1 192 ? 21.484 27.172 -3.713 1 94.5 192 ARG B N 1
ATOM 5668 C CA . ARG B 1 192 ? 21.797 28.125 -2.65 1 94.5 192 ARG B CA 1
ATOM 5669 C C . ARG B 1 192 ? 20.875 27.938 -1.453 1 94.5 192 ARG B C 1
ATOM 5671 O O . ARG B 1 192 ? 21.328 27.875 -0.311 1 94.5 192 ARG B O 1
ATOM 5678 N N . THR B 1 193 ? 19.609 27.812 -1.68 1 96.38 193 THR B N 1
ATOM 5679 C CA . THR B 1 193 ? 18.625 27.609 -0.622 1 96.38 193 THR B CA 1
ATOM 5680 C C . THR B 1 193 ? 18.828 26.25 0.053 1 96.38 193 THR B C 1
ATOM 5682 O O . THR B 1 193 ? 18.688 26.125 1.271 1 96.38 193 THR B O 1
ATOM 5685 N N . ARG B 1 194 ? 19.125 25.328 -0.717 1 95.75 194 ARG B N 1
ATOM 5686 C CA . ARG B 1 194 ? 19.344 23.984 -0.199 1 95.75 194 ARG B CA 1
ATOM 5687 C C . ARG B 1 194 ? 20.516 23.969 0.79 1 95.75 194 ARG B C 1
ATOM 5689 O O . ARG B 1 194 ? 20.391 23.391 1.878 1 95.75 194 ARG B O 1
ATOM 5696 N N . ALA B 1 195 ? 21.562 24.531 0.415 1 94.88 195 ALA B N 1
ATOM 5697 C CA . ALA B 1 195 ? 22.734 24.594 1.282 1 94.88 195 ALA B CA 1
ATOM 5698 C C . ALA B 1 195 ? 22.422 25.297 2.594 1 94.88 195 ALA B C 1
ATOM 5700 O O . ALA B 1 195 ? 22.828 24.844 3.668 1 94.88 195 ALA B O 1
ATOM 5701 N N . LEU B 1 196 ? 21.766 26.406 2.451 1 95.94 196 LEU B N 1
ATOM 5702 C CA . LEU B 1 196 ? 21.359 27.172 3.631 1 95.94 196 LEU B CA 1
ATOM 5703 C C . LEU B 1 196 ? 20.422 26.359 4.516 1 95.94 196 LEU B C 1
ATOM 5705 O O . LEU B 1 196 ? 20.578 26.344 5.738 1 95.94 196 LEU B O 1
ATOM 5709 N N . ALA B 1 197 ? 19.469 25.688 3.938 1 97 197 ALA B N 1
ATOM 5710 C CA . ALA B 1 197 ? 18.484 24.891 4.672 1 97 197 ALA B CA 1
ATOM 5711 C C . ALA B 1 197 ? 19.172 23.734 5.398 1 97 197 ALA B C 1
ATOM 5713 O O . ALA B 1 197 ? 18.875 23.469 6.562 1 97 197 ALA B O 1
ATOM 5714 N N . GLU B 1 198 ? 20.031 23.078 4.691 1 94 198 GLU B N 1
ATOM 5715 C CA . GLU B 1 198 ? 20.75 21.953 5.285 1 94 198 GLU B CA 1
ATOM 5716 C C . GLU B 1 198 ? 21.562 22.391 6.504 1 94 198 GLU B C 1
ATOM 5718 O O . GLU B 1 198 ? 21.547 21.734 7.539 1 94 198 GLU B O 1
ATOM 5723 N N . ARG B 1 199 ? 22.219 23.469 6.355 1 93.56 199 ARG B N 1
ATOM 5724 C CA . ARG B 1 199 ? 23.031 23.984 7.453 1 93.56 199 ARG B CA 1
ATOM 5725 C C . ARG B 1 199 ? 22.156 24.375 8.641 1 93.56 199 ARG B C 1
ATOM 5727 O O . ARG B 1 199 ? 22.453 24.016 9.781 1 93.56 199 ARG B O 1
ATOM 5734 N N . ALA B 1 200 ? 21.094 25.094 8.398 1 94.56 200 ALA B N 1
ATOM 5735 C CA . ALA B 1 200 ? 20.203 25.578 9.453 1 94.56 200 ALA B CA 1
ATOM 5736 C C . ALA B 1 200 ? 19.516 24.406 10.164 1 94.56 200 ALA B C 1
ATOM 5738 O O . ALA B 1 200 ? 19.438 24.375 11.391 1 94.56 200 ALA B O 1
ATOM 5739 N N . LEU B 1 201 ? 19.062 23.438 9.43 1 95.56 201 LEU B N 1
ATOM 5740 C CA . LEU B 1 201 ? 18.328 22.312 9.977 1 95.56 201 LEU B CA 1
ATOM 5741 C C . LEU B 1 201 ? 19.234 21.359 10.75 1 95.56 201 LEU B C 1
ATOM 5743 O O . LEU B 1 201 ? 18.812 20.703 11.688 1 95.56 201 LEU B O 1
ATOM 5747 N N . ALA B 1 202 ? 20.469 21.297 10.344 1 90 202 ALA B N 1
ATOM 5748 C CA . ALA B 1 202 ? 21.438 20.453 11.031 1 90 202 ALA B CA 1
ATOM 5749 C C . ALA B 1 202 ? 21.703 20.953 12.445 1 90 202 ALA B C 1
ATOM 5751 O O . ALA B 1 202 ? 22.094 20.188 13.328 1 90 202 ALA B O 1
ATOM 5752 N N . GLN B 1 203 ? 21.438 22.188 12.664 1 89 203 GLN B N 1
ATOM 5753 C CA . GLN B 1 203 ? 21.781 22.812 13.938 1 89 203 GLN B CA 1
ATOM 5754 C C . GLN B 1 203 ? 20.594 22.797 14.898 1 89 203 GLN B C 1
ATOM 5756 O O . GLN B 1 203 ? 20.75 23.047 16.094 1 89 203 GLN B O 1
ATOM 5761 N N . ARG B 1 204 ? 19.422 22.391 14.414 1 90.75 204 ARG B N 1
ATOM 5762 C CA . ARG B 1 204 ? 18.266 22.484 15.312 1 90.75 204 ARG B CA 1
ATOM 5763 C C . ARG B 1 204 ? 17.906 21.109 15.867 1 90.75 204 ARG B C 1
ATOM 5765 O O . ARG B 1 204 ? 18.203 20.094 15.25 1 90.75 204 ARG B O 1
ATOM 5772 N N . GLU B 1 205 ? 17.375 21.125 17.062 1 92.44 205 GLU B N 1
ATOM 5773 C CA . GLU B 1 205 ? 16.781 19.969 17.719 1 92.44 205 GLU B CA 1
ATOM 5774 C C . GLU B 1 205 ? 15.359 20.266 18.203 1 92.44 205 GLU B C 1
ATOM 5776 O O . GLU B 1 205 ? 15.164 20.984 19.188 1 92.44 205 GLU B O 1
ATOM 5781 N N . ILE B 1 206 ? 14.43 19.594 17.562 1 95.5 206 ILE B N 1
ATOM 5782 C CA . ILE B 1 206 ? 13.062 20 17.859 1 95.5 206 ILE B CA 1
ATOM 5783 C C . ILE B 1 206 ? 12.469 19.062 18.922 1 95.5 206 ILE B C 1
ATOM 5785 O O . ILE B 1 206 ? 11.367 19.312 19.422 1 95.5 206 ILE B O 1
ATOM 5789 N N . PHE B 1 207 ? 13.18 18.016 19.266 1 97.75 207 PHE B N 1
ATOM 5790 C CA . PHE B 1 207 ? 12.711 17.094 20.297 1 97.75 207 PHE B CA 1
ATOM 5791 C C . PHE B 1 207 ? 13.555 17.234 21.562 1 97.75 207 PHE B C 1
ATOM 5793 O O . PHE B 1 207 ? 14.789 17.25 21.5 1 97.75 207 PHE B O 1
ATOM 5800 N N . THR B 1 208 ? 12.945 17.281 22.719 1 97.25 208 THR B N 1
ATOM 5801 C CA . THR B 1 208 ? 13.688 17.312 23.969 1 97.25 208 THR B CA 1
ATOM 5802 C C . THR B 1 208 ? 14.336 15.953 24.234 1 97.25 208 THR B C 1
ATOM 5804 O O . THR B 1 208 ? 13.805 14.914 23.828 1 97.25 208 THR B O 1
ATOM 5807 N N . PRO B 1 209 ? 15.461 16 24.938 1 97.56 209 PRO B N 1
ATOM 5808 C CA . PRO B 1 209 ? 16.094 14.734 25.297 1 97.56 209 PRO B CA 1
ATOM 5809 C C . PRO B 1 209 ? 15.156 13.812 26.078 1 97.56 209 PRO B C 1
ATOM 5811 O O . PRO B 1 209 ? 15.156 12.602 25.875 1 97.56 209 PRO B O 1
ATOM 5814 N N . ARG B 1 210 ? 14.406 14.375 26.891 1 98.06 210 ARG B N 1
ATOM 5815 C CA . ARG B 1 210 ? 13.5 13.57 27.703 1 98.06 210 ARG B CA 1
ATOM 5816 C C . ARG B 1 210 ? 12.414 12.93 26.844 1 98.06 210 ARG B C 1
ATOM 5818 O O . ARG B 1 210 ? 12.008 11.797 27.094 1 98.06 210 ARG B O 1
ATOM 5825 N N . LEU B 1 211 ? 11.883 13.617 25.906 1 98.19 211 LEU B N 1
ATOM 5826 C CA . LEU B 1 211 ? 10.898 13.031 25 1 98.19 211 LEU B CA 1
ATOM 5827 C C . LEU B 1 211 ? 11.461 11.797 24.312 1 98.19 211 LEU B C 1
ATOM 5829 O O . LEU B 1 211 ? 10.781 10.781 24.188 1 98.19 211 LEU B O 1
ATOM 5833 N N . LEU B 1 212 ? 12.688 11.938 23.875 1 98.25 212 LEU B N 1
ATOM 5834 C CA . LEU B 1 212 ? 13.336 10.836 23.188 1 98.25 212 LEU B CA 1
ATOM 5835 C C . LEU B 1 212 ? 13.484 9.625 24.109 1 98.25 212 LEU B C 1
ATOM 5837 O O . LEU B 1 212 ? 13.297 8.484 23.672 1 98.25 212 LEU B O 1
ATOM 5841 N N . GLU B 1 213 ? 13.781 9.891 25.312 1 97.81 213 GLU B N 1
ATOM 5842 C CA . GLU B 1 213 ? 13.867 8.82 26.297 1 97.81 213 GLU B CA 1
ATOM 5843 C C . GLU B 1 213 ? 12.516 8.141 26.484 1 97.81 213 GLU B C 1
ATOM 5845 O O . GLU B 1 213 ? 12.445 6.91 26.594 1 97.81 213 GLU B O 1
ATOM 5850 N N . LEU B 1 214 ? 11.523 8.938 26.578 1 97.88 214 LEU B N 1
ATOM 5851 C CA . LEU B 1 214 ? 10.18 8.406 26.766 1 97.88 214 LEU B CA 1
ATOM 5852 C C . LEU B 1 214 ? 9.75 7.551 25.578 1 97.88 214 LEU B C 1
ATOM 5854 O O . LEU B 1 214 ? 9.047 6.551 25.75 1 97.88 214 LEU B O 1
ATOM 5858 N N . LEU B 1 215 ? 10.141 7.945 24.406 1 97.88 215 LEU B N 1
ATOM 5859 C CA . LEU B 1 215 ? 9.836 7.156 23.219 1 97.88 215 LEU B CA 1
ATOM 5860 C C . LEU B 1 215 ? 10.5 5.785 23.281 1 97.88 215 LEU B C 1
ATOM 5862 O O . LEU B 1 215 ? 9.867 4.77 22.969 1 97.88 215 LEU B O 1
ATOM 5866 N N . GLU B 1 216 ? 11.703 5.777 23.688 1 96.69 216 GLU B N 1
ATOM 5867 C CA . GLU B 1 216 ? 12.422 4.512 23.828 1 96.69 216 GLU B CA 1
ATOM 5868 C C . GLU B 1 216 ? 11.742 3.615 24.859 1 96.69 216 GLU B C 1
ATOM 5870 O O . GLU B 1 216 ? 11.641 2.402 24.672 1 96.69 216 GLU B O 1
ATOM 5875 N N . LEU B 1 217 ? 11.359 4.215 25.922 1 95.38 217 LEU B N 1
ATOM 5876 C CA . LEU B 1 217 ? 10.672 3.477 26.969 1 95.38 217 LEU B CA 1
ATOM 5877 C C . LEU B 1 217 ? 9.367 2.871 26.453 1 95.38 217 LEU B C 1
ATOM 5879 O O . LEU B 1 217 ? 9.062 1.715 26.75 1 95.38 217 LEU B O 1
ATOM 5883 N N . ALA B 1 218 ? 8.617 3.668 25.734 1 95.62 218 ALA B N 1
ATOM 5884 C CA . ALA B 1 218 ? 7.352 3.191 25.188 1 95.62 218 ALA B CA 1
ATOM 5885 C C . ALA B 1 218 ? 7.574 2.02 24.234 1 95.62 218 ALA B C 1
ATOM 5887 O O . ALA B 1 218 ? 6.797 1.064 24.219 1 95.62 218 ALA B O 1
ATOM 5888 N N . GLU B 1 219 ? 8.586 2.15 23.422 1 93.69 219 GLU B N 1
ATOM 5889 C CA . GLU B 1 219 ? 8.891 1.123 22.438 1 93.69 219 GLU B CA 1
ATOM 5890 C C . GLU B 1 219 ? 9.383 -0.159 23.094 1 93.69 219 GLU B C 1
ATOM 5892 O O . GLU B 1 219 ? 9.086 -1.261 22.625 1 93.69 219 GLU B O 1
ATOM 5897 N N . THR B 1 220 ? 10.055 -0.057 24.156 1 92.38 220 THR B N 1
ATOM 5898 C CA . THR B 1 220 ? 10.625 -1.209 24.859 1 92.38 220 THR B CA 1
ATOM 5899 C C . THR B 1 220 ? 9.562 -1.887 25.719 1 92.38 220 THR B C 1
ATOM 5901 O O . THR B 1 220 ? 9.469 -3.115 25.75 1 92.38 220 THR B O 1
ATOM 5904 N N . ASN B 1 221 ? 8.812 -1.069 26.406 1 89.56 221 ASN B N 1
ATOM 5905 C CA . ASN B 1 221 ? 7.871 -1.602 27.375 1 89.56 221 ASN B CA 1
ATOM 5906 C C . ASN B 1 221 ? 6.488 -1.804 26.766 1 89.56 221 ASN B C 1
ATOM 5908 O O . ASN B 1 221 ? 5.641 -2.48 27.359 1 89.56 221 ASN B O 1
ATOM 5912 N N . GLY B 1 222 ? 6.293 -1.185 25.688 1 86.88 222 GLY B N 1
ATOM 5913 C CA . GLY B 1 222 ? 4.992 -1.277 25.047 1 86.88 222 GLY B CA 1
ATOM 5914 C C . GLY B 1 222 ? 4.008 -0.233 25.531 1 86.88 222 GLY B C 1
ATOM 5915 O O . GLY B 1 222 ? 2.965 -0.014 24.922 1 86.88 222 GLY B O 1
ATOM 5916 N N . SER B 1 223 ? 4.305 0.302 26.75 1 87.75 223 SER B N 1
ATOM 5917 C CA . SER B 1 223 ? 3.432 1.323 27.312 1 87.75 223 SER B CA 1
ATOM 5918 C C . SER B 1 223 ? 4.199 2.246 28.25 1 87.75 223 SER B C 1
ATOM 5920 O O . SER B 1 223 ? 5.344 1.962 28.609 1 87.75 223 SER B O 1
ATOM 5922 N N . LEU B 1 224 ? 3.527 3.357 28.562 1 94.5 224 LEU B N 1
ATOM 5923 C CA . LEU B 1 224 ? 4.055 4.316 29.531 1 94.5 224 LEU B CA 1
ATOM 5924 C C . LEU B 1 224 ? 3.23 4.309 30.812 1 94.5 224 LEU B C 1
ATOM 5926 O O . LEU B 1 224 ? 2.02 4.078 30.766 1 94.5 224 LEU B O 1
ATOM 5930 N N . SER B 1 225 ? 3.895 4.508 31.906 1 93.12 225 SER B N 1
ATOM 5931 C CA . SER B 1 225 ? 3.17 4.707 33.156 1 93.12 225 SER B CA 1
ATOM 5932 C C . SER B 1 225 ? 2.393 6.02 33.156 1 93.12 225 SER B C 1
ATOM 5934 O O . SER B 1 225 ? 2.6 6.859 32.281 1 93.12 225 SER B O 1
ATOM 5936 N N . CYS B 1 226 ? 1.497 6.211 34.125 1 92.88 226 CYS B N 1
ATOM 5937 C CA . CYS B 1 226 ? 0.691 7.422 34.188 1 92.88 226 CYS B CA 1
ATOM 5938 C C . CYS B 1 226 ? 1.576 8.656 34.312 1 92.88 226 CYS B C 1
ATOM 5940 O O . CYS B 1 226 ? 1.33 9.664 33.625 1 92.88 226 CYS B O 1
ATOM 5942 N N . LYS B 1 227 ? 2.564 8.531 35.125 1 95 227 LYS B N 1
ATOM 5943 C CA . LYS B 1 227 ? 3.49 9.648 35.281 1 95 227 LYS B CA 1
ATOM 5944 C C . LYS B 1 227 ? 4.262 9.922 34 1 95 227 LYS B C 1
ATOM 5946 O O . LYS B 1 227 ? 4.477 11.078 33.625 1 95 227 LYS B O 1
ATOM 5951 N N . GLU B 1 228 ? 4.684 8.867 33.406 1 96 228 GLU B N 1
ATOM 5952 C CA . GLU B 1 228 ? 5.418 9 32.125 1 96 228 GLU B CA 1
ATOM 5953 C C . GLU B 1 228 ? 4.535 9.594 31.047 1 96 228 GLU B C 1
ATOM 5955 O O . GLU B 1 228 ? 5.016 10.336 30.188 1 96 228 GLU B O 1
ATOM 5960 N N . CYS B 1 229 ? 3.26 9.297 31.062 1 96.81 229 CYS B N 1
ATOM 5961 C CA . CYS B 1 229 ? 2.32 9.883 30.109 1 96.81 229 CYS B CA 1
ATOM 5962 C C . CYS B 1 229 ? 2.23 11.391 30.281 1 96.81 229 CYS B C 1
ATOM 5964 O O . CYS B 1 229 ? 2.199 12.141 29.312 1 96.81 229 CYS B O 1
ATOM 5966 N N . ASP B 1 230 ? 2.148 11.82 31.531 1 97 230 ASP B N 1
ATOM 5967 C CA . ASP B 1 230 ? 2.121 13.258 31.812 1 97 230 ASP B CA 1
ATOM 5968 C C . ASP B 1 230 ? 3.373 13.945 31.281 1 97 230 ASP B C 1
ATOM 5970 O O . ASP B 1 230 ? 3.291 15.031 30.688 1 97 230 ASP B O 1
ATOM 5974 N N . GLU B 1 231 ? 4.5 13.305 31.484 1 97.88 231 GLU B N 1
ATOM 5975 C CA . GLU B 1 231 ? 5.758 13.844 30.984 1 97.88 231 GLU B CA 1
ATOM 5976 C C . GLU B 1 231 ? 5.781 13.859 29.469 1 97.88 231 GLU B C 1
ATOM 5978 O O . GLU B 1 231 ? 6.281 14.805 28.859 1 97.88 231 GLU B O 1
ATOM 5983 N N . PHE B 1 232 ? 5.258 12.805 28.953 1 98.06 232 PHE B N 1
ATOM 5984 C CA . PHE B 1 232 ? 5.199 12.68 27.5 1 98.06 232 PHE B CA 1
ATOM 5985 C C . PHE B 1 232 ? 4.426 13.844 26.891 1 98.06 232 PHE B C 1
ATOM 5987 O O . PHE B 1 232 ? 4.855 14.43 25.891 1 98.06 232 PHE B O 1
ATOM 5994 N N . ILE B 1 233 ? 3.316 14.148 27.469 1 97.88 233 ILE B N 1
ATOM 5995 C CA . ILE B 1 233 ? 2.482 15.242 26.969 1 97.88 233 ILE B CA 1
ATOM 5996 C C . ILE B 1 233 ? 3.232 16.562 27.109 1 97.88 233 ILE B C 1
ATOM 5998 O O . ILE B 1 233 ? 3.32 17.344 26.156 1 97.88 233 ILE B O 1
ATOM 6002 N N . ALA B 1 234 ? 3.799 16.781 28.234 1 97.81 234 ALA B N 1
ATOM 6003 C CA . ALA B 1 234 ? 4.492 18.047 28.516 1 97.81 234 ALA B CA 1
ATOM 6004 C C . ALA B 1 234 ? 5.676 18.234 27.562 1 97.81 234 ALA B C 1
ATOM 6006 O O . ALA B 1 234 ? 5.855 19.312 26.984 1 97.81 234 ALA B O 1
ATOM 6007 N N . GLU B 1 235 ? 6.484 17.172 27.438 1 97.81 235 GLU B N 1
ATOM 6008 C CA . GLU B 1 235 ? 7.664 17.234 26.578 1 97.81 235 GLU B CA 1
ATOM 6009 C C . GLU B 1 235 ? 7.27 17.312 25.109 1 97.81 235 GLU B C 1
ATOM 6011 O O . GLU B 1 235 ? 7.938 17.984 24.312 1 97.81 235 GLU B O 1
ATOM 6016 N N . GLY B 1 236 ? 6.207 16.594 24.781 1 97.5 236 GLY B N 1
ATOM 6017 C CA . GLY B 1 236 ? 5.734 16.641 23.422 1 97.5 236 GLY B CA 1
ATOM 6018 C C . GLY B 1 236 ? 5.277 18.016 22.984 1 97.5 236 GLY B C 1
ATOM 6019 O O . GLY B 1 236 ? 5.504 18.422 21.844 1 97.5 236 GLY B O 1
ATOM 6020 N N . LEU B 1 237 ? 4.656 18.734 23.844 1 97.25 237 LEU B N 1
ATOM 6021 C CA . LEU B 1 237 ? 4.145 20.062 23.531 1 97.25 237 LEU B CA 1
ATOM 6022 C C . LEU B 1 237 ? 5.281 21.016 23.203 1 97.25 237 LEU B C 1
ATOM 6024 O O . LEU B 1 237 ? 5.094 21.969 22.422 1 97.25 237 LEU B O 1
ATOM 6028 N N . GLU B 1 238 ? 6.453 20.734 23.688 1 96.25 238 GLU B N 1
ATOM 6029 C CA . GLU B 1 238 ? 7.598 21.594 23.406 1 96.25 238 GLU B CA 1
ATOM 6030 C C . GLU B 1 238 ? 7.98 21.547 21.922 1 96.25 238 GLU B C 1
ATOM 6032 O O . GLU B 1 238 ? 8.453 22.547 21.375 1 96.25 238 GLU B O 1
ATOM 6037 N N . THR B 1 239 ? 7.758 20.422 21.312 1 96.44 239 THR B N 1
ATOM 6038 C CA . THR B 1 239 ? 8.031 20.25 19.891 1 96.44 239 THR B CA 1
ATOM 6039 C C . THR B 1 239 ? 7.121 21.141 19.062 1 96.44 239 THR B C 1
ATOM 6041 O O . THR B 1 239 ? 7.52 21.625 18 1 96.44 239 THR B O 1
ATOM 6044 N N . PHE B 1 240 ? 5.945 21.438 19.609 1 96.06 240 PHE B N 1
ATOM 6045 C CA . PHE B 1 240 ? 4.902 22.078 18.812 1 96.06 240 PHE B CA 1
ATOM 6046 C C . PHE B 1 240 ? 4.711 23.531 19.219 1 96.06 240 PHE B C 1
ATOM 6048 O O . PHE B 1 240 ? 3.914 24.25 18.625 1 96.06 240 PHE B O 1
ATOM 6055 N N . ARG B 1 241 ? 5.457 23.938 20.141 1 94.06 241 ARG B N 1
ATOM 6056 C CA . ARG B 1 241 ? 5.332 25.297 20.688 1 94.06 241 ARG B CA 1
ATOM 6057 C C . ARG B 1 241 ? 5.957 26.312 19.734 1 94.06 241 ARG B C 1
ATOM 6059 O O . ARG B 1 241 ? 7.008 26.062 19.141 1 94.06 241 ARG B O 1
ATOM 6066 N N . TRP B 1 242 ? 5.371 27.469 19.656 1 91.75 242 TRP B N 1
ATOM 6067 C CA . TRP B 1 242 ? 5.863 28.578 18.844 1 91.75 242 TRP B CA 1
ATOM 6068 C C . TRP B 1 242 ? 7.004 29.297 19.547 1 91.75 242 TRP B C 1
ATOM 6070 O O . TRP B 1 242 ? 6.965 29.516 20.766 1 91.75 242 TRP B O 1
ATOM 6080 N N . HIS B 1 243 ? 8.039 29.609 18.781 1 89 243 HIS B N 1
ATOM 6081 C CA . HIS B 1 243 ? 9.148 30.422 19.234 1 89 243 HIS B CA 1
ATOM 6082 C C . HIS B 1 243 ? 9.344 31.656 18.359 1 89 243 HIS B C 1
ATOM 6084 O O . HIS B 1 243 ? 9.484 31.531 17.141 1 89 243 HIS B O 1
ATOM 6090 N N . SER B 1 244 ? 9.516 32.781 18.984 1 89.62 244 SER B N 1
ATOM 6091 C CA . SER B 1 244 ? 9.602 34.031 18.219 1 89.62 244 SER B CA 1
ATOM 6092 C C . SER B 1 244 ? 11.031 34.344 17.797 1 89.62 244 SER B C 1
ATOM 6094 O O . SER B 1 244 ? 11.273 35.25 17 1 89.62 244 SER B O 1
ATOM 6096 N N . ARG B 1 245 ? 11.938 33.625 18.266 1 90.62 245 ARG B N 1
ATOM 6097 C CA . ARG B 1 245 ? 13.328 33.844 17.859 1 90.62 245 ARG B CA 1
ATOM 6098 C C . ARG B 1 245 ? 13.734 32.875 16.766 1 90.62 245 ARG B C 1
ATOM 6100 O O . ARG B 1 245 ? 13.672 31.641 16.953 1 90.62 245 ARG B O 1
ATOM 6107 N N . ALA B 1 246 ? 14.133 33.469 15.734 1 92.19 246 ALA B N 1
ATOM 6108 C CA . ALA B 1 246 ? 14.531 32.656 14.594 1 92.19 246 ALA B CA 1
ATOM 6109 C C . ALA B 1 246 ? 15.914 32.062 14.805 1 92.19 246 ALA B C 1
ATOM 6111 O O . ALA B 1 246 ? 16.703 32.562 15.609 1 92.19 246 ALA B O 1
ATOM 6112 N N . ALA B 1 247 ? 16.188 31 14.109 1 91.31 247 ALA B N 1
ATOM 6113 C CA . ALA B 1 247 ? 17.469 30.312 14.172 1 91.31 247 ALA B CA 1
ATOM 6114 C C . ALA B 1 247 ? 18.391 30.766 13.047 1 91.31 247 ALA B C 1
ATOM 6116 O O . ALA B 1 247 ? 19.547 30.328 12.961 1 91.31 247 ALA B O 1
ATOM 6117 N N . VAL B 1 248 ? 17.891 31.656 12.18 1 92.88 248 VAL B N 1
ATOM 6118 C CA . VAL B 1 248 ? 18.672 32.156 11.047 1 92.88 248 VAL B CA 1
ATOM 6119 C C . VAL B 1 248 ? 18.734 33.688 11.109 1 92.88 248 VAL B C 1
ATOM 6121 O O . VAL B 1 248 ? 17.984 34.312 11.852 1 92.88 248 VAL B O 1
ATOM 6124 N N . THR B 1 249 ? 19.656 34.219 10.289 1 92.88 249 THR B N 1
ATOM 6125 C CA . THR B 1 249 ? 19.75 35.688 10.188 1 92.88 249 THR B CA 1
ATOM 6126 C C . THR B 1 249 ? 18.641 36.219 9.305 1 92.88 249 THR B C 1
ATOM 6128 O O . THR B 1 249 ? 17.984 35.469 8.57 1 92.88 249 THR B O 1
ATOM 6131 N N . LEU B 1 250 ? 18.484 37.5 9.43 1 92.88 250 LEU B N 1
ATOM 6132 C CA . LEU B 1 250 ? 17.484 38.156 8.602 1 92.88 250 LEU B CA 1
ATOM 6133 C C . LEU B 1 250 ? 17.797 38 7.121 1 92.88 250 LEU B C 1
ATOM 6135 O O . LEU B 1 250 ? 16.891 37.781 6.305 1 92.88 250 LEU B O 1
ATOM 6139 N N . GLU B 1 251 ? 19.047 38.062 6.793 1 92.25 251 GLU B N 1
ATOM 6140 C CA . GLU B 1 251 ? 19.453 37.875 5.406 1 92.25 251 GLU B CA 1
ATOM 6141 C C . GLU B 1 251 ? 19.156 36.469 4.914 1 92.25 251 GLU B C 1
ATOM 6143 O O . GLU B 1 251 ? 18.656 36.281 3.801 1 92.25 251 GLU B O 1
ATOM 6148 N N . GLU B 1 252 ? 19.438 35.562 5.742 1 94.5 252 GLU B N 1
ATOM 6149 C CA . GLU B 1 252 ? 19.141 34.156 5.406 1 94.5 252 GLU B CA 1
ATOM 6150 C C . GLU B 1 252 ? 17.625 33.938 5.266 1 94.5 252 GLU B C 1
ATOM 6152 O O . GLU B 1 252 ? 17.188 33.219 4.359 1 94.5 252 GLU B O 1
ATOM 6157 N N . TYR B 1 253 ? 16.953 34.531 6.16 1 95 253 TYR B N 1
ATOM 6158 C CA . TYR B 1 253 ? 15.5 34.438 6.113 1 95 253 TYR B CA 1
ATOM 6159 C C . TYR B 1 253 ? 14.961 34.969 4.785 1 95 253 TYR B C 1
ATOM 6161 O O . TYR B 1 253 ? 14.07 34.344 4.191 1 95 253 TYR B O 1
ATOM 6169 N N . ARG B 1 254 ? 15.461 36 4.34 1 93.81 254 ARG B N 1
ATOM 6170 C CA . ARG B 1 254 ? 15.023 36.594 3.082 1 93.81 254 ARG B CA 1
ATOM 6171 C C . ARG B 1 254 ? 15.305 35.688 1.907 1 93.81 254 ARG B C 1
ATOM 6173 O O . ARG B 1 254 ? 14.5 35.562 0.977 1 93.81 254 ARG B O 1
ATOM 6180 N N . ILE B 1 255 ? 16.391 35 1.988 1 94.81 255 ILE B N 1
ATOM 6181 C CA . ILE B 1 255 ? 16.75 34.062 0.946 1 94.81 255 ILE B CA 1
ATOM 6182 C C . ILE B 1 255 ? 15.758 32.906 0.942 1 94.81 255 ILE B C 1
ATOM 6184 O O . ILE B 1 255 ? 15.258 32.5 -0.115 1 94.81 255 ILE B O 1
ATOM 6188 N N . LEU B 1 256 ? 15.477 32.406 2.086 1 96.19 256 LEU B N 1
ATOM 6189 C CA . LEU B 1 256 ? 14.562 31.266 2.227 1 96.19 256 LEU B CA 1
ATOM 6190 C C . LEU B 1 256 ? 13.148 31.656 1.79 1 96.19 256 LEU B C 1
ATOM 6192 O O . LEU B 1 256 ? 12.492 30.891 1.077 1 96.19 256 LEU B O 1
ATOM 6196 N N . LYS B 1 257 ? 12.711 32.75 2.221 1 93.69 257 LYS B N 1
ATOM 6197 C CA . LYS B 1 257 ? 11.375 33.25 1.9 1 93.69 257 LYS B CA 1
ATOM 6198 C C . LYS B 1 257 ? 11.219 33.469 0.401 1 93.69 257 LYS B C 1
ATOM 6200 O O . LYS B 1 257 ? 10.148 33.25 -0.165 1 93.69 257 LYS B O 1
ATOM 6205 N N . ALA B 1 258 ? 12.312 34 -0.177 1 93.38 258 ALA B N 1
ATOM 6206 C CA . ALA B 1 258 ? 12.297 34.25 -1.615 1 93.38 258 ALA B CA 1
ATOM 6207 C C . ALA B 1 258 ? 12.125 32.969 -2.396 1 93.38 258 ALA B C 1
ATOM 6209 O O . ALA B 1 258 ? 11.492 32.938 -3.457 1 93.38 258 ALA B O 1
ATOM 6210 N N . GLU B 1 259 ? 12.734 31.859 -1.853 1 93.5 259 GLU B N 1
ATOM 6211 C CA . GLU B 1 259 ? 12.508 30.562 -2.461 1 93.5 259 GLU B CA 1
ATOM 6212 C C . GLU B 1 259 ? 11.047 30.141 -2.34 1 93.5 259 GLU B C 1
ATOM 6214 O O . GLU B 1 259 ? 10.414 29.766 -3.332 1 93.5 259 GLU B O 1
ATOM 6219 N N . HIS B 1 260 ? 10.594 30.203 -1.166 1 91.31 260 HIS B N 1
ATOM 6220 C CA . HIS B 1 260 ? 9.203 29.891 -0.839 1 91.31 260 HIS B CA 1
ATOM 6221 C C . HIS B 1 260 ? 8.898 30.219 0.619 1 91.31 260 HIS B C 1
ATOM 6223 O O . HIS B 1 260 ? 9.656 29.844 1.516 1 91.31 260 HIS B O 1
ATOM 6229 N N . PRO B 1 261 ? 7.75 30.781 0.885 1 90.25 261 PRO B N 1
ATOM 6230 C CA . PRO B 1 261 ? 7.414 31.125 2.27 1 90.25 261 PRO B CA 1
ATOM 6231 C C . PRO B 1 261 ? 7.395 29.906 3.189 1 90.25 261 PRO B C 1
ATOM 6233 O O . PRO B 1 261 ? 7.762 30 4.363 1 90.25 261 PRO B O 1
ATOM 6236 N N . LEU B 1 262 ? 6.98 28.797 2.67 1 91.62 262 LEU B N 1
ATOM 6237 C CA . LEU B 1 262 ? 6.918 27.578 3.477 1 91.62 262 LEU B CA 1
ATOM 6238 C C . LEU B 1 262 ? 8.32 27.094 3.834 1 91.62 262 LEU B C 1
ATOM 6240 O O . LEU B 1 262 ? 8.523 26.5 4.898 1 91.62 262 LEU B O 1
ATOM 6244 N N . VAL B 1 263 ? 9.211 27.312 2.945 1 94.69 263 VAL B N 1
ATOM 6245 C CA . VAL B 1 263 ? 10.594 26.938 3.234 1 94.69 263 VAL B CA 1
ATOM 6246 C C . VAL B 1 263 ? 11.125 27.797 4.387 1 94.69 263 VAL B C 1
ATOM 6248 O O . VAL B 1 263 ? 11.789 27.281 5.289 1 94.69 263 VAL B O 1
ATOM 6251 N N . ALA B 1 264 ? 10.805 29.062 4.297 1 94.31 264 ALA B N 1
ATOM 6252 C CA . ALA B 1 264 ? 11.195 29.953 5.387 1 94.31 264 ALA B CA 1
ATOM 6253 C C . ALA B 1 264 ? 10.57 29.516 6.707 1 94.31 264 ALA B C 1
ATOM 6255 O O . ALA B 1 264 ? 11.227 29.547 7.75 1 94.31 264 ALA B O 1
ATOM 6256 N N . ASP B 1 265 ? 9.336 29.109 6.668 1 92.88 265 ASP B N 1
ATOM 6257 C CA . ASP B 1 265 ? 8.617 28.672 7.859 1 92.88 265 ASP B CA 1
ATOM 6258 C C . ASP B 1 265 ? 9.258 27.422 8.461 1 92.88 265 ASP B C 1
ATOM 6260 O O . ASP B 1 265 ? 9.305 27.266 9.68 1 92.88 265 ASP B O 1
ATOM 6264 N N . ILE B 1 266 ? 9.688 26.531 7.656 1 95.19 266 ILE B N 1
ATOM 6265 C CA . ILE B 1 266 ? 10.219 25.25 8.102 1 95.19 266 ILE B CA 1
ATOM 6266 C C . ILE B 1 266 ? 11.633 25.438 8.656 1 95.19 266 ILE B C 1
ATOM 6268 O O . ILE B 1 266 ? 11.969 24.891 9.711 1 95.19 266 ILE B O 1
ATOM 6272 N N . VAL B 1 267 ? 12.414 26.234 8.016 1 96.31 267 VAL B N 1
ATOM 6273 C CA . VAL B 1 267 ? 13.859 26.203 8.219 1 96.31 267 VAL B CA 1
ATOM 6274 C C . VAL B 1 267 ? 14.25 27.266 9.25 1 96.31 267 VAL B C 1
ATOM 6276 O O . VAL B 1 267 ? 15.234 27.094 9.977 1 96.31 267 VAL B O 1
ATOM 6279 N N . SER B 1 268 ? 13.516 28.281 9.391 1 94.38 268 SER B N 1
ATOM 6280 C CA . SER B 1 268 ? 14 29.484 10.062 1 94.38 268 SER B CA 1
ATOM 6281 C C . SER B 1 268 ? 13.805 29.391 11.57 1 94.38 268 SER B C 1
ATOM 6283 O O . SER B 1 268 ? 14.305 30.234 12.32 1 94.38 268 SER B O 1
ATOM 6285 N N . PHE B 1 269 ? 13.156 28.391 12.078 1 92.31 269 PHE B N 1
ATOM 6286 C CA . PHE B 1 269 ? 12.773 28.406 13.484 1 92.31 269 PHE B CA 1
ATOM 6287 C C . PHE B 1 269 ? 13.281 27.156 14.195 1 92.31 269 PHE B C 1
ATOM 6289 O O . PHE B 1 269 ? 13.531 26.141 13.562 1 92.31 269 PHE B O 1
ATOM 6296 N N . PRO B 1 270 ? 13.398 27.234 15.516 1 90.94 270 PRO B N 1
ATOM 6297 C CA . PRO B 1 270 ? 14.008 26.141 16.281 1 90.94 270 PRO B CA 1
ATOM 6298 C C . PRO B 1 270 ? 13.047 24.984 16.5 1 90.94 270 PRO B C 1
ATOM 6300 O O . PRO B 1 270 ? 13.469 23.891 16.906 1 90.94 270 PRO B O 1
ATOM 6303 N N . SER B 1 271 ? 11.797 25.188 16.328 1 88.06 271 SER B N 1
ATOM 6304 C CA . SER B 1 271 ? 10.789 24.141 16.484 1 88.06 271 SER B CA 1
ATOM 6305 C C . SER B 1 271 ? 9.914 24.031 15.242 1 88.06 271 SER B C 1
ATOM 6307 O O . SER B 1 271 ? 9.969 24.906 14.359 1 88.06 271 SER B O 1
ATOM 6309 N N . CYS B 1 272 ? 9.195 22.969 15.055 1 89.25 272 CYS B N 1
ATOM 6310 C CA . CYS B 1 272 ? 8.273 22.844 13.93 1 89.25 272 CYS B CA 1
ATOM 6311 C C . CYS B 1 272 ? 6.957 23.547 14.219 1 89.25 272 CYS B C 1
ATOM 6313 O O . CYS B 1 272 ? 6.277 24 13.289 1 89.25 272 CYS B O 1
ATOM 6315 N N . HIS B 1 273 ? 6.641 23.766 15.469 1 89.06 273 HIS B N 1
ATOM 6316 C CA . HIS B 1 273 ? 5.422 24.391 15.977 1 89.06 273 HIS B CA 1
ATOM 6317 C C . HIS B 1 273 ? 4.188 23.859 15.25 1 89.06 273 HIS B C 1
ATOM 6319 O O . HIS B 1 273 ? 4.293 23.344 14.141 1 89.06 273 HIS B O 1
ATOM 6325 N N . ILE B 1 274 ? 3.057 23.938 15.789 1 93.94 274 ILE B N 1
ATOM 6326 C CA . ILE B 1 274 ? 1.776 23.609 15.172 1 93.94 274 ILE B CA 1
ATOM 6327 C C . ILE B 1 274 ? 1.319 24.766 14.281 1 93.94 274 ILE B C 1
ATOM 6329 O O . ILE B 1 274 ? 1.193 25.906 14.734 1 93.94 274 ILE B O 1
ATOM 6333 N N . ASN B 1 275 ? 1.08 24.5 13.016 1 91.94 275 ASN B N 1
ATOM 6334 C CA . ASN B 1 275 ? 0.662 25.531 12.055 1 91.94 275 ASN B CA 1
ATOM 6335 C C . ASN B 1 275 ? -0.786 25.953 12.289 1 91.94 275 ASN B C 1
ATOM 6337 O O . ASN B 1 275 ? -1.127 27.125 12.125 1 91.94 275 ASN B O 1
ATOM 6341 N N . HIS B 1 276 ? -1.582 24.969 12.484 1 92.31 276 HIS B N 1
ATOM 6342 C CA . HIS B 1 276 ? -2.979 25.25 12.797 1 92.31 276 HIS B CA 1
ATOM 6343 C C . HIS B 1 276 ? -3.645 24.047 13.461 1 92.31 276 HIS B C 1
ATOM 6345 O O . HIS B 1 276 ? -3.123 22.922 13.406 1 92.31 276 HIS B O 1
ATOM 6351 N N . LEU B 1 277 ? -4.621 24.281 14.156 1 94.19 277 LEU B N 1
ATOM 6352 C CA . LEU B 1 277 ? -5.594 23.297 14.594 1 94.19 277 LEU B CA 1
ATOM 6353 C C . LEU B 1 277 ? -6.941 23.516 13.93 1 94.19 277 LEU B C 1
ATOM 6355 O O . LEU B 1 277 ? -7.211 24.609 13.414 1 94.19 277 LEU B O 1
ATOM 6359 N N . THR B 1 278 ? -7.73 22.484 13.844 1 94.75 278 THR B N 1
ATOM 6360 C CA . THR B 1 278 ? -8.938 22.562 13.039 1 94.75 278 THR B CA 1
ATOM 6361 C C . THR B 1 278 ? -10.117 21.938 13.773 1 94.75 278 THR B C 1
ATOM 6363 O O . THR B 1 278 ? -10.219 20.703 13.875 1 94.75 278 THR B O 1
ATOM 6366 N N . PRO B 1 279 ? -11.039 22.766 14.281 1 93.25 279 PRO B N 1
ATOM 6367 C CA . PRO B 1 279 ? -12.297 22.203 14.773 1 93.25 279 PRO B CA 1
ATOM 6368 C C . PRO B 1 279 ? -13.203 21.719 13.648 1 93.25 279 PRO B C 1
ATOM 6370 O O . PRO B 1 279 ? -13.023 22.109 12.492 1 93.25 279 PRO B O 1
ATOM 6373 N N . ARG B 1 280 ? -14.102 20.844 14.031 1 93.75 280 ARG B N 1
ATOM 6374 C CA . ARG B 1 280 ? -15.086 20.328 13.086 1 93.75 280 ARG B CA 1
ATOM 6375 C C . ARG B 1 280 ? -16.438 21.031 13.266 1 93.75 280 ARG B C 1
ATOM 6377 O O . ARG B 1 280 ? -16.828 21.359 14.391 1 93.75 280 ARG B O 1
ATOM 6384 N N . THR B 1 281 ? -17.141 21.281 12.18 1 94.44 281 THR B N 1
ATOM 6385 C CA . THR B 1 281 ? -18.469 21.859 12.211 1 94.44 281 THR B CA 1
ATOM 6386 C C . THR B 1 281 ? -19.453 21.031 11.383 1 94.44 281 THR B C 1
ATOM 6388 O O . THR B 1 281 ? -19.031 20.234 10.547 1 94.44 281 THR B O 1
ATOM 6391 N N . ILE B 1 282 ? -20.703 21.141 11.711 1 92.44 282 ILE B N 1
ATOM 6392 C CA . ILE B 1 282 ? -21.719 20.453 10.938 1 92.44 282 ILE B CA 1
ATOM 6393 C C . ILE B 1 282 ? -22.219 21.359 9.82 1 92.44 282 ILE B C 1
ATOM 6395 O O . ILE B 1 282 ? -22.922 20.906 8.906 1 92.44 282 ILE B O 1
ATOM 6399 N N . ASP B 1 283 ? -21.812 22.672 9.875 1 94.75 283 ASP B N 1
ATOM 6400 C CA . ASP B 1 283 ? -22.25 23.625 8.859 1 94.75 283 ASP B CA 1
ATOM 6401 C C . ASP B 1 283 ? -21.156 24.656 8.562 1 94.75 283 ASP B C 1
ATOM 6403 O O . ASP B 1 283 ? -21.203 25.781 9.062 1 94.75 283 ASP B O 1
ATOM 6407 N N . ILE B 1 284 ? -20.359 24.344 7.637 1 96.75 284 ILE B N 1
ATOM 6408 C CA . ILE B 1 284 ? -19.188 25.156 7.359 1 96.75 284 ILE B CA 1
ATOM 6409 C C . ILE B 1 284 ? -19.594 26.438 6.621 1 96.75 284 ILE B C 1
ATOM 6411 O O . ILE B 1 284 ? -18.922 27.453 6.719 1 96.75 284 ILE B O 1
ATOM 6415 N N . ASP B 1 285 ? -20.672 26.406 5.848 1 96.56 285 ASP B N 1
ATOM 6416 C CA . ASP B 1 285 ? -21.156 27.594 5.176 1 96.56 285 ASP B CA 1
ATOM 6417 C C . ASP B 1 285 ? -21.578 28.672 6.184 1 96.56 285 ASP B C 1
ATOM 6419 O O . ASP B 1 285 ? -21.312 29.859 5.988 1 96.56 285 ASP B O 1
ATOM 6423 N N . LEU B 1 286 ? -22.25 28.188 7.203 1 96.31 286 LEU B N 1
ATOM 6424 C CA . LEU B 1 286 ? -22.656 29.094 8.266 1 96.31 286 LEU B CA 1
ATOM 6425 C C . LEU B 1 286 ? -21.438 29.672 8.977 1 96.31 286 LEU B C 1
ATOM 6427 O O . LEU B 1 286 ? -21.391 30.859 9.297 1 96.31 286 LEU B O 1
ATOM 6431 N N . VAL B 1 287 ? -20.422 28.875 9.25 1 96.56 287 VAL B N 1
ATOM 6432 C CA . VAL B 1 287 ? -19.203 29.328 9.898 1 96.56 287 VAL B CA 1
ATOM 6433 C C . VAL B 1 287 ? -18.531 30.391 9.039 1 96.56 287 VAL B C 1
ATOM 6435 O O . VAL B 1 287 ? -18.094 31.422 9.547 1 96.56 287 VAL B O 1
ATOM 6438 N N . GLN B 1 288 ? -18.469 30.094 7.773 1 95.94 288 GLN B N 1
ATOM 6439 C CA . GLN B 1 288 ? -17.875 31.031 6.84 1 95.94 288 GLN B CA 1
ATOM 6440 C C . GLN B 1 288 ? -18.562 32.375 6.895 1 95.94 288 GLN B C 1
ATOM 6442 O O . GLN B 1 288 ? -17.906 33.438 6.941 1 95.94 288 GLN B O 1
ATOM 6447 N N . ARG B 1 289 ? -19.828 32.406 6.852 1 96.06 289 ARG B N 1
ATOM 6448 C CA . ARG B 1 289 ? -20.609 33.625 6.91 1 96.06 289 ARG B CA 1
ATOM 6449 C C . ARG B 1 289 ? -20.391 34.375 8.227 1 96.06 289 ARG B C 1
ATOM 6451 O O . ARG B 1 289 ? -20.203 35.594 8.242 1 96.06 289 ARG B O 1
ATOM 6458 N N . MET B 1 290 ? -20.391 33.656 9.289 1 96.75 290 MET B N 1
ATOM 6459 C CA . MET B 1 290 ? -20.25 34.25 10.609 1 96.75 290 MET B CA 1
ATOM 6460 C C . MET B 1 290 ? -18.859 34.812 10.797 1 96.75 290 MET B C 1
ATOM 6462 O O . MET B 1 290 ? -18.703 35.875 11.445 1 96.75 290 MET B O 1
ATOM 6466 N N . MET B 1 291 ? -17.875 34.156 10.297 1 96.31 291 MET B N 1
ATOM 6467 C CA . MET B 1 291 ? -16.516 34.688 10.352 1 96.31 291 MET B CA 1
ATOM 6468 C C . MET B 1 291 ? -16.438 36.031 9.633 1 96.31 291 MET B C 1
ATOM 6470 O O . MET B 1 291 ? -15.852 37 10.156 1 96.31 291 MET B O 1
ATOM 6474 N N . ARG B 1 292 ? -17.031 36.094 8.5 1 94.38 292 ARG B N 1
ATOM 6475 C CA . ARG B 1 292 ? -17.047 37.344 7.723 1 94.38 292 ARG B CA 1
ATOM 6476 C C . ARG B 1 292 ? -17.781 38.438 8.469 1 94.38 292 ARG B C 1
ATOM 6478 O O . ARG B 1 292 ? -17.312 39.594 8.516 1 94.38 292 ARG B O 1
ATOM 6485 N N . GLU B 1 293 ? -18.844 38.125 8.977 1 95.88 293 GLU B N 1
ATOM 6486 C CA . GLU B 1 293 ? -19.672 39.094 9.703 1 95.88 293 GLU B CA 1
ATOM 6487 C C . GLU B 1 293 ? -18.938 39.625 10.93 1 95.88 293 GLU B C 1
ATOM 6489 O O . GLU B 1 293 ? -19.141 40.781 11.336 1 95.88 293 GLU B O 1
ATOM 6494 N N . ARG B 1 294 ? -18.141 38.844 11.469 1 94.06 294 ARG B N 1
ATOM 6495 C CA . ARG B 1 294 ? -17.422 39.219 12.672 1 94.06 294 ARG B CA 1
ATOM 6496 C C . ARG B 1 294 ? -16.094 39.906 12.32 1 94.06 294 ARG B C 1
ATOM 6498 O O . ARG B 1 294 ? -15.297 40.188 13.211 1 94.06 294 ARG B O 1
ATOM 6505 N N . GLY B 1 295 ? -15.766 39.969 11.047 1 91.25 295 GLY B N 1
ATOM 6506 C CA . GLY B 1 295 ? -14.602 40.719 10.594 1 91.25 295 GLY B CA 1
ATOM 6507 C C . GLY B 1 295 ? -13.328 39.875 10.594 1 91.25 295 GLY B C 1
ATOM 6508 O O . GLY B 1 295 ? -12.227 40.438 10.555 1 91.25 295 GLY B O 1
ATOM 6509 N N . MET B 1 296 ? -13.414 38.594 10.727 1 90.06 296 MET B N 1
ATOM 6510 C CA . MET B 1 296 ? -12.227 37.781 10.617 1 90.06 296 MET B CA 1
ATOM 6511 C C . MET B 1 296 ? -11.695 37.75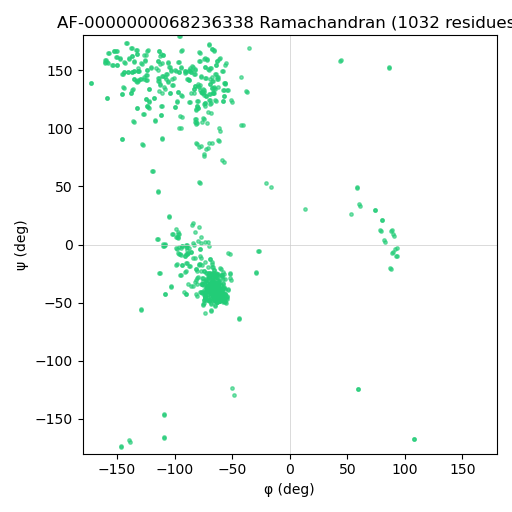 9.188 1 90.06 296 MET B C 1
ATOM 6513 O O . MET B 1 296 ? -12.469 37.875 8.227 1 90.06 296 MET B O 1
ATOM 6517 N N . PRO B 1 297 ? -10.367 37.75 8.984 1 89.19 297 PRO B N 1
ATOM 6518 C CA . PRO B 1 297 ? -9.805 37.625 7.633 1 89.19 297 PRO B CA 1
ATOM 6519 C C . PRO B 1 297 ? -9.969 36.219 7.039 1 89.19 297 PRO B C 1
ATOM 6521 O O . PRO B 1 297 ? -9 35.469 6.984 1 89.19 297 PRO B O 1
ATOM 6524 N N . VAL B 1 298 ? -11.078 35.969 6.5 1 89.44 298 VAL B N 1
ATOM 6525 C CA . VAL B 1 298 ? -11.469 34.625 6.074 1 89.44 298 VAL B CA 1
ATOM 6526 C C . VAL B 1 298 ? -11.047 34.406 4.625 1 89.44 298 VAL B C 1
ATOM 6528 O O . VAL B 1 298 ? -11.016 35.344 3.828 1 89.44 298 VAL B O 1
ATOM 6531 N N . LYS B 1 299 ? -10.719 33.156 4.328 1 87.19 299 LYS B N 1
ATOM 6532 C CA . LYS B 1 299 ? -10.453 32.75 2.953 1 87.19 299 LYS B CA 1
ATOM 6533 C C . LYS B 1 299 ? -11.633 33.062 2.045 1 87.19 299 LYS B C 1
ATOM 6535 O O . LYS B 1 299 ? -12.789 33.094 2.492 1 87.19 299 LYS B O 1
ATOM 6540 N N . GLU B 1 300 ? -11.328 33.219 0.8 1 83.56 300 GLU B N 1
ATOM 6541 C CA . GLU B 1 300 ? -12.328 33.688 -0.153 1 83.56 300 GLU B CA 1
ATOM 6542 C C . GLU B 1 300 ? -13.398 32.625 -0.4 1 83.56 300 GLU B C 1
ATOM 6544 O O . GLU B 1 300 ? -14.57 32.969 -0.588 1 83.56 300 GLU B O 1
ATOM 6549 N N . ARG B 1 301 ? -12.891 31.422 -0.393 1 88.5 301 ARG B N 1
ATOM 6550 C CA . ARG B 1 301 ? -13.859 30.375 -0.67 1 88.5 301 ARG B CA 1
ATOM 6551 C C . ARG B 1 301 ? -13.57 29.125 0.16 1 88.5 301 ARG B C 1
ATOM 6553 O O . ARG B 1 301 ? -12.43 28.906 0.577 1 88.5 301 ARG B O 1
ATOM 6560 N N . ILE B 1 302 ? -14.609 28.344 0.357 1 92.31 302 ILE B N 1
ATOM 6561 C CA . ILE B 1 302 ? -14.477 27.031 0.992 1 92.31 302 ILE B CA 1
ATOM 6562 C C . ILE B 1 302 ? -13.875 26.047 -0.001 1 92.31 302 ILE B C 1
ATOM 6564 O O . ILE B 1 302 ? -14.32 25.953 -1.148 1 92.31 302 ILE B O 1
ATOM 6568 N N . GLU B 1 303 ? -12.883 25.344 0.396 1 90.69 303 GLU B N 1
ATOM 6569 C CA . GLU B 1 303 ? -12.242 24.344 -0.454 1 90.69 303 GLU B CA 1
ATOM 6570 C C . GLU B 1 303 ? -12.938 22.984 -0.337 1 90.69 303 GLU B C 1
ATOM 6572 O O . GLU B 1 303 ? -13.43 22.625 0.733 1 90.69 303 GLU B O 1
ATOM 6577 N N . GLY B 1 304 ? -12.898 22.219 -1.411 1 93.12 304 GLY B N 1
ATOM 6578 C CA . GLY B 1 304 ? -13.523 20.906 -1.427 1 93.12 304 GLY B CA 1
ATOM 6579 C C . GLY B 1 304 ? -14.789 20.859 -2.262 1 93.12 304 GLY B C 1
ATOM 6580 O O . GLY B 1 304 ? -15.047 21.766 -3.057 1 93.12 304 GLY B O 1
ATOM 6581 N N . PRO B 1 305 ? -15.562 19.797 -2.127 1 95.12 305 PRO B N 1
ATOM 6582 C CA . PRO B 1 305 ? -16.828 19.688 -2.863 1 95.12 305 PRO B CA 1
ATOM 6583 C C . PRO B 1 305 ? -17.844 20.766 -2.459 1 95.12 305 PRO B C 1
ATOM 6585 O O . PRO B 1 305 ? -17.75 21.328 -1.361 1 95.12 305 PRO B O 1
ATOM 6588 N N . PRO B 1 306 ? -18.75 21.062 -3.41 1 96.19 306 PRO B N 1
ATOM 6589 C CA . PRO B 1 306 ? -19.797 22.031 -3.041 1 96.19 306 PRO B CA 1
ATOM 6590 C C . PRO B 1 306 ? -20.734 21.5 -1.965 1 96.19 306 PRO B C 1
ATOM 6592 O O . PRO B 1 306 ? -20.656 20.312 -1.602 1 96.19 306 PRO B O 1
ATOM 6595 N N . CYS B 1 307 ? -21.5 22.375 -1.411 1 95.88 307 CYS B N 1
ATOM 6596 C CA . CYS B 1 307 ? -22.531 21.938 -0.478 1 95.88 307 CYS B CA 1
ATOM 6597 C C . CYS B 1 307 ? -23.484 20.953 -1.138 1 95.88 307 CYS B C 1
ATOM 6599 O O . CYS B 1 307 ? -23.953 21.188 -2.258 1 95.88 307 CYS B O 1
ATOM 6601 N N . ARG B 1 308 ? -23.734 19.906 -0.438 1 96 308 ARG B N 1
ATOM 6602 C CA . ARG B 1 308 ? -24.562 18.812 -0.935 1 96 308 ARG B CA 1
ATOM 6603 C C . ARG B 1 308 ? -25.484 18.281 0.161 1 96 308 ARG B C 1
ATOM 6605 O O . ARG B 1 308 ? -25.234 18.5 1.348 1 96 308 ARG B O 1
ATOM 6612 N N . VAL B 1 309 ? -26.547 17.609 -0.283 1 95.62 309 VAL B N 1
ATOM 6613 C CA . VAL B 1 309 ? -27.406 16.922 0.675 1 95.62 309 VAL B CA 1
ATOM 6614 C C . VAL B 1 309 ? -26.641 15.789 1.348 1 95.62 309 VAL B C 1
ATOM 6616 O O . VAL B 1 309 ? -26.734 15.602 2.562 1 95.62 309 VAL B O 1
ATOM 6619 N N . ASN B 1 310 ? -25.906 15.078 0.598 1 97.75 310 ASN B N 1
ATOM 6620 C CA . ASN B 1 310 ? -25 14.039 1.066 1 97.75 310 ASN B CA 1
ATOM 6621 C C . ASN B 1 310 ? -23.531 14.43 0.87 1 97.75 310 ASN B C 1
ATOM 6623 O O . ASN B 1 310 ? -22.938 14.133 -0.166 1 97.75 310 ASN B O 1
ATOM 6627 N N . PRO B 1 311 ? -23.031 15.055 1.94 1 97.56 311 PRO B N 1
ATOM 6628 C CA . PRO B 1 311 ? -21.672 15.594 1.797 1 97.56 311 PRO B CA 1
ATOM 6629 C C . PRO B 1 311 ? -20.641 14.5 1.547 1 97.56 311 PRO B C 1
ATOM 6631 O O . PRO B 1 311 ? -20.75 13.406 2.102 1 97.56 311 PRO B O 1
ATOM 6634 N N . ILE B 1 312 ? -19.625 14.812 0.707 1 97.69 312 ILE B N 1
ATOM 6635 C CA . ILE B 1 312 ? -18.562 13.852 0.417 1 97.69 312 ILE B CA 1
ATOM 6636 C C . ILE B 1 312 ? -17.203 14.469 0.738 1 97.69 312 ILE B C 1
ATOM 6638 O O . ILE B 1 312 ? -17.016 15.68 0.579 1 97.69 312 ILE B O 1
ATOM 6642 N N . LEU B 1 313 ? -16.297 13.656 1.197 1 96.75 313 LEU B N 1
ATOM 6643 C CA . LEU B 1 313 ? -14.898 13.992 1.476 1 96.75 313 LEU B CA 1
ATOM 6644 C C . LEU B 1 313 ? -14.805 15.102 2.512 1 96.75 313 LEU B C 1
ATOM 6646 O O . LEU B 1 313 ? -15.305 14.961 3.631 1 96.75 313 LEU B O 1
ATOM 6650 N N . LEU B 1 314 ? -14.117 16.156 2.137 1 95.62 314 LEU B N 1
ATOM 6651 C CA . LEU B 1 314 ? -13.789 17.203 3.113 1 95.62 314 LEU B CA 1
ATOM 6652 C C . LEU B 1 314 ? -14.008 18.578 2.523 1 95.62 314 LEU B C 1
ATOM 6654 O O . LEU B 1 314 ? -13.656 18.828 1.367 1 95.62 314 LEU B O 1
ATOM 6658 N N . ARG B 1 315 ? -14.68 19.453 3.305 1 94.62 315 ARG B N 1
ATOM 6659 C CA . ARG B 1 315 ? -14.719 20.891 3.045 1 94.62 315 ARG B CA 1
ATOM 6660 C C . ARG B 1 315 ? -13.984 21.656 4.133 1 94.62 315 ARG B C 1
ATOM 6662 O O . ARG B 1 315 ? -14.07 21.312 5.312 1 94.62 315 ARG B O 1
ATOM 6669 N N . GLN B 1 316 ? -13.195 22.656 3.693 1 93.62 316 GLN B N 1
ATOM 6670 C CA . GLN B 1 316 ? -12.406 23.375 4.695 1 93.62 316 GLN B CA 1
ATOM 6671 C C . GLN B 1 316 ? -12.266 24.844 4.348 1 93.62 316 GLN B C 1
ATOM 6673 O O . GLN B 1 316 ? -12.383 25.234 3.18 1 93.62 316 GLN B O 1
ATOM 6678 N N . THR B 1 317 ? -12.211 25.641 5.309 1 93.12 317 THR B N 1
ATOM 6679 C CA . THR B 1 317 ? -11.922 27.062 5.223 1 93.12 317 THR B CA 1
ATOM 6680 C C . THR B 1 317 ? -11.055 27.516 6.395 1 93.12 317 THR B C 1
ATOM 6682 O O . THR B 1 317 ? -10.648 26.688 7.223 1 93.12 317 THR B O 1
ATOM 6685 N N . SER B 1 318 ? -10.609 28.734 6.367 1 91.56 318 SER B N 1
ATOM 6686 C CA . SER B 1 318 ? -9.711 29.234 7.406 1 91.56 318 SER B CA 1
ATOM 6687 C C . SER B 1 318 ? -9.711 30.75 7.457 1 91.56 318 SER B C 1
ATOM 6689 O O . SER B 1 318 ? -10.18 31.406 6.523 1 91.56 318 SER B O 1
ATOM 6691 N N . PHE B 1 319 ? -9.32 31.266 8.562 1 90.12 319 PHE B N 1
ATOM 6692 C CA . PHE B 1 319 ? -8.852 32.656 8.492 1 90.12 319 PHE B CA 1
ATOM 6693 C C . PHE B 1 319 ? -7.383 32.688 8.078 1 90.12 319 PHE B C 1
ATOM 6695 O O . PHE B 1 319 ? -6.645 31.734 8.273 1 90.12 319 PHE B O 1
ATOM 6702 N N . LYS B 1 320 ? -7.039 33.719 7.508 1 82.69 320 LYS B N 1
ATOM 6703 C CA . LYS B 1 320 ? -5.684 33.875 6.996 1 82.69 320 LYS B CA 1
ATOM 6704 C C . LYS B 1 320 ? -4.676 34 8.133 1 82.69 320 LYS B C 1
ATOM 6706 O O . LYS B 1 320 ? -5.012 34.469 9.227 1 82.69 320 LYS B O 1
ATOM 6711 N N . ALA B 1 321 ? -3.475 33.562 7.789 1 81.12 321 ALA B N 1
ATOM 6712 C CA . ALA B 1 321 ? -2.406 33.594 8.781 1 81.12 321 ALA B CA 1
ATOM 6713 C C . ALA B 1 321 ? -2.105 35.031 9.227 1 81.12 321 ALA B C 1
ATOM 6715 O O . ALA B 1 321 ? -2.133 35.969 8.414 1 81.12 321 ALA B O 1
ATOM 6716 N N . LEU B 1 322 ? -1.83 35.094 10.484 1 77.94 322 LEU B N 1
ATOM 6717 C CA . LEU B 1 322 ? -1.512 36.375 11.094 1 77.94 322 LEU B CA 1
ATOM 6718 C C . LEU B 1 322 ? -0.02 36.688 10.984 1 77.94 322 LEU B C 1
ATOM 6720 O O . LEU B 1 322 ? 0.806 35.781 11.039 1 77.94 322 LEU B O 1
ATOM 6724 N N . GLU B 1 323 ? 0.222 37.938 10.742 1 82.25 323 GLU B N 1
ATOM 6725 C CA . GLU B 1 323 ? 1.621 38.344 10.797 1 82.25 323 GLU B CA 1
ATOM 6726 C C . GLU B 1 323 ? 2.121 38.406 12.242 1 82.25 323 GLU B C 1
ATOM 6728 O O . GLU B 1 323 ? 1.549 39.094 13.078 1 82.25 323 GLU B O 1
ATOM 6733 N N . GLU B 1 324 ? 3.174 37.625 12.508 1 85.19 324 GLU B N 1
ATOM 6734 C CA . GLU B 1 324 ? 3.746 37.531 13.844 1 85.19 324 GLU B CA 1
ATOM 6735 C C . GLU B 1 324 ? 5.102 38.25 13.906 1 85.19 324 GLU B C 1
ATOM 6737 O O . GLU B 1 324 ? 5.879 38.188 12.953 1 85.19 324 GLU B O 1
ATOM 6742 N N . THR B 1 325 ? 5.281 38.875 15.047 1 89.75 325 THR B N 1
ATOM 6743 C CA . THR B 1 325 ? 6.594 39.469 15.281 1 89.75 325 THR B CA 1
ATOM 6744 C C . THR B 1 325 ? 7.633 38.375 15.57 1 89.75 325 THR B C 1
ATOM 6746 O O . THR B 1 325 ? 7.422 37.531 16.438 1 89.75 325 THR B O 1
ATOM 6749 N N . VAL B 1 326 ? 8.688 38.438 14.828 1 92.88 326 VAL B N 1
ATOM 6750 C CA . VAL B 1 326 ? 9.781 37.5 14.992 1 92.88 326 VAL B CA 1
ATOM 6751 C C . VAL B 1 326 ? 11.109 38.25 15.078 1 92.88 326 VAL B C 1
ATOM 6753 O O . VAL B 1 326 ? 11.242 39.344 14.539 1 92.88 326 VAL B O 1
ATOM 6756 N N . TYR B 1 327 ? 12 37.656 15.805 1 93.69 327 TYR B N 1
ATOM 6757 C CA . TYR B 1 327 ? 13.312 38.25 15.977 1 93.69 327 TYR B CA 1
ATOM 6758 C C . TYR B 1 327 ? 14.398 37.438 15.281 1 93.69 327 TYR B C 1
ATOM 6760 O O . TYR B 1 327 ? 14.484 36.219 15.477 1 93.69 327 TYR B O 1
ATOM 6768 N N . PHE B 1 328 ? 15.188 38.125 14.531 1 93.44 328 PHE B N 1
ATOM 6769 C CA . PHE B 1 328 ? 16.281 37.531 13.797 1 93.44 328 PHE B CA 1
ATOM 6770 C C . PHE B 1 328 ? 17.625 38.031 14.297 1 93.44 328 PHE B C 1
ATOM 6772 O O . PHE B 1 328 ? 17.734 39.156 14.781 1 93.44 328 PHE B O 1
ATOM 6779 N N . ARG B 1 329 ? 18.562 37.156 14.141 1 86.38 329 ARG B N 1
ATOM 6780 C CA . ARG B 1 329 ? 19.891 37.625 14.477 1 86.38 329 ARG B CA 1
ATOM 6781 C C . ARG B 1 329 ? 20.516 38.406 13.328 1 86.38 329 ARG B C 1
ATOM 6783 O O . ARG B 1 329 ? 20.344 38.062 12.164 1 86.38 329 ARG B O 1
ATOM 6790 N N . ASP B 1 330 ? 21.156 39.531 13.656 1 83.38 330 ASP B N 1
ATOM 6791 C CA . ASP B 1 330 ? 21.859 40.281 12.625 1 83.38 330 ASP B CA 1
ATOM 6792 C C . ASP B 1 330 ? 23.344 39.938 12.594 1 83.38 330 ASP B C 1
ATOM 6794 O O . ASP B 1 330 ? 23.781 39 13.289 1 83.38 330 ASP B O 1
ATOM 6798 N N . ALA B 1 331 ? 24.094 40.531 11.719 1 76.38 331 ALA B N 1
ATOM 6799 C CA . ALA B 1 331 ? 25.516 40.281 11.523 1 76.38 331 ALA B CA 1
ATOM 6800 C C . ALA B 1 331 ? 26.297 40.5 12.82 1 76.38 331 ALA B C 1
ATOM 6802 O O . ALA B 1 331 ? 27.312 39.844 13.055 1 76.38 331 ALA B O 1
ATOM 6803 N N . GLY B 1 332 ? 25.844 41.344 13.617 1 78.75 332 GLY B N 1
ATOM 6804 C CA . GLY B 1 332 ? 26.516 41.625 14.875 1 78.75 332 GLY B CA 1
ATOM 6805 C C . GLY B 1 332 ? 26.062 40.75 16.016 1 78.75 332 GLY B C 1
ATOM 6806 O O . GLY B 1 332 ? 26.547 40.875 17.141 1 78.75 332 GLY B O 1
ATOM 6807 N N . GLY B 1 333 ? 25.109 39.906 15.727 1 79.69 333 GLY B N 1
ATOM 6808 C CA . GLY B 1 333 ? 24.641 38.969 16.734 1 79.69 333 GLY B CA 1
ATOM 6809 C C . GLY B 1 333 ? 23.453 39.5 17.516 1 79.69 333 GLY B C 1
ATOM 6810 O O . GLY B 1 333 ? 22.938 38.812 18.406 1 79.69 333 GLY B O 1
ATOM 6811 N N . GLU B 1 334 ? 23.062 40.719 17.219 1 86.06 334 GLU B N 1
ATOM 6812 C CA . GLU B 1 334 ? 21.922 41.312 17.906 1 86.06 334 GLU B CA 1
ATOM 6813 C C . GLU B 1 334 ? 20.609 40.938 17.219 1 86.06 334 GLU B C 1
ATOM 6815 O O . GLU B 1 334 ? 20.578 40.719 16 1 86.06 334 GLU B O 1
ATOM 6820 N N . TYR B 1 335 ? 19.547 40.906 18.047 1 89.88 335 TYR B N 1
ATOM 6821 C CA . TYR B 1 335 ? 18.25 40.531 17.484 1 89.88 335 TYR B CA 1
ATOM 6822 C C . TYR B 1 335 ? 17.562 41.75 16.891 1 89.88 335 TYR B C 1
ATOM 6824 O O . TYR B 1 335 ? 17.547 42.844 17.484 1 89.88 335 TYR B O 1
ATOM 6832 N N . VAL B 1 336 ? 17.125 41.562 15.695 1 91.62 336 VAL B N 1
ATOM 6833 C CA . VAL B 1 336 ? 16.359 42.594 14.992 1 91.62 336 VAL B CA 1
ATOM 6834 C C . VAL B 1 336 ? 14.922 42.094 14.781 1 91.62 336 VAL B C 1
ATOM 6836 O O . VAL B 1 336 ? 14.695 40.938 14.492 1 91.62 336 VAL B O 1
ATOM 6839 N N . ARG B 1 337 ? 14.062 43.094 14.906 1 90.88 337 ARG B N 1
ATOM 6840 C CA . ARG B 1 337 ? 12.648 42.781 14.781 1 90.88 337 ARG B CA 1
ATOM 6841 C C . ARG B 1 337 ? 12.25 42.562 13.32 1 90.88 337 ARG B C 1
ATOM 6843 O O . ARG B 1 337 ? 12.703 43.312 12.445 1 90.88 337 ARG B O 1
ATOM 6850 N N . GLY B 1 338 ? 11.555 41.469 13.078 1 90.25 338 GLY B N 1
ATOM 6851 C CA . GLY B 1 338 ? 10.93 41.156 11.797 1 90.25 338 GLY B CA 1
ATOM 6852 C C . GLY B 1 338 ? 9.547 40.562 11.93 1 90.25 338 GLY B C 1
ATOM 6853 O O . GLY B 1 338 ? 8.867 40.75 12.938 1 90.25 338 GLY B O 1
ATOM 6854 N N . SER B 1 339 ? 9.102 40.094 10.75 1 88.88 339 SER B N 1
ATOM 6855 C CA . SER B 1 339 ? 7.766 39.5 10.773 1 88.88 339 SER B CA 1
ATOM 6856 C C . SER B 1 339 ? 7.727 38.188 9.992 1 88.88 339 SER B C 1
ATOM 6858 O O . SER B 1 339 ? 8.531 37.969 9.086 1 88.88 339 SER B O 1
ATOM 6860 N N . HIS B 1 340 ? 6.871 37.344 10.461 1 88.06 340 HIS B N 1
ATOM 6861 C CA . HIS B 1 340 ? 6.621 36.062 9.789 1 88.06 340 HIS B CA 1
ATOM 6862 C C . HIS B 1 340 ? 5.152 35.656 9.891 1 88.06 340 HIS B C 1
ATOM 6864 O O . HIS B 1 340 ? 4.516 35.875 10.93 1 88.06 340 HIS B O 1
ATOM 6870 N N . THR B 1 341 ? 4.578 35.219 8.789 1 80.06 341 THR B N 1
ATOM 6871 C CA . THR B 1 341 ? 3.207 34.719 8.758 1 80.06 341 THR B CA 1
ATOM 6872 C C . THR B 1 341 ? 3.178 33.219 8.922 1 80.06 341 THR B C 1
ATOM 6874 O O . THR B 1 341 ? 3.664 32.469 8.055 1 80.06 341 THR B O 1
ATOM 6877 N N . ALA B 1 342 ? 2.715 32.781 10.016 1 75.81 342 ALA B N 1
ATOM 6878 C CA . ALA B 1 342 ? 2.916 31.359 10.258 1 75.81 342 ALA B CA 1
ATOM 6879 C C . ALA B 1 342 ? 1.604 30.688 10.641 1 75.81 342 ALA B C 1
ATOM 6881 O O . ALA B 1 342 ? 1.183 29.719 9.992 1 75.81 342 ALA B O 1
ATOM 6882 N N . ARG B 1 343 ? 0.896 31.141 11.688 1 82.75 343 ARG B N 1
ATOM 6883 C CA . ARG B 1 343 ? -0.154 30.375 12.352 1 82.75 343 ARG B CA 1
ATOM 6884 C C . ARG B 1 343 ? -1.535 30.906 11.984 1 82.75 343 ARG B C 1
ATOM 6886 O O . ARG B 1 343 ? -1.699 32.094 11.742 1 82.75 343 ARG B O 1
ATOM 6893 N N . PHE B 1 344 ? -2.398 30.062 11.805 1 87.62 344 PHE B N 1
ATOM 6894 C CA . PHE B 1 344 ? -3.781 30.391 11.477 1 87.62 344 PHE B CA 1
ATOM 6895 C C . PHE B 1 344 ? -4.738 29.375 12.086 1 87.62 344 PHE B C 1
ATOM 6897 O O . PHE B 1 344 ? -4.375 28.641 13.016 1 87.62 344 PHE B O 1
ATOM 6904 N N . GLY B 1 345 ? -5.988 29.453 11.789 1 89.25 345 GLY B N 1
ATOM 6905 C CA . GLY B 1 345 ? -7.016 28.5 12.203 1 89.25 345 GLY B CA 1
ATOM 6906 C C . GLY B 1 345 ? -7.875 28.031 11.047 1 89.25 345 GLY B C 1
ATOM 6907 O O . GLY B 1 345 ? -8.18 28.797 10.133 1 89.25 345 GLY B O 1
ATOM 6908 N N . GLU B 1 346 ? -8.188 26.75 11.164 1 91.5 346 GLU B N 1
ATOM 6909 C CA . GLU B 1 346 ? -8.961 26.125 10.102 1 91.5 346 GLU B CA 1
ATOM 6910 C C . GLU B 1 346 ? -10.242 25.5 10.648 1 91.5 346 GLU B C 1
ATOM 6912 O O . GLU B 1 346 ? -10.336 25.219 11.844 1 91.5 346 GLU B O 1
ATOM 6917 N N . VAL B 1 347 ? -11.242 25.453 9.844 1 94.88 347 VAL B N 1
ATOM 6918 C CA . VAL B 1 347 ? -12.477 24.75 10.164 1 94.88 347 VAL B CA 1
ATOM 6919 C C . VAL B 1 347 ? -12.789 23.734 9.062 1 94.88 347 VAL B C 1
ATOM 6921 O O . VAL B 1 347 ? -12.531 23.984 7.883 1 94.88 347 VAL B O 1
ATOM 6924 N N . GLU B 1 348 ? -13.297 22.594 9.555 1 95.19 348 GLU B N 1
ATOM 6925 C CA . GLU B 1 348 ? -13.586 21.562 8.562 1 95.19 348 GLU B CA 1
ATOM 6926 C C . GLU B 1 348 ? -14.984 20.984 8.75 1 95.19 348 GLU B C 1
ATOM 6928 O O . GLU B 1 348 ? -15.531 21.016 9.852 1 95.19 348 GLU B O 1
ATOM 6933 N N . GLN B 1 349 ? -15.57 20.578 7.672 1 95.56 349 GLN B N 1
ATOM 6934 C CA . GLN B 1 349 ? -16.766 19.75 7.629 1 95.56 349 GLN B CA 1
ATOM 6935 C C . GLN B 1 349 ? -16.5 18.453 6.852 1 95.56 349 GLN B C 1
ATOM 6937 O O . GLN B 1 349 ? -16.078 18.5 5.695 1 95.56 349 GLN B O 1
ATOM 6942 N N . ARG B 1 350 ? -16.734 17.375 7.496 1 95.06 350 ARG B N 1
ATOM 6943 C CA . ARG B 1 350 ? -16.406 16.094 6.883 1 95.06 350 ARG B CA 1
ATOM 6944 C C . ARG B 1 350 ? -17.641 15.398 6.336 1 95.06 350 ARG B C 1
ATOM 6946 O O . ARG B 1 350 ? -18.703 15.445 6.961 1 95.06 350 ARG B O 1
ATOM 6953 N N . GLY B 1 351 ? -17.484 14.859 5.172 1 96.88 351 GLY B N 1
ATOM 6954 C CA . GLY B 1 351 ? -18.531 14.07 4.531 1 96.88 351 GLY B CA 1
ATOM 6955 C C . GLY B 1 351 ? -18.219 12.594 4.469 1 96.88 351 GLY B C 1
ATOM 6956 O O . GLY B 1 351 ? -17.609 12.047 5.391 1 96.88 351 GLY B O 1
ATOM 6957 N N . TYR B 1 352 ? -18.656 12.008 3.434 1 98.25 352 TYR B N 1
ATOM 6958 C CA . TYR B 1 352 ? -18.562 10.562 3.314 1 98.25 352 TYR B CA 1
ATOM 6959 C C . TYR B 1 352 ? -17.234 10.148 2.674 1 98.25 352 TYR B C 1
ATOM 6961 O O . TYR B 1 352 ? -16.75 10.82 1.766 1 98.25 352 TYR B O 1
ATOM 6969 N N . ALA B 1 353 ? -16.703 9 3.207 1 98.06 353 ALA B N 1
ATOM 6970 C CA . ALA B 1 353 ? -15.562 8.375 2.551 1 98.06 353 ALA B CA 1
ATOM 6971 C C . ALA B 1 353 ? -15.961 7.754 1.217 1 98.06 353 ALA B C 1
ATOM 6973 O O . ALA B 1 353 ? -16.953 7.02 1.142 1 98.06 353 ALA B O 1
ATOM 6974 N N . LEU B 1 354 ? -15.203 8.094 0.211 1 97.56 354 LEU B N 1
ATOM 6975 C CA . LEU B 1 354 ? -15.5 7.578 -1.122 1 97.56 354 LEU B CA 1
ATOM 6976 C C . LEU B 1 354 ? -14.664 6.344 -1.429 1 97.56 354 LEU B C 1
ATOM 6978 O O . LEU B 1 354 ? -13.531 6.223 -0.954 1 97.56 354 LEU B O 1
ATOM 6982 N N . THR B 1 355 ? -15.266 5.457 -2.23 1 96.06 355 THR B N 1
ATOM 6983 C CA . THR B 1 355 ? -14.492 4.355 -2.807 1 96.06 355 THR B CA 1
ATOM 6984 C C . THR B 1 355 ? -13.516 4.871 -3.855 1 96.06 355 THR B C 1
ATOM 6986 O O . THR B 1 355 ? -13.547 6.051 -4.215 1 96.06 355 THR B O 1
ATOM 6989 N N . ARG B 1 356 ? -12.664 3.957 -4.312 1 92.62 356 ARG B N 1
ATOM 6990 C CA . ARG B 1 356 ? -11.758 4.359 -5.387 1 92.62 356 ARG B CA 1
ATOM 6991 C C . ARG B 1 356 ? -12.547 4.82 -6.609 1 92.62 356 ARG B C 1
ATOM 6993 O O . ARG B 1 356 ? -12.109 5.73 -7.324 1 92.62 356 ARG B O 1
ATOM 7000 N N . LYS B 1 357 ? -13.648 4.145 -6.895 1 92.38 357 LYS B N 1
ATOM 7001 C CA . LYS B 1 357 ? -14.531 4.543 -7.992 1 92.38 357 LYS B CA 1
ATOM 7002 C C . LYS B 1 357 ? -15.109 5.934 -7.758 1 92.38 357 LYS B C 1
ATOM 7004 O O . LYS B 1 357 ? -15.102 6.777 -8.656 1 92.38 357 LYS B O 1
ATOM 7009 N N . GLY B 1 358 ? -15.594 6.133 -6.574 1 96.25 358 GLY B N 1
ATOM 7010 C CA . GLY B 1 358 ? -16.109 7.445 -6.227 1 96.25 358 GLY B CA 1
ATOM 7011 C C . GLY B 1 358 ? -15.062 8.539 -6.277 1 96.25 358 GLY B C 1
ATOM 7012 O O . GLY B 1 358 ? -15.344 9.648 -6.738 1 96.25 358 GLY B O 1
ATOM 7013 N N . ARG B 1 359 ? -13.898 8.266 -5.832 1 94.94 359 ARG B N 1
ATOM 7014 C CA . ARG B 1 359 ? -12.805 9.234 -5.84 1 94.94 359 ARG B CA 1
ATOM 7015 C C . ARG B 1 359 ? -12.398 9.586 -7.266 1 94.94 359 ARG B C 1
ATOM 7017 O O . ARG B 1 359 ? -12.102 10.75 -7.559 1 94.94 359 ARG B O 1
ATOM 7024 N N . ARG B 1 360 ? -12.352 8.594 -8.117 1 91.81 360 ARG B N 1
ATOM 7025 C CA . ARG B 1 360 ? -12.031 8.844 -9.523 1 91.81 360 ARG B CA 1
ATOM 7026 C C . ARG B 1 360 ? -13.047 9.789 -10.156 1 91.81 360 ARG B C 1
ATOM 7028 O O . ARG B 1 360 ? -12.68 10.695 -10.906 1 91.81 360 ARG B O 1
ATOM 7035 N N . LEU B 1 361 ? -14.289 9.516 -9.867 1 95.44 361 LEU B N 1
ATOM 7036 C CA . LEU B 1 361 ? -15.352 10.383 -10.383 1 95.44 361 LEU B CA 1
ATOM 7037 C C . LEU B 1 361 ? -15.188 11.805 -9.859 1 95.44 361 LEU B C 1
ATOM 7039 O O . LEU B 1 361 ? -15.305 12.773 -10.625 1 95.44 361 LEU B O 1
ATOM 7043 N N . TYR B 1 362 ? -14.93 11.922 -8.602 1 95.19 362 TYR B N 1
ATOM 7044 C CA . TYR B 1 362 ? -14.688 13.227 -7.992 1 95.19 362 TYR B CA 1
ATOM 7045 C C . TYR B 1 362 ? -13.555 13.953 -8.703 1 95.19 362 TYR B C 1
ATOM 7047 O O . TYR B 1 362 ? -13.688 15.125 -9.055 1 95.19 362 TYR B O 1
ATOM 7055 N N . ASP B 1 363 ? -12.469 13.273 -8.867 1 91.5 363 ASP B N 1
ATOM 7056 C CA . ASP B 1 363 ? -11.281 13.875 -9.469 1 91.5 363 ASP B CA 1
ATOM 7057 C C . ASP B 1 363 ? -11.555 14.305 -10.914 1 91.5 363 ASP B C 1
A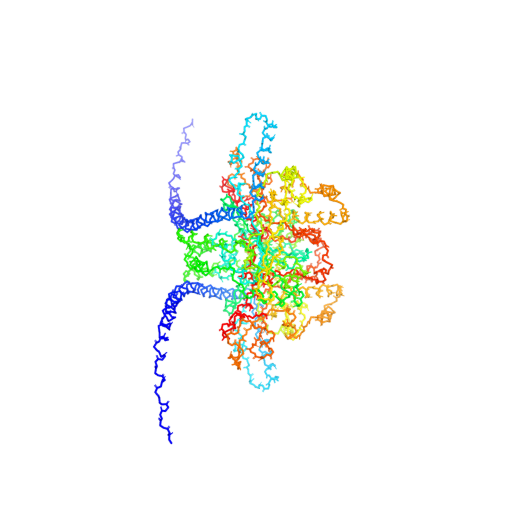TOM 7059 O O . ASP B 1 363 ? -11.062 15.344 -11.359 1 91.5 363 ASP B O 1
ATOM 7063 N N . GLN B 1 364 ? -12.25 13.477 -11.609 1 92.81 364 GLN B N 1
ATOM 7064 C CA . GLN B 1 364 ? -12.602 13.805 -12.984 1 92.81 364 GLN B CA 1
ATOM 7065 C C . GLN B 1 364 ? -13.445 15.078 -13.055 1 92.81 364 GLN B C 1
ATOM 7067 O O . GLN B 1 364 ? -13.211 15.945 -13.898 1 92.81 364 GLN B O 1
ATOM 7072 N N . ILE B 1 365 ? -14.391 15.156 -12.188 1 95.38 365 ILE B N 1
ATOM 7073 C CA . ILE B 1 365 ? -15.266 16.328 -12.148 1 95.38 365 ILE B CA 1
ATOM 7074 C C . ILE B 1 365 ? -14.461 17.562 -11.758 1 95.38 365 ILE B C 1
ATOM 7076 O O . ILE B 1 365 ? -14.594 18.625 -12.375 1 95.38 365 ILE B O 1
ATOM 7080 N N . LEU B 1 366 ? -13.641 17.422 -10.75 1 92.31 366 LEU B N 1
ATOM 7081 C CA . LEU B 1 366 ? -12.836 18.547 -10.289 1 92.31 366 LEU B CA 1
ATOM 7082 C C . LEU B 1 366 ? -11.891 19.031 -11.383 1 92.31 366 LEU B C 1
ATOM 7084 O O . LEU B 1 366 ? -11.664 20.234 -11.523 1 92.31 366 LEU B O 1
ATOM 7088 N N . ALA B 1 367 ? -11.328 18.094 -12.109 1 88.69 367 ALA B N 1
ATOM 7089 C CA . ALA B 1 367 ? -10.453 18.469 -13.219 1 88.69 367 ALA B CA 1
ATOM 7090 C C . ALA B 1 367 ? -11.203 19.312 -14.25 1 88.69 367 ALA B C 1
ATOM 7092 O O . ALA B 1 367 ? -10.648 20.266 -14.789 1 88.69 367 ALA B O 1
ATOM 7093 N N . ARG B 1 368 ? -12.391 19 -14.531 1 92.19 368 ARG B N 1
ATOM 7094 C CA . ARG B 1 368 ? -13.219 19.766 -15.453 1 92.19 368 ARG B CA 1
ATOM 7095 C C . ARG B 1 368 ? -13.516 21.156 -14.898 1 92.19 368 ARG B C 1
ATOM 7097 O O . ARG B 1 368 ? -13.469 22.141 -15.625 1 92.19 368 ARG B O 1
ATOM 7104 N N . VAL B 1 369 ? -13.836 21.219 -13.641 1 92.31 369 VAL B N 1
ATOM 7105 C CA . VAL B 1 369 ? -14.094 22.5 -12.984 1 92.31 369 VAL B CA 1
ATOM 7106 C C . VAL B 1 369 ? -12.875 23.406 -13.133 1 92.31 369 VAL B C 1
ATOM 7108 O O . VAL B 1 369 ? -13 24.578 -13.508 1 92.31 369 VAL B O 1
ATOM 7111 N N . ASN B 1 370 ? -11.742 22.828 -12.836 1 87.25 370 ASN B N 1
ATOM 7112 C CA . ASN B 1 370 ? -10.516 23.609 -12.883 1 87.25 370 ASN B CA 1
ATOM 7113 C C . ASN B 1 370 ? -10.219 24.109 -14.289 1 87.25 370 ASN B C 1
ATOM 7115 O O . ASN B 1 370 ? -9.703 25.219 -14.469 1 87.25 370 ASN B O 1
ATOM 7119 N N . ARG B 1 371 ? -10.562 23.344 -15.25 1 89.94 371 ARG B N 1
ATOM 7120 C CA . ARG B 1 371 ? -10.383 23.75 -16.641 1 89.94 371 ARG B CA 1
ATOM 7121 C C . ARG B 1 371 ? -11.367 24.844 -17.016 1 89.94 371 ARG B C 1
ATOM 7123 O O . ARG B 1 371 ? -10.984 25.859 -17.625 1 89.94 371 ARG B O 1
ATOM 7130 N N . GLU B 1 372 ? -12.523 24.703 -16.641 1 91.56 372 GLU B N 1
ATOM 7131 C CA . GLU B 1 372 ? -13.594 25.609 -17.047 1 91.56 372 GLU B CA 1
ATOM 7132 C C . GLU B 1 372 ? -13.531 26.922 -16.266 1 91.56 372 GLU B C 1
ATOM 7134 O O . GLU B 1 372 ? -13.906 27.969 -16.781 1 91.56 372 GLU B O 1
ATOM 7139 N N . ALA B 1 373 ? -13.117 26.797 -15.062 1 89.88 373 ALA B N 1
ATOM 7140 C CA . ALA B 1 373 ? -13.141 27.969 -14.195 1 89.88 373 ALA B CA 1
ATOM 7141 C C . ALA B 1 373 ? -11.773 28.656 -14.164 1 89.88 373 ALA B C 1
ATOM 7143 O O . ALA B 1 373 ? -11.555 29.578 -13.375 1 89.88 373 ALA B O 1
ATOM 7144 N N . ALA B 1 374 ? -10.953 28.234 -14.992 1 83.94 374 ALA B N 1
ATOM 7145 C CA . ALA B 1 374 ? -9.609 28.797 -14.992 1 83.94 374 ALA B CA 1
ATOM 7146 C C . ALA B 1 374 ? -9.656 30.312 -15.203 1 83.94 374 ALA B C 1
ATOM 7148 O O . ALA B 1 374 ? -10.258 30.797 -16.172 1 83.94 374 ALA B O 1
ATOM 7149 N N . GLY B 1 375 ? -9.078 31.062 -14.289 1 80.56 375 GLY B N 1
ATOM 7150 C CA . GLY B 1 375 ? -8.953 32.5 -14.445 1 80.56 375 GLY B CA 1
ATOM 7151 C C . GLY B 1 375 ? -10.203 33.25 -14.047 1 80.56 375 GLY B C 1
ATOM 7152 O O . GLY B 1 375 ? -10.25 34.5 -14.125 1 80.56 375 GLY B O 1
ATOM 7153 N N . LEU B 1 376 ? -11.18 32.594 -13.594 1 85.69 376 LEU B N 1
ATOM 7154 C CA . LEU B 1 376 ? -12.43 33.25 -13.242 1 85.69 376 LEU B CA 1
ATOM 7155 C C . LEU B 1 376 ? -12.445 33.625 -11.766 1 85.69 376 LEU B C 1
ATOM 7157 O O . LEU B 1 376 ? -11.609 33.188 -10.992 1 85.69 376 LEU B O 1
ATOM 7161 N N . GLU B 1 377 ? -13.398 34.438 -11.445 1 86.19 377 GLU B N 1
ATOM 7162 C CA . GLU B 1 377 ? -13.57 34.906 -10.07 1 86.19 377 GLU B CA 1
ATOM 7163 C C . GLU B 1 377 ? -14.148 33.812 -9.188 1 86.19 377 GLU B C 1
ATOM 7165 O O . GLU B 1 377 ? -14.797 32.906 -9.68 1 86.19 377 GLU B O 1
ATOM 7170 N N . PRO B 1 378 ? -13.945 34 -7.875 1 85.5 378 PRO B N 1
ATOM 7171 C CA . PRO B 1 378 ? -14.391 32.969 -6.934 1 85.5 378 PRO B CA 1
ATOM 7172 C C . PRO B 1 378 ? -15.891 32.656 -7.043 1 85.5 378 PRO B C 1
ATOM 7174 O O . PRO B 1 378 ? -16.312 31.516 -6.918 1 85.5 378 PRO B O 1
ATOM 7177 N N . VAL B 1 379 ? -16.594 33.625 -7.273 1 88.69 379 VAL B N 1
ATOM 7178 C CA . VAL B 1 379 ? -18.031 33.438 -7.348 1 88.69 379 VAL B CA 1
ATOM 7179 C C . VAL B 1 379 ? -18.391 32.594 -8.555 1 88.69 379 VAL B C 1
ATOM 7181 O O . VAL B 1 379 ? -19.266 31.734 -8.477 1 88.69 379 VAL B O 1
ATOM 7184 N N . GLU B 1 380 ? -17.75 32.844 -9.648 1 91.69 380 GLU B N 1
ATOM 7185 C CA . GLU B 1 380 ? -17.984 32.062 -10.859 1 91.69 380 GLU B CA 1
ATOM 7186 C C . GLU B 1 380 ? -17.484 30.641 -10.703 1 91.69 380 GLU B C 1
ATOM 7188 O O . GLU B 1 380 ? -18.047 29.719 -11.266 1 91.69 380 GLU B O 1
ATOM 7193 N N . TYR B 1 381 ? -16.391 30.547 -10.023 1 91.69 381 TYR B N 1
ATOM 7194 C CA . TYR B 1 381 ? -15.867 29.219 -9.742 1 91.69 381 TYR B CA 1
ATOM 7195 C C . TYR B 1 381 ? -16.891 28.375 -9 1 91.69 381 TYR B C 1
ATOM 7197 O O . TYR B 1 381 ? -17.125 27.203 -9.352 1 91.69 381 TYR B O 1
ATOM 7205 N N . GLU B 1 382 ? -17.469 28.953 -8.023 1 92.56 382 GLU B N 1
ATOM 7206 C CA . GLU B 1 382 ? -18.438 28.219 -7.215 1 92.56 382 GLU B CA 1
ATOM 7207 C C . GLU B 1 382 ? -19.641 27.797 -8.047 1 92.56 382 GLU B C 1
ATOM 7209 O O . GLU B 1 382 ? -20.219 26.734 -7.812 1 92.56 382 GLU B O 1
ATOM 7214 N N . ARG B 1 383 ? -20.016 28.688 -8.883 1 94.88 383 ARG B N 1
ATOM 7215 C CA . ARG B 1 383 ? -21.125 28.375 -9.758 1 94.88 383 ARG B CA 1
ATOM 7216 C C . ARG B 1 383 ? -20.812 27.188 -10.656 1 94.88 383 ARG B C 1
ATOM 7218 O O . ARG B 1 383 ? -21.625 26.266 -10.797 1 94.88 383 ARG B O 1
ATOM 7225 N N . ILE B 1 384 ? -19.641 27.203 -11.2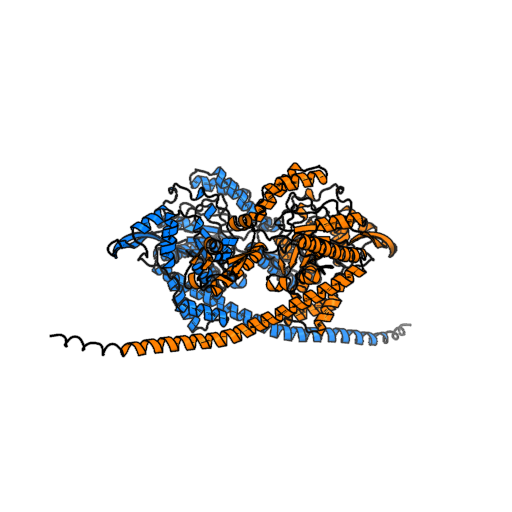34 1 95.81 384 ILE B N 1
ATOM 7226 C CA . ILE B 1 384 ? -19.219 26.125 -12.125 1 95.81 384 ILE B CA 1
ATOM 7227 C C . ILE B 1 384 ? -19.047 24.828 -11.328 1 95.81 384 ILE B C 1
ATOM 7229 O O . ILE B 1 384 ? -19.406 23.75 -11.797 1 95.81 384 ILE B O 1
ATOM 7233 N N . LEU B 1 385 ? -18.5 24.953 -10.109 1 95.75 385 LEU B N 1
ATOM 7234 C CA . LEU B 1 385 ? -18.328 23.797 -9.219 1 95.75 385 LEU B CA 1
ATOM 7235 C C . LEU B 1 385 ? -19.672 23.109 -8.961 1 95.75 385 LEU B C 1
ATOM 7237 O O . LEU B 1 385 ? -19.781 21.891 -9.125 1 95.75 385 LEU B O 1
ATOM 7241 N N . ARG B 1 386 ? -20.641 23.844 -8.625 1 96.56 386 ARG B N 1
ATOM 7242 C CA . ARG B 1 386 ? -21.953 23.297 -8.32 1 96.56 386 ARG B CA 1
ATOM 7243 C C . ARG B 1 386 ? -22.578 22.641 -9.547 1 96.56 386 ARG B C 1
ATOM 7245 O O . ARG B 1 386 ? -23.141 21.547 -9.453 1 96.56 386 ARG B O 1
ATOM 7252 N N . LYS B 1 387 ? -22.406 23.281 -10.617 1 97 387 LYS B N 1
ATOM 7253 C CA . LYS B 1 387 ? -22.984 22.766 -11.852 1 97 387 LYS B CA 1
ATOM 7254 C C . LYS B 1 387 ? -22.344 21.438 -12.242 1 97 387 LYS B C 1
ATOM 7256 O O . LYS B 1 387 ? -23.047 20.469 -12.555 1 97 387 LYS B O 1
ATOM 7261 N N . CYS B 1 388 ? -21.031 21.406 -12.227 1 96.94 388 CYS B N 1
ATOM 7262 C CA . CYS B 1 388 ? -20.328 20.203 -12.633 1 96.94 388 CYS B CA 1
ATOM 7263 C C . CYS B 1 388 ? -20.609 19.062 -11.68 1 96.94 388 CYS B C 1
ATOM 7265 O O . CYS B 1 388 ? -20.703 17.906 -12.109 1 96.94 388 CYS B O 1
ATOM 7267 N N . PHE B 1 389 ? -20.781 19.344 -10.422 1 97.31 389 PHE B N 1
ATOM 7268 C CA . PHE B 1 389 ? -20.938 18.297 -9.422 1 97.31 389 PHE B CA 1
ATOM 7269 C C . PHE B 1 389 ? -22.344 17.719 -9.461 1 97.31 389 PHE B C 1
ATOM 7271 O O . PHE B 1 389 ? -22.641 16.734 -8.773 1 97.31 389 PHE B O 1
ATOM 7278 N N . GLU B 1 390 ? -23.203 18.297 -10.305 1 96.94 390 GLU B N 1
ATOM 7279 C CA . GLU B 1 390 ? -24.5 17.656 -10.547 1 96.94 390 GLU B CA 1
ATOM 7280 C C . GLU B 1 390 ? -24.328 16.266 -11.125 1 96.94 390 GLU B C 1
ATOM 7282 O O . GLU B 1 390 ? -25.219 15.414 -11.016 1 96.94 390 GLU B O 1
ATOM 7287 N N . GLU B 1 391 ? -23.203 16.062 -11.656 1 96.88 391 GLU B N 1
ATOM 7288 C CA . GLU B 1 391 ? -22.891 14.75 -12.242 1 96.88 391 GLU B CA 1
ATOM 7289 C C . GLU B 1 391 ? -22.625 13.711 -11.148 1 96.88 391 GLU B C 1
ATOM 7291 O O . GLU B 1 391 ? -22.719 12.508 -11.406 1 96.88 391 GLU B O 1
ATOM 7296 N N . PHE B 1 392 ? -22.266 14.133 -10.008 1 98.06 392 PHE B N 1
ATOM 7297 C CA . PHE B 1 392 ? -22.047 13.219 -8.891 1 98.06 392 PHE B CA 1
ATOM 7298 C C . PHE B 1 392 ? -23.344 12.969 -8.141 1 98.06 392 PHE B C 1
ATOM 7300 O O . PHE B 1 392 ? -23.969 13.906 -7.633 1 98.06 392 PHE B O 1
ATOM 7307 N N . PRO B 1 393 ? -23.781 11.773 -8.008 1 97.94 393 PRO B N 1
ATOM 7308 C CA . PRO B 1 393 ? -25.047 11.516 -7.34 1 97.94 393 PRO B CA 1
ATOM 7309 C C . PRO B 1 393 ? -25.125 12.125 -5.941 1 97.94 393 PRO B C 1
ATOM 7311 O O . PRO B 1 393 ? -24.156 12.031 -5.18 1 97.94 393 PRO B O 1
ATOM 7314 N N . ASP B 1 394 ? -26.203 12.789 -5.648 1 98.12 394 ASP B N 1
ATOM 7315 C CA . ASP B 1 394 ? -26.453 13.359 -4.328 1 98.12 394 ASP B CA 1
ATOM 7316 C C . ASP B 1 394 ? -27.641 12.688 -3.652 1 98.12 394 ASP B C 1
ATOM 7318 O O . ASP B 1 394 ? -28.562 13.359 -3.191 1 98.12 394 ASP B O 1
ATOM 7322 N N . ASP B 1 395 ? -27.609 11.398 -3.746 1 97.5 395 ASP B N 1
ATOM 7323 C CA . ASP B 1 395 ? -28.609 10.492 -3.209 1 97.5 395 ASP B CA 1
ATOM 7324 C C . ASP B 1 395 ? -27.953 9.273 -2.553 1 97.5 395 ASP B C 1
ATOM 7326 O O . ASP B 1 395 ? -27.125 8.609 -3.164 1 97.5 395 ASP B O 1
ATOM 7330 N N . LEU B 1 396 ? -28.438 9.055 -1.34 1 97 396 LEU B N 1
ATOM 7331 C CA . LEU B 1 396 ? -27.797 8.016 -0.537 1 97 396 LEU B CA 1
ATOM 7332 C C . LEU B 1 396 ? -27.922 6.652 -1.206 1 97 396 LEU B C 1
ATOM 7334 O O . LEU B 1 396 ? -26.984 5.855 -1.188 1 97 396 LEU B O 1
ATOM 7338 N N . VAL B 1 397 ? -29.047 6.371 -1.755 1 96.69 397 VAL B N 1
ATOM 7339 C CA . VAL B 1 397 ? -29.312 5.086 -2.395 1 96.69 397 VAL B CA 1
ATOM 7340 C C . VAL B 1 397 ? -28.422 4.93 -3.623 1 96.69 397 VAL B C 1
ATOM 7342 O O . VAL B 1 397 ? -27.844 3.857 -3.854 1 96.69 397 VAL B O 1
ATOM 7345 N N . GLN B 1 398 ? -28.281 5.977 -4.328 1 97.44 398 GLN B N 1
ATOM 7346 C CA . GLN B 1 398 ? -27.438 5.93 -5.523 1 97.44 398 GLN B CA 1
ATOM 7347 C C . GLN B 1 398 ? -25.969 5.762 -5.16 1 97.44 398 GLN B C 1
ATOM 7349 O O . GLN B 1 398 ? -25.25 5.027 -5.832 1 97.44 398 GLN B O 1
ATOM 7354 N N . LEU B 1 399 ? -25.547 6.492 -4.102 1 98.25 399 LEU B N 1
ATOM 7355 C CA . LEU B 1 399 ? -24.172 6.348 -3.65 1 98.25 399 LEU B CA 1
ATOM 7356 C C . LEU B 1 399 ? -23.875 4.906 -3.25 1 98.25 399 LEU B C 1
ATOM 7358 O O . LEU B 1 399 ? -22.781 4.387 -3.531 1 98.25 399 LEU B O 1
ATOM 7362 N N . GLN B 1 400 ? -24.828 4.285 -2.602 1 97.38 400 GLN B N 1
ATOM 7363 C CA . GLN B 1 400 ? -24.672 2.918 -2.119 1 97.38 400 GLN B CA 1
ATOM 7364 C C . GLN B 1 400 ? -24.734 1.917 -3.27 1 97.38 400 GLN B C 1
ATOM 7366 O O . GLN B 1 400 ? -23.891 1.035 -3.387 1 97.38 400 GLN B O 1
ATOM 7371 N N . THR B 1 401 ? -25.734 2.074 -4.195 1 95.81 401 THR B N 1
ATOM 7372 C CA . THR B 1 401 ? -25.969 1.102 -5.254 1 95.81 401 THR B CA 1
ATOM 7373 C C . THR B 1 401 ? -24.859 1.172 -6.309 1 95.81 401 THR B C 1
ATOM 7375 O O . THR B 1 401 ? -24.5 0.155 -6.902 1 95.81 401 THR B O 1
ATOM 7378 N N . GLN B 1 402 ? -24.375 2.4 -6.473 1 95.62 402 GLN B N 1
ATOM 7379 C CA . GLN B 1 402 ? -23.312 2.576 -7.469 1 95.62 402 GLN B CA 1
ATOM 7380 C C . GLN B 1 402 ? -21.938 2.377 -6.855 1 95.62 402 GLN B C 1
ATOM 7382 O O . GLN B 1 402 ? -20.922 2.506 -7.539 1 95.62 402 GLN B O 1
ATOM 7387 N N . LYS B 1 403 ? -21.859 2.098 -5.59 1 95.25 403 LYS B N 1
ATOM 7388 C CA . LYS B 1 403 ? -20.625 1.816 -4.871 1 95.25 403 LYS B CA 1
ATOM 7389 C C . LYS B 1 403 ? -19.656 2.986 -4.977 1 95.25 403 LYS B C 1
ATOM 7391 O O . LYS B 1 403 ? -18.469 2.793 -5.293 1 95.25 403 LYS B O 1
ATOM 7396 N N . LEU B 1 404 ? -20.156 4.184 -4.711 1 97.69 404 LEU B N 1
ATOM 7397 C CA . LEU B 1 404 ? -19.328 5.391 -4.824 1 97.69 404 LEU B CA 1
ATOM 7398 C C . LEU B 1 404 ? -18.797 5.816 -3.461 1 97.69 404 LEU B C 1
ATOM 7400 O O . LEU B 1 404 ? -17.859 6.609 -3.379 1 97.69 404 LEU B O 1
ATOM 7404 N N . ALA B 1 405 ? -19.406 5.285 -2.398 1 98.5 405 ALA B N 1
ATOM 7405 C CA . ALA B 1 405 ? -19 5.586 -1.031 1 98.5 405 ALA B CA 1
ATOM 7406 C C . ALA B 1 405 ? -18.984 4.324 -0.171 1 98.5 405 ALA B C 1
ATOM 7408 O O . ALA B 1 405 ? -19.5 3.281 -0.582 1 98.5 405 ALA B O 1
ATOM 7409 N N . PHE B 1 406 ? -18.312 4.41 0.939 1 98 406 PHE B N 1
ATOM 7410 C CA . PHE B 1 406 ? -18.297 3.309 1.893 1 98 406 PHE B CA 1
ATOM 7411 C C . PHE B 1 406 ? -19.422 3.451 2.908 1 98 406 PHE B C 1
ATOM 7413 O O . PHE B 1 406 ? -19.766 4.566 3.303 1 98 406 PHE B O 1
ATOM 7420 N N . PHE B 1 407 ? -19.922 2.303 3.391 1 98 407 PHE B N 1
ATOM 7421 C CA . PHE B 1 407 ? -21.047 2.316 4.316 1 98 407 PHE B CA 1
ATOM 7422 C C . PHE B 1 407 ? -20.828 1.319 5.449 1 98 407 PHE B C 1
ATOM 7424 O O . PHE B 1 407 ? -20.141 0.31 5.27 1 98 407 PHE B O 1
ATOM 7431 N N . CYS B 1 408 ? -21.344 1.655 6.555 1 97.19 408 CYS B N 1
ATOM 7432 C CA . CYS B 1 408 ? -21.516 0.7 7.645 1 97.19 408 CYS B CA 1
ATOM 7433 C C . CYS B 1 408 ? -22.938 0.125 7.652 1 97.19 408 CYS B C 1
ATOM 7435 O O . CYS B 1 408 ? -23.906 0.869 7.555 1 97.19 408 CYS B O 1
ATOM 7437 N N . TYR B 1 409 ? -22.984 -1.153 7.742 1 96.44 409 TYR B N 1
ATOM 7438 C CA . TYR B 1 409 ? -24.266 -1.852 7.742 1 96.44 409 TYR B CA 1
ATOM 7439 C C . TYR B 1 409 ? -24.594 -2.379 9.133 1 96.44 409 TYR B C 1
ATOM 7441 O O . TYR B 1 409 ? -23.703 -2.707 9.906 1 96.44 409 TYR B O 1
ATOM 7449 N N . ARG B 1 410 ? -25.906 -2.391 9.43 1 95.81 410 ARG B N 1
ATOM 7450 C CA . ARG B 1 410 ? -26.406 -2.934 10.688 1 95.81 410 ARG B CA 1
ATOM 7451 C C . ARG B 1 410 ? -27.75 -3.631 10.484 1 95.81 410 ARG B C 1
ATOM 7453 O O . ARG B 1 410 ? -28.5 -3.287 9.57 1 95.81 410 ARG B O 1
ATOM 7460 N N . VAL B 1 411 ? -27.922 -4.617 11.297 1 94.88 411 VAL B N 1
ATOM 7461 C CA . VAL B 1 411 ? -29.219 -5.289 11.258 1 94.88 411 VAL B CA 1
ATOM 7462 C C . VAL B 1 411 ? -30.312 -4.336 11.734 1 94.88 411 VAL B C 1
ATOM 7464 O O . VAL B 1 411 ? -30.172 -3.703 12.789 1 94.88 411 VAL B O 1
ATOM 7467 N N . ALA B 1 412 ? -31.359 -4.285 10.914 1 93.06 412 ALA B N 1
ATOM 7468 C CA . ALA B 1 412 ? -32.469 -3.406 11.273 1 93.06 412 ALA B CA 1
ATOM 7469 C C . ALA B 1 412 ? -33.188 -3.906 12.531 1 93.06 412 ALA B C 1
ATOM 7471 O O . ALA B 1 412 ? -33.312 -5.113 12.742 1 93.06 412 ALA B O 1
ATOM 7472 N N . PRO B 1 413 ? -33.625 -3.031 13.461 1 85.88 413 PRO B N 1
ATOM 7473 C CA . PRO B 1 413 ? -34.25 -3.422 14.719 1 85.88 413 PRO B CA 1
ATOM 7474 C C . PRO B 1 413 ? -35.438 -4.352 14.516 1 85.88 413 PRO B C 1
ATOM 7476 O O . PRO B 1 413 ? -35.656 -5.281 15.305 1 85.88 413 PRO B O 1
ATOM 7479 N N . TYR B 1 414 ? -36.281 -4.207 13.531 1 77.56 414 TYR B N 1
ATOM 7480 C CA . TYR B 1 414 ? -37.5 -5 13.383 1 77.56 414 TYR B CA 1
ATOM 7481 C C . TYR B 1 414 ? -37.344 -6.043 12.281 1 77.56 414 TYR B C 1
ATOM 7483 O O . TYR B 1 414 ? -38.312 -6.578 11.773 1 77.56 414 TYR B O 1
ATOM 7491 N N . ALA B 1 415 ? -36.094 -6.324 12.078 1 73.38 415 ALA B N 1
ATOM 7492 C CA . ALA B 1 415 ? -35.844 -7.266 10.992 1 73.38 415 ALA B CA 1
ATOM 7493 C C . ALA B 1 415 ? -36.219 -8.688 11.383 1 73.38 415 ALA B C 1
ATOM 7495 O O . ALA B 1 415 ? -36.062 -9.086 12.539 1 73.38 415 ALA B O 1
ATOM 7496 N N . LEU B 1 416 ? -37 -9.281 10.523 1 67.44 416 LEU B N 1
ATOM 7497 C CA . LEU B 1 416 ? -37.312 -10.688 10.711 1 67.44 416 LEU B CA 1
ATOM 7498 C C . LEU B 1 416 ? -36.094 -11.562 10.516 1 67.44 416 LEU B C 1
ATOM 7500 O O . LEU B 1 416 ? -35.812 -12.008 9.406 1 67.44 416 LEU B O 1
ATOM 7504 N N . GLN B 1 417 ? -35.312 -11.797 11.492 1 66.5 417 GLN B N 1
ATOM 7505 C CA . GLN B 1 417 ? -34.031 -12.492 11.484 1 66.5 417 GLN B CA 1
ATOM 7506 C C . GLN B 1 417 ? -34.188 -13.969 11.148 1 66.5 417 GLN B C 1
ATOM 7508 O O . GLN B 1 417 ? -33.344 -14.57 10.508 1 66.5 417 GLN B O 1
ATOM 7513 N N . ARG B 1 418 ? -35.312 -14.414 11.406 1 74.81 418 ARG B N 1
ATOM 7514 C CA . ARG B 1 418 ? -35.531 -15.852 11.289 1 74.81 418 ARG B CA 1
ATOM 7515 C C . ARG B 1 418 ? -35.562 -16.281 9.828 1 74.81 418 ARG B C 1
ATOM 7517 O O . ARG B 1 418 ? -35.188 -17.406 9.5 1 74.81 418 ARG B O 1
ATOM 7524 N N . LYS B 1 419 ? -35.875 -15.367 9.016 1 80.56 419 LYS B N 1
ATOM 7525 C CA . LYS B 1 419 ? -36.031 -15.695 7.598 1 80.56 419 LYS B CA 1
ATOM 7526 C C . LYS B 1 419 ? -34.688 -16.094 6.98 1 80.56 419 LYS B C 1
ATOM 7528 O O . LYS B 1 419 ? -34.656 -16.922 6.066 1 80.56 419 LYS B O 1
ATOM 7533 N N . TYR B 1 420 ? -33.688 -15.617 7.516 1 84.38 420 TYR B N 1
ATOM 7534 C CA . TYR B 1 420 ? -32.406 -15.812 6.824 1 84.38 420 TYR B CA 1
ATOM 7535 C C . TYR B 1 420 ? -31.469 -16.703 7.637 1 84.38 420 TYR B C 1
ATOM 7537 O O . TYR B 1 420 ? -30.359 -17 7.199 1 84.38 420 TYR B O 1
ATOM 7545 N N . GLN B 1 421 ? -31.938 -17.172 8.633 1 84.62 421 GLN B N 1
ATOM 7546 C CA . GLN B 1 421 ? -31.109 -18.016 9.492 1 84.62 421 GLN B CA 1
ATOM 7547 C C . GLN B 1 421 ? -30.688 -19.297 8.781 1 84.62 421 GLN B C 1
ATOM 7549 O O . GLN B 1 421 ? -31.547 -20.016 8.25 1 84.62 421 GLN B O 1
ATOM 7554 N N . GLY B 1 422 ? -29.453 -19.516 8.711 1 83.19 422 GLY B N 1
ATOM 7555 C CA . GLY B 1 422 ? -28.953 -20.766 8.148 1 83.19 422 GLY B CA 1
ATOM 7556 C C . GLY B 1 422 ? -28.656 -20.672 6.664 1 83.19 422 GLY B C 1
ATOM 7557 O O . GLY B 1 422 ? -28.109 -21.609 6.074 1 83.19 422 GLY B O 1
ATOM 7558 N N . VAL B 1 423 ? -29.094 -19.531 6.09 1 83.06 423 VAL B N 1
ATOM 7559 C CA . VAL B 1 423 ? -28.812 -19.359 4.664 1 83.06 423 VAL B CA 1
ATOM 7560 C C . VAL B 1 423 ? -27.328 -19.156 4.441 1 83.06 423 VAL B C 1
ATOM 7562 O O . VAL B 1 423 ? -26.656 -18.453 5.215 1 83.06 423 VAL B O 1
ATOM 7565 N N . GLU B 1 424 ? -26.781 -19.766 3.438 1 80.56 424 GLU B N 1
ATOM 7566 C CA . GLU B 1 424 ? -25.344 -19.75 3.191 1 80.56 424 GLU B CA 1
ATOM 7567 C C . GLU B 1 424 ? -24.891 -18.391 2.646 1 80.56 424 GLU B C 1
ATOM 7569 O O . GLU B 1 424 ? -23.875 -17.859 3.068 1 80.56 424 GLU B O 1
ATOM 7574 N N . SER B 1 425 ? -25.625 -17.922 1.671 1 85.75 425 SER B N 1
ATOM 7575 C CA . SER B 1 425 ? -25.25 -16.641 1.06 1 85.75 425 SER B CA 1
ATOM 7576 C C . SER B 1 425 ? -26.484 -15.867 0.632 1 85.75 425 SER B C 1
ATOM 7578 O O . SER B 1 425 ? -27.453 -16.438 0.134 1 85.75 425 SER B O 1
ATOM 7580 N N . VAL B 1 426 ? -26.547 -14.641 1.018 1 87.94 426 VAL B N 1
ATOM 7581 C CA . VAL B 1 426 ? -27.641 -13.758 0.623 1 87.94 426 VAL B CA 1
ATOM 7582 C C . VAL B 1 426 ? -27.062 -12.484 0.008 1 87.94 426 VAL B C 1
ATOM 7584 O O . VAL B 1 426 ? -26 -12.008 0.416 1 87.94 426 VAL B O 1
ATOM 7587 N N . SER B 1 427 ? -27.719 -11.992 -0.958 1 89.94 427 SER B N 1
ATOM 7588 C CA . SER B 1 427 ? -27.266 -10.75 -1.584 1 89.94 427 SER B CA 1
ATOM 7589 C C . SER B 1 427 ? -27.547 -9.547 -0.689 1 89.94 427 SER B C 1
ATOM 7591 O O . SER B 1 427 ? -28.594 -9.484 -0.041 1 89.94 427 SER B O 1
ATOM 7593 N N . LEU B 1 428 ? -26.641 -8.633 -0.711 1 92.88 428 LEU B N 1
ATOM 7594 C CA . LEU B 1 428 ? -26.812 -7.391 0.038 1 92.88 428 LEU B CA 1
ATOM 7595 C C . LEU B 1 428 ? -28.047 -6.629 -0.437 1 92.88 428 LEU B C 1
ATOM 7597 O O . LEU B 1 428 ? -28.797 -6.09 0.377 1 92.88 428 LEU B O 1
ATOM 7601 N N . ALA B 1 429 ? -28.219 -6.625 -1.741 1 92.12 429 ALA B N 1
ATOM 7602 C CA . ALA B 1 429 ? -29.344 -5.918 -2.334 1 92.12 429 ALA B CA 1
ATOM 7603 C C . ALA B 1 429 ? -30.672 -6.457 -1.799 1 92.12 429 ALA B C 1
ATOM 7605 O O . ALA B 1 429 ? -31.594 -5.688 -1.532 1 92.12 429 ALA B O 1
ATOM 7606 N N . GLN B 1 430 ? -30.688 -7.742 -1.638 1 91.38 430 GLN B N 1
ATOM 7607 C CA . GLN B 1 430 ? -31.906 -8.375 -1.146 1 91.38 430 GLN B CA 1
ATOM 7608 C C . GLN B 1 430 ? -32.156 -8.008 0.313 1 91.38 430 GLN B C 1
ATOM 7610 O O . GLN B 1 430 ? -33.312 -7.727 0.696 1 91.38 430 GLN B O 1
ATOM 7615 N N . LEU B 1 431 ? -31.125 -8.062 1.08 1 93.69 431 LEU B N 1
ATOM 7616 C CA . LEU B 1 431 ? -31.266 -7.734 2.496 1 93.69 431 LEU B CA 1
ATOM 7617 C C . LEU B 1 431 ? -31.703 -6.289 2.682 1 93.69 431 LEU B C 1
ATOM 7619 O O . LEU B 1 431 ? -32.469 -5.98 3.605 1 93.69 431 LEU B O 1
ATOM 7623 N N . LEU B 1 432 ? -31.266 -5.402 1.82 1 93.69 432 LEU B N 1
ATOM 7624 C CA . LEU B 1 432 ? -31.641 -3.994 1.883 1 93.69 432 LEU B CA 1
ATOM 7625 C C . LEU B 1 432 ? -33.094 -3.797 1.406 1 93.69 432 LEU B C 1
ATOM 7627 O O . LEU B 1 432 ? -33.844 -3.039 2.012 1 93.69 432 LEU B O 1
ATOM 7631 N N . LYS B 1 433 ? -33.406 -4.512 0.369 1 91.5 433 LYS B N 1
ATOM 7632 C CA . LYS B 1 433 ? -34.75 -4.438 -0.163 1 91.5 433 LYS B CA 1
ATOM 7633 C C . LYS B 1 433 ? -35.781 -4.93 0.86 1 91.5 433 LYS B C 1
ATOM 7635 O O . LYS B 1 433 ? -36.875 -4.375 0.972 1 91.5 433 LYS B O 1
ATOM 7640 N N . ASP B 1 434 ? -35.375 -5.941 1.572 1 91.44 434 ASP B N 1
ATOM 7641 C CA . ASP B 1 434 ? -36.25 -6.547 2.562 1 91.44 434 ASP B CA 1
ATOM 7642 C C . ASP B 1 434 ? -36.219 -5.781 3.883 1 91.44 434 ASP B C 1
ATOM 7644 O O . ASP B 1 434 ? -36.844 -6.191 4.867 1 91.44 434 ASP B O 1
ATOM 7648 N N . ASN B 1 435 ? -35.469 -4.766 3.959 1 92 435 ASN B N 1
ATOM 7649 C CA . ASN B 1 435 ? -35.312 -3.922 5.141 1 92 435 ASN B CA 1
ATOM 7650 C C . ASN B 1 435 ? -34.781 -4.707 6.328 1 92 435 ASN B C 1
ATOM 7652 O O . ASN B 1 435 ? -35.188 -4.504 7.465 1 92 435 ASN B O 1
ATOM 7656 N N . VAL B 1 436 ? -33.938 -5.629 6.016 1 93.56 436 VAL B N 1
ATOM 7657 C CA . VAL B 1 436 ? -33.281 -6.41 7.055 1 93.56 436 VAL B CA 1
ATOM 7658 C C . VAL B 1 436 ? -32.031 -5.676 7.543 1 93.56 436 VAL B C 1
ATOM 7660 O O . VAL B 1 436 ? -31.672 -5.77 8.719 1 93.56 436 VAL B O 1
ATOM 7663 N N . LEU B 1 437 ? -31.375 -5.008 6.629 1 95.25 437 LEU B N 1
ATOM 7664 C CA . LEU B 1 437 ? -30.188 -4.223 6.953 1 95.25 437 LEU B CA 1
ATOM 7665 C C . LEU B 1 437 ? -30.453 -2.734 6.738 1 95.25 437 LEU B C 1
ATOM 7667 O O . LEU B 1 437 ? -31.141 -2.35 5.797 1 95.25 437 LEU B O 1
ATOM 7671 N N . ASP B 1 438 ? -29.922 -1.975 7.633 1 95.19 438 ASP B N 1
ATOM 7672 C CA . ASP B 1 438 ? -29.75 -0.534 7.461 1 95.19 438 ASP B CA 1
ATOM 7673 C C . ASP B 1 438 ? -28.297 -0.171 7.188 1 95.19 438 ASP B C 1
ATOM 7675 O O . ASP B 1 438 ? -27.406 -0.984 7.406 1 95.19 438 ASP B O 1
ATOM 7679 N N . TYR B 1 439 ? -28.109 0.953 6.566 1 96.38 439 TYR B N 1
ATOM 7680 C CA . TYR B 1 439 ? -26.734 1.369 6.309 1 96.38 439 TYR B CA 1
ATOM 7681 C C . TYR B 1 439 ? -26.578 2.869 6.52 1 96.38 439 TYR B C 1
ATOM 7683 O O . TYR B 1 439 ? -27.547 3.629 6.395 1 96.38 439 TYR B O 1
ATOM 7691 N N . GLU B 1 440 ? -25.422 3.275 6.945 1 96.81 440 GLU B N 1
ATOM 7692 C CA . GLU B 1 440 ? -25 4.668 7.105 1 96.81 440 GLU B CA 1
ATOM 7693 C C . GLU B 1 440 ? -23.625 4.906 6.504 1 96.81 440 GLU B C 1
ATOM 7695 O O . GLU B 1 440 ? -22.75 4.039 6.578 1 96.81 440 GLU B O 1
ATOM 7700 N N . PRO B 1 441 ? -23.453 6.047 5.855 1 97.62 441 PRO B N 1
ATOM 7701 C CA . PRO B 1 441 ? -22.141 6.312 5.246 1 97.62 441 PRO B CA 1
ATOM 7702 C C . PRO B 1 441 ? -21.031 6.434 6.281 1 97.62 441 PRO B C 1
ATOM 7704 O O . PRO B 1 441 ? -21.266 6.898 7.398 1 97.62 441 PRO B O 1
ATOM 7707 N N . ILE B 1 442 ? -19.844 5.996 5.879 1 97.5 442 ILE B N 1
ATOM 7708 C CA . ILE B 1 442 ? -18.656 6.133 6.715 1 97.5 442 ILE B CA 1
ATOM 7709 C C . ILE B 1 442 ? -18.062 7.531 6.547 1 97.5 442 ILE B C 1
ATOM 7711 O O . ILE B 1 442 ? -17.953 8.031 5.426 1 97.5 442 ILE B O 1
ATOM 7715 N N . THR B 1 443 ? -17.734 8.141 7.637 1 96.06 443 THR B N 1
ATOM 7716 C CA . THR B 1 443 ? -17.141 9.484 7.613 1 96.06 443 THR B CA 1
ATOM 7717 C C . THR B 1 443 ? -15.75 9.453 7.004 1 96.06 443 THR B C 1
ATOM 7719 O O . THR B 1 443 ? -14.953 8.555 7.293 1 96.06 443 THR B O 1
ATOM 7722 N N . TYR B 1 444 ? -15.5 10.391 6.125 1 96.75 444 TYR B N 1
ATOM 7723 C CA . TYR B 1 444 ? -14.164 10.555 5.566 1 96.75 444 TYR B CA 1
ATOM 7724 C C . TYR B 1 444 ? -13.195 11.078 6.617 1 96.75 444 TYR B C 1
ATOM 7726 O O . TYR B 1 444 ? -13.414 12.148 7.191 1 96.75 444 TYR B O 1
ATOM 7734 N N . GLU B 1 445 ? -12.086 10.367 6.852 1 95.94 445 GLU B N 1
ATOM 7735 C CA . GLU B 1 445 ? -11.203 10.688 7.969 1 95.94 445 GLU B CA 1
ATOM 7736 C C . GLU B 1 445 ? -9.883 11.281 7.48 1 95.94 445 GLU B C 1
ATOM 7738 O O . GLU B 1 445 ? -9.031 11.664 8.289 1 95.94 445 GLU B O 1
ATOM 7743 N N . ASP B 1 446 ? -9.703 11.406 6.223 1 95.38 446 ASP B N 1
ATOM 7744 C CA . ASP B 1 446 ? -8.414 11.836 5.672 1 95.38 446 ASP B CA 1
ATOM 7745 C C . ASP B 1 446 ? -8.508 13.25 5.105 1 95.38 446 ASP B C 1
ATOM 7747 O O . ASP B 1 446 ? -9.336 14.047 5.543 1 95.38 446 ASP B O 1
ATOM 7751 N N . PHE B 1 447 ? -7.473 13.625 4.328 1 94.25 447 PHE B N 1
ATOM 7752 C CA . PHE B 1 447 ? -7.375 15.023 3.928 1 94.25 447 PHE B CA 1
ATOM 7753 C C . PHE B 1 447 ? -7.664 15.18 2.439 1 94.25 447 PHE B C 1
ATOM 7755 O O . PHE B 1 447 ? -7.707 14.188 1.702 1 94.25 447 PHE B O 1
ATOM 7762 N N . LEU B 1 448 ? -7.949 16.406 2.043 1 88.31 448 LEU B N 1
ATOM 7763 C CA . LEU B 1 448 ? -8.328 16.672 0.66 1 88.31 448 LEU B CA 1
ATOM 7764 C C . LEU B 1 448 ? -7.238 16.203 -0.3 1 88.31 448 LEU B C 1
ATOM 7766 O O . LEU B 1 448 ? -6.062 16.516 -0.111 1 88.31 448 LEU B O 1
ATOM 7770 N N . PRO B 1 449 ? -7.66 15.43 -1.231 1 76.31 449 PRO B N 1
ATOM 7771 C CA . PRO B 1 449 ? -6.688 15.016 -2.246 1 76.31 449 PRO B CA 1
ATOM 7772 C C . PRO B 1 449 ? -6.211 16.188 -3.111 1 76.31 449 PRO B C 1
ATOM 7774 O O . PRO B 1 449 ? -6.965 17.125 -3.354 1 76.31 449 PRO B O 1
ATOM 7777 N N . LEU B 1 450 ? -4.879 16.266 -3.246 1 67.12 450 LEU B N 1
ATOM 7778 C CA . LEU B 1 450 ? -4.355 17.312 -4.121 1 67.12 450 LEU B CA 1
ATOM 7779 C C . LEU B 1 450 ? -4.418 16.891 -5.582 1 67.12 450 LEU B C 1
ATOM 7781 O O . LEU B 1 450 ? -4.035 15.766 -5.918 1 67.12 450 LEU B O 1
ATOM 7785 N N . SER B 1 451 ? -5.543 17.156 -6.219 1 53.09 451 SER B N 1
ATOM 7786 C CA . SER B 1 451 ? -5.59 16.766 -7.621 1 53.09 451 SER B CA 1
ATOM 7787 C C . SER B 1 451 ? -4.777 17.719 -8.492 1 53.09 451 SER B C 1
ATOM 7789 O O . SER B 1 451 ? -4.516 18.859 -8.102 1 53.09 451 SER B O 1
ATOM 7791 N N . ALA B 1 452 ? -3.914 17.188 -9.438 1 41.75 452 ALA B N 1
ATOM 7792 C CA . ALA B 1 452 ? -3.053 17.891 -10.375 1 41.75 452 ALA B CA 1
ATOM 7793 C C . ALA B 1 452 ? -3.65 19.25 -10.75 1 41.75 452 ALA B C 1
ATOM 7795 O O . ALA B 1 452 ? -2.92 20.188 -11.102 1 41.75 452 ALA B O 1
ATOM 7796 N N . GLY B 1 453 ? -4.938 19.312 -10.609 1 39.88 453 GLY B N 1
ATOM 7797 C CA . GLY B 1 453 ? -5.539 20.547 -11.078 1 39.88 453 GLY B CA 1
ATOM 7798 C C . GLY B 1 453 ? -6.055 21.422 -9.953 1 39.88 453 GLY B C 1
ATOM 7799 O O . GLY B 1 453 ? -6.625 22.484 -10.195 1 39.88 453 GLY B O 1
ATOM 7800 N N . GLY B 1 454 ? -5.91 20.984 -8.656 1 44.75 454 GLY B N 1
ATOM 7801 C CA . GLY B 1 454 ? -6.605 21.75 -7.637 1 44.75 454 GLY B CA 1
ATOM 7802 C C . GLY B 1 454 ? -5.703 22.734 -6.906 1 44.75 454 GLY B C 1
ATOM 7803 O O . GLY B 1 454 ? -4.508 22.469 -6.746 1 44.75 454 GLY B O 1
ATOM 7804 N N . ILE B 1 455 ? -6.047 23.984 -7.047 1 41.19 455 ILE B N 1
ATOM 7805 C CA . ILE B 1 455 ? -5.41 25.156 -6.48 1 41.19 455 ILE B CA 1
ATOM 7806 C C . ILE B 1 455 ? -5.363 25.047 -4.957 1 41.19 455 ILE B C 1
ATOM 7808 O O . ILE B 1 455 ? -6.402 24.953 -4.305 1 41.19 455 ILE B O 1
ATOM 7812 N N . PHE B 1 456 ? -4.535 24.156 -4.41 1 44.22 456 PHE B N 1
ATOM 7813 C CA . PHE B 1 456 ? -4.254 24.344 -2.992 1 44.22 456 PHE B CA 1
ATOM 7814 C C . PHE B 1 456 ? -3.578 25.703 -2.75 1 44.22 456 PHE B C 1
ATOM 7816 O O . PHE B 1 456 ? -2.527 25.984 -3.326 1 44.22 456 PHE B O 1
ATOM 7823 N N . ASN B 1 457 ? -4.41 26.719 -2.537 1 48.22 457 ASN B N 1
ATOM 7824 C CA . ASN B 1 457 ? -3.814 28 -2.176 1 48.22 457 ASN B CA 1
ATOM 7825 C C . ASN B 1 457 ? -3.309 27.984 -0.736 1 48.22 457 ASN B C 1
ATOM 7827 O O . ASN B 1 457 ? -4.023 27.562 0.175 1 48.22 457 ASN B O 1
ATOM 7831 N N . SER B 1 458 ? -2.012 27.953 -0.624 1 51.62 458 SER B N 1
ATOM 7832 C CA . SER B 1 458 ? -1.466 28.062 0.725 1 51.62 458 SER B CA 1
ATOM 7833 C C . SER B 1 458 ? -2.068 29.25 1.473 1 51.62 458 SER B C 1
ATOM 7835 O O . SER B 1 458 ? -2.375 30.281 0.869 1 51.62 458 SER B O 1
ATOM 7837 N N . ASN B 1 459 ? -2.688 28.969 2.627 1 46.97 459 ASN B N 1
ATOM 7838 C CA . ASN B 1 459 ? -3.221 29.984 3.529 1 46.97 459 ASN B CA 1
ATOM 7839 C C . ASN B 1 459 ? -2.168 31.047 3.873 1 46.97 459 ASN B C 1
ATOM 7841 O O . ASN B 1 459 ? -2.459 32 4.57 1 46.97 459 ASN B O 1
ATOM 7845 N N . LEU B 1 460 ? -0.891 30.672 3.365 1 45.62 460 LEU B N 1
ATOM 7846 C CA . LEU B 1 460 ? 0.113 31.703 3.605 1 45.62 460 LEU B CA 1
ATOM 7847 C C . LEU B 1 460 ? -0.038 32.844 2.613 1 45.62 460 LEU B C 1
ATOM 7849 O O . LEU B 1 460 ? -0.531 32.656 1.501 1 45.62 460 LEU B O 1
ATOM 7853 N N . ALA B 1 461 ? -0.036 33.906 2.922 1 47.47 461 ALA B N 1
ATOM 7854 C CA . ALA B 1 461 ? -0.291 35.156 2.191 1 47.47 461 ALA B CA 1
ATOM 7855 C C . ALA B 1 461 ? 0.227 35.062 0.759 1 47.47 461 ALA B C 1
ATOM 7857 O O . ALA B 1 461 ? 1.177 34.312 0.482 1 47.47 461 ALA B O 1
ATOM 7858 N N . ASN B 1 462 ? -0 35.938 -0.318 1 44.75 462 ASN B N 1
ATOM 7859 C CA . ASN B 1 462 ? 0.227 36.438 -1.669 1 44.75 462 ASN B CA 1
ATOM 7860 C C . ASN B 1 462 ? 1.035 35.438 -2.504 1 44.75 462 ASN B C 1
ATOM 7862 O O . ASN B 1 462 ? 1.881 35.844 -3.305 1 44.75 462 ASN B O 1
ATOM 7866 N N . MET B 1 463 ? 0.911 34.375 -2.281 1 44.03 463 MET B N 1
ATOM 7867 C CA . MET B 1 463 ? 1.856 33.469 -2.908 1 44.03 463 MET B CA 1
ATOM 7868 C C . MET B 1 463 ? 1.604 33.344 -4.406 1 44.03 463 MET B C 1
ATOM 7870 O O . MET B 1 463 ? 2.201 32.5 -5.086 1 44.03 463 MET B O 1
ATOM 7874 N N . SER B 1 464 ? 0.69 34.031 -4.934 1 38.75 464 SER B N 1
ATOM 7875 C CA . SER B 1 464 ? 0.527 33.906 -6.379 1 38.75 464 SER B CA 1
ATOM 7876 C C . SER B 1 464 ? 1.82 34.25 -7.113 1 38.75 464 SER B C 1
ATOM 7878 O O . SER B 1 464 ? 1.939 34.031 -8.32 1 38.75 464 SER B O 1
ATOM 7880 N N . GLN B 1 465 ? 2.734 35.094 -6.5 1 34.56 465 GLN B N 1
ATOM 7881 C CA . GLN B 1 465 ? 3.736 35.75 -7.332 1 34.56 465 GLN B CA 1
ATOM 7882 C C . GLN B 1 465 ? 5 34.906 -7.445 1 34.56 465 GLN B C 1
ATOM 7884 O O . GLN B 1 465 ? 5.984 35.312 -8.055 1 34.56 465 GLN B O 1
ATOM 7889 N N . SER B 1 466 ? 5.25 34.094 -6.613 1 33.84 466 SER B N 1
ATOM 7890 C CA . SER B 1 466 ? 6.613 33.625 -6.863 1 33.84 466 SER B CA 1
ATOM 7891 C C . SER B 1 466 ? 6.734 32.969 -8.234 1 33.84 466 SER B C 1
ATOM 7893 O O . SER B 1 466 ? 5.984 32.031 -8.547 1 33.84 466 SER B O 1
ATOM 7895 N N . LYS B 1 467 ? 7.238 33.688 -9.188 1 35.25 467 LYS B N 1
ATOM 7896 C CA . LYS B 1 467 ? 7.418 33.469 -10.625 1 35.25 467 LYS B CA 1
ATOM 7897 C C . LYS B 1 467 ? 7.938 32.094 -10.922 1 35.25 467 LYS B C 1
ATOM 7899 O O . LYS B 1 467 ? 7.848 31.609 -12.055 1 35.25 467 LYS B O 1
ATOM 7904 N N . GLN B 1 468 ? 9.227 31.844 -10.414 1 32.34 468 GLN B N 1
ATOM 7905 C CA . GLN B 1 468 ? 9.906 30.703 -10.992 1 32.34 468 GLN B CA 1
ATOM 7906 C C . GLN B 1 468 ? 9.328 29.391 -10.469 1 32.34 468 GLN B C 1
ATOM 7908 O O . GLN B 1 468 ? 9.508 29.047 -9.297 1 32.34 468 GLN B O 1
ATOM 7913 N N . PRO B 1 469 ? 8.328 29.047 -10.883 1 35.22 469 PRO B N 1
ATOM 7914 C CA . PRO B 1 469 ? 7.551 27.875 -10.484 1 35.22 469 PRO B CA 1
ATOM 7915 C C . PRO B 1 469 ? 8.422 26.641 -10.242 1 35.22 469 PRO B C 1
ATOM 7917 O O . PRO B 1 469 ? 9.359 26.391 -11 1 35.22 469 PRO B O 1
ATOM 7920 N N . ILE B 1 470 ? 8.695 26.281 -8.992 1 36.84 470 ILE B N 1
ATOM 7921 C CA . ILE B 1 470 ? 9.07 24.906 -8.719 1 36.84 470 ILE B CA 1
ATOM 7922 C C . ILE B 1 470 ? 8.453 23.984 -9.773 1 36.84 470 ILE B C 1
ATOM 7924 O O . ILE B 1 470 ? 8.711 22.781 -9.789 1 36.84 470 ILE B O 1
ATOM 7928 N N . MET B 1 471 ? 7.617 24.594 -10.633 1 36.97 471 MET B N 1
ATOM 7929 C CA . MET B 1 471 ? 6.879 23.875 -11.664 1 36.97 471 MET B CA 1
ATOM 7930 C C . MET B 1 471 ? 7.832 23.234 -12.672 1 36.97 471 MET B C 1
ATOM 7932 O O . MET B 1 471 ? 7.422 22.391 -13.477 1 36.97 471 MET B O 1
ATOM 7936 N N . GLU B 1 472 ? 9.031 23.922 -12.781 1 37.09 472 GLU B N 1
ATOM 7937 C CA . GLU B 1 472 ? 9.773 23.359 -13.906 1 37.09 472 GLU B CA 1
ATOM 7938 C C . GLU B 1 472 ? 10.281 21.953 -13.594 1 37.09 472 GLU B C 1
ATOM 7940 O O . GLU B 1 472 ? 10.688 21.219 -14.492 1 37.09 472 GLU B O 1
ATOM 7945 N N . ALA B 1 473 ? 10.5 21.719 -12.391 1 38.97 473 ALA B N 1
ATOM 7946 C CA . ALA B 1 473 ? 11.023 20.375 -12.25 1 38.97 473 ALA B CA 1
ATOM 7947 C C . ALA B 1 473 ? 9.914 19.328 -12.367 1 38.97 473 ALA B C 1
ATOM 7949 O O . ALA B 1 473 ? 8.898 19.422 -11.664 1 38.97 473 ALA B O 1
ATOM 7950 N N . ASP B 1 474 ? 9.523 18.906 -13.445 1 45.41 474 ASP B N 1
ATOM 7951 C CA . ASP B 1 474 ? 8.766 17.672 -13.641 1 45.41 474 ASP B CA 1
ATOM 7952 C C . ASP B 1 474 ? 8.867 16.766 -12.414 1 45.41 474 ASP B C 1
ATOM 7954 O O . ASP B 1 474 ? 9.547 15.742 -12.453 1 45.41 474 ASP B O 1
ATOM 7958 N N . ALA B 1 475 ? 8.609 17.406 -11.211 1 53.75 475 ALA B N 1
ATOM 7959 C CA . ALA B 1 475 ? 8.812 16.562 -10.031 1 53.75 475 ALA B CA 1
ATOM 7960 C C . ALA B 1 475 ? 7.766 15.453 -9.961 1 53.75 475 ALA B C 1
ATOM 7962 O O . ALA B 1 475 ? 6.562 15.719 -9.984 1 53.75 475 ALA B O 1
ATOM 7963 N N . ASP B 1 476 ? 8.062 14.266 -10.094 1 69.69 476 ASP B N 1
ATOM 7964 C CA . ASP B 1 476 ? 7.254 13.055 -9.953 1 69.69 476 ASP B CA 1
ATOM 7965 C C . ASP B 1 476 ? 7.043 12.695 -8.484 1 69.69 476 ASP B C 1
ATOM 7967 O O . ASP B 1 476 ? 7.836 13.086 -7.629 1 69.69 476 ASP B O 1
ATOM 7971 N N . ALA B 1 477 ? 5.848 12.32 -8.156 1 82.25 477 ALA B N 1
ATOM 7972 C CA . ALA B 1 477 ? 5.605 11.734 -6.844 1 82.25 477 ALA B CA 1
ATOM 7973 C C . ALA B 1 477 ? 6.758 10.828 -6.426 1 82.25 477 ALA B C 1
ATOM 7975 O O . ALA B 1 477 ? 7.312 10.102 -7.254 1 82.25 477 ALA B O 1
ATOM 7976 N N . ASP B 1 478 ? 7.195 11.078 -5.148 1 89.94 478 ASP B N 1
ATOM 7977 C CA . ASP B 1 478 ? 8.297 10.281 -4.629 1 89.94 478 ASP B CA 1
ATOM 7978 C C . ASP B 1 478 ? 7.879 9.508 -3.381 1 89.94 478 ASP B C 1
ATOM 7980 O O . ASP B 1 478 ? 8.484 9.656 -2.318 1 89.94 478 ASP B O 1
ATOM 7984 N N . LEU B 1 479 ? 6.914 8.602 -3.584 1 91.75 479 LEU B N 1
ATOM 7985 C CA . LEU B 1 479 ? 6.41 7.781 -2.49 1 91.75 479 LEU B CA 1
ATOM 7986 C C . LEU B 1 479 ? 7.547 7.012 -1.821 1 91.75 479 LEU B C 1
ATOM 7988 O O . LEU B 1 479 ? 7.617 6.941 -0.592 1 91.75 479 LEU B O 1
ATOM 7992 N N . ASP B 1 480 ? 8.453 6.465 -2.566 1 88.38 480 ASP B N 1
ATOM 7993 C CA . ASP B 1 480 ? 9.547 5.664 -2.02 1 88.38 480 ASP B CA 1
ATOM 7994 C C . ASP B 1 480 ? 10.484 6.523 -1.17 1 88.38 480 ASP B C 1
ATOM 7996 O O . ASP B 1 480 ? 10.914 6.102 -0.095 1 88.38 480 ASP B O 1
ATOM 8000 N N . GLY B 1 481 ? 10.797 7.727 -1.746 1 91.62 481 GLY B N 1
ATOM 8001 C CA . GLY B 1 481 ? 11.602 8.648 -0.965 1 91.62 481 GLY B CA 1
ATOM 8002 C C . GLY B 1 481 ? 10.953 9.047 0.345 1 91.62 481 GLY B C 1
ATOM 8003 O O . GLY B 1 481 ? 11.625 9.141 1.375 1 91.62 481 GLY B O 1
ATOM 8004 N N . PHE B 1 482 ? 9.695 9.266 0.268 1 96 482 PHE B N 1
ATOM 8005 C CA . PHE B 1 482 ? 8.953 9.648 1.466 1 96 482 PHE B CA 1
ATOM 8006 C C . PHE B 1 482 ? 9 8.531 2.506 1 96 482 PHE B C 1
ATOM 8008 O O . PHE B 1 482 ? 9.242 8.789 3.688 1 96 482 PHE B O 1
ATOM 8015 N N . GLN B 1 483 ? 8.703 7.316 2.078 1 94.62 483 GLN B N 1
ATOM 8016 C CA . GLN B 1 483 ? 8.672 6.172 2.982 1 94.62 483 GLN B CA 1
ATOM 8017 C C . GLN B 1 483 ? 10.055 5.895 3.564 1 94.62 483 GLN B C 1
ATOM 8019 O O . GLN B 1 483 ? 10.172 5.453 4.711 1 94.62 483 GLN B O 1
ATOM 8024 N N . ARG B 1 484 ? 11.094 6.156 2.803 1 91.81 484 ARG B N 1
ATOM 8025 C CA . ARG B 1 484 ? 12.453 6.043 3.322 1 91.81 484 ARG B CA 1
ATOM 8026 C C . ARG B 1 484 ? 12.68 7.016 4.477 1 91.81 484 ARG B C 1
ATOM 8028 O O . ARG B 1 484 ? 13.25 6.645 5.504 1 91.81 484 ARG B O 1
ATOM 8035 N N . MET B 1 485 ? 12.18 8.242 4.273 1 94.75 485 MET B N 1
ATOM 8036 C CA . MET B 1 485 ? 12.305 9.242 5.328 1 94.75 485 MET B CA 1
ATOM 8037 C C . MET B 1 485 ? 11.492 8.844 6.555 1 94.75 485 MET B C 1
ATOM 8039 O O . MET B 1 485 ? 11.953 9.008 7.688 1 94.75 485 MET B O 1
ATOM 8043 N N . LEU B 1 486 ? 10.336 8.344 6.227 1 97 486 LEU B N 1
ATOM 8044 C CA . LEU B 1 486 ? 9.398 7.953 7.273 1 97 486 LEU B CA 1
ATOM 8045 C C . LEU B 1 486 ? 9.922 6.75 8.055 1 97 486 LEU B C 1
ATOM 8047 O O . LEU B 1 486 ? 9.672 6.625 9.25 1 97 486 LEU B O 1
ATOM 8051 N N . GLY B 1 487 ? 10.648 5.859 7.367 1 93.19 487 GLY B N 1
ATOM 8052 C CA . GLY B 1 487 ? 11.133 4.621 7.957 1 93.19 487 GLY B CA 1
ATOM 8053 C C . GLY B 1 487 ? 10.07 3.545 8.047 1 93.19 487 GLY B C 1
ATOM 8054 O O . GLY B 1 487 ? 10.227 2.57 8.781 1 93.19 487 GLY B O 1
ATOM 8055 N N . ALA B 1 488 ? 8.961 3.711 7.406 1 94 488 ALA B N 1
ATOM 8056 C CA . ALA B 1 488 ? 7.84 2.777 7.406 1 94 488 ALA B CA 1
ATOM 8057 C C . ALA B 1 488 ? 6.949 2.992 6.188 1 94 488 ALA B C 1
ATOM 8059 O O . ALA B 1 488 ? 6.98 4.059 5.566 1 94 488 ALA B O 1
ATOM 8060 N N . PRO B 1 489 ? 6.223 1.978 5.824 1 90.62 489 PRO B N 1
ATOM 8061 C CA . PRO B 1 489 ? 5.246 2.209 4.758 1 90.62 489 PRO B CA 1
ATOM 8062 C C . PRO B 1 489 ? 4.035 3.01 5.23 1 90.62 489 PRO B C 1
ATOM 8064 O O . PRO B 1 489 ? 3.697 2.984 6.414 1 90.62 489 PRO B O 1
ATOM 8067 N N . VAL B 1 490 ? 3.414 3.736 4.297 1 94.44 490 VAL B N 1
ATOM 8068 C CA . VAL B 1 490 ? 2.146 4.391 4.605 1 94.44 490 VAL B CA 1
ATOM 8069 C C . VAL B 1 490 ? 0.994 3.418 4.367 1 94.44 490 VAL B C 1
ATOM 8071 O O . VAL B 1 490 ? 1.075 2.551 3.492 1 94.44 490 VAL B O 1
ATOM 8074 N N . LEU B 1 491 ? -0.08 3.541 5.141 1 94.12 491 LEU B N 1
ATOM 8075 C CA . LEU B 1 491 ? -1.27 2.713 4.969 1 94.12 491 LEU B CA 1
ATOM 8076 C C . LEU B 1 491 ? -2.168 3.277 3.871 1 94.12 491 LEU B C 1
ATOM 8078 O O . LEU B 1 491 ? -2.189 4.488 3.645 1 94.12 491 LEU B O 1
ATOM 8082 N N . ASP B 1 492 ? -2.832 2.383 3.164 1 91.56 492 ASP B N 1
ATOM 8083 C CA . ASP B 1 492 ? -3.803 2.766 2.143 1 91.56 492 ASP B CA 1
ATOM 8084 C C . ASP B 1 492 ? -5.141 3.15 2.773 1 91.56 492 ASP B C 1
ATOM 8086 O O . ASP B 1 492 ? -5.82 2.309 3.359 1 91.56 492 ASP B O 1
ATOM 8090 N N . GLU B 1 493 ? -5.543 4.352 2.609 1 95.31 493 GLU B N 1
ATOM 8091 C CA . GLU B 1 493 ? -6.762 4.832 3.25 1 95.31 493 GLU B CA 1
ATOM 8092 C C . GLU B 1 493 ? -7.984 4.062 2.75 1 95.31 493 GLU B C 1
ATOM 8094 O O . GLU B 1 493 ? -8.914 3.807 3.514 1 95.31 493 GLU B O 1
ATOM 8099 N N . PHE B 1 494 ? -8.055 3.697 1.499 1 93.69 494 PHE B N 1
ATOM 8100 C CA . PHE B 1 494 ? -9.211 2.998 0.937 1 93.69 494 PHE B CA 1
ATOM 8101 C C . PHE B 1 494 ? -9.375 1.625 1.575 1 93.69 494 PHE B C 1
ATOM 8103 O O . PHE B 1 494 ? -10.492 1.191 1.847 1 93.69 494 PHE B O 1
ATOM 8110 N N . TYR B 1 495 ? -8.25 1.004 1.774 1 92.56 495 TYR B N 1
ATOM 8111 C CA . TYR B 1 495 ? -8.297 -0.298 2.43 1 92.56 495 TYR B CA 1
ATOM 8112 C C . TYR B 1 495 ? -8.898 -0.186 3.824 1 92.56 495 TYR B C 1
ATOM 8114 O O . TYR B 1 495 ? -9.648 -1.064 4.258 1 92.56 495 TYR B O 1
ATOM 8122 N N . LEU B 1 496 ? -8.516 0.838 4.543 1 95.25 496 LEU B N 1
ATOM 8123 C CA . LEU B 1 496 ? -9.016 1.019 5.898 1 95.25 496 LEU B CA 1
ATOM 8124 C C . LEU B 1 496 ? -10.531 1.191 5.898 1 95.25 496 LEU B C 1
ATOM 8126 O O . LEU B 1 496 ? -11.227 0.61 6.734 1 95.25 496 LEU B O 1
ATOM 8130 N N . TYR B 1 497 ? -11.078 2.01 4.977 1 96.81 497 TYR B N 1
ATOM 8131 C CA . TYR B 1 497 ? -12.523 2.197 4.895 1 96.81 497 TYR B CA 1
ATOM 8132 C C . TYR B 1 497 ? -13.219 0.902 4.496 1 96.81 497 TYR B C 1
ATOM 8134 O O . TYR B 1 497 ? -14.297 0.585 5.004 1 96.81 497 TYR B O 1
ATOM 8142 N N . GLU B 1 498 ? -12.609 0.192 3.561 1 94.94 498 GLU B N 1
ATOM 8143 C CA . GLU B 1 498 ? -13.148 -1.1 3.148 1 94.94 498 GLU B CA 1
ATOM 8144 C C . GLU B 1 498 ? -13.242 -2.064 4.328 1 94.94 498 GLU B C 1
ATOM 8146 O O . GLU B 1 498 ? -14.203 -2.82 4.449 1 94.94 498 GLU B O 1
ATOM 8151 N N . GLN B 1 499 ? -12.227 -2.059 5.094 1 93.5 499 GLN B N 1
ATOM 8152 C CA . GLN B 1 499 ? -12.203 -2.924 6.27 1 93.5 499 GLN B CA 1
ATOM 8153 C C . GLN B 1 499 ? -13.344 -2.594 7.223 1 93.5 499 GLN B C 1
ATOM 8155 O O . GLN B 1 499 ? -13.977 -3.494 7.781 1 93.5 499 GLN B O 1
ATOM 8160 N N . ILE B 1 500 ? -13.547 -1.345 7.445 1 95.56 500 ILE B N 1
ATOM 8161 C CA . ILE B 1 500 ? -14.641 -0.918 8.312 1 95.56 500 ILE B CA 1
ATOM 8162 C C . ILE B 1 500 ? -15.969 -1.419 7.758 1 95.56 500 ILE B C 1
ATOM 8164 O O . ILE B 1 500 ? -16.797 -1.96 8.5 1 95.56 500 ILE B O 1
ATOM 8168 N N . GLN B 1 501 ? -16.172 -1.247 6.508 1 96.06 501 GLN B N 1
ATOM 8169 C CA . GLN B 1 501 ? -17.391 -1.706 5.859 1 96.06 501 GLN B CA 1
ATOM 8170 C C . GLN B 1 501 ? -17.547 -3.221 5.973 1 96.06 501 GLN B C 1
ATOM 8172 O O . GLN B 1 501 ? -18.609 -3.719 6.336 1 96.06 501 GLN B O 1
ATOM 8177 N N . GLN B 1 502 ? -16.484 -3.938 5.68 1 93.38 502 GLN B N 1
ATOM 8178 C CA . GLN B 1 502 ? -16.531 -5.395 5.695 1 93.38 502 GLN B CA 1
ATOM 8179 C C . GLN B 1 502 ? -16.797 -5.926 7.102 1 93.38 502 GLN B C 1
ATOM 8181 O O . GLN B 1 502 ? -17.516 -6.918 7.27 1 93.38 502 GLN B O 1
ATOM 8186 N N . GLU B 1 503 ? -16.172 -5.316 8.031 1 93.62 503 GLU B N 1
ATOM 8187 C CA . GLU B 1 503 ? -16.391 -5.723 9.414 1 93.62 503 GLU B CA 1
ATOM 8188 C C . GLU B 1 503 ? -17.859 -5.547 9.82 1 93.62 503 GLU B C 1
ATOM 8190 O O . GLU B 1 503 ? -18.406 -6.367 10.562 1 93.62 503 GLU B O 1
ATOM 8195 N N . SER B 1 504 ? -18.438 -4.484 9.352 1 95.44 504 SER B N 1
ATOM 8196 C CA . SER B 1 504 ? -19.844 -4.27 9.648 1 95.44 504 SER B CA 1
ATOM 8197 C C . SER B 1 504 ? -20.719 -5.352 9.016 1 95.44 504 SER B C 1
ATOM 8199 O O . SER B 1 504 ? -21.688 -5.809 9.617 1 95.44 504 SER B O 1
ATOM 8201 N N . LEU B 1 505 ? -20.406 -5.797 7.867 1 94.5 505 LEU B N 1
ATOM 8202 C CA . LEU B 1 505 ? -21.156 -6.848 7.18 1 94.5 505 LEU B CA 1
ATOM 8203 C C . LEU B 1 505 ? -20.969 -8.188 7.875 1 94.5 505 LEU B C 1
ATOM 8205 O O . LEU B 1 505 ? -21.906 -8.969 7.992 1 94.5 505 LEU B O 1
ATOM 8209 N N . GLU B 1 506 ? -19.781 -8.43 8.273 1 92.31 506 GLU B N 1
ATOM 8210 C CA . GLU B 1 506 ? -19.516 -9.672 9 1 92.31 506 GLU B CA 1
ATOM 8211 C C . GLU B 1 506 ? -20.312 -9.734 10.297 1 92.31 506 GLU B C 1
ATOM 8213 O O . GLU B 1 506 ? -20.812 -10.797 10.664 1 92.31 506 GLU B O 1
ATOM 8218 N N . THR B 1 507 ? -20.359 -8.602 10.969 1 93.75 507 THR B N 1
ATOM 8219 C CA . THR B 1 507 ? -21.156 -8.523 12.188 1 93.75 507 THR B CA 1
ATOM 8220 C C . THR B 1 507 ? -22.625 -8.82 11.883 1 93.75 507 THR B C 1
ATOM 8222 O O . THR B 1 507 ? -23.297 -9.516 12.648 1 93.75 507 THR B O 1
ATOM 8225 N N . CYS B 1 508 ? -23.094 -8.312 10.781 1 94.69 508 CYS B N 1
ATOM 8226 C CA . CYS B 1 508 ? -24.469 -8.57 10.367 1 94.69 508 CYS B CA 1
ATOM 8227 C C . CYS B 1 508 ? -24.688 -10.055 10.078 1 94.69 508 CYS B C 1
ATOM 8229 O O . CYS B 1 508 ? -25.719 -10.617 10.438 1 94.69 508 CYS B O 1
ATOM 8231 N N . CYS B 1 509 ? -23.719 -10.648 9.406 1 93.38 509 CYS B N 1
ATOM 8232 C CA . CYS B 1 509 ? -23.797 -12.078 9.117 1 93.38 509 CYS B CA 1
ATOM 8233 C C . CYS B 1 509 ? -23.938 -12.891 10.398 1 93.38 509 CYS B C 1
ATOM 8235 O O . CYS B 1 509 ? -24.75 -13.805 10.477 1 93.38 509 CYS B O 1
ATOM 8237 N N . GLN B 1 510 ? -23.203 -12.562 11.367 1 91.56 510 GLN B N 1
ATOM 8238 C CA . GLN B 1 510 ? -23.219 -13.266 12.648 1 91.56 510 GLN B CA 1
ATOM 8239 C C . GLN B 1 510 ? -24.562 -13.102 13.344 1 91.56 510 GLN B C 1
ATOM 8241 O O . GLN B 1 510 ? -25.125 -14.062 13.875 1 91.56 510 GLN B O 1
ATOM 8246 N N . GLN B 1 511 ? -25.062 -11.938 13.312 1 91.5 511 GLN B N 1
ATOM 8247 C CA . GLN B 1 511 ? -26.312 -11.641 13.984 1 91.5 511 GLN B CA 1
ATOM 8248 C C . GLN B 1 511 ? -27.484 -12.344 13.289 1 91.5 511 GLN B C 1
ATOM 8250 O O . GLN B 1 511 ? -28.422 -12.805 13.953 1 91.5 511 GLN B O 1
ATOM 8255 N N . LEU B 1 512 ? -27.422 -12.445 12 1 92.69 512 LEU B N 1
ATOM 8256 C CA . LEU B 1 512 ? -28.516 -13.008 11.219 1 92.69 512 LEU B CA 1
ATOM 8257 C C . LEU B 1 512 ? -28.344 -14.516 11.062 1 92.69 512 LEU B C 1
ATOM 8259 O O . LEU B 1 512 ? -29.297 -15.211 10.672 1 92.69 512 LEU B O 1
ATOM 8263 N N . GLY B 1 513 ? -27.109 -14.969 11.359 1 90.06 513 GLY B N 1
ATOM 8264 C CA . GLY B 1 513 ? -26.828 -16.375 11.172 1 90.06 513 GLY B CA 1
ATOM 8265 C C . GLY B 1 513 ? -26.688 -16.766 9.711 1 90.06 513 GLY B C 1
ATOM 8266 O O . GLY B 1 513 ? -27.172 -17.812 9.289 1 90.06 513 GLY B O 1
ATOM 8267 N N . ILE B 1 514 ? -26.25 -15.859 8.953 1 89.44 514 ILE B N 1
ATOM 8268 C CA . ILE B 1 514 ? -26.016 -16.094 7.535 1 89.44 514 ILE B CA 1
ATOM 8269 C C . ILE B 1 514 ? -24.516 -16.344 7.301 1 89.44 514 ILE B C 1
ATOM 8271 O O . ILE B 1 514 ? -23.688 -15.859 8.062 1 89.44 514 ILE B O 1
ATOM 8275 N N . GLY B 1 515 ? -24.188 -17.141 6.293 1 84.5 515 GLY B N 1
ATOM 8276 C CA . GLY B 1 515 ? -22.797 -17.422 5.973 1 84.5 515 GLY B CA 1
ATOM 8277 C C . GLY B 1 515 ? -22.062 -16.219 5.426 1 84.5 515 GLY B C 1
ATOM 8278 O O . GLY B 1 515 ? -21 -15.859 5.934 1 84.5 515 GLY B O 1
ATOM 8279 N N . SER B 1 516 ? -22.609 -15.688 4.367 1 86.56 516 SER B N 1
ATOM 8280 C CA . SER B 1 516 ? -21.953 -14.539 3.75 1 86.56 516 SER B CA 1
ATOM 8281 C C . SER B 1 516 ? -22.953 -13.625 3.068 1 86.56 516 SER B C 1
ATOM 8283 O O . SER B 1 516 ? -24.078 -14.047 2.74 1 86.56 516 SER B O 1
ATOM 8285 N N . ILE B 1 517 ? -22.547 -12.398 2.977 1 87.12 517 ILE B N 1
ATOM 8286 C CA . ILE B 1 517 ? -23.328 -11.406 2.244 1 87.12 517 ILE B CA 1
ATOM 8287 C C . ILE B 1 517 ? -22.578 -10.992 0.977 1 87.12 517 ILE B C 1
ATOM 8289 O O . ILE B 1 517 ? -21.406 -10.578 1.039 1 87.12 517 ILE B O 1
ATOM 8293 N N . ASP B 1 518 ? -23.156 -11.219 -0.143 1 79.44 518 ASP B N 1
ATOM 8294 C CA . ASP B 1 518 ? -22.516 -10.914 -1.417 1 79.44 518 ASP B CA 1
ATOM 8295 C C . ASP B 1 518 ? -23.141 -9.68 -2.062 1 79.44 518 ASP B C 1
ATOM 8297 O O . ASP B 1 518 ? -24.328 -9.422 -1.909 1 79.44 518 ASP B O 1
#

Secondary structure (DSSP, 8-state):
----TTGGGSGGGSTTHHHHHHHHHHHHHHHHHHHHHHHHHHHHHHHHHHHHHHHHHHHHHHHHHHHHHHHHH-HHHHHHHHHHHHHHHHHHHHHHHHTT---S---HHHHS-GGGGSEEEEEEEE-SHHHHHHHHHHHHHTT-EEEEEEEGGGGT-SEEEEEEE--SHHHHHH---EEEEEEE-GGGS-HHHHHHHHHHHHT---S-HHHHHHHHHHHHHSS--HHHHHHHHHHHHHHH---SEEEEEHHHHHHHHHH-HHHHHHHSSSS----EEEEB-S-HHHHHHHHHHTT--B-SS-BSSPP-SS-BSEEEEEEPPPEEEEEEE-TTS-EEEEEEE---EEEEEE-BPBPHHHHHHHHHHHHHHHHHTTT--HHHHHHHHHHHGGGS---HHHHHHTT-B-EEEEE-TT--GGGGTT-SEE-HHHHHHTT-EEEEEPBP-S-----TT-----SSTTGGG--S-GGGS-----HHHHHHHHTSPPBPHHHHHHHHHHHHHHHHHHHHT-SEE-/---GGG-TTSGGGGGGHHHHHHHHHHHHHHHHHHHHHHHHHHHHHHHHHHHHHHHHHHHHHHHHHHHHHHHHH-HHHHHHHHHHHHHHHHHHHHHHHHTT---S---HHHHS-GGGGSEEEEEEEE-SHHHHHHHHHHHHHTT-EEEEEEEGGGGT-SEEEEEEE--SHHHHHH---EEEEEEE-GGGS-HHHHHHHHHHHHT---S-HHHHHHHHHHHHHSS--HHHHHHHHHHHHHHH---SEEEEEHHHHHHHHHH-HHHHHHHSSSS----EEEEB-S-HHHHHHHHHHTT--B-SS-BSSPP-SS-BSEEEEEEPPPEEEEEEE-TTS-EEEEEEE---EEEEEE-BPBPHHHHHHHHHHHHHHHHHTTT--HHHHHHHHHHHGGGS---HHHHHHTT-B-EEEEE-TT--GGGGTT-SEE-HHHHHHTT-EEEEEPBP-S-----TT-----SSTTGGG--S-GGGS-----HHHHHHHHTSPPBPHHHHHHHHHHHHHHHHHHHHT-SEE-